Protein AF-A0A833TL01-F1 (afdb_monomer_lite)

Foldseek 3Di:
DKWKWKDLFLPDPDTHTQDDVVVPRHFPFWKWWDFQPDWTKIKTKHFPVGPCVPSADAQGMWMWMADPVNPDTPFIWHWHDKDWDQDPVRTTIIMIMTTGLLCLQQVFWDAWDKDAPDWLLRVLVVLLVRSQVRDDQLSHEDEDEEDQTDPDHRGIDTGHGHGSSVCCVPVPCVPRNFGWDWDDDPSHIYIYGGNFDAAAAAPPPFAAPPPWFPDKFWDFDLVPPAQWEQQFEAFDFPDDPPDDPDPDDDPLQEDEFDCAAAVLQCLRLLCRLCVLLVHHDDPVNSVLLQLLLCQQPNSFLADWDCPDPCNVVVFTQGGRQRDTQVLLVQQFAVVLNDSSRVSRVSNSLSQQPCSSVQGGRNHGDGDGHGNDRHRSHHYDYAQAARAFADQQNVLALFDDDQCQFAQAGPPQVVAQLNGAQWGKAFCVRRPDFFGFDRGKFAWADWDADVPFGTKTWGAHPVQKIKIKGPQDNDSQQQPDDHGDIHHGGHGGGTGPGGIITMWMASDDPVVLVVCRNPPPRRTDGVSCRNHVPDPVVVVVVVVVVPPPDDDDDDDDDDDDDDDPQQAFEFQLVQLVVVLVLLLVLQADEDPVAQAPCSVPSDRYYHFLNSLLVSRCRRRVHCPVDGDFLVCVVVVLVNNQWDFPDKDFPPDDDQDAAFKKKKKFAVVPQGDPGIHIWTANGRFKIKTFDDDDDDDPVVRHRIDIAGCPDVVHPVVVSVVVVPVHPDTMMMTIIDGSYHYDDDDDPDDDDDRDRDPHGAALCVPPVNDSMDGNVLLCVPPNRDYDYDYHNNDNDSVVSVVVRVVCSVVDFSTKTKMKTQTQDDPPPVVQDASYWHWHYDVVNHPTDTWGFRMKMATSVCRSRIITMTTDDRHDSVNVVVVVVVVVVVVVVVVVVVVVVVVVVVVVVVDDDDDCPVVVVVVPPPDPPVVVVVVVVVVVVVVVVVVVVVVVVVVVVVVVVVVVVVVVVVVVVVVVVVVVVVVVVVVVVVVVVVVVPPPPPDPDD

Secondary structure (DSSP, 8-state):
--EEEEESSTT-S--EEEEBGGGTB--SEEEEEEESSS--EEEEEEETTSTTTTT--TTT-EEEEE-TTS-SEEEEEEEEEEEEEE-TTS-EEEEEEEEEGGGGGGSSBPPPEEE-S--HHHHHHHHHHHHHHHS-GGG-EEEEEE----SS----EEE-S-BHHHHHIIIIIHHH--EEEEEEETTEEEEEEES--S-EESSSS-EETTTS-SEEEEEEE-TT--SEEEEEEEE-----TTS----S---S-EE----S-BTTB-HHHHHHHHHHTT----HHHHHHHHHHHHHHHTT-TT-B--SSHHHHTT--EETTTTEEHHHHHHHPBTTB--TT-HHHHHHHHHTBTTHHHHEETTEE---S-B--SS-SSEEPPP---S----SSTTTTT----GGGSSEE-TT-TTSGGGEESEEEEETTTS--SEEEPSS-EEEEEEEEETTTEEEEEEE-TTS-EEEEEEEESSGGGB---TT-EE-TT-EEEE--SSEEEEEEESS-HHHHHTTTT--SSSS--HHHHHHTT-TTHHHHHHHHTTS----------------TTTT-B--HHHHHHHHHHHHHTTPEE-TT-----GGGT--EE-HHHHHHHHHHHHHT--------HHHHHHHHHHTTEEEEEEE-TT--PPP-TT-EEEEEBTTB-SGGGEEEEEEEETTEEEEE-S--S--STTT-SEEEE-TTSSS-HHHHHHHHHHSS-S--EEEEEEESSB------S-----------EEESGGGTTT-SSEE-HHHHHHH---EEEEE-TT---HHHHHHHHHHHHHH--SEEEEEEEE-S--TTGGG--TT-EEEEEETTTEEEEEEEEEEEEEESS-GGG-EEEEEEEEE-HHHHHHHHHHHHHHHHHHHHHHHHHHHHHHHHHT---SSSHHHHHHHGGG--HHHHHHHHHHHHHHHHHHHHHHHHHHHHHHHHHHHHHHHHHHHHHHHHHHHHHHHHHHHHHHHHHHHHT-----S--

pLDDT: mean 70.47, std 18.92, range [23.69, 98.5]

Sequence (1001 aa):
MYRVIAYDEPTDKAGYVIHDPVVGLAASEGKLTISSSQTNTLSLTLNQANKLFGKVRPMHTHVEVYDSDNSELLFRGRALKPEREMKSNGQFIQTYDFEDIDSYLIDSVQRYIEIANATPEEFLKKLIEEHNSQVPEYKQFTVRKVTVTNKKDNTLRKVDYQTTKDAIKKLLTDSIGGSIICEYKDGKNYIDYLKSAGQDHSMEAPLKIAENMQSAKVAIDPSKVITRLIPLGAQIETQKPDEKHDDSSDDGSKLSGQMHAVNGDWGPAIKFAAKCMKTSVSDAEVSIIKDVIKHESNGSETIVNNWDSNAAAGTPSMGLLQFIEPTFEKYCLEGYSNIKVGFHQLLAMFNDSNWASDVHIGGWGPTGSKRYDKLPVDIVPSGTGGGWGSPFPSAGHGSFSGGQLFGVHAGGEFRQNGFHDGLDFGSVDHPGSDVHAIHGGKVTRIGYMGGLGNYFVTHSDDGYNIDYQEAFGSRSDIHVKVGQYVKTGQVVGTRTTDHLHIGITKKDFDYALRYAFTNNGTWIDPEPLIFGGSKQARSLIKRNFLLTKMDDSNSPSADNSSSPLEKQELDIQAGIDLFNKAKAAHLEYAMDYRRADILTDQKHADCSSFVSYFIELAIHEADRTLYNTETLHGFLKKHGYLLHYEGTNKTLPAMQTGDVIIMGKKGQSAGAAGHTAVMKDAETVLECSTGWSGGYPDGADVFEHGKSSNPTLADWFSYDANNWSGEWYWYLYRFSGNIPEQDSGDQKGGTIKSGVRYTIAPVNDGKDYLDIPEFQKEFGIINGAVTWDSIKDPAKLLAKGKAWIKAQKASTNTFTVSAIELNEYERFKVYDRYLFINPYVAEQQLLTVIGKEIDLNKPHKSTMTFGDKTAKLTDYQNDFKKVSKDVESLKSTVSTIDGDISSMRAGTSSTKLAMISEQLGMVDVPQLKKDYEGTQKDIEDSKTRLDTAEKGLKIVKEDDETTKQTLAEYQQTLAKYQQTIADLDERLKKIEGDDSVDPSV

Radius of gyration: 41.29 Å; chains: 1; bounding box: 128×92×103 Å

Structure (mmCIF, N/CA/C/O backbone):
data_AF-A0A833TL01-F1
#
_entry.id   AF-A0A833TL01-F1
#
loop_
_atom_site.group_PDB
_atom_site.id
_atom_site.type_symbol
_atom_site.label_atom_id
_atom_site.label_alt_id
_atom_site.label_comp_id
_atom_site.label_asym_id
_atom_site.label_entity_id
_atom_site.label_seq_id
_atom_site.pdbx_PDB_ins_code
_atom_site.Cartn_x
_atom_site.Cartn_y
_atom_site.Cartn_z
_atom_site.occupancy
_atom_site.B_iso_or_equiv
_atom_site.auth_seq_id
_atom_site.auth_comp_id
_atom_site.auth_asym_id
_atom_site.auth_atom_id
_atom_site.pdbx_PDB_model_num
ATOM 1 N N . MET A 1 1 ? -36.700 -6.315 29.710 1.00 76.69 1 MET A N 1
ATOM 2 C CA . MET A 1 1 ? -35.252 -6.541 29.939 1.00 76.69 1 MET A CA 1
ATOM 3 C C . MET A 1 1 ? -34.790 -7.520 28.880 1.00 76.69 1 MET A C 1
ATOM 5 O O . MET A 1 1 ? -35.567 -8.411 28.574 1.00 76.69 1 MET A O 1
ATOM 9 N N . TYR A 1 2 ? -33.592 -7.359 28.321 1.00 89.25 2 TYR A N 1
ATOM 10 C CA . TYR A 1 2 ? -33.108 -8.241 27.254 1.00 89.25 2 TYR A CA 1
ATOM 11 C C . TYR A 1 2 ? -32.947 -9.683 27.737 1.00 89.25 2 TYR A C 1
ATOM 13 O O . TYR A 1 2 ? -32.665 -9.931 28.914 1.00 89.25 2 TYR A O 1
ATOM 21 N N . ARG A 1 3 ? -33.087 -10.631 26.812 1.00 92.81 3 ARG A N 1
ATOM 22 C CA . ARG A 1 3 ? -32.903 -12.059 27.078 1.00 92.81 3 ARG A CA 1
ATOM 23 C C . ARG A 1 3 ? -31.784 -12.614 26.215 1.00 92.81 3 ARG A C 1
ATOM 25 O O . ARG A 1 3 ? -31.744 -12.359 25.017 1.00 92.81 3 ARG A O 1
ATOM 32 N N . VAL A 1 4 ? -30.911 -13.421 26.815 1.00 95.75 4 VAL A N 1
ATOM 33 C CA . VAL A 1 4 ? -29.849 -14.140 26.105 1.00 95.75 4 VAL A CA 1
ATOM 34 C C . VAL A 1 4 ? -30.040 -15.643 26.245 1.00 95.75 4 VAL A C 1
ATOM 36 O O . VAL A 1 4 ? -30.101 -16.184 27.358 1.00 95.75 4 VAL A O 1
ATOM 39 N N . ILE A 1 5 ? -30.110 -16.315 25.101 1.00 95.31 5 ILE A N 1
ATOM 40 C CA . ILE A 1 5 ? -30.204 -17.769 24.982 1.00 95.31 5 ILE A CA 1
ATOM 41 C C . ILE A 1 5 ? -28.873 -18.282 24.440 1.00 95.31 5 ILE A C 1
ATOM 43 O O . ILE A 1 5 ? -28.418 -17.816 23.402 1.00 95.31 5 ILE A O 1
ATOM 47 N N . ALA A 1 6 ? -28.253 -19.230 25.139 1.00 96.00 6 ALA A N 1
ATOM 48 C CA . ALA A 1 6 ? -27.036 -19.895 24.694 1.00 96.00 6 ALA A CA 1
ATOM 49 C C . ALA A 1 6 ? -27.330 -21.273 24.101 1.00 96.00 6 ALA A C 1
ATOM 51 O O . ALA A 1 6 ? -28.259 -21.965 24.525 1.00 96.00 6 ALA A O 1
ATOM 52 N N . TYR A 1 7 ? -26.485 -21.662 23.159 1.00 96.12 7 TYR A N 1
ATOM 53 C CA . TYR A 1 7 ? -26.485 -22.938 22.463 1.00 96.12 7 TYR A CA 1
ATOM 54 C C . TYR A 1 7 ? -25.067 -23.502 22.529 1.00 96.12 7 TYR A C 1
ATOM 56 O O . TYR A 1 7 ? -24.099 -22.769 22.289 1.00 96.12 7 TYR A O 1
ATOM 64 N N . ASP A 1 8 ? -24.927 -24.781 22.873 1.00 93.62 8 ASP A N 1
ATOM 65 C CA . ASP A 1 8 ? -23.605 -25.398 22.990 1.00 93.62 8 ASP A CA 1
ATOM 66 C C . ASP A 1 8 ? -22.983 -25.599 21.594 1.00 93.62 8 ASP A C 1
ATOM 68 O O . ASP A 1 8 ? -21.772 -25.423 21.432 1.00 93.62 8 ASP A O 1
ATOM 72 N N . GLU A 1 9 ? -23.822 -25.870 20.587 1.00 93.12 9 GLU A N 1
ATOM 73 C CA . GLU A 1 9 ? -23.493 -25.930 19.159 1.00 93.12 9 GLU A CA 1
ATOM 74 C C . GLU A 1 9 ? -24.451 -25.052 18.319 1.00 93.12 9 GLU A C 1
ATOM 76 O O . GLU A 1 9 ? -25.618 -24.872 18.671 1.00 93.12 9 GLU A O 1
ATOM 81 N N . PRO A 1 10 ? -24.030 -24.542 17.143 1.00 90.12 10 PRO A N 1
ATOM 82 C CA . PRO A 1 10 ? -24.869 -23.665 16.314 1.00 90.12 10 PRO A CA 1
ATOM 83 C C . PRO A 1 10 ? -26.119 -24.343 15.749 1.00 90.12 10 PRO A C 1
ATOM 85 O O . PRO A 1 10 ? -27.048 -23.662 15.320 1.00 90.12 10 PRO A O 1
ATOM 88 N N . THR A 1 11 ? -26.112 -25.674 15.687 1.00 91.00 11 THR A N 1
ATOM 89 C CA . THR A 1 11 ? -27.186 -26.488 15.100 1.00 91.00 11 THR A CA 1
ATOM 90 C C . THR A 1 11 ? -28.197 -26.976 16.138 1.00 91.00 11 THR A C 1
ATOM 92 O O . THR A 1 11 ? -29.192 -27.611 15.774 1.00 91.00 11 THR A O 1
ATOM 95 N N . ASP A 1 12 ? -27.978 -26.663 17.418 1.00 93.56 12 ASP A N 1
ATOM 96 C CA . ASP A 1 12 ? -28.887 -27.034 18.494 1.00 93.56 12 ASP A CA 1
ATOM 97 C C . ASP A 1 12 ? -30.247 -26.355 18.310 1.00 93.56 12 ASP A C 1
ATOM 99 O O . ASP A 1 12 ? -30.356 -25.141 18.149 1.00 93.56 12 ASP A O 1
ATOM 103 N N . LYS A 1 13 ? -31.319 -27.152 18.378 1.00 87.81 13 LYS A N 1
ATOM 104 C CA . LYS A 1 13 ? -32.702 -26.653 18.267 1.00 87.81 13 LYS A CA 1
ATOM 105 C C . LYS A 1 13 ? -33.251 -26.091 19.577 1.00 87.81 13 LYS A C 1
ATOM 107 O O . LYS A 1 13 ? -34.284 -25.432 19.571 1.00 87.81 13 LYS A O 1
ATOM 112 N N . ALA A 1 14 ? -32.607 -26.409 20.697 1.00 90.75 14 ALA A N 1
ATOM 113 C CA . ALA A 1 14 ? -33.037 -26.018 22.030 1.00 90.75 14 ALA A CA 1
ATOM 114 C C . ALA A 1 14 ? -31.863 -25.384 22.775 1.00 90.75 14 ALA A C 1
ATOM 116 O O . ALA A 1 14 ? -30.941 -26.080 23.191 1.00 90.75 14 ALA A O 1
ATOM 117 N N . GLY A 1 15 ? -31.915 -24.065 22.939 1.00 92.69 15 GLY A N 1
ATOM 118 C CA . GLY A 1 15 ? -30.970 -23.329 23.769 1.00 92.69 15 GLY A CA 1
ATOM 119 C C . GLY A 1 15 ? -31.432 -23.231 25.222 1.00 92.69 15 GLY A C 1
ATOM 120 O O . GLY A 1 15 ? -32.546 -23.621 25.585 1.00 92.69 15 GLY A O 1
ATOM 121 N N . TYR A 1 16 ? -30.582 -22.668 26.073 1.00 93.56 16 TYR A N 1
ATOM 122 C CA . TYR A 1 16 ? -30.893 -22.392 27.473 1.00 93.56 16 TYR A CA 1
ATOM 123 C C . TYR A 1 16 ? -30.648 -20.926 27.819 1.00 93.56 16 TYR A C 1
ATOM 125 O O . TYR A 1 16 ? -29.701 -20.298 27.358 1.00 93.56 16 TYR A O 1
ATOM 133 N N . VAL A 1 17 ? -31.516 -20.369 28.664 1.00 93.56 17 VAL A N 1
ATOM 134 C CA . VAL A 1 17 ? -31.412 -18.971 29.097 1.00 93.56 17 VAL A CA 1
ATOM 135 C C . VAL A 1 17 ? -30.203 -18.802 30.011 1.00 93.56 17 VAL A C 1
ATOM 137 O O . VAL A 1 17 ? -30.083 -19.506 31.019 1.00 93.56 17 VAL A O 1
ATOM 140 N N . ILE A 1 18 ? -29.329 -17.861 29.657 1.00 93.25 18 ILE A N 1
ATOM 141 C CA . ILE A 1 18 ? -28.135 -17.498 30.435 1.00 93.25 18 ILE A CA 1
ATOM 142 C C . ILE A 1 18 ? -28.213 -16.079 31.001 1.00 93.25 18 ILE A C 1
ATOM 144 O O . ILE A 1 18 ? -27.467 -15.748 31.918 1.00 93.25 18 ILE A O 1
ATOM 148 N N . HIS A 1 19 ? -29.121 -15.256 30.484 1.00 93.25 19 HIS A N 1
ATOM 149 C CA . HIS A 1 19 ? -29.421 -13.927 30.995 1.00 93.25 19 HIS A CA 1
ATOM 150 C C . HIS A 1 19 ? -30.894 -13.626 30.705 1.00 93.25 19 HIS A C 1
ATOM 152 O O . HIS A 1 19 ? -31.333 -13.695 29.563 1.00 93.25 19 HIS A O 1
ATOM 158 N N . ASP A 1 20 ? -31.644 -13.347 31.757 1.00 90.50 20 ASP A N 1
ATOM 159 C CA . ASP A 1 20 ? -33.008 -12.836 31.782 1.00 90.50 20 ASP A CA 1
ATOM 160 C C . ASP A 1 20 ? -33.265 -12.268 33.198 1.00 90.50 20 ASP A C 1
ATOM 162 O O . ASP A 1 20 ? -33.612 -13.007 34.134 1.00 90.50 20 ASP A O 1
ATOM 166 N N . PRO A 1 21 ? -33.046 -10.956 33.391 1.00 84.25 21 PRO A N 1
ATOM 167 C CA . PRO A 1 21 ? -33.185 -10.318 34.692 1.00 84.25 21 PRO A CA 1
ATOM 168 C C . PRO A 1 21 ? -34.604 -10.392 35.267 1.00 84.25 21 PRO A C 1
ATOM 170 O O . PRO A 1 21 ? -34.758 -10.293 36.483 1.00 84.25 21 PRO A O 1
ATOM 173 N N . VAL A 1 22 ? -35.636 -10.594 34.433 1.00 81.81 22 VAL A N 1
ATOM 174 C CA . VAL A 1 22 ? -37.036 -10.706 34.887 1.00 81.81 22 VAL A CA 1
ATOM 175 C C . VAL A 1 22 ? -37.233 -11.966 35.728 1.00 81.81 22 VAL A C 1
ATOM 177 O O . VAL A 1 22 ? -37.966 -11.946 36.714 1.00 81.81 22 VAL A O 1
ATOM 180 N N . VAL A 1 23 ? -36.535 -13.050 35.382 1.00 81.62 23 VAL A N 1
ATOM 181 C CA . VAL A 1 23 ? -36.587 -14.332 36.107 1.00 81.62 23 VAL A CA 1
ATOM 182 C C . VAL A 1 23 ? -35.393 -14.537 37.048 1.00 81.62 23 VAL A C 1
ATOM 184 O O . VAL A 1 23 ? -35.152 -15.650 37.515 1.00 81.62 23 VAL A O 1
ATOM 187 N N . GLY A 1 24 ? -34.633 -13.475 37.339 1.00 79.50 24 GLY A N 1
ATOM 188 C CA . GLY A 1 24 ? -33.507 -13.503 38.278 1.00 79.50 24 GLY A CA 1
ATOM 189 C C . GLY A 1 24 ? -32.240 -14.186 37.752 1.00 79.50 24 GLY A C 1
ATOM 190 O O . GLY A 1 24 ? -31.339 -14.484 38.536 1.00 79.50 24 GLY A O 1
ATOM 191 N N . LEU A 1 25 ? -32.141 -14.434 36.442 1.00 81.81 25 LEU A N 1
ATOM 192 C CA . LEU A 1 25 ? -30.924 -14.929 35.800 1.00 81.81 25 LEU A CA 1
ATOM 193 C C . LEU A 1 25 ? -30.175 -13.740 35.206 1.00 81.81 25 LEU A C 1
ATOM 195 O O . LEU A 1 25 ? -30.655 -13.120 34.272 1.00 81.81 25 LEU A O 1
ATOM 199 N N . ALA A 1 26 ? -28.989 -13.403 35.699 1.00 84.00 26 ALA A N 1
ATOM 200 C CA . ALA A 1 26 ? -28.239 -12.275 35.151 1.00 84.00 26 ALA A CA 1
ATOM 201 C C . ALA A 1 26 ? -26.777 -12.639 34.906 1.00 84.00 26 ALA A C 1
ATOM 203 O O . ALA A 1 26 ? -26.118 -13.273 35.733 1.00 84.00 26 ALA A O 1
ATOM 204 N N . ALA A 1 27 ? -26.270 -12.197 33.758 1.00 88.38 27 ALA A N 1
ATOM 205 C CA . ALA A 1 27 ? -24.838 -12.019 33.565 1.00 88.38 27 ALA A CA 1
ATOM 206 C C . ALA A 1 27 ? -24.344 -10.936 34.536 1.00 88.38 27 ALA A C 1
ATOM 208 O O . ALA A 1 27 ? -25.058 -9.966 34.798 1.00 88.38 27 ALA A O 1
ATOM 209 N N . SER A 1 28 ? -23.128 -11.080 35.060 1.00 88.25 28 SER A N 1
ATOM 210 C CA . SER A 1 28 ? -22.530 -10.056 35.924 1.00 88.25 28 SER A CA 1
ATOM 211 C C . SER A 1 28 ? -22.422 -8.726 35.171 1.00 88.25 28 SER A C 1
ATOM 213 O O . SER A 1 28 ? -22.754 -7.678 35.720 1.00 88.25 28 SER A O 1
ATOM 215 N N . GLU A 1 29 ? -22.022 -8.782 33.899 1.00 90.81 29 GLU A N 1
ATOM 216 C CA . GLU A 1 29 ? -21.977 -7.652 32.964 1.00 90.81 29 GLU A CA 1
ATOM 217 C C . GLU A 1 29 ? -22.361 -8.162 31.566 1.00 90.81 29 GLU A C 1
ATOM 219 O O . GLU A 1 29 ? -22.097 -9.321 31.236 1.00 90.81 29 GLU A O 1
ATOM 224 N N . GLY A 1 30 ? -23.021 -7.329 30.761 1.00 92.06 30 GLY A N 1
ATOM 225 C CA . GLY A 1 30 ? -23.438 -7.693 29.409 1.00 92.06 30 GLY A CA 1
ATOM 226 C C . GLY A 1 30 ? -23.542 -6.464 28.520 1.00 92.06 30 GLY A C 1
ATOM 227 O O . GLY A 1 30 ? -24.278 -5.535 28.852 1.00 92.06 30 GLY A O 1
ATOM 228 N N . LYS A 1 31 ? -22.808 -6.464 27.408 1.00 94.69 31 LYS A N 1
ATOM 229 C CA . LYS A 1 31 ? -22.696 -5.325 26.495 1.00 94.69 31 LYS A CA 1
ATOM 230 C C . LYS A 1 31 ? -22.844 -5.784 25.049 1.00 94.69 31 LYS A C 1
ATOM 232 O O . LYS A 1 31 ? -21.984 -6.505 24.549 1.00 94.69 31 LYS A O 1
ATOM 237 N N . LEU A 1 32 ? -23.921 -5.362 24.391 1.00 94.38 32 LEU A N 1
ATOM 238 C CA . LEU A 1 32 ? -24.187 -5.614 22.973 1.00 94.38 32 LEU A CA 1
ATOM 239 C C . LEU A 1 32 ? -23.866 -4.355 22.158 1.00 94.38 32 LEU A C 1
ATOM 241 O O . LEU A 1 32 ? -24.472 -3.307 22.363 1.00 94.38 32 LEU A O 1
ATOM 245 N N . THR A 1 33 ? -22.935 -4.464 21.219 1.00 93.44 33 THR A N 1
ATOM 246 C CA . THR A 1 33 ? -22.543 -3.396 20.297 1.00 93.44 33 THR A CA 1
ATOM 247 C C . THR A 1 33 ? -23.091 -3.704 18.910 1.00 93.44 33 THR A C 1
ATOM 249 O O . THR A 1 33 ? -22.715 -4.707 18.309 1.00 93.44 33 THR A O 1
ATOM 252 N N . ILE A 1 34 ? -23.954 -2.835 18.388 1.00 90.44 34 ILE A N 1
ATOM 253 C CA . ILE A 1 34 ? -24.498 -2.923 17.028 1.00 90.44 34 ILE A CA 1
ATOM 254 C C . ILE A 1 34 ? -23.910 -1.774 16.213 1.00 90.44 34 ILE A C 1
ATOM 256 O O . ILE A 1 34 ? -23.946 -0.627 16.657 1.00 90.44 34 ILE A O 1
ATOM 260 N N . SER A 1 35 ? -23.371 -2.054 15.031 1.00 87.38 35 SER A N 1
ATOM 261 C CA . SER A 1 35 ? -22.653 -1.088 14.202 1.00 87.38 35 SER A CA 1
ATOM 262 C C . SER A 1 35 ? -23.070 -1.176 12.739 1.00 87.38 35 SER A C 1
ATOM 264 O O . SER A 1 35 ? -23.340 -2.242 12.204 1.00 87.38 35 SER A O 1
ATOM 266 N N . SER A 1 36 ? -23.098 -0.025 12.068 1.00 81.25 36 SER A N 1
ATOM 267 C CA . SER A 1 36 ? -23.374 0.057 10.629 1.00 81.25 36 SER A CA 1
ATOM 268 C C . SER A 1 36 ? -22.166 -0.286 9.749 1.00 81.25 36 SER A C 1
ATOM 270 O O . SER A 1 36 ? -22.336 -0.530 8.551 1.00 81.25 36 SER A O 1
ATOM 272 N N . SER A 1 37 ? -20.954 -0.271 10.320 1.00 71.94 37 SER A N 1
ATOM 273 C CA . SER A 1 37 ? -19.681 -0.387 9.591 1.00 71.94 37 SER A CA 1
ATOM 274 C C . SER A 1 37 ? -18.720 -1.441 10.143 1.00 71.94 37 SER A C 1
ATOM 276 O O . SER A 1 37 ? -17.679 -1.689 9.539 1.00 71.94 37 SER A O 1
ATOM 278 N N . GLN A 1 38 ? -19.015 -2.006 11.310 1.00 81.56 38 GLN A N 1
ATOM 279 C CA . GLN A 1 38 ? -18.225 -3.051 11.959 1.00 81.56 38 GLN A CA 1
ATOM 280 C C . GLN A 1 38 ? -19.130 -4.241 12.269 1.00 81.56 38 GLN A C 1
ATOM 282 O O . GLN A 1 38 ? -20.345 -4.084 12.341 1.00 81.56 38 GLN A O 1
ATOM 287 N N . THR A 1 39 ? -18.533 -5.411 12.474 1.00 86.69 39 THR A N 1
ATOM 288 C CA . THR A 1 39 ? -19.256 -6.579 12.985 1.00 86.69 39 THR A CA 1
ATOM 289 C C . THR A 1 39 ? -19.867 -6.263 14.340 1.00 86.69 39 THR A C 1
ATOM 291 O O . THR A 1 39 ? -19.197 -5.692 15.205 1.00 86.69 39 THR A O 1
ATOM 294 N N . ASN A 1 40 ? -21.134 -6.632 14.517 1.00 93.56 40 ASN A N 1
ATOM 295 C CA . ASN A 1 40 ? -21.788 -6.517 15.811 1.00 93.56 40 ASN A CA 1
ATOM 296 C C . ASN A 1 40 ? -21.114 -7.479 16.794 1.00 93.56 40 ASN A C 1
ATOM 298 O O . ASN A 1 40 ? -20.699 -8.581 16.425 1.00 93.56 40 ASN A O 1
ATOM 302 N N . THR A 1 41 ? -21.007 -7.075 18.054 1.00 96.19 41 THR A N 1
ATOM 303 C CA . THR A 1 41 ? -20.355 -7.883 19.086 1.00 96.19 41 THR A CA 1
ATOM 304 C C . THR A 1 41 ? -21.173 -7.920 20.357 1.00 96.19 41 THR A C 1
ATOM 306 O O . THR A 1 41 ? -21.846 -6.955 20.714 1.00 96.19 41 THR A O 1
ATOM 309 N N . LEU A 1 42 ? -21.084 -9.030 21.078 1.00 96.94 42 LEU A N 1
ATOM 310 C CA . LEU A 1 42 ? -21.625 -9.158 2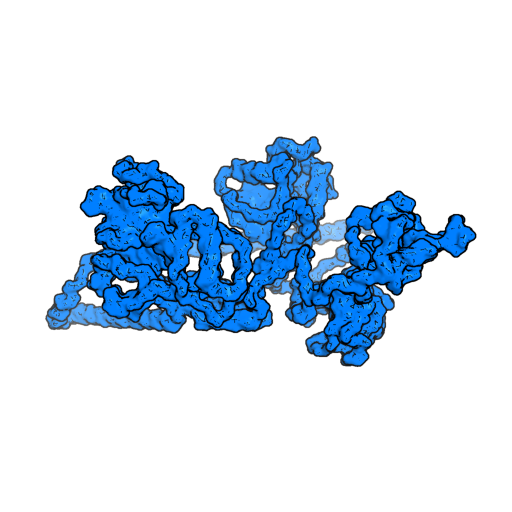2.422 1.00 96.94 42 LEU A CA 1
ATOM 311 C C . LEU A 1 42 ? -20.495 -9.562 23.364 1.00 96.94 42 LEU A C 1
ATOM 313 O O . LEU A 1 42 ? -19.816 -10.547 23.106 1.00 96.94 42 LEU A O 1
ATOM 317 N N . SER A 1 43 ? -20.337 -8.848 24.474 1.00 95.88 43 SER A N 1
ATOM 318 C CA . SER A 1 43 ? -19.445 -9.241 25.565 1.00 95.88 43 SER A CA 1
ATOM 319 C C . SER A 1 43 ? -20.267 -9.597 26.801 1.00 95.88 43 SER A C 1
ATOM 321 O O . SER A 1 43 ? -21.142 -8.825 27.211 1.00 95.88 43 SER A O 1
ATOM 323 N N . LEU A 1 44 ? -20.027 -10.778 27.375 1.00 94.50 44 LEU A N 1
ATOM 324 C CA . LEU A 1 44 ? -20.722 -11.284 28.562 1.00 94.50 44 LEU A CA 1
ATOM 325 C C . LEU A 1 44 ? -19.731 -11.684 29.650 1.00 94.50 44 LEU A C 1
ATOM 327 O O . LEU A 1 44 ? -18.944 -12.609 29.461 1.00 94.50 44 LEU A O 1
ATOM 331 N N . THR A 1 45 ? -19.864 -11.081 30.828 1.00 92.75 45 THR A N 1
ATOM 332 C CA . THR A 1 45 ? -19.119 -11.465 32.030 1.00 92.75 45 THR A CA 1
ATOM 333 C C . THR A 1 45 ? -19.997 -12.342 32.908 1.00 92.75 45 THR A C 1
ATOM 335 O O . THR A 1 45 ? -21.010 -11.897 33.451 1.00 92.75 45 THR A O 1
ATOM 338 N N . LEU A 1 46 ? -19.613 -13.602 33.079 1.00 90.88 46 LEU A N 1
ATOM 339 C CA . LEU A 1 46 ? -20.380 -14.616 33.796 1.00 90.88 46 LEU A CA 1
ATOM 340 C C . LEU A 1 46 ? -19.657 -15.039 35.075 1.00 90.88 46 LEU A C 1
ATOM 342 O O . LEU A 1 46 ? -18.435 -15.140 35.116 1.00 90.88 46 LEU A O 1
ATOM 346 N N . ASN A 1 47 ? -20.420 -15.321 36.127 1.00 87.56 47 ASN A N 1
ATOM 347 C CA . ASN A 1 47 ? -19.910 -15.948 37.346 1.00 87.56 47 ASN A CA 1
ATOM 348 C C . ASN A 1 47 ? -20.227 -17.454 37.358 1.00 87.56 47 ASN A C 1
ATOM 350 O O . ASN A 1 47 ? -20.972 -17.948 36.512 1.00 87.56 47 ASN A O 1
ATOM 354 N N . GLN A 1 48 ? -19.697 -18.170 38.350 1.00 88.25 48 GLN A N 1
ATOM 355 C CA . GLN A 1 48 ? -19.843 -19.625 38.495 1.00 88.25 48 GLN A CA 1
ATOM 356 C C . GLN A 1 48 ? -21.292 -20.135 38.589 1.00 88.25 48 GLN A C 1
ATOM 358 O O . GLN A 1 48 ? -21.533 -21.304 38.301 1.00 88.25 48 GLN A O 1
ATOM 363 N N . ALA A 1 49 ? -22.257 -19.298 38.983 1.00 85.88 49 ALA A N 1
ATOM 364 C CA . ALA A 1 49 ? -23.666 -19.691 39.039 1.00 85.88 49 ALA A CA 1
ATOM 365 C C . ALA A 1 49 ? -24.329 -19.710 37.649 1.00 85.88 49 ALA A C 1
ATOM 367 O O . ALA A 1 49 ? -25.408 -20.282 37.483 1.00 85.88 49 ALA A O 1
ATOM 368 N N . ASN A 1 50 ? -23.704 -19.095 36.641 1.00 90.56 50 ASN A N 1
ATOM 369 C CA . ASN A 1 50 ? -24.229 -19.083 35.286 1.00 90.56 50 ASN A CA 1
ATOM 370 C C . ASN A 1 50 ? -24.009 -20.435 34.590 1.00 90.56 50 ASN A C 1
ATOM 372 O O . ASN A 1 50 ? -22.916 -20.996 34.621 1.00 90.56 50 ASN A O 1
ATOM 376 N N . LYS A 1 51 ? -25.035 -20.936 33.892 1.00 89.50 51 LYS A N 1
ATOM 377 C CA . LYS A 1 51 ? -25.007 -22.250 33.226 1.00 89.50 51 LYS A CA 1
ATOM 378 C C . LYS A 1 51 ? -23.915 -22.392 32.167 1.00 89.50 51 LYS A C 1
ATOM 380 O O . LYS A 1 51 ? -23.482 -23.524 31.938 1.00 89.50 51 LYS A O 1
ATOM 385 N N . LEU A 1 52 ? -23.507 -21.281 31.551 1.00 89.75 52 LEU A N 1
ATOM 386 C CA . LEU A 1 52 ? -22.497 -21.240 30.495 1.00 89.75 52 LEU A CA 1
ATOM 387 C C . LEU A 1 52 ? -21.059 -21.124 31.039 1.00 89.75 52 LEU A C 1
ATOM 389 O O . LEU A 1 52 ? -20.097 -21.347 30.303 1.00 89.75 52 LEU A O 1
ATOM 393 N N . PHE A 1 53 ? -20.890 -20.830 32.335 1.00 89.44 53 PHE A N 1
ATOM 394 C CA . PHE A 1 53 ? -19.573 -20.669 32.949 1.00 89.44 53 PHE A CA 1
ATOM 395 C C . PHE A 1 53 ? -18.714 -21.929 32.770 1.00 89.44 53 PHE A C 1
ATOM 397 O O . PHE A 1 53 ? -19.079 -23.023 33.200 1.00 89.44 53 PHE A O 1
ATOM 404 N N . GLY A 1 54 ? -17.556 -21.765 32.129 1.00 85.44 54 GLY A N 1
ATOM 405 C CA . GLY A 1 54 ? -16.601 -22.841 31.863 1.00 85.44 54 GLY A CA 1
ATOM 406 C C . GLY A 1 54 ? -17.023 -23.844 30.783 1.00 85.44 54 GLY A C 1
ATOM 407 O O . GLY A 1 54 ? -16.299 -24.814 30.576 1.00 85.44 54 GLY A O 1
ATOM 408 N N . LYS A 1 55 ? -18.152 -23.628 30.094 1.00 88.00 55 LYS A N 1
ATOM 409 C CA . LYS A 1 55 ? -18.668 -24.529 29.044 1.00 88.00 55 LYS A CA 1
ATOM 410 C C . LYS A 1 55 ? -18.564 -23.970 27.629 1.00 88.00 55 LYS A C 1
ATOM 412 O O . LYS A 1 55 ? -18.840 -24.690 26.675 1.00 88.00 55 LYS A O 1
ATOM 417 N N . VAL A 1 56 ? -18.147 -22.713 27.486 1.00 89.88 56 VAL A N 1
ATOM 418 C CA . VAL A 1 56 ? -17.974 -22.083 26.174 1.00 89.88 56 VAL A CA 1
ATOM 419 C C . VAL A 1 56 ? -16.904 -22.806 25.369 1.00 89.88 56 VAL A C 1
ATOM 421 O O . VAL A 1 56 ? -15.758 -22.947 25.802 1.00 89.88 56 VAL A O 1
ATOM 424 N N . ARG A 1 57 ? -17.285 -23.206 24.161 1.00 89.75 57 ARG A N 1
ATOM 425 C CA . ARG A 1 57 ? -16.403 -23.747 23.137 1.00 89.75 57 ARG A CA 1
ATOM 426 C C . ARG A 1 57 ? -16.187 -22.675 22.066 1.00 89.75 57 ARG A C 1
ATOM 428 O O . ARG A 1 57 ? -17.147 -22.332 21.372 1.00 89.75 57 ARG A O 1
ATOM 435 N N . PRO A 1 58 ? -14.956 -22.150 21.921 1.00 89.00 58 PRO A N 1
ATOM 436 C CA . PRO A 1 58 ? -14.597 -21.216 20.857 1.00 89.00 58 PRO A CA 1
ATOM 437 C C . PRO A 1 58 ? -15.131 -21.649 19.493 1.00 89.00 58 PRO A C 1
ATOM 439 O O . PRO A 1 58 ? -15.010 -22.816 19.133 1.00 89.00 58 PRO A O 1
ATOM 442 N N . MET A 1 59 ? -15.725 -20.720 18.750 1.00 87.31 59 MET A N 1
ATOM 443 C CA . MET A 1 59 ? -16.333 -20.883 17.421 1.00 87.31 59 MET A CA 1
ATOM 444 C C . MET A 1 59 ? -17.549 -21.827 17.327 1.00 87.31 59 MET A C 1
ATOM 446 O O . MET A 1 59 ? -18.201 -21.868 16.280 1.00 87.31 59 MET A O 1
ATOM 450 N N . HIS A 1 60 ? -17.877 -22.551 18.400 1.00 91.75 60 HIS A N 1
ATOM 451 C CA . HIS A 1 60 ? -18.972 -23.525 18.467 1.00 91.75 60 HIS A CA 1
ATOM 452 C C . HIS A 1 60 ? -20.156 -23.011 19.282 1.00 91.75 60 HIS A C 1
ATOM 454 O O . HIS A 1 60 ? -21.289 -23.038 18.814 1.00 91.75 60 HIS A O 1
ATOM 460 N N . THR A 1 61 ? -19.911 -22.491 20.481 1.00 94.69 61 THR A N 1
ATOM 461 C CA . THR A 1 61 ? -20.981 -21.946 21.318 1.00 94.69 61 THR A CA 1
ATOM 462 C C . THR A 1 61 ? -21.583 -20.716 20.654 1.00 94.69 61 THR A C 1
ATOM 464 O O . THR A 1 61 ? -20.849 -19.811 20.255 1.00 94.69 61 THR A O 1
ATOM 467 N N . HIS A 1 62 ? -22.911 -20.677 20.561 1.00 96.19 62 HIS A N 1
ATOM 468 C CA . HIS A 1 62 ? -23.651 -19.545 20.012 1.00 96.19 62 HIS A CA 1
ATOM 469 C C . HIS A 1 62 ? -24.554 -18.917 21.057 1.00 96.19 62 HIS A C 1
ATOM 471 O O . HIS A 1 62 ? -25.004 -19.576 21.994 1.00 96.19 62 HIS A O 1
ATOM 477 N N . VAL A 1 63 ? -24.843 -17.638 20.872 1.00 97.00 63 VAL A N 1
ATOM 478 C CA . VAL A 1 63 ? -25.821 -16.914 21.678 1.00 97.00 63 VAL A CA 1
ATOM 479 C C . VAL A 1 63 ? -26.758 -16.127 20.790 1.00 97.00 63 VAL A C 1
ATOM 481 O O . VAL A 1 63 ? -26.356 -15.616 19.748 1.00 97.00 63 VAL A O 1
ATOM 484 N N . GLU A 1 64 ? -27.999 -16.023 21.237 1.00 96.62 64 GLU A N 1
ATOM 485 C CA . GLU A 1 64 ? -29.025 -15.162 20.671 1.00 96.62 64 GLU A CA 1
ATOM 486 C C . GLU A 1 64 ? -29.440 -14.129 21.708 1.00 96.62 64 GLU A C 1
ATOM 488 O O . GLU A 1 64 ? -29.718 -14.494 22.854 1.00 96.62 64 GLU A O 1
ATOM 493 N N . VAL A 1 65 ? -29.498 -12.861 21.307 1.00 95.50 65 VAL A N 1
ATOM 494 C CA . VAL A 1 65 ? -30.011 -11.767 22.138 1.00 95.50 65 VAL A CA 1
ATOM 495 C C . VAL A 1 65 ? -31.344 -11.311 21.573 1.00 95.50 65 VAL A C 1
ATOM 497 O O . VAL A 1 65 ? -31.416 -10.898 20.417 1.00 95.50 65 VAL A O 1
ATOM 500 N N . TYR A 1 66 ? -32.376 -11.358 22.403 1.00 92.38 66 TYR A N 1
ATOM 501 C CA . TYR A 1 66 ? -33.707 -10.861 22.088 1.00 92.38 66 TYR A CA 1
ATOM 502 C C . TYR A 1 66 ? -33.969 -9.544 22.819 1.00 92.38 66 TYR A C 1
ATOM 504 O O . TYR A 1 66 ? -33.431 -9.315 23.912 1.00 92.38 66 TYR A O 1
ATOM 512 N N . ASP A 1 67 ? -34.783 -8.695 22.196 1.00 86.38 67 ASP A N 1
ATOM 513 C CA . ASP A 1 67 ? -35.327 -7.462 22.772 1.00 86.38 67 ASP A CA 1
ATOM 514 C C . ASP A 1 67 ? -36.106 -7.699 24.081 1.00 86.38 67 ASP A C 1
ATOM 516 O O . ASP A 1 67 ? -36.300 -8.827 24.547 1.00 86.38 67 ASP A O 1
ATOM 520 N N . SER A 1 68 ? -36.531 -6.608 24.720 1.00 73.62 68 SER A N 1
ATOM 521 C CA . SER A 1 68 ? -37.146 -6.658 26.043 1.00 73.62 68 SER A CA 1
ATOM 522 C C . SER A 1 68 ? -38.481 -7.404 26.109 1.00 73.62 68 SER A C 1
ATOM 524 O O . SER A 1 68 ? -38.795 -7.947 27.175 1.00 73.62 68 SER A O 1
ATOM 526 N N . ASP A 1 69 ? -39.198 -7.476 24.986 1.00 76.81 69 ASP A N 1
ATOM 527 C CA . ASP A 1 69 ? -40.479 -8.168 24.828 1.00 76.81 69 ASP A CA 1
ATOM 528 C C . ASP A 1 69 ? -40.332 -9.580 24.221 1.00 76.81 69 ASP A C 1
ATOM 530 O O . ASP A 1 69 ? -41.321 -10.299 24.061 1.00 76.81 69 ASP A O 1
ATOM 534 N N . ASN A 1 70 ? -39.098 -10.022 23.940 1.00 78.81 70 ASN A N 1
ATOM 535 C CA . ASN A 1 70 ? -38.769 -11.273 23.243 1.00 78.81 70 ASN A CA 1
ATOM 536 C C . ASN A 1 70 ? -39.432 -11.418 21.858 1.00 78.81 70 ASN A C 1
ATOM 538 O O . ASN A 1 70 ? -39.746 -12.531 21.425 1.00 78.81 70 ASN A O 1
ATOM 542 N N . SER A 1 71 ? -39.675 -10.299 21.184 1.00 80.62 71 SER A N 1
ATOM 543 C CA . SER A 1 71 ? -40.349 -10.201 19.894 1.00 80.62 71 SER A CA 1
ATOM 544 C C . SER A 1 71 ? -39.379 -10.130 18.707 1.00 80.62 71 SER A C 1
ATOM 546 O O . SER A 1 71 ? -39.694 -10.643 17.631 1.00 80.62 71 SER A O 1
ATOM 548 N N . GLU A 1 72 ? -38.187 -9.555 18.902 1.00 87.19 72 GLU A N 1
ATOM 549 C CA . GLU A 1 72 ? -37.191 -9.304 17.853 1.00 87.19 72 GLU A CA 1
ATOM 550 C C . GLU A 1 72 ? -35.828 -9.896 18.253 1.00 87.19 72 GLU A C 1
ATOM 552 O O . GLU A 1 72 ? -35.321 -9.671 19.355 1.00 87.19 72 GLU A O 1
ATOM 557 N N . LEU A 1 73 ? -35.223 -10.671 17.346 1.00 92.44 73 LEU A N 1
ATOM 558 C CA . LEU A 1 73 ? -33.850 -11.156 17.487 1.00 92.44 73 LEU A CA 1
ATOM 559 C C . LEU A 1 73 ? -32.890 -10.031 17.090 1.00 92.44 73 LEU A C 1
ATOM 561 O O . LEU A 1 73 ? -32.859 -9.619 15.933 1.00 92.44 73 LEU A O 1
ATOM 565 N N . LEU A 1 74 ? -32.092 -9.557 18.043 1.00 91.56 74 LEU A N 1
ATOM 566 C CA . LEU A 1 74 ? -31.180 -8.427 17.853 1.00 91.56 74 LEU A CA 1
ATOM 567 C C . LEU A 1 74 ? -29.765 -8.857 17.459 1.00 91.56 74 LEU A C 1
ATOM 569 O O . LEU A 1 74 ? -29.040 -8.085 16.838 1.00 91.56 74 LEU A O 1
ATOM 573 N N . PHE A 1 75 ? -29.352 -10.056 17.868 1.00 95.25 75 PHE A N 1
ATOM 574 C CA . PHE A 1 75 ? -27.999 -10.564 17.653 1.00 95.25 75 PHE A CA 1
ATOM 575 C C . PHE A 1 75 ? -27.999 -12.085 17.680 1.00 95.25 75 PHE A C 1
ATOM 577 O O . PHE A 1 75 ? -28.597 -12.675 18.583 1.00 95.25 75 PHE A O 1
ATOM 584 N N . ARG A 1 76 ? -27.266 -12.715 16.760 1.00 96.38 76 ARG A N 1
ATOM 585 C CA . ARG A 1 76 ? -26.904 -14.129 16.861 1.00 96.38 76 ARG A CA 1
ATOM 586 C C . ARG A 1 76 ? -25.430 -14.285 16.525 1.00 96.38 76 ARG A C 1
ATOM 588 O O . ARG A 1 76 ? -25.028 -14.017 15.407 1.00 96.38 76 ARG A O 1
ATOM 595 N N . GLY A 1 77 ? -24.627 -14.771 17.462 1.00 95.25 77 GLY A N 1
ATOM 596 C CA . GLY A 1 77 ? -23.179 -14.801 17.264 1.00 95.25 77 GLY A CA 1
ATOM 597 C C . GLY A 1 77 ? -22.486 -16.003 17.871 1.00 95.25 77 GLY A C 1
ATOM 598 O O . GLY A 1 77 ? -23.044 -16.683 18.734 1.00 95.25 77 GLY A O 1
ATOM 599 N N . ARG A 1 78 ? -21.258 -16.255 17.413 1.00 95.00 78 ARG A N 1
ATOM 600 C CA . ARG A 1 78 ? -20.384 -17.328 17.906 1.00 95.00 78 ARG A CA 1
ATOM 601 C C . ARG A 1 78 ? -19.391 -16.803 18.929 1.00 95.00 78 ARG A C 1
ATOM 603 O O . ARG A 1 78 ? -18.894 -15.691 18.788 1.00 95.00 78 ARG A O 1
ATOM 610 N N . ALA A 1 79 ? -19.064 -17.619 19.924 1.00 93.38 79 ALA A N 1
ATOM 611 C CA . ALA A 1 79 ? -18.050 -17.290 20.917 1.00 93.38 79 ALA A CA 1
ATOM 612 C C . ALA A 1 79 ? -16.646 -17.271 20.300 1.00 93.38 79 ALA A C 1
ATOM 614 O O . ALA A 1 79 ? -16.311 -18.140 19.499 1.00 93.38 79 ALA A O 1
ATOM 615 N N . LEU A 1 80 ? -15.800 -16.344 20.737 1.00 88.38 80 LEU A N 1
ATOM 616 C CA . LEU A 1 80 ? -14.381 -16.301 20.395 1.00 88.38 80 LEU A CA 1
ATOM 617 C C . LEU A 1 80 ? -13.556 -17.029 21.459 1.00 88.38 80 LEU A C 1
ATOM 619 O O . LEU A 1 80 ? -13.494 -18.254 21.461 1.00 88.38 80 LEU A O 1
ATOM 623 N N . LYS A 1 81 ? -12.927 -16.305 22.385 1.00 77.25 81 LYS A N 1
ATOM 624 C CA . LYS A 1 81 ? -12.100 -16.874 23.458 1.00 77.25 81 LYS A CA 1
ATOM 625 C C . LYS A 1 81 ? -12.527 -16.321 24.822 1.00 77.25 81 LYS A C 1
ATOM 627 O O . LYS A 1 81 ? -12.941 -15.167 24.886 1.00 77.25 81 LYS A O 1
ATOM 632 N N . PRO A 1 82 ? -12.423 -17.114 25.903 1.00 82.25 82 PRO A N 1
ATOM 633 C CA . PRO A 1 82 ? -12.699 -16.629 27.245 1.00 82.25 82 PRO A CA 1
ATOM 634 C C . PRO A 1 82 ? -11.513 -15.885 27.859 1.00 82.25 82 PRO A C 1
ATOM 636 O O . PRO A 1 82 ? -10.376 -16.355 27.787 1.00 82.25 82 PRO A O 1
ATOM 639 N N . GLU A 1 83 ? -11.804 -14.819 28.589 1.00 85.56 83 GLU A N 1
ATOM 640 C CA . GLU A 1 83 ? -10.919 -14.250 29.604 1.00 85.56 83 GLU A CA 1
ATOM 641 C C . GLU A 1 83 ? -11.347 -14.760 30.982 1.00 85.56 83 GLU A C 1
ATOM 643 O O . GLU A 1 83 ? -12.536 -14.926 31.252 1.00 85.56 83 GLU A O 1
ATOM 648 N N . ARG A 1 84 ? -10.386 -15.076 31.857 1.00 86.75 84 ARG A N 1
ATOM 649 C CA . ARG A 1 84 ? -10.655 -15.635 33.190 1.00 86.75 84 ARG A CA 1
ATOM 650 C C . ARG A 1 84 ? -10.022 -14.747 34.245 1.00 86.75 84 ARG A C 1
ATOM 652 O O . ARG A 1 84 ? -8.825 -14.489 34.178 1.00 86.75 84 ARG A O 1
ATOM 659 N N . GLU A 1 85 ? -10.803 -14.353 35.241 1.00 87.75 85 GLU A N 1
ATOM 660 C CA . GLU A 1 85 ? -10.348 -13.453 36.298 1.00 87.75 85 GLU A CA 1
ATOM 661 C C . GLU A 1 85 ? -10.875 -13.914 37.666 1.00 87.75 85 GLU A C 1
ATOM 663 O O . GLU A 1 85 ? -11.996 -14.412 37.794 1.00 87.75 85 GLU A O 1
ATOM 668 N N . MET A 1 86 ? -10.056 -13.735 38.704 1.00 84.00 86 MET A N 1
ATOM 669 C CA . MET A 1 86 ? -10.488 -13.760 40.100 1.00 84.00 86 MET A CA 1
ATOM 670 C C . MET A 1 86 ? -10.449 -12.324 40.628 1.00 84.00 86 MET A C 1
ATOM 672 O O . MET A 1 86 ? -9.373 -11.746 40.767 1.00 84.00 86 MET A O 1
ATOM 676 N N . LYS A 1 87 ? -11.617 -11.751 40.929 1.00 77.12 87 LYS A N 1
ATOM 677 C CA . LYS A 1 87 ? -11.723 -10.409 41.510 1.00 77.12 87 LYS A CA 1
ATOM 678 C C . LYS A 1 87 ? -11.151 -10.393 42.934 1.00 77.12 87 LYS A C 1
ATOM 680 O O . LYS A 1 87 ? -11.122 -11.412 43.626 1.00 77.12 87 LYS A O 1
ATOM 685 N N . SER A 1 88 ? -10.764 -9.210 43.414 1.00 78.25 88 SER A N 1
ATOM 686 C CA . SER A 1 88 ? -10.203 -8.999 44.764 1.00 78.25 88 SER A CA 1
ATOM 687 C C . SER A 1 88 ? -11.132 -9.420 45.913 1.00 78.25 88 SER A C 1
ATOM 689 O O . SER A 1 88 ? -10.667 -9.703 47.012 1.00 78.25 88 SER A O 1
ATOM 691 N N . ASN A 1 89 ? -12.440 -9.512 45.658 1.00 78.31 89 ASN A N 1
ATOM 692 C CA . ASN A 1 89 ? -13.445 -10.035 46.586 1.00 78.31 89 ASN A CA 1
ATOM 693 C C . ASN A 1 89 ? -13.554 -11.578 46.578 1.00 78.31 89 ASN A C 1
ATOM 695 O O . ASN A 1 89 ? -14.466 -12.129 47.191 1.00 78.31 89 ASN A O 1
ATOM 699 N N . GLY A 1 90 ? -12.666 -12.273 45.861 1.00 76.44 90 GLY A N 1
ATOM 700 C CA . GLY A 1 90 ? -12.645 -13.729 45.729 1.00 76.44 90 GLY A CA 1
ATOM 701 C C . GLY A 1 90 ? -13.585 -14.296 44.662 1.00 76.44 90 GLY A C 1
ATOM 702 O O . GLY A 1 90 ? -13.650 -15.513 44.497 1.00 76.44 90 GLY A O 1
ATOM 703 N N . GLN A 1 91 ? -14.316 -13.451 43.930 1.00 77.38 91 GLN A N 1
ATOM 704 C CA . GLN A 1 91 ? -15.254 -13.899 42.906 1.00 77.38 91 GLN A CA 1
ATOM 705 C C . GLN A 1 91 ? -14.521 -14.299 41.622 1.00 77.38 91 GLN A C 1
ATOM 707 O O . GLN A 1 91 ? -13.844 -13.481 41.005 1.00 77.38 91 GLN A O 1
ATOM 712 N N . PHE A 1 92 ? -14.724 -15.537 41.172 1.00 82.44 92 PHE A N 1
ATOM 713 C CA . PHE A 1 92 ? -14.268 -15.987 39.858 1.00 82.44 92 PHE A CA 1
ATOM 714 C C . PHE A 1 92 ? -15.281 -15.605 38.780 1.00 82.44 92 PHE A C 1
ATOM 716 O O . PHE A 1 92 ? -16.462 -15.963 38.869 1.00 82.44 92 PHE A O 1
ATOM 723 N N . ILE A 1 93 ? -14.810 -14.909 37.751 1.00 88.19 93 ILE A N 1
ATOM 724 C CA . ILE A 1 93 ? -15.595 -14.515 36.584 1.00 88.19 93 ILE A CA 1
ATOM 725 C C . ILE A 1 93 ? -14.910 -14.961 35.289 1.00 88.19 93 ILE A C 1
ATOM 727 O O . ILE A 1 93 ? -13.696 -15.173 35.242 1.00 88.19 93 ILE A O 1
ATOM 731 N N . GLN A 1 94 ? -15.710 -15.140 34.241 1.00 89.69 94 GLN A N 1
ATOM 732 C CA . GLN A 1 94 ? -15.229 -15.357 32.882 1.00 89.69 94 GLN A CA 1
ATOM 733 C C . GLN A 1 94 ? -15.935 -14.399 31.933 1.00 89.69 94 GLN A C 1
ATOM 735 O O . GLN A 1 94 ? -17.163 -14.322 31.959 1.00 89.69 94 GLN A O 1
ATOM 740 N N . THR A 1 95 ? -15.161 -13.699 31.113 1.00 92.06 95 THR A N 1
ATOM 741 C CA . THR A 1 95 ? -15.673 -12.804 30.073 1.00 92.06 95 THR A CA 1
ATOM 742 C C . THR A 1 95 ? -15.574 -13.507 28.732 1.00 92.06 95 THR A C 1
ATOM 744 O O . THR A 1 95 ? -14.540 -14.092 28.411 1.00 92.06 95 THR A O 1
ATOM 747 N N . TYR A 1 96 ? -16.657 -13.489 27.965 1.00 91.00 96 TYR A N 1
ATOM 748 C CA . TYR A 1 96 ? -16.728 -14.101 26.646 1.00 91.00 96 TYR A CA 1
ATOM 749 C C . TYR A 1 96 ? -17.181 -13.068 25.629 1.00 91.00 96 TYR A C 1
ATOM 751 O O . TYR A 1 96 ? -18.247 -12.470 25.796 1.00 91.00 96 TYR A O 1
ATOM 759 N N . ASP A 1 97 ? -16.405 -12.929 24.561 1.00 93.94 97 ASP A N 1
ATOM 760 C CA . ASP A 1 97 ? -16.785 -12.131 23.405 1.00 93.94 97 ASP A CA 1
ATOM 761 C C . ASP A 1 97 ? -17.397 -13.015 22.324 1.00 93.94 97 ASP A C 1
ATOM 763 O O . ASP A 1 97 ? -16.920 -14.121 22.049 1.00 93.94 97 ASP A O 1
ATOM 767 N N . PHE A 1 98 ? -18.450 -12.501 21.703 1.00 95.88 98 PHE A N 1
ATOM 768 C CA . PHE A 1 98 ? -19.160 -13.122 20.603 1.00 95.88 98 PHE A CA 1
ATOM 769 C C . PHE A 1 98 ? -19.174 -12.180 19.407 1.00 95.88 98 PHE A C 1
ATOM 771 O O . PHE A 1 98 ? -19.405 -10.979 19.560 1.00 95.88 98 PHE A O 1
ATOM 778 N N . GLU A 1 99 ? -18.979 -12.741 18.219 1.00 94.81 99 GLU A N 1
ATOM 779 C CA . GLU A 1 99 ? -19.098 -12.031 16.946 1.00 94.81 99 GLU A CA 1
ATOM 780 C C . GLU A 1 99 ? -20.329 -12.508 16.174 1.00 94.81 99 GLU A C 1
ATOM 782 O O . GLU A 1 99 ? -20.663 -13.696 16.204 1.00 94.81 99 GLU A O 1
ATOM 787 N N . ASP A 1 100 ? -21.014 -11.569 15.527 1.00 96.12 100 ASP A N 1
ATOM 788 C CA . ASP A 1 100 ? -22.255 -11.804 14.783 1.00 96.12 100 ASP A CA 1
ATOM 789 C C . ASP A 1 100 ? -22.048 -12.703 13.549 1.00 96.12 100 ASP A C 1
ATOM 791 O O . ASP A 1 100 ? -20.924 -12.972 13.112 1.00 96.12 100 ASP A O 1
ATOM 795 N N . ILE A 1 101 ? -23.149 -13.180 12.964 1.00 96.19 101 ILE A N 1
ATOM 796 C CA . ILE A 1 101 ? -23.121 -14.113 11.828 1.00 96.19 101 ILE A CA 1
ATOM 797 C C . ILE A 1 101 ? -22.384 -13.566 10.599 1.00 96.19 101 ILE A C 1
ATOM 799 O O . ILE A 1 101 ? -21.865 -14.352 9.809 1.00 96.19 101 ILE A O 1
ATOM 803 N N . ASP A 1 102 ? -22.277 -12.245 10.419 1.00 94.06 102 ASP A N 1
ATOM 804 C CA . ASP A 1 102 ? -21.544 -11.648 9.295 1.00 94.06 102 ASP A CA 1
ATOM 805 C C . ASP A 1 102 ? -20.049 -12.022 9.298 1.00 94.06 102 ASP A C 1
ATOM 807 O O . ASP A 1 102 ? -19.405 -12.025 8.244 1.00 94.06 102 ASP A O 1
ATOM 811 N N . SER A 1 103 ? -19.489 -12.391 10.454 1.00 94.69 103 SER A N 1
ATOM 812 C CA . SER A 1 103 ? -18.132 -12.928 10.552 1.00 94.69 103 SER A CA 1
ATOM 813 C C . SER A 1 103 ? -17.960 -14.284 9.874 1.00 94.69 103 SER A C 1
ATOM 815 O O . SER A 1 103 ? -16.841 -14.596 9.487 1.00 94.69 103 SER A O 1
ATOM 817 N N . TYR A 1 104 ? -19.011 -15.070 9.614 1.00 97.00 104 TYR A N 1
ATOM 818 C CA . TYR A 1 104 ? -18.862 -16.340 8.886 1.00 97.00 104 TYR A CA 1
ATOM 819 C C . TYR A 1 104 ? -18.234 -16.156 7.499 1.00 97.00 104 TYR A C 1
ATOM 821 O O . TYR A 1 104 ? -17.528 -17.040 7.022 1.00 97.00 104 TYR A O 1
ATOM 829 N N . LEU A 1 105 ? -18.400 -14.984 6.876 1.00 96.31 105 LEU A N 1
ATOM 830 C CA . LEU A 1 105 ? -17.806 -14.656 5.578 1.00 96.31 105 LEU A CA 1
ATOM 831 C C . LEU A 1 105 ? -16.261 -14.654 5.586 1.00 96.31 105 LEU A C 1
ATOM 833 O O . LEU A 1 105 ? -15.656 -14.690 4.513 1.00 96.31 105 LEU A O 1
ATOM 837 N N . ILE A 1 106 ? -15.603 -14.623 6.753 1.00 93.44 106 ILE A N 1
ATOM 838 C CA . ILE A 1 106 ? -14.135 -14.756 6.849 1.00 93.44 106 ILE A CA 1
ATOM 839 C C . ILE A 1 106 ? -13.669 -16.217 6.827 1.00 93.44 106 ILE A C 1
ATOM 841 O O . ILE A 1 106 ? -12.501 -16.478 6.564 1.00 93.44 106 ILE A O 1
ATOM 845 N N . ASP A 1 107 ? -14.570 -17.175 7.060 1.00 93.19 107 ASP A N 1
ATOM 846 C CA . ASP A 1 107 ? -14.238 -18.601 7.186 1.00 93.19 107 ASP A CA 1
ATOM 847 C C . ASP A 1 107 ? -14.068 -19.311 5.830 1.00 93.19 107 ASP A C 1
ATOM 849 O O . ASP A 1 107 ? -13.931 -20.531 5.768 1.00 93.19 107 ASP A O 1
ATOM 853 N N . SER A 1 108 ? -14.114 -18.557 4.735 1.00 94.06 108 SER A N 1
ATOM 854 C CA . SER A 1 108 ? -13.957 -19.053 3.369 1.00 94.06 108 SER A CA 1
ATOM 855 C C . SER A 1 108 ? -13.074 -18.103 2.576 1.00 94.06 108 SER A C 1
ATOM 857 O O . SER A 1 108 ? -13.141 -16.882 2.771 1.00 94.06 108 SER A O 1
ATOM 859 N N . VAL A 1 109 ? -12.325 -18.654 1.630 1.00 88.25 109 VAL A N 1
ATOM 860 C CA . VAL A 1 109 ? -11.465 -17.892 0.722 1.00 88.25 109 VAL A CA 1
ATOM 861 C C . VAL A 1 109 ? -12.019 -17.960 -0.690 1.00 88.25 109 VAL A C 1
ATOM 863 O O . VAL A 1 109 ? -12.457 -19.012 -1.142 1.00 88.25 109 VAL A O 1
ATOM 866 N N . GLN A 1 110 ? -12.004 -16.850 -1.413 1.00 91.00 110 GLN A N 1
ATOM 867 C CA . GLN A 1 110 ? -12.423 -16.854 -2.809 1.00 91.00 110 GLN A CA 1
ATOM 868 C C . GLN A 1 110 ? -11.358 -17.517 -3.687 1.00 91.00 110 GLN A C 1
ATOM 870 O O . GLN A 1 110 ? -10.168 -17.466 -3.385 1.00 91.00 110 GLN A O 1
ATOM 875 N N . ARG A 1 111 ? -11.765 -18.139 -4.795 1.00 82.50 111 ARG A N 1
ATOM 876 C CA . ARG A 1 111 ? -10.822 -18.640 -5.806 1.00 82.50 111 ARG A CA 1
ATOM 877 C C . ARG A 1 111 ? -10.498 -17.553 -6.814 1.00 82.50 111 ARG A C 1
ATOM 879 O O . ARG A 1 111 ? -11.240 -16.579 -6.947 1.00 82.50 111 ARG A O 1
ATOM 886 N N . TYR A 1 112 ? -9.385 -17.729 -7.523 1.00 81.69 112 TYR A N 1
ATOM 887 C CA . TYR A 1 112 ? -9.085 -16.856 -8.645 1.00 81.69 112 TYR A CA 1
ATOM 888 C C . TYR A 1 112 ? -10.211 -16.951 -9.675 1.00 81.69 112 TYR A C 1
ATOM 890 O O . TYR A 1 112 ? -10.470 -18.015 -10.239 1.00 81.69 112 TYR A O 1
ATOM 898 N N . ILE A 1 113 ? -10.900 -15.834 -9.887 1.00 78.06 113 ILE A N 1
ATOM 899 C CA . ILE A 1 113 ? -11.959 -15.725 -10.879 1.00 78.06 113 ILE A CA 1
ATOM 900 C C . ILE A 1 113 ? -11.959 -14.322 -11.464 1.00 78.06 113 ILE A C 1
ATOM 902 O O . ILE A 1 113 ? -11.819 -13.319 -10.756 1.00 78.06 113 ILE A O 1
ATOM 906 N N . GLU A 1 114 ? -12.147 -14.262 -12.776 1.00 82.75 114 GLU A N 1
ATOM 907 C CA . GLU A 1 114 ? -12.393 -13.021 -13.486 1.00 82.75 114 GLU A CA 1
ATOM 908 C C . GLU A 1 114 ? -13.834 -13.014 -13.988 1.00 82.75 114 GLU A C 1
ATOM 910 O O . GLU A 1 114 ? -14.263 -13.893 -14.736 1.00 82.75 114 GLU A O 1
ATOM 915 N N . ILE A 1 115 ? -14.609 -12.030 -13.540 1.00 78.75 115 ILE A N 1
ATOM 916 C CA . ILE A 1 115 ? -16.019 -11.905 -13.894 1.00 78.75 115 ILE A CA 1
ATOM 917 C C . ILE A 1 115 ? -16.202 -10.580 -14.624 1.00 78.75 115 ILE A C 1
ATOM 919 O O . ILE A 1 115 ? -16.190 -9.510 -14.016 1.00 78.75 115 ILE A O 1
ATOM 923 N N . ALA A 1 116 ? -16.372 -10.659 -15.940 1.00 80.19 116 ALA A N 1
ATOM 924 C CA . ALA A 1 116 ? -16.738 -9.519 -16.768 1.00 80.19 116 ALA A CA 1
ATOM 925 C C . ALA A 1 116 ? -18.253 -9.289 -16.736 1.00 80.19 116 ALA A C 1
ATOM 927 O O . ALA A 1 116 ? -19.031 -10.243 -16.715 1.00 80.19 116 ALA A O 1
ATOM 928 N N . ASN A 1 117 ? -18.670 -8.026 -16.788 1.00 81.75 117 ASN A N 1
ATOM 929 C CA . ASN A 1 117 ? -20.044 -7.584 -17.038 1.00 81.75 117 ASN A CA 1
ATOM 930 C C . ASN A 1 117 ? -21.109 -7.984 -16.002 1.00 81.75 117 ASN A C 1
ATOM 932 O O . ASN A 1 117 ? -22.277 -7.644 -16.191 1.00 81.75 117 ASN A O 1
ATOM 936 N N . ALA A 1 118 ? -20.731 -8.609 -14.883 1.00 83.81 118 ALA A N 1
ATOM 937 C CA . ALA A 1 118 ? -21.678 -8.980 -13.835 1.00 83.81 118 ALA A CA 1
ATOM 938 C C . ALA A 1 118 ? -22.241 -7.757 -13.102 1.00 83.81 118 ALA A C 1
ATOM 940 O O . ALA A 1 118 ? -21.509 -6.875 -12.636 1.00 83.81 118 ALA A O 1
ATOM 941 N N . THR A 1 119 ? -23.561 -7.745 -12.947 1.00 90.12 119 THR A N 1
ATOM 942 C CA . THR A 1 119 ? -24.257 -6.819 -12.055 1.00 90.12 119 THR A CA 1
ATOM 943 C C . THR A 1 119 ? -23.801 -7.023 -10.603 1.00 90.12 119 THR A C 1
ATOM 945 O O . THR A 1 119 ? -23.295 -8.092 -10.247 1.00 90.12 119 THR A O 1
ATOM 948 N N . PRO A 1 120 ? -23.981 -6.024 -9.716 1.00 91.69 120 PRO A N 1
ATOM 949 C CA . PRO A 1 120 ? -23.666 -6.193 -8.298 1.00 91.69 120 PRO A CA 1
ATOM 950 C C . PRO A 1 120 ? -24.358 -7.407 -7.658 1.00 91.69 120 PRO A C 1
ATOM 952 O O . PRO A 1 120 ? -23.753 -8.070 -6.821 1.00 91.69 120 PRO A O 1
ATOM 955 N N . GLU A 1 121 ? -25.583 -7.725 -8.086 1.00 93.88 121 GLU A N 1
ATOM 956 C CA . GLU A 1 121 ? -26.326 -8.900 -7.627 1.00 93.88 121 GLU A CA 1
ATOM 957 C C . GLU A 1 121 ? -25.701 -10.214 -8.107 1.00 93.88 121 GLU A C 1
ATOM 959 O O . GLU A 1 121 ? -25.441 -11.095 -7.291 1.00 93.88 121 GLU A O 1
ATOM 964 N N . GLU A 1 122 ? -25.428 -10.350 -9.408 1.00 93.06 122 GLU A N 1
ATOM 965 C CA . GLU A 1 122 ? -24.805 -11.558 -9.971 1.00 93.06 122 GLU A CA 1
ATOM 966 C C . GLU A 1 122 ? -23.422 -11.809 -9.372 1.00 93.06 122 GLU A C 1
ATOM 968 O O . GLU A 1 122 ? -23.068 -12.947 -9.067 1.00 93.06 122 GLU A O 1
ATOM 973 N N . PHE A 1 123 ? -22.642 -10.746 -9.172 1.00 93.19 123 PHE A N 1
ATOM 974 C CA . PHE A 1 123 ? -21.327 -10.860 -8.562 1.00 93.19 123 PHE A CA 1
ATOM 975 C C . PHE A 1 123 ? -21.422 -11.297 -7.098 1.00 93.19 123 PHE A C 1
ATOM 977 O O . PHE A 1 123 ? -20.722 -12.225 -6.706 1.00 93.19 123 PHE A O 1
ATOM 984 N N . LEU A 1 124 ? -22.311 -10.685 -6.303 1.00 95.81 124 LEU A N 1
ATOM 985 C CA . LEU A 1 124 ? -22.523 -11.093 -4.913 1.00 95.81 124 LEU A CA 1
ATOM 986 C C . LEU A 1 124 ? -22.966 -12.557 -4.823 1.00 95.81 124 LEU A C 1
ATOM 988 O O . LEU A 1 124 ? -22.423 -13.294 -4.007 1.00 95.81 124 LEU A O 1
ATOM 992 N N . LYS A 1 125 ? -23.893 -13.000 -5.683 1.00 96.94 125 LYS A N 1
ATOM 993 C CA . LYS A 1 125 ? -24.329 -14.406 -5.726 1.00 96.94 125 LYS A CA 1
ATOM 994 C C . LYS A 1 125 ? -23.159 -15.355 -5.954 1.00 96.94 125 LYS A C 1
ATOM 996 O O . LYS A 1 125 ? -23.019 -16.296 -5.187 1.00 96.94 125 LYS A O 1
ATOM 1001 N N . LYS A 1 126 ? -22.266 -15.057 -6.903 1.00 94.44 126 LYS A N 1
ATOM 1002 C CA . LYS A 1 126 ? -21.067 -15.877 -7.145 1.00 94.44 126 LYS A CA 1
ATOM 1003 C C . LYS A 1 126 ? -20.131 -15.948 -5.937 1.00 94.44 126 LYS A C 1
ATOM 1005 O O . LYS A 1 126 ? -19.647 -17.026 -5.610 1.00 94.44 126 LYS A O 1
ATOM 1010 N N . LEU A 1 127 ? -19.896 -14.826 -5.250 1.00 96.00 127 LEU A N 1
ATOM 1011 C CA . LEU A 1 127 ? -19.067 -14.829 -4.037 1.00 96.00 127 LEU A CA 1
ATOM 1012 C C . LEU A 1 127 ? -19.691 -15.696 -2.932 1.00 96.00 127 LEU A C 1
ATOM 1014 O O . LEU A 1 127 ? -18.980 -16.424 -2.238 1.00 96.00 127 LEU A O 1
ATOM 1018 N N . ILE A 1 128 ? -21.016 -15.622 -2.781 1.00 98.12 128 ILE A N 1
ATOM 1019 C CA . ILE A 1 128 ? -21.762 -16.388 -1.779 1.00 98.12 128 ILE A CA 1
ATOM 1020 C C . ILE A 1 128 ? -21.869 -17.871 -2.150 1.00 98.12 128 ILE A C 1
ATOM 1022 O O . ILE A 1 128 ? -21.799 -18.711 -1.262 1.00 98.12 128 ILE A O 1
ATOM 1026 N N . GLU A 1 129 ? -21.970 -18.218 -3.432 1.00 96.69 129 GLU A N 1
ATOM 1027 C CA . GLU A 1 129 ? -21.893 -19.606 -3.906 1.00 96.69 129 GLU A CA 1
ATOM 1028 C C . GLU A 1 129 ? -20.550 -20.245 -3.533 1.00 96.69 129 GLU A C 1
ATOM 1030 O O . GLU A 1 129 ? -20.527 -21.328 -2.945 1.00 96.69 129 GLU A O 1
ATOM 1035 N N . GLU A 1 130 ? -19.440 -19.545 -3.789 1.00 95.25 130 GLU A N 1
ATOM 1036 C CA . GLU A 1 130 ? -18.104 -20.018 -3.418 1.00 95.25 130 GLU A CA 1
ATOM 1037 C C . GLU A 1 130 ? -17.967 -20.159 -1.895 1.00 95.25 130 GLU A C 1
ATOM 1039 O O . GLU A 1 130 ? -17.511 -21.196 -1.412 1.00 95.25 130 GLU A O 1
ATOM 1044 N N . HIS A 1 131 ? -18.438 -19.170 -1.126 1.00 97.88 131 HIS A N 1
ATOM 1045 C CA . HIS A 1 131 ? -18.472 -19.242 0.337 1.00 97.88 131 HIS A CA 1
ATOM 1046 C C . HIS A 1 131 ? -19.255 -20.463 0.827 1.00 97.88 131 HIS A C 1
ATOM 1048 O O . HIS A 1 131 ? -18.723 -21.274 1.585 1.00 97.88 131 HIS A O 1
ATOM 1054 N N . ASN A 1 132 ? -20.490 -20.628 0.349 1.00 98.38 132 ASN A N 1
ATOM 1055 C CA . ASN A 1 132 ? -21.377 -21.705 0.769 1.00 98.38 132 ASN A CA 1
ATOM 1056 C C . ASN A 1 132 ? -20.799 -23.089 0.449 1.00 98.38 132 ASN A C 1
ATOM 1058 O O . ASN A 1 132 ? -21.030 -24.028 1.208 1.00 98.38 132 ASN A O 1
ATOM 1062 N N . SER A 1 133 ? -20.024 -23.218 -0.633 1.00 97.19 133 SER A N 1
ATOM 1063 C CA . SER A 1 133 ? -19.372 -24.479 -1.008 1.00 97.19 133 SER A CA 1
ATOM 1064 C C . SER A 1 133 ? -18.287 -24.936 -0.020 1.00 97.19 133 SER A C 1
ATOM 1066 O O . SER A 1 133 ? -17.974 -26.124 0.038 1.00 97.19 133 SER A O 1
ATOM 1068 N N . GLN A 1 134 ? -17.729 -24.010 0.770 1.00 96.81 134 GLN A N 1
ATOM 1069 C CA . GLN A 1 134 ? -16.610 -24.266 1.685 1.00 96.81 134 GLN A CA 1
ATOM 1070 C C . GLN A 1 134 ? -17.035 -24.386 3.150 1.00 96.81 134 GLN A C 1
ATOM 1072 O O . GLN A 1 134 ? -16.246 -24.844 3.978 1.00 96.81 134 GLN A O 1
ATOM 1077 N N . VAL A 1 135 ? -18.258 -23.968 3.491 1.00 96.56 135 VAL A N 1
ATOM 1078 C CA . VAL A 1 135 ? -18.717 -23.874 4.881 1.00 96.56 135 VAL A CA 1
ATOM 1079 C C . VAL A 1 135 ? -19.916 -24.787 5.164 1.00 96.56 135 VAL A C 1
ATOM 1081 O O . VAL A 1 135 ? -20.720 -25.062 4.270 1.00 96.56 135 VAL A O 1
ATOM 1084 N N . PRO A 1 136 ? -20.073 -25.264 6.414 1.00 94.88 136 PRO A N 1
ATOM 1085 C CA . PRO A 1 136 ? -21.244 -26.042 6.816 1.00 94.88 136 PRO A CA 1
ATOM 1086 C C . PRO A 1 136 ? -22.545 -25.235 6.693 1.00 94.88 136 PRO A C 1
ATOM 1088 O O . PRO A 1 136 ? -22.533 -24.011 6.794 1.00 94.88 136 PRO A O 1
ATOM 1091 N N . GLU A 1 137 ? -23.679 -25.932 6.558 1.00 95.56 137 GLU A N 1
ATOM 1092 C CA . GLU A 1 137 ? -25.010 -25.354 6.288 1.00 95.56 137 GLU A CA 1
ATOM 1093 C C . GLU A 1 137 ? -25.380 -24.173 7.201 1.00 95.56 137 GLU A C 1
ATOM 1095 O O . GLU A 1 137 ? -25.860 -23.149 6.725 1.00 95.56 137 GLU A O 1
ATOM 1100 N N . TYR A 1 138 ? -25.082 -24.256 8.501 1.00 94.12 138 TYR A N 1
ATOM 1101 C CA . TYR A 1 138 ? -25.412 -23.195 9.461 1.00 94.12 138 TYR A CA 1
ATOM 1102 C C . TYR A 1 138 ? -24.648 -21.879 9.242 1.00 94.12 138 TYR A C 1
ATOM 1104 O O . TYR A 1 138 ? -25.040 -20.858 9.803 1.00 94.12 138 TYR A O 1
ATOM 1112 N N . LYS A 1 139 ? -23.561 -21.897 8.459 1.00 97.00 139 LYS A N 1
ATOM 1113 C CA . LYS A 1 139 ? -22.795 -20.705 8.067 1.00 97.00 139 LYS A CA 1
ATOM 1114 C C . LYS A 1 139 ? -23.182 -20.173 6.693 1.00 97.00 139 LYS A C 1
ATOM 1116 O O . LYS A 1 139 ? -22.790 -19.065 6.353 1.00 97.00 139 LYS A O 1
ATOM 1121 N N . GLN A 1 140 ? -23.929 -20.946 5.908 1.00 98.19 140 GLN A N 1
ATOM 1122 C CA . GLN A 1 140 ? -24.272 -20.565 4.546 1.00 98.19 140 GLN A CA 1
ATOM 1123 C C . GLN A 1 140 ? -25.234 -19.378 4.535 1.00 98.19 140 GLN A C 1
ATOM 1125 O O . GLN A 1 140 ? -26.109 -19.257 5.398 1.00 98.19 140 GLN A O 1
ATOM 1130 N N . PHE A 1 141 ? -25.093 -18.530 3.518 1.00 98.50 141 PHE A N 1
ATOM 1131 C CA . PHE A 1 141 ? -25.953 -17.374 3.292 1.00 98.50 141 PHE A CA 1
ATOM 1132 C C . PHE A 1 141 ? -26.844 -17.556 2.070 1.00 98.50 141 PHE A C 1
ATOM 1134 O O . PHE A 1 141 ? -26.424 -18.058 1.028 1.00 98.50 141 PHE A O 1
ATOM 1141 N N . THR A 1 142 ? -28.072 -17.057 2.169 1.00 98.06 142 THR A N 1
ATOM 1142 C CA . THR A 1 142 ? -28.973 -16.873 1.030 1.00 98.06 142 THR A CA 1
ATOM 1143 C C . THR A 1 142 ? -29.028 -15.394 0.661 1.00 98.06 142 THR A C 1
ATOM 1145 O O . THR A 1 142 ? -29.452 -14.568 1.469 1.00 98.06 142 THR A O 1
ATOM 1148 N N . VAL A 1 143 ? -28.632 -15.046 -0.569 1.00 97.94 143 VAL A N 1
ATOM 1149 C CA . VAL A 1 143 ? -28.805 -13.679 -1.087 1.00 97.94 143 VAL A CA 1
ATOM 1150 C C . VAL A 1 143 ? -30.298 -13.403 -1.250 1.00 97.94 143 VAL A C 1
ATOM 1152 O O . VAL A 1 143 ? -30.957 -14.064 -2.054 1.00 97.94 143 VAL A O 1
ATOM 1155 N N . ARG A 1 144 ? -30.838 -12.445 -0.490 1.00 95.94 144 ARG A N 1
ATOM 1156 C CA . ARG A 1 144 ? -32.282 -12.162 -0.457 1.00 95.94 144 ARG A CA 1
ATOM 1157 C C . ARG A 1 144 ? -32.651 -10.908 -1.239 1.00 95.94 144 ARG A C 1
ATOM 1159 O O . ARG A 1 144 ? -33.518 -10.979 -2.108 1.00 95.94 144 ARG A O 1
ATOM 1166 N N . LYS A 1 145 ? -32.021 -9.766 -0.960 1.00 95.12 145 LYS A N 1
ATOM 1167 C CA . LYS A 1 145 ? -32.357 -8.488 -1.603 1.00 95.12 145 LYS A CA 1
ATOM 1168 C C . LYS A 1 145 ? -31.112 -7.716 -2.021 1.00 95.12 145 LYS A C 1
ATOM 1170 O O . LYS A 1 145 ? -30.282 -7.369 -1.189 1.00 95.12 145 LYS A O 1
ATOM 1175 N N . VAL A 1 146 ? -31.031 -7.345 -3.300 1.00 95.81 146 VAL A N 1
ATOM 1176 C CA . VAL A 1 146 ? -29.984 -6.455 -3.825 1.00 95.81 146 VAL A CA 1
ATOM 1177 C C . VAL A 1 146 ? -30.630 -5.241 -4.488 1.00 95.81 146 VAL A C 1
ATOM 1179 O O . VAL A 1 146 ? -31.377 -5.374 -5.450 1.00 95.81 146 VAL A O 1
ATOM 1182 N N . THR A 1 147 ? -30.377 -4.041 -3.958 1.00 92.50 147 THR A N 1
ATOM 1183 C CA . THR A 1 147 ? -30.904 -2.773 -4.516 1.00 92.50 147 THR A CA 1
ATOM 1184 C C . THR A 1 147 ? -29.814 -1.846 -5.042 1.00 92.50 147 THR A C 1
ATOM 1186 O O . THR A 1 147 ? -30.109 -0.808 -5.641 1.00 92.50 147 THR A O 1
ATOM 1189 N N . VAL A 1 148 ? -28.545 -2.200 -4.832 1.00 84.94 148 VAL A N 1
ATOM 1190 C CA . VAL A 1 148 ? -27.410 -1.464 -5.388 1.00 84.94 148 VAL A CA 1
ATOM 1191 C C . VAL A 1 148 ? -27.286 -1.743 -6.883 1.00 84.94 148 VAL A C 1
ATOM 1193 O O . VAL A 1 148 ? -27.215 -2.886 -7.323 1.00 84.94 148 VAL A O 1
ATOM 1196 N N . THR A 1 149 ? -27.210 -0.671 -7.669 1.00 83.75 149 THR A N 1
ATOM 1197 C CA . THR A 1 149 ? -27.024 -0.712 -9.127 1.00 83.75 149 THR A CA 1
ATOM 1198 C C . THR A 1 149 ? -25.776 0.070 -9.516 1.00 83.75 149 THR A C 1
ATOM 1200 O O . THR A 1 149 ? -25.533 1.133 -8.942 1.00 83.75 149 THR A O 1
ATOM 1203 N N . ASN A 1 150 ? -25.061 -0.363 -10.554 1.00 74.69 150 ASN A N 1
ATOM 1204 C CA . ASN A 1 150 ? -23.950 0.391 -11.136 1.00 74.69 150 ASN A CA 1
ATOM 1205 C C . ASN A 1 150 ? -24.340 0.945 -12.523 1.00 74.69 150 ASN A C 1
ATOM 1207 O O . ASN A 1 150 ? -24.819 0.201 -13.371 1.00 74.69 150 ASN A O 1
ATOM 1211 N N . LYS A 1 151 ? -24.155 2.257 -12.749 1.00 56.69 151 LYS A N 1
ATOM 1212 C CA . LYS A 1 151 ? -24.457 2.947 -14.026 1.00 56.69 151 LYS A CA 1
ATOM 1213 C C . LYS A 1 151 ? -23.213 3.257 -14.877 1.00 56.69 151 LYS A C 1
ATOM 1215 O O . LYS A 1 151 ? -23.354 3.878 -15.924 1.00 56.69 151 LYS A O 1
ATOM 1220 N N . LYS A 1 152 ? -22.006 2.920 -14.407 1.00 53.19 152 LYS A N 1
ATOM 1221 C CA . LYS A 1 152 ? -20.727 3.420 -14.952 1.00 53.19 152 LYS A CA 1
ATOM 1222 C C . LYS A 1 152 ? -19.796 2.340 -15.517 1.00 53.19 152 LYS A C 1
ATOM 1224 O O . LYS A 1 152 ? -18.612 2.620 -15.627 1.00 53.19 152 LYS A O 1
ATOM 1229 N N . ASP A 1 153 ? -20.356 1.204 -15.939 1.00 51.44 153 ASP A N 1
ATOM 1230 C CA . ASP A 1 153 ? -19.690 0.016 -16.514 1.00 51.44 153 ASP A CA 1
ATOM 1231 C C . ASP A 1 153 ? -19.473 -1.124 -15.495 1.00 51.44 153 ASP A C 1
ATOM 1233 O O . ASP A 1 153 ? -18.981 -0.910 -14.384 1.00 51.44 153 ASP A O 1
ATOM 1237 N N . ASN A 1 154 ? -19.890 -2.338 -15.873 1.00 61.53 154 ASN A N 1
ATOM 1238 C CA . ASN A 1 154 ? -19.685 -3.580 -15.122 1.00 61.53 154 ASN A CA 1
ATOM 1239 C C . ASN A 1 154 ? -18.339 -4.188 -15.550 1.00 61.53 154 ASN A C 1
ATOM 1241 O O . ASN A 1 154 ? -18.268 -5.320 -16.024 1.00 61.53 154 ASN A O 1
ATOM 1245 N N . THR A 1 155 ? -17.264 -3.415 -15.421 1.00 61.69 155 THR A N 1
ATOM 1246 C CA . THR A 1 155 ? -15.926 -3.847 -15.833 1.00 61.69 155 THR A CA 1
ATOM 1247 C C . THR A 1 155 ? -15.494 -5.147 -15.144 1.00 61.69 155 THR A C 1
ATOM 1249 O O . THR A 1 155 ? -16.050 -5.565 -14.125 1.00 61.69 155 THR A O 1
ATOM 1252 N N . LEU A 1 156 ? -14.482 -5.794 -15.725 1.00 72.50 156 LEU A N 1
ATOM 1253 C CA . LEU A 1 156 ? -13.860 -7.019 -15.226 1.00 72.50 156 LEU A CA 1
ATOM 1254 C C . LEU A 1 156 ? -13.515 -6.919 -13.732 1.00 72.50 156 LEU A C 1
ATOM 1256 O O . LEU A 1 156 ? -12.652 -6.134 -13.338 1.00 72.50 156 LEU A O 1
ATOM 1260 N N . ARG A 1 157 ? -14.156 -7.748 -12.903 1.00 80.56 157 ARG A N 1
ATOM 1261 C CA . ARG A 1 157 ? -13.786 -7.918 -11.494 1.00 80.56 157 ARG A CA 1
ATOM 1262 C C . ARG A 1 157 ? -12.903 -9.139 -11.351 1.00 80.56 157 ARG A C 1
ATOM 1264 O O . ARG A 1 157 ? -13.319 -10.239 -11.706 1.00 80.56 157 ARG A O 1
ATOM 1271 N N . LYS A 1 158 ? -11.705 -8.927 -10.814 1.00 79.81 158 LYS A N 1
ATOM 1272 C CA . LYS A 1 158 ? -10.751 -9.986 -10.492 1.00 79.81 158 LYS A CA 1
ATOM 1273 C C . LYS A 1 158 ? -10.771 -10.233 -8.991 1.00 79.81 158 LYS A C 1
ATOM 1275 O O . LYS A 1 158 ? -10.651 -9.285 -8.212 1.00 79.81 158 LYS A O 1
ATOM 1280 N N . VAL A 1 159 ? -10.928 -11.489 -8.601 1.00 81.06 159 VAL A N 1
ATOM 1281 C CA . VAL A 1 159 ? -10.771 -11.934 -7.215 1.00 81.06 159 VAL A CA 1
ATOM 1282 C C . VAL A 1 159 ? -9.498 -12.767 -7.127 1.00 81.06 159 VAL A C 1
ATOM 1284 O O . VAL A 1 159 ? -9.236 -13.562 -8.023 1.00 81.06 159 VAL A O 1
ATOM 1287 N N . ASP A 1 160 ? -8.699 -12.556 -6.083 1.00 76.81 160 ASP A N 1
ATOM 1288 C CA . ASP A 1 160 ? -7.367 -13.155 -5.926 1.00 76.81 160 ASP A CA 1
ATOM 1289 C C . ASP A 1 160 ? -7.179 -13.629 -4.475 1.00 76.81 160 ASP A C 1
ATOM 1291 O O . ASP A 1 160 ? -6.740 -12.866 -3.619 1.00 76.81 160 ASP A O 1
ATOM 1295 N N . TYR A 1 161 ? -7.648 -14.848 -4.182 1.00 81.94 161 TYR A N 1
ATOM 1296 C CA . TYR A 1 161 ? -7.474 -15.612 -2.928 1.00 81.94 161 TYR A CA 1
ATOM 1297 C C . TYR A 1 161 ? -7.786 -14.929 -1.575 1.00 81.94 161 TYR A C 1
ATOM 1299 O O . TYR A 1 161 ? -7.500 -15.489 -0.519 1.00 81.94 161 TYR A O 1
ATOM 1307 N N . GLN A 1 162 ? -8.423 -13.757 -1.571 1.00 82.56 162 GLN A N 1
ATOM 1308 C CA . GLN A 1 162 ? -8.863 -13.052 -0.359 1.00 82.56 162 GLN A CA 1
ATOM 1309 C C . GLN A 1 162 ? -10.106 -13.701 0.285 1.00 82.56 162 GLN A C 1
ATOM 1311 O O . GLN A 1 162 ? -10.839 -14.447 -0.374 1.00 82.56 162 GLN A O 1
ATOM 1316 N N . THR A 1 163 ? -10.381 -13.400 1.562 1.00 92.75 163 THR A N 1
ATOM 1317 C CA . THR A 1 163 ? -11.596 -13.893 2.239 1.00 92.75 163 THR A CA 1
ATOM 1318 C C . THR A 1 163 ? -12.863 -13.399 1.532 1.00 92.75 163 THR A C 1
ATOM 1320 O O . THR A 1 163 ? -12.858 -12.353 0.873 1.00 92.75 163 THR A O 1
ATOM 1323 N N . THR A 1 164 ? -13.982 -14.117 1.672 1.00 95.44 164 THR A N 1
ATOM 1324 C CA . THR A 1 164 ? -15.261 -13.670 1.082 1.00 95.44 164 THR A CA 1
ATOM 1325 C C . THR A 1 164 ? -15.670 -12.299 1.615 1.00 95.44 164 THR A C 1
ATOM 1327 O O . THR A 1 164 ? -16.112 -11.449 0.839 1.00 95.44 164 THR A O 1
ATOM 1330 N N . LYS A 1 165 ? -15.459 -12.046 2.913 1.00 93.88 165 LYS A N 1
ATOM 1331 C CA . LYS A 1 165 ? -15.727 -10.742 3.534 1.00 93.88 165 LYS A CA 1
ATOM 1332 C C . LYS A 1 165 ? -14.914 -9.622 2.882 1.00 93.88 165 LYS A C 1
ATOM 1334 O O . LYS A 1 165 ? -15.490 -8.604 2.503 1.00 93.88 165 LYS A O 1
ATOM 1339 N N . ASP A 1 166 ? -13.614 -9.829 2.672 1.00 90.44 166 ASP A N 1
ATOM 1340 C CA . ASP A 1 166 ? -12.745 -8.832 2.033 1.00 90.44 166 ASP A CA 1
ATOM 1341 C C . ASP A 1 166 ? -13.104 -8.612 0.563 1.00 90.44 166 ASP A C 1
ATOM 1343 O O . ASP A 1 166 ? -13.091 -7.477 0.081 1.00 90.44 166 ASP A O 1
ATOM 1347 N N . ALA A 1 167 ? -13.486 -9.677 -0.150 1.00 91.19 167 ALA A N 1
ATOM 1348 C CA . ALA A 1 167 ? -13.945 -9.574 -1.529 1.00 91.19 167 ALA A CA 1
ATOM 1349 C C . ALA A 1 167 ? -15.223 -8.750 -1.654 1.00 91.19 167 ALA A C 1
ATOM 1351 O O . ALA A 1 167 ? -15.277 -7.839 -2.484 1.00 91.19 167 ALA A O 1
ATOM 1352 N N . ILE A 1 168 ? -16.217 -9.019 -0.806 1.00 93.62 168 ILE A N 1
ATOM 1353 C CA . ILE A 1 168 ? -17.443 -8.220 -0.734 1.00 93.62 168 ILE A CA 1
ATOM 1354 C C . ILE A 1 168 ? -17.091 -6.774 -0.380 1.00 93.62 168 ILE A C 1
ATOM 1356 O O . ILE A 1 168 ? -17.523 -5.849 -1.068 1.00 93.62 168 ILE A O 1
ATOM 1360 N N . LYS A 1 169 ? -16.254 -6.558 0.637 1.00 87.25 169 LYS A N 1
ATOM 1361 C CA . LYS A 1 169 ? -15.898 -5.212 1.080 1.00 87.25 169 LYS A CA 1
ATOM 1362 C C . LYS A 1 169 ? -15.236 -4.400 -0.038 1.00 87.25 169 LYS A C 1
ATOM 1364 O O . LYS A 1 169 ? -15.727 -3.344 -0.426 1.00 87.25 169 LYS A O 1
ATOM 1369 N N . LYS A 1 170 ? -14.145 -4.913 -0.606 1.00 83.31 170 LYS A N 1
ATOM 1370 C CA . LYS A 1 170 ? -13.323 -4.206 -1.598 1.00 83.31 170 LYS A CA 1
ATOM 1371 C C . LYS A 1 170 ? -14.046 -4.031 -2.936 1.00 83.31 170 LYS A C 1
ATOM 1373 O O . LYS A 1 170 ? -14.028 -2.954 -3.533 1.00 83.31 170 LYS A O 1
ATOM 1378 N N . LEU A 1 171 ? -14.688 -5.091 -3.427 1.00 87.56 171 LEU A N 1
ATOM 1379 C CA . LEU A 1 171 ? -15.231 -5.148 -4.791 1.00 87.56 171 LEU A CA 1
ATOM 1380 C C . LEU A 1 171 ? -16.731 -4.823 -4.876 1.00 87.56 171 LEU A C 1
ATOM 1382 O O . LEU A 1 171 ? -17.260 -4.747 -5.986 1.00 87.56 171 LEU A O 1
ATOM 1386 N N . LEU A 1 172 ? -17.408 -4.617 -3.739 1.00 87.81 172 LEU A N 1
ATOM 1387 C CA . LEU A 1 172 ? -18.788 -4.126 -3.683 1.00 87.81 172 LEU A CA 1
ATOM 1388 C C . LEU A 1 172 ? -18.908 -2.859 -2.831 1.00 87.81 172 LEU A C 1
ATOM 1390 O O . LEU A 1 172 ? -19.091 -1.778 -3.388 1.00 87.81 172 LEU A O 1
ATOM 1394 N N . THR A 1 173 ? -18.804 -2.942 -1.503 1.00 83.31 173 THR A N 1
ATOM 1395 C CA . THR A 1 173 ? -19.170 -1.800 -0.642 1.00 83.31 173 THR A CA 1
ATOM 1396 C C . THR A 1 173 ? -18.226 -0.607 -0.793 1.00 83.31 173 THR A C 1
ATOM 1398 O O . THR A 1 173 ? -18.702 0.519 -0.898 1.00 83.31 173 THR A O 1
ATOM 1401 N N . ASP A 1 174 ? -16.912 -0.828 -0.876 1.00 79.94 174 ASP A N 1
ATOM 1402 C CA . ASP A 1 174 ? -15.920 0.249 -1.009 1.00 79.94 174 ASP A CA 1
ATOM 1403 C C . ASP A 1 174 ? -15.909 0.851 -2.425 1.00 79.94 174 ASP A C 1
ATOM 1405 O O . ASP A 1 174 ? -15.699 2.051 -2.597 1.00 79.94 174 ASP A O 1
ATOM 1409 N N . SER A 1 175 ? -16.139 0.025 -3.451 1.00 76.62 175 SER A N 1
ATOM 1410 C CA . SER A 1 175 ? -16.036 0.441 -4.858 1.00 76.62 175 SER A CA 1
ATOM 1411 C C . SER A 1 175 ? -17.345 0.973 -5.448 1.00 76.62 175 SER A C 1
ATOM 1413 O O . SER A 1 175 ? -17.313 1.865 -6.296 1.00 76.62 175 SER A O 1
ATOM 1415 N N . ILE A 1 176 ? -18.496 0.454 -5.014 1.00 80.94 176 ILE A N 1
ATOM 1416 C CA . ILE A 1 176 ? -19.825 0.795 -5.552 1.00 80.94 176 ILE A CA 1
ATOM 1417 C C . ILE A 1 176 ? -20.662 1.571 -4.522 1.00 80.94 176 ILE A C 1
ATOM 1419 O O . ILE A 1 176 ? -21.545 2.344 -4.903 1.00 80.94 176 ILE A O 1
ATOM 1423 N N . GLY A 1 177 ? -20.375 1.414 -3.228 1.00 78.56 177 GLY A N 1
ATOM 1424 C CA . GLY A 1 177 ? -21.185 1.950 -2.132 1.00 78.56 177 GLY A CA 1
ATOM 1425 C C . GLY A 1 177 ? -22.320 1.009 -1.718 1.00 78.56 177 GLY A C 1
ATOM 1426 O O . GLY A 1 177 ? -22.433 -0.111 -2.210 1.00 78.56 177 GLY A O 1
ATOM 1427 N N . GLY A 1 178 ? -23.189 1.468 -0.817 1.00 82.31 178 GLY A N 1
ATOM 1428 C CA . GLY A 1 178 ? -24.257 0.654 -0.225 1.00 82.31 178 GLY A CA 1
ATOM 1429 C C . GLY A 1 178 ? -23.803 -0.131 1.008 1.00 82.31 178 GLY A C 1
ATOM 1430 O O . GLY A 1 178 ? -22.659 -0.019 1.444 1.00 82.31 178 GLY A O 1
ATOM 1431 N N . SER A 1 179 ? -24.719 -0.912 1.576 1.00 85.56 179 SER A N 1
ATOM 1432 C CA . SER A 1 179 ? -24.541 -1.599 2.858 1.00 85.56 179 SER A CA 1
ATOM 1433 C C . SER A 1 179 ? -24.883 -3.077 2.735 1.00 85.56 179 SER A C 1
ATOM 1435 O O . SER A 1 179 ? -25.892 -3.430 2.120 1.00 85.56 179 SER A O 1
ATOM 1437 N N . ILE A 1 180 ? -24.041 -3.921 3.327 1.00 91.12 180 ILE A N 1
ATOM 1438 C CA . ILE A 1 180 ? -24.306 -5.349 3.496 1.00 91.12 180 ILE A CA 1
ATOM 1439 C C . ILE A 1 180 ? -24.996 -5.541 4.840 1.00 91.12 180 ILE A C 1
ATOM 1441 O O . ILE A 1 180 ? -24.502 -5.048 5.850 1.00 91.12 180 ILE A O 1
ATOM 1445 N N . ILE A 1 181 ? -26.131 -6.236 4.832 1.00 91.38 181 ILE A N 1
ATOM 1446 C CA . ILE A 1 181 ? -26.877 -6.586 6.041 1.00 91.38 181 ILE A CA 1
ATOM 1447 C C . ILE A 1 181 ? -27.020 -8.100 6.080 1.00 91.38 181 ILE A C 1
ATOM 1449 O O . ILE A 1 181 ? -27.547 -8.694 5.137 1.00 91.38 181 ILE A O 1
ATOM 1453 N N . CYS A 1 182 ? -26.563 -8.700 7.173 1.00 93.88 182 CYS A N 1
ATOM 1454 C CA . CYS A 1 182 ? -26.753 -10.112 7.461 1.00 93.88 182 CYS A CA 1
ATOM 1455 C C . CYS A 1 182 ? -27.860 -10.265 8.507 1.00 93.88 182 CYS A C 1
ATOM 1457 O O . CYS A 1 182 ? -27.866 -9.551 9.504 1.00 93.88 182 CYS A O 1
ATOM 1459 N N . GLU A 1 183 ? -28.795 -11.184 8.282 1.00 93.62 183 GLU A N 1
ATOM 1460 C CA . GLU A 1 183 ? -29.915 -11.429 9.197 1.00 93.62 183 GLU A CA 1
ATOM 1461 C C . GLU A 1 183 ? -30.137 -12.932 9.359 1.00 93.62 183 GLU A C 1
ATOM 1463 O O . GLU A 1 183 ? -30.279 -13.651 8.368 1.00 93.62 183 GLU A O 1
ATOM 1468 N N . TYR A 1 184 ? -30.209 -13.409 10.603 1.00 94.25 184 TYR A N 1
ATOM 1469 C CA . TYR A 1 184 ? -30.664 -14.765 10.893 1.00 94.25 184 TYR A CA 1
ATOM 1470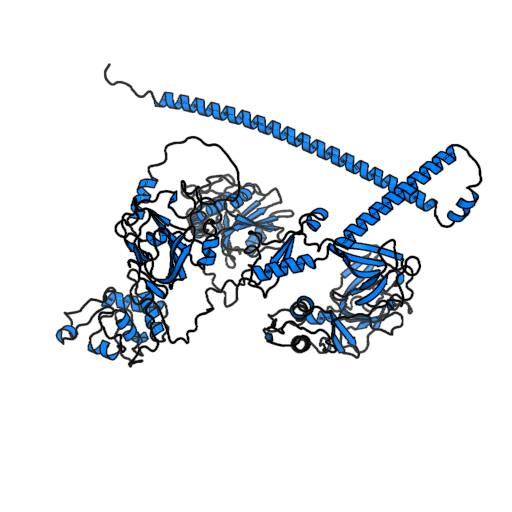 C C . TYR A 1 184 ? -32.181 -14.779 11.050 1.00 94.25 184 TYR A C 1
ATOM 1472 O O . TYR A 1 184 ? -32.723 -14.114 11.932 1.00 94.25 184 TYR A O 1
ATOM 1480 N N . LYS A 1 185 ? -32.873 -15.550 10.212 1.00 90.81 185 LYS A N 1
ATOM 1481 C CA . LYS A 1 185 ? -34.330 -15.660 10.261 1.00 90.81 185 LYS A CA 1
ATOM 1482 C C . LYS A 1 185 ? -34.799 -17.021 9.768 1.00 90.81 185 LYS A C 1
ATOM 1484 O O . LYS A 1 185 ? -34.279 -17.547 8.787 1.00 90.81 185 LYS A O 1
ATOM 1489 N N . ASP A 1 186 ? -35.793 -17.591 10.445 1.00 88.06 186 ASP A N 1
ATOM 1490 C CA . ASP A 1 186 ? -36.416 -18.873 10.084 1.00 88.06 186 ASP A CA 1
ATOM 1491 C C . ASP A 1 186 ? -35.397 -20.016 9.889 1.00 88.06 186 ASP A C 1
ATOM 1493 O O . ASP A 1 186 ? -35.518 -20.846 8.986 1.00 88.06 186 ASP A O 1
ATOM 1497 N N . GLY A 1 187 ? -34.350 -20.041 10.723 1.00 87.62 187 GLY A N 1
ATOM 1498 C CA . GLY A 1 187 ? -33.305 -21.063 10.673 1.00 87.62 187 GLY A CA 1
ATOM 1499 C C . GLY A 1 187 ? -32.213 -20.840 9.621 1.00 87.62 187 GLY A C 1
ATOM 1500 O O . GLY A 1 187 ? -31.359 -21.709 9.466 1.00 87.62 187 GLY A O 1
ATOM 1501 N N . LYS A 1 188 ? -32.225 -19.715 8.892 1.00 92.56 188 LYS A N 1
ATOM 1502 C CA . LYS A 1 188 ? -31.304 -19.429 7.780 1.00 92.56 188 LYS A CA 1
ATOM 1503 C C . LYS A 1 188 ? -30.623 -18.075 7.936 1.00 92.56 188 LYS A C 1
ATOM 1505 O O . LYS A 1 188 ? -31.224 -17.137 8.455 1.00 92.56 188 LYS A O 1
ATOM 1510 N N . ASN A 1 189 ? -29.403 -17.955 7.413 1.00 97.38 189 ASN A N 1
ATOM 1511 C CA . ASN A 1 189 ? -28.739 -16.662 7.277 1.00 97.38 189 ASN A CA 1
ATOM 1512 C C . ASN A 1 189 ? -29.088 -16.045 5.920 1.00 97.38 189 ASN A C 1
ATOM 1514 O O . ASN A 1 189 ? -28.907 -16.664 4.867 1.00 97.38 189 ASN A O 1
ATOM 1518 N N . TYR A 1 190 ? -29.558 -14.807 5.939 1.00 97.69 190 TYR A N 1
ATOM 1519 C CA . TYR A 1 190 ? -29.787 -13.998 4.753 1.00 97.69 190 TYR A CA 1
ATOM 1520 C C . TYR A 1 190 ? -28.722 -12.924 4.639 1.00 97.69 190 TYR A C 1
ATOM 1522 O O . TYR A 1 190 ? -28.251 -12.402 5.647 1.00 97.69 190 TYR A O 1
ATOM 1530 N N . ILE A 1 191 ? -28.375 -12.586 3.401 1.00 97.75 191 ILE A N 1
ATOM 1531 C CA . ILE A 1 191 ? -27.523 -11.446 3.085 1.00 97.75 191 ILE A CA 1
ATOM 1532 C C . ILE A 1 191 ? -28.233 -10.536 2.083 1.00 97.75 191 ILE A C 1
ATOM 1534 O O .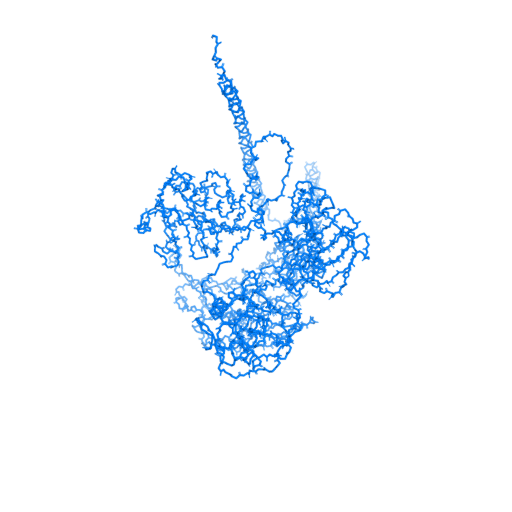 ILE A 1 191 ? -28.682 -10.972 1.017 1.00 97.75 191 ILE A O 1
ATOM 1538 N N . ASP A 1 192 ? -28.327 -9.261 2.441 1.00 96.19 192 ASP A N 1
ATOM 1539 C CA . ASP A 1 192 ? -28.876 -8.197 1.612 1.00 96.19 192 ASP A CA 1
ATOM 1540 C C . ASP A 1 192 ? -27.779 -7.195 1.248 1.00 96.19 192 ASP A C 1
ATOM 1542 O O . ASP A 1 192 ? -26.903 -6.893 2.056 1.00 96.19 192 ASP A O 1
ATOM 1546 N N . TYR A 1 193 ? -27.858 -6.629 0.043 1.00 94.44 193 TYR A N 1
ATOM 1547 C CA . TYR A 1 193 ? -26.981 -5.553 -0.407 1.00 94.44 193 TYR A CA 1
ATOM 1548 C C . TYR A 1 193 ? -27.795 -4.332 -0.832 1.00 94.44 193 TYR A C 1
ATOM 1550 O O . TYR A 1 193 ? -28.353 -4.257 -1.934 1.00 94.44 193 TYR A O 1
ATOM 1558 N N . LEU A 1 194 ? -27.899 -3.367 0.079 1.00 87.56 194 LEU A N 1
ATOM 1559 C CA . LEU A 1 194 ? -28.858 -2.274 -0.011 1.00 87.56 194 LEU A CA 1
ATOM 1560 C C . LEU A 1 194 ? -28.188 -0.945 -0.352 1.00 87.56 194 LEU A C 1
ATOM 1562 O O . LEU A 1 194 ? -27.194 -0.553 0.249 1.00 87.56 194 LEU A O 1
ATOM 1566 N N . LYS A 1 195 ? -28.775 -0.198 -1.290 1.00 83.62 195 LYS A N 1
ATOM 1567 C CA . LYS A 1 195 ? -28.345 1.168 -1.626 1.00 83.62 195 LYS A CA 1
ATOM 1568 C C . LYS A 1 195 ? -28.584 2.154 -0.481 1.00 83.62 195 LYS A C 1
ATOM 1570 O O . LYS A 1 195 ? -27.809 3.089 -0.298 1.00 83.62 195 LYS A O 1
ATOM 1575 N N . SER A 1 196 ? -29.669 1.956 0.257 1.00 80.12 196 SER A N 1
ATOM 1576 C CA . SER A 1 196 ? -30.031 2.727 1.445 1.00 80.12 196 SER A CA 1
ATOM 1577 C C . SER A 1 196 ? -30.696 1.761 2.416 1.00 80.12 196 SER A C 1
ATOM 1579 O O . SER A 1 196 ? -31.718 1.167 2.076 1.00 80.12 196 SER A O 1
ATOM 1581 N N . ALA A 1 197 ? -30.046 1.533 3.556 1.00 75.94 197 ALA A N 1
ATOM 1582 C CA . ALA A 1 197 ? -30.426 0.507 4.522 1.00 75.94 197 ALA A CA 1
ATOM 1583 C C . ALA A 1 197 ? -31.522 0.955 5.501 1.00 75.94 197 ALA A C 1
ATOM 1585 O O . ALA A 1 197 ? -32.304 0.113 5.928 1.00 75.94 197 ALA A O 1
ATOM 1586 N N . GLY A 1 198 ? -31.608 2.253 5.813 1.00 77.88 198 GLY A N 1
ATOM 1587 C CA . GLY A 1 198 ? -32.592 2.785 6.759 1.00 77.88 198 GLY A CA 1
ATOM 1588 C C . GLY A 1 198 ? -33.566 3.802 6.174 1.00 77.88 198 GLY A C 1
ATOM 1589 O O . GLY A 1 198 ? -33.530 4.126 4.982 1.00 77.88 198 GLY A O 1
ATOM 1590 N N . GLN A 1 199 ? -34.460 4.271 7.039 1.00 81.56 199 GLN A N 1
ATOM 1591 C CA . GLN A 1 199 ? -35.604 5.132 6.737 1.00 81.56 199 GLN A CA 1
ATOM 1592 C C . GLN A 1 199 ? -35.515 6.486 7.456 1.00 81.56 199 GLN A C 1
ATOM 1594 O O . GLN A 1 199 ? -34.767 6.645 8.419 1.00 81.56 199 GLN A O 1
ATOM 1599 N N . ASP A 1 200 ? -36.286 7.470 6.981 1.00 82.06 200 ASP A N 1
ATOM 1600 C CA . ASP A 1 200 ? -36.332 8.816 7.559 1.00 82.06 200 ASP A CA 1
ATOM 1601 C C . ASP A 1 200 ? -37.503 8.970 8.524 1.00 82.06 200 ASP A C 1
ATOM 1603 O O . ASP A 1 200 ? -38.663 8.903 8.123 1.00 82.06 200 ASP A O 1
ATOM 1607 N N . HIS A 1 201 ? -37.186 9.316 9.765 1.00 80.62 201 HIS A N 1
ATOM 1608 C CA . HIS A 1 201 ? -38.129 9.628 10.832 1.00 80.62 201 HIS A CA 1
ATOM 1609 C C . HIS A 1 201 ? -38.085 11.132 11.112 1.00 80.62 201 HIS A C 1
ATOM 1611 O O . HIS A 1 201 ? -37.431 11.621 12.036 1.00 80.62 201 HIS A O 1
ATOM 1617 N N . SER A 1 202 ? -38.735 11.903 10.236 1.00 66.62 202 SER A N 1
ATOM 1618 C CA . SER A 1 202 ? -38.721 13.375 10.270 1.00 66.62 202 SER A CA 1
ATOM 1619 C C . SER A 1 202 ? -39.650 13.985 11.321 1.00 66.62 202 SER A C 1
ATOM 1621 O O . SER A 1 202 ? -39.459 15.139 11.699 1.00 66.62 202 SER A O 1
ATOM 1623 N N . MET A 1 203 ? -40.639 13.229 11.800 1.00 63.06 203 MET A N 1
ATOM 1624 C CA . MET A 1 203 ? -41.606 13.667 12.816 1.00 63.06 203 MET A CA 1
ATOM 1625 C C . MET A 1 203 ? -41.927 12.604 13.869 1.00 63.06 203 MET A C 1
ATOM 1627 O O . MET A 1 203 ? -42.469 12.933 14.923 1.00 63.06 203 MET A O 1
ATOM 1631 N N . GLU A 1 204 ? -41.580 11.347 13.607 1.00 63.56 204 GLU A N 1
ATOM 1632 C CA . GLU A 1 204 ? -41.710 10.261 14.569 1.00 63.56 204 GLU A CA 1
ATOM 1633 C C . GLU A 1 204 ? -40.505 10.302 15.515 1.00 63.56 204 GLU A C 1
ATOM 1635 O O . GLU A 1 204 ? -39.357 10.258 15.076 1.00 63.56 204 GLU A O 1
ATOM 1640 N N . ALA A 1 205 ? -40.765 10.420 16.822 1.00 65.25 205 ALA A N 1
ATOM 1641 C CA . ALA A 1 205 ? -39.748 10.275 17.865 1.00 65.25 205 ALA A CA 1
ATOM 1642 C C . ALA A 1 205 ? -38.500 11.199 17.754 1.00 65.25 205 ALA A C 1
ATOM 1644 O O . ALA A 1 205 ? -37.369 10.707 17.841 1.00 65.25 205 ALA A O 1
ATOM 1645 N N . PRO A 1 206 ? -38.650 12.536 17.621 1.00 73.44 206 PRO A N 1
ATOM 1646 C CA . PRO A 1 206 ? -37.501 13.440 17.543 1.00 73.44 206 PRO A CA 1
ATOM 1647 C C . PRO A 1 206 ? -36.636 13.378 18.812 1.00 73.44 206 PRO A C 1
ATOM 1649 O O . PRO A 1 206 ? -37.149 13.284 19.929 1.00 73.44 206 PRO A O 1
ATOM 1652 N N . LEU A 1 207 ? -35.319 13.472 18.639 1.00 71.12 207 LEU A N 1
ATOM 1653 C CA . LEU A 1 207 ? -34.331 13.533 19.716 1.00 71.12 207 LEU A CA 1
ATOM 1654 C C . LEU A 1 207 ? -34.205 14.979 20.189 1.00 71.12 207 LEU A C 1
ATOM 1656 O O . LEU A 1 207 ? -33.607 15.808 19.502 1.00 71.12 207 LEU A O 1
ATOM 1660 N N . LYS A 1 208 ? -34.770 15.290 21.351 1.00 67.62 208 LYS A N 1
ATOM 1661 C CA . LYS A 1 208 ? -34.910 16.654 21.862 1.00 67.62 208 LYS A CA 1
ATOM 1662 C C . LYS A 1 208 ? -34.220 16.837 23.205 1.00 67.62 208 LYS A C 1
ATOM 1664 O O . LYS A 1 208 ? -34.319 15.990 24.096 1.00 67.62 208 LYS A O 1
ATOM 1669 N N . ILE A 1 209 ? -33.580 17.994 23.368 1.00 59.91 209 ILE A N 1
ATOM 1670 C CA . ILE A 1 209 ? -33.112 18.462 24.677 1.00 59.91 209 ILE A CA 1
ATOM 1671 C C . ILE A 1 209 ? -34.283 18.525 25.675 1.00 59.91 209 ILE A C 1
ATOM 1673 O O . ILE A 1 209 ? -35.383 18.926 25.305 1.00 59.91 209 ILE A O 1
ATOM 1677 N N . ALA A 1 210 ? -34.041 18.115 26.925 1.00 55.44 210 ALA A N 1
ATOM 1678 C CA . ALA A 1 210 ? -35.006 18.108 28.035 1.00 55.44 210 ALA A CA 1
ATOM 1679 C C . ALA A 1 210 ? -36.244 17.190 27.889 1.00 55.44 210 ALA A C 1
ATOM 1681 O O . ALA A 1 210 ? -37.069 17.168 28.797 1.00 55.44 210 ALA A O 1
ATOM 1682 N N . GLU A 1 211 ? -36.364 16.408 26.808 1.00 66.88 211 GLU A N 1
ATOM 1683 C CA . GLU A 1 211 ? -37.380 15.348 26.691 1.00 66.88 211 GLU A CA 1
ATOM 1684 C C . GLU A 1 211 ? -36.734 13.957 26.787 1.00 66.88 211 GLU A C 1
ATOM 1686 O O . GLU A 1 211 ? -36.968 13.229 27.742 1.00 66.88 211 GLU A O 1
ATOM 1691 N N . ASN A 1 212 ? -35.897 13.580 25.816 1.00 60.34 212 ASN A N 1
ATOM 1692 C CA . ASN A 1 212 ? -35.410 12.203 25.663 1.00 60.34 212 ASN A CA 1
ATOM 1693 C C . ASN A 1 212 ? -33.887 12.101 25.448 1.00 60.34 212 ASN A C 1
ATOM 1695 O O . ASN A 1 212 ? -33.384 11.139 24.868 1.00 60.34 212 ASN A O 1
ATOM 1699 N N . MET A 1 213 ? -33.144 13.098 25.938 1.00 65.75 213 MET A N 1
ATOM 1700 C CA . MET A 1 213 ? -31.696 13.255 25.770 1.00 65.75 213 MET A CA 1
ATOM 1701 C C . MET A 1 213 ? -31.026 13.557 27.124 1.00 65.75 213 MET A C 1
ATOM 1703 O O . MET A 1 213 ? -31.386 14.536 27.769 1.00 65.75 213 MET A O 1
ATOM 1707 N N . GLN A 1 214 ? -30.057 12.732 27.553 1.00 64.50 214 GLN A N 1
ATOM 1708 C CA . GLN A 1 214 ? -29.238 12.936 28.771 1.00 64.50 214 GLN A CA 1
ATOM 1709 C C . GLN A 1 214 ? -28.080 13.866 28.500 1.00 64.50 214 GLN A C 1
ATOM 1711 O O . GLN A 1 214 ? -27.814 14.802 29.246 1.00 64.50 214 GLN A O 1
ATOM 1716 N N . SER A 1 215 ? -27.353 13.552 27.442 1.00 64.81 215 SER A N 1
ATOM 1717 C CA . SER A 1 215 ? -26.205 14.301 26.995 1.00 64.81 215 SER A CA 1
ATOM 1718 C C . SER A 1 215 ? -26.099 14.128 25.492 1.00 64.81 215 SER A C 1
ATOM 1720 O O . SER A 1 215 ? -26.372 13.067 24.936 1.00 64.81 215 SER A O 1
ATOM 1722 N N . ALA A 1 216 ? -25.708 15.192 24.813 1.00 64.25 216 ALA A N 1
ATOM 1723 C CA . ALA A 1 216 ? -25.305 15.116 23.426 1.00 64.25 216 ALA A CA 1
ATOM 1724 C C . ALA A 1 216 ? -23.944 15.777 23.312 1.00 64.25 216 ALA A C 1
ATOM 1726 O O . ALA A 1 216 ? -23.724 16.881 23.807 1.00 64.25 216 ALA A O 1
ATOM 1727 N N . LYS A 1 217 ? -23.028 15.066 22.673 1.00 64.81 217 LYS A N 1
ATOM 1728 C CA . LYS A 1 217 ? -21.690 15.522 22.353 1.00 64.81 217 LYS A CA 1
ATOM 1729 C C . LYS A 1 217 ? -21.541 15.470 20.845 1.00 64.81 217 LYS A C 1
ATOM 1731 O O . LYS A 1 217 ? -21.739 14.424 20.234 1.00 64.81 217 LYS A O 1
ATOM 1736 N N . VAL A 1 218 ? -21.140 16.586 20.254 1.00 63.03 218 VAL A N 1
ATOM 1737 C CA . VAL A 1 218 ? -20.619 16.597 18.887 1.00 63.03 218 VAL A CA 1
ATOM 1738 C C . VAL A 1 218 ? -19.113 16.502 18.989 1.00 63.03 218 VAL A C 1
ATOM 1740 O O . VAL A 1 218 ? -18.463 17.377 19.556 1.00 63.03 218 VAL A O 1
ATOM 1743 N N . ALA A 1 219 ? -18.562 15.415 18.470 1.00 56.38 219 ALA A N 1
ATOM 1744 C CA . ALA A 1 219 ? -17.152 15.314 18.170 1.00 56.38 219 ALA A CA 1
ATOM 1745 C C . ALA A 1 219 ? -16.980 15.650 16.689 1.00 56.38 219 ALA A C 1
ATOM 1747 O O . ALA A 1 219 ? -17.430 14.919 15.804 1.00 56.38 219 ALA A O 1
ATOM 1748 N N . ILE A 1 220 ? -16.344 16.785 16.425 1.00 54.22 220 ILE A N 1
ATOM 1749 C CA . ILE A 1 220 ? -15.823 17.070 15.097 1.00 54.22 220 ILE A CA 1
ATOM 1750 C C . ILE A 1 220 ? -14.520 16.292 15.008 1.00 54.22 220 ILE A C 1
ATOM 1752 O O . ILE A 1 220 ? -13.593 16.572 15.764 1.00 54.22 220 ILE A O 1
ATOM 1756 N N . ASP A 1 221 ? -14.480 15.285 14.141 1.00 51.44 221 ASP A N 1
ATOM 1757 C CA . ASP A 1 221 ? -13.260 14.532 13.885 1.00 51.44 221 ASP A CA 1
ATOM 1758 C C . ASP A 1 221 ? -12.586 15.081 12.617 1.00 51.44 221 ASP A C 1
ATOM 1760 O O . ASP A 1 221 ? -13.043 14.788 11.502 1.00 51.44 221 ASP A O 1
ATOM 1764 N N . PRO A 1 222 ? -11.529 15.906 12.755 1.00 50.81 222 PRO A N 1
ATOM 1765 C CA . PRO A 1 222 ? -10.754 16.374 11.621 1.00 50.81 222 PRO A CA 1
ATOM 1766 C C . PRO A 1 222 ? -9.694 15.353 11.179 1.00 50.81 222 PRO A C 1
ATOM 1768 O O . PRO A 1 222 ? -8.966 15.630 10.234 1.00 50.81 222 PRO A O 1
ATOM 1771 N N . SER A 1 223 ? -9.572 14.174 11.810 1.00 50.53 223 SER A N 1
ATOM 1772 C CA . SER A 1 223 ? -8.504 13.204 11.497 1.00 50.53 223 SER A CA 1
ATOM 1773 C C . SER A 1 223 ? -8.537 12.704 10.050 1.00 50.53 223 SER A C 1
ATOM 1775 O O . SER A 1 223 ? -7.512 12.301 9.505 1.00 50.53 223 SER A O 1
ATOM 1777 N N . LYS A 1 224 ? -9.707 12.767 9.401 1.00 53.81 224 LYS A N 1
ATOM 1778 C CA . LYS A 1 224 ? -9.896 12.421 7.982 1.00 53.81 224 LYS A CA 1
ATOM 1779 C C . LYS A 1 224 ? -9.765 13.616 7.034 1.00 53.81 224 LYS A C 1
ATOM 1781 O O . LYS A 1 224 ? -10.011 13.479 5.834 1.00 53.81 224 LYS A O 1
ATOM 1786 N N . VAL A 1 225 ? -9.424 14.796 7.547 1.00 62.59 225 VAL A N 1
ATOM 1787 C CA . VAL A 1 225 ? -9.269 16.011 6.749 1.00 62.59 225 VAL A CA 1
ATOM 1788 C C . VAL A 1 225 ? -7.918 15.972 6.061 1.00 62.59 225 VAL A C 1
ATOM 1790 O O . VAL A 1 225 ? -6.872 16.155 6.669 1.00 62.59 225 VAL A O 1
ATOM 1793 N N . ILE A 1 226 ? -7.953 15.752 4.755 1.00 67.75 226 ILE A N 1
ATOM 1794 C CA . ILE A 1 226 ? -6.780 15.830 3.891 1.00 67.75 226 ILE A CA 1
ATOM 1795 C C . ILE A 1 226 ? -6.591 17.296 3.500 1.00 67.75 226 ILE A C 1
ATOM 1797 O O . ILE A 1 226 ? -7.400 17.836 2.760 1.00 67.75 226 ILE A O 1
ATOM 1801 N N . THR A 1 227 ? -5.559 17.981 3.978 1.00 70.44 227 THR A N 1
ATOM 1802 C CA . THR A 1 227 ? -5.294 19.371 3.547 1.00 70.44 227 THR A CA 1
ATOM 1803 C C . THR A 1 227 ? -4.305 19.439 2.381 1.00 70.44 227 THR A C 1
ATOM 1805 O O . THR A 1 227 ? -4.114 20.497 1.774 1.00 70.44 227 THR A O 1
ATOM 1808 N N . ARG A 1 228 ? -3.714 18.289 2.035 1.00 77.06 228 ARG A N 1
ATOM 1809 C CA . ARG A 1 228 ? -2.881 18.053 0.857 1.00 77.06 228 ARG A CA 1
ATOM 1810 C C . ARG A 1 228 ? -3.200 16.675 0.274 1.00 77.06 228 ARG A C 1
ATOM 1812 O O . ARG A 1 228 ? -2.851 15.648 0.853 1.00 77.06 228 ARG A O 1
ATOM 1819 N N . LEU A 1 229 ? -3.903 16.663 -0.856 1.00 80.44 229 LEU A N 1
ATOM 1820 C CA . LEU A 1 229 ? -4.312 15.435 -1.537 1.00 80.44 229 LEU A CA 1
ATOM 1821 C C . LEU A 1 229 ? -3.180 14.923 -2.423 1.00 80.44 229 LEU A C 1
ATOM 1823 O O . LEU A 1 229 ? -2.685 15.689 -3.236 1.00 80.44 229 LEU A O 1
ATOM 1827 N N . ILE A 1 230 ? -2.874 13.630 -2.362 1.00 75.06 230 ILE A N 1
ATOM 1828 C CA . ILE A 1 230 ? -1.999 12.924 -3.306 1.00 75.06 230 ILE A CA 1
ATOM 1829 C C . ILE A 1 230 ? -2.870 12.018 -4.198 1.00 75.06 230 ILE A C 1
ATOM 1831 O O . ILE A 1 230 ? -3.289 10.940 -3.762 1.00 75.06 230 ILE A O 1
ATOM 1835 N N . PRO A 1 231 ? -3.222 12.433 -5.430 1.00 64.88 231 PRO A N 1
ATOM 1836 C CA . PRO A 1 231 ? -3.956 11.584 -6.357 1.00 64.88 231 PRO A CA 1
ATOM 1837 C C . PRO A 1 231 ? -3.052 10.502 -6.946 1.00 64.88 231 PRO A C 1
ATOM 1839 O O . PRO A 1 231 ? -2.094 10.800 -7.659 1.00 64.88 231 PRO A O 1
ATOM 1842 N N . LEU A 1 232 ? -3.403 9.245 -6.696 1.00 63.47 232 LEU A N 1
ATOM 1843 C CA . LEU A 1 232 ? -2.703 8.080 -7.223 1.00 63.47 232 LEU A CA 1
ATOM 1844 C C . LEU A 1 232 ? -3.564 7.403 -8.291 1.00 63.47 232 LEU A C 1
ATOM 1846 O O . LEU A 1 232 ? -4.747 7.156 -8.087 1.00 63.47 232 LEU A O 1
ATOM 1850 N N . GLY A 1 233 ? -2.987 7.110 -9.442 1.00 50.34 233 GLY A N 1
ATOM 1851 C CA . GLY A 1 233 ? -3.608 6.385 -10.540 1.00 50.34 233 GLY A CA 1
ATOM 1852 C C . GLY A 1 233 ? -3.386 4.879 -10.427 1.00 50.34 233 GLY A C 1
ATOM 1853 O O . GLY A 1 233 ? -3.133 4.340 -9.343 1.00 50.34 233 GLY A O 1
ATOM 1854 N N . ALA A 1 234 ? -3.467 4.197 -11.568 1.00 52.12 234 ALA A N 1
ATOM 1855 C CA . ALA A 1 234 ? -3.178 2.772 -11.673 1.00 52.12 234 ALA A CA 1
ATOM 1856 C C . ALA A 1 234 ? -1.789 2.436 -11.114 1.00 52.12 234 ALA A C 1
ATOM 1858 O O . ALA A 1 234 ? -0.858 3.242 -11.200 1.00 52.12 234 ALA A O 1
ATOM 1859 N N . GLN A 1 235 ? -1.657 1.237 -10.552 1.00 47.47 235 GLN A N 1
ATOM 1860 C CA . GLN A 1 235 ? -0.354 0.683 -10.211 1.00 47.47 235 GLN A CA 1
ATOM 1861 C C . GLN A 1 235 ? 0.448 0.491 -11.497 1.00 47.47 235 GLN A C 1
ATOM 1863 O O . GLN A 1 235 ? -0.058 -0.027 -12.495 1.00 47.47 235 GLN A O 1
ATOM 1868 N N . ILE A 1 236 ? 1.670 1.004 -11.486 1.00 42.06 236 ILE A N 1
ATOM 1869 C CA . ILE A 1 236 ? 2.642 0.807 -12.542 1.00 42.06 236 ILE A CA 1
ATOM 1870 C C . ILE A 1 236 ? 3.173 -0.601 -12.324 1.00 42.06 236 ILE A C 1
ATOM 1872 O O . ILE A 1 236 ? 3.934 -0.865 -11.397 1.00 42.06 236 ILE A O 1
ATOM 1876 N N . GLU A 1 237 ? 2.695 -1.527 -13.144 1.00 36.28 237 GLU A N 1
ATOM 1877 C CA . GLU A 1 237 ? 3.224 -2.880 -13.165 1.00 36.28 237 GLU A CA 1
ATOM 1878 C C . GLU A 1 237 ? 4.689 -2.806 -13.604 1.00 36.28 237 GLU A C 1
ATOM 1880 O O . GLU A 1 237 ? 4.999 -2.405 -14.725 1.00 36.28 237 GLU A O 1
ATOM 1885 N N . THR A 1 238 ? 5.602 -3.180 -12.709 1.00 33.09 238 THR A N 1
ATOM 1886 C CA . THR A 1 238 ? 6.909 -3.669 -13.136 1.00 33.09 238 THR A CA 1
ATOM 1887 C C . THR A 1 238 ? 6.664 -5.009 -13.795 1.00 33.09 238 THR A C 1
ATOM 1889 O O . THR A 1 238 ? 6.183 -5.945 -13.154 1.00 33.09 238 THR A O 1
ATOM 1892 N N . GLN A 1 239 ? 6.932 -5.076 -15.092 1.00 25.34 239 GLN A N 1
ATOM 1893 C CA . GLN A 1 239 ? 6.933 -6.335 -15.812 1.00 25.34 239 GLN A CA 1
ATOM 1894 C C . GLN A 1 239 ? 7.870 -7.322 -15.101 1.00 25.34 239 GLN A C 1
ATOM 1896 O O . GLN A 1 239 ? 8.960 -6.950 -14.664 1.00 25.34 239 GLN A O 1
ATOM 1901 N N . LYS A 1 240 ? 7.430 -8.580 -14.992 1.00 25.69 240 LYS A N 1
ATOM 1902 C CA . LYS A 1 240 ? 8.339 -9.713 -14.808 1.00 25.69 240 LYS A CA 1
ATOM 1903 C C . LYS A 1 240 ? 9.407 -9.639 -15.912 1.00 25.69 240 LYS A C 1
ATOM 1905 O O . LYS A 1 240 ? 9.014 -9.436 -17.061 1.00 25.69 240 LYS A O 1
ATOM 1910 N N . PRO A 1 241 ? 10.689 -9.908 -15.630 1.00 30.44 241 PRO A N 1
ATOM 1911 C CA . PRO A 1 241 ? 11.662 -10.179 -16.685 1.00 30.44 241 PRO A CA 1
ATOM 1912 C C . PRO A 1 241 ? 11.301 -11.411 -17.544 1.00 30.44 241 PRO A C 1
ATOM 1914 O O . PRO A 1 241 ? 11.821 -11.539 -18.645 1.00 30.44 241 PRO A O 1
ATOM 1917 N N . ASP A 1 242 ? 10.351 -12.259 -17.108 1.00 33.78 242 ASP A N 1
ATOM 1918 C CA . ASP A 1 242 ? 10.075 -13.561 -17.742 1.00 33.78 242 ASP A CA 1
ATOM 1919 C C . ASP A 1 242 ? 8.651 -13.815 -18.278 1.00 33.78 242 ASP A C 1
ATOM 1921 O O . ASP A 1 242 ? 8.348 -14.933 -18.689 1.00 33.78 242 ASP A O 1
ATOM 1925 N N . GLU A 1 243 ? 7.758 -12.824 -18.377 1.00 28.55 243 GLU A N 1
ATOM 1926 C CA . GLU A 1 243 ? 6.534 -13.002 -19.183 1.00 28.55 243 GLU A CA 1
ATOM 1927 C C . GLU A 1 243 ? 6.322 -11.840 -20.148 1.00 28.55 243 GLU A C 1
ATOM 1929 O O . GLU A 1 243 ? 6.039 -10.709 -19.756 1.00 28.55 243 GLU A O 1
ATOM 1934 N N . LYS A 1 244 ? 6.440 -12.177 -21.437 1.00 40.91 244 LYS A N 1
ATOM 1935 C CA . LYS A 1 244 ? 6.109 -11.351 -22.597 1.00 40.91 244 LYS A CA 1
ATOM 1936 C C . LYS A 1 244 ? 4.791 -10.601 -22.386 1.00 40.91 244 LYS A C 1
ATOM 1938 O O . LYS A 1 244 ? 3.724 -11.209 -22.444 1.00 40.91 244 LYS A O 1
ATOM 1943 N N . HIS A 1 245 ? 4.862 -9.278 -22.276 1.00 26.16 245 HIS A N 1
ATOM 1944 C CA . HIS A 1 245 ? 3.811 -8.423 -22.811 1.00 26.16 245 HIS A CA 1
ATOM 1945 C C . HIS A 1 245 ? 4.300 -7.880 -24.148 1.00 26.16 245 HIS A C 1
ATOM 1947 O O . HIS A 1 245 ? 4.961 -6.854 -24.244 1.00 26.16 245 HIS A O 1
ATOM 1953 N N . ASP A 1 246 ? 4.010 -8.695 -25.151 1.00 32.38 246 ASP A N 1
ATOM 1954 C CA . ASP A 1 246 ? 4.046 -8.387 -26.565 1.00 32.38 246 ASP A CA 1
ATOM 1955 C C . ASP A 1 246 ? 2.942 -7.366 -26.877 1.00 32.38 246 ASP A C 1
ATOM 1957 O O . ASP A 1 246 ? 1.754 -7.641 -26.682 1.00 32.38 246 ASP A O 1
ATOM 1961 N N . ASP A 1 247 ? 3.328 -6.169 -27.305 1.00 28.81 247 ASP A N 1
ATOM 1962 C CA . ASP A 1 247 ? 2.450 -5.189 -27.941 1.00 28.81 247 ASP A CA 1
ATOM 1963 C C . ASP A 1 247 ? 2.756 -5.017 -29.438 1.00 28.81 247 ASP A C 1
ATOM 1965 O O . ASP A 1 247 ? 2.379 -4.015 -30.050 1.00 28.81 247 ASP A O 1
ATOM 1969 N N . SER A 1 248 ? 3.330 -6.040 -30.078 1.00 32.25 248 SER A N 1
ATOM 1970 C CA . SER A 1 248 ? 3.397 -6.124 -31.531 1.00 32.25 248 SER A CA 1
ATOM 1971 C C . SER A 1 248 ? 2.672 -7.371 -32.022 1.00 32.25 248 SER A C 1
ATOM 1973 O O . SER A 1 248 ? 2.972 -8.495 -31.665 1.00 32.25 248 SER A O 1
ATOM 1975 N N . SER A 1 249 ? 1.680 -7.193 -32.878 1.00 36.75 249 SER A N 1
ATOM 1976 C CA . SER A 1 249 ? 1.102 -8.299 -33.634 1.00 36.75 249 SER A CA 1
ATOM 1977 C C . SER A 1 249 ? 2.195 -9.164 -34.294 1.00 36.75 249 SER A C 1
ATOM 1979 O O . SER A 1 249 ? 2.758 -8.726 -35.299 1.00 36.75 249 SER A O 1
ATOM 1981 N N . ASP A 1 250 ? 2.473 -10.371 -33.795 1.00 36.97 250 ASP A N 1
ATOM 1982 C CA . ASP A 1 250 ? 3.276 -11.339 -34.547 1.00 36.97 250 ASP A CA 1
ATOM 1983 C C . ASP A 1 250 ? 2.905 -12.791 -34.207 1.00 36.97 250 ASP A C 1
ATOM 1985 O O . ASP A 1 250 ? 3.103 -13.301 -33.107 1.00 36.97 250 ASP A O 1
ATOM 1989 N N . ASP A 1 251 ? 2.339 -13.485 -35.186 1.00 37.84 251 ASP A N 1
ATOM 1990 C CA . ASP A 1 251 ? 1.798 -14.850 -35.127 1.00 37.84 251 ASP A CA 1
ATOM 1991 C C . ASP A 1 251 ? 2.886 -15.951 -35.092 1.00 37.84 251 ASP A C 1
ATOM 1993 O O . ASP A 1 251 ? 2.642 -17.106 -35.454 1.00 37.84 251 ASP A O 1
ATOM 1997 N N . GLY A 1 252 ? 4.109 -15.604 -34.677 1.00 44.06 252 GLY A N 1
ATOM 1998 C CA . GLY A 1 252 ? 5.274 -16.486 -34.723 1.00 44.06 252 GLY A CA 1
ATOM 1999 C C . GLY A 1 252 ? 5.789 -16.778 -36.138 1.00 44.06 252 GLY A C 1
ATOM 2000 O O . GLY A 1 252 ? 6.637 -17.663 -36.289 1.00 44.06 252 GLY A O 1
ATOM 2001 N N . SER A 1 253 ? 5.303 -16.071 -37.168 1.00 42.09 253 SER A N 1
ATOM 2002 C CA . SER A 1 253 ? 5.810 -16.194 -38.536 1.00 42.09 253 SER A CA 1
ATOM 2003 C C . SER A 1 253 ? 7.054 -15.359 -38.802 1.00 42.09 253 SER A C 1
ATOM 2005 O O . SER A 1 253 ? 7.767 -15.728 -39.723 1.00 42.09 253 SER A O 1
ATOM 2007 N N . LYS A 1 254 ? 7.381 -14.318 -38.020 1.00 47.41 254 LYS A N 1
ATOM 2008 C CA . LYS A 1 254 ? 8.564 -13.469 -38.251 1.00 47.41 254 LYS A CA 1
ATOM 2009 C C . LYS A 1 254 ? 9.543 -13.491 -37.080 1.00 47.41 254 LYS A C 1
ATOM 2011 O O . LYS A 1 254 ? 9.157 -13.373 -35.924 1.00 47.41 254 LYS A O 1
ATOM 2016 N N . LEU A 1 255 ? 10.832 -13.672 -37.369 1.00 49.16 255 LEU A N 1
ATOM 2017 C CA . LEU A 1 255 ? 11.901 -13.721 -36.364 1.00 49.16 255 LEU A CA 1
ATOM 2018 C C . LEU A 1 255 ? 13.072 -12.801 -36.738 1.00 49.16 255 LEU A C 1
ATOM 2020 O O . LEU A 1 255 ? 13.457 -12.713 -37.901 1.00 49.16 255 LEU A O 1
ATOM 2024 N N . SER A 1 256 ? 13.686 -12.167 -35.737 1.00 47.41 256 SER A N 1
ATOM 2025 C CA . SER A 1 256 ? 14.948 -11.422 -35.844 1.00 47.41 256 SER A CA 1
ATOM 2026 C C . SER A 1 256 ? 15.953 -11.909 -34.793 1.00 47.41 256 SER A C 1
ATOM 2028 O O . SER A 1 256 ? 15.571 -12.420 -33.734 1.00 47.41 256 SER A O 1
ATOM 2030 N N . GLY A 1 257 ? 17.248 -11.809 -35.100 1.00 50.28 257 GLY A N 1
ATOM 2031 C CA . GLY A 1 257 ? 18.322 -12.253 -34.214 1.00 50.28 257 GLY A CA 1
ATOM 2032 C C . GLY A 1 257 ? 19.693 -12.274 -34.887 1.00 50.28 257 GLY A C 1
ATOM 2033 O O . GLY A 1 257 ? 19.836 -11.941 -36.065 1.00 50.28 257 GLY A O 1
ATOM 2034 N N . GLN A 1 258 ? 20.715 -12.623 -34.109 1.00 61.06 258 GLN A N 1
ATOM 2035 C CA . GLN A 1 258 ? 22.113 -12.544 -34.519 1.00 61.06 258 GLN A CA 1
ATOM 2036 C C . GLN A 1 258 ? 22.469 -13.649 -35.526 1.00 61.06 258 GLN A C 1
ATOM 2038 O O . GLN A 1 258 ? 22.258 -14.823 -35.247 1.00 61.06 258 GLN A O 1
ATOM 2043 N N . MET A 1 259 ? 23.044 -13.291 -36.678 1.00 67.50 259 MET A N 1
ATOM 2044 C CA . MET A 1 259 ? 23.457 -14.256 -37.718 1.00 67.50 259 MET A CA 1
ATOM 2045 C C . MET A 1 259 ? 24.971 -14.503 -37.770 1.00 67.50 259 MET A C 1
ATOM 2047 O O . MET A 1 259 ? 25.422 -15.444 -38.412 1.00 67.50 259 MET A O 1
ATOM 2051 N N . HIS A 1 260 ? 25.767 -13.678 -37.092 1.00 67.00 260 HIS A N 1
ATOM 2052 C CA . HIS A 1 260 ? 27.230 -13.751 -37.112 1.00 67.00 260 HIS A CA 1
ATOM 2053 C C . HIS A 1 260 ? 27.788 -13.885 -35.698 1.00 67.00 260 HIS A C 1
ATOM 2055 O O . HIS A 1 260 ? 27.123 -13.511 -34.730 1.00 67.00 260 HIS A O 1
ATOM 2061 N N . ALA A 1 261 ? 29.029 -14.353 -35.570 1.00 54.56 261 ALA A N 1
ATOM 2062 C CA . ALA A 1 261 ? 29.709 -14.350 -34.281 1.00 54.56 261 ALA A CA 1
ATOM 2063 C C . ALA A 1 261 ? 29.754 -12.945 -33.657 1.00 54.56 261 ALA A C 1
ATOM 2065 O O . ALA A 1 261 ? 30.031 -11.956 -34.337 1.00 54.56 261 ALA A O 1
ATOM 2066 N N . VAL A 1 262 ? 29.528 -12.866 -32.348 1.00 46.84 262 VAL A N 1
ATOM 2067 C CA . VAL A 1 262 ? 29.674 -11.637 -31.558 1.00 46.84 262 VAL A CA 1
ATOM 2068 C C . VAL A 1 262 ? 30.994 -11.735 -30.815 1.00 46.84 262 VAL A C 1
ATOM 2070 O O . VAL A 1 262 ? 31.160 -12.609 -29.971 1.00 46.84 262 VAL A O 1
ATOM 2073 N N . ASN A 1 263 ? 31.966 -10.883 -31.150 1.00 45.84 263 ASN A N 1
ATOM 2074 C CA . ASN A 1 263 ? 33.316 -10.926 -30.566 1.00 45.84 263 ASN A CA 1
ATOM 2075 C C . ASN A 1 263 ? 33.997 -12.310 -30.670 1.00 45.84 263 ASN A C 1
ATOM 2077 O O . ASN A 1 263 ? 34.748 -12.711 -29.783 1.00 45.84 263 ASN A O 1
ATOM 2081 N N . GLY A 1 264 ? 33.726 -13.049 -31.751 1.00 51.53 264 GLY A N 1
ATOM 2082 C CA . GLY A 1 264 ? 34.231 -14.412 -31.958 1.00 51.53 264 GLY A CA 1
ATOM 2083 C C . GLY A 1 264 ? 33.388 -15.517 -31.309 1.00 51.53 264 GLY A C 1
ATOM 2084 O O . GLY A 1 264 ? 33.690 -16.691 -31.509 1.00 51.53 264 GLY A O 1
ATOM 2085 N N . ASP A 1 265 ? 32.315 -15.175 -30.586 1.00 67.31 265 ASP A N 1
ATOM 2086 C CA . ASP A 1 265 ? 31.372 -16.146 -30.032 1.00 67.31 265 ASP A CA 1
ATOM 2087 C C . ASP A 1 265 ? 30.201 -16.422 -30.988 1.00 67.31 265 ASP A C 1
ATOM 2089 O O . ASP A 1 265 ? 29.391 -15.543 -31.284 1.00 67.31 265 ASP A O 1
ATOM 2093 N N . TRP A 1 266 ? 30.088 -17.673 -31.434 1.00 79.94 266 TRP A N 1
ATOM 2094 C CA . TRP A 1 266 ? 29.000 -18.165 -32.282 1.00 79.94 266 TRP A CA 1
ATOM 2095 C C . TRP A 1 266 ? 27.715 -18.528 -31.516 1.00 79.94 266 TRP A C 1
ATOM 2097 O O . TRP A 1 266 ? 26.680 -18.752 -32.143 1.00 79.94 266 TRP A O 1
ATOM 2107 N N . GLY A 1 267 ? 27.737 -18.543 -30.179 1.00 70.56 267 GLY A N 1
ATOM 2108 C CA . GLY A 1 267 ? 26.603 -18.902 -29.317 1.00 70.56 267 GLY A CA 1
ATOM 2109 C C . GLY A 1 267 ? 25.279 -18.199 -29.659 1.00 70.56 267 GLY A C 1
ATOM 2110 O O . GLY A 1 267 ? 24.267 -18.883 -29.837 1.00 70.56 267 GLY A O 1
ATOM 2111 N N . PRO A 1 268 ? 25.257 -16.863 -29.817 1.00 65.44 268 PRO A N 1
ATOM 2112 C CA . PRO A 1 268 ? 24.042 -16.138 -30.193 1.00 65.44 268 PRO A CA 1
ATOM 2113 C C . PRO A 1 268 ? 23.466 -16.568 -31.551 1.00 65.44 268 PRO A C 1
ATOM 2115 O O . PRO A 1 268 ? 22.253 -16.734 -31.683 1.00 65.44 268 PRO A O 1
ATOM 2118 N N . ALA A 1 269 ? 24.330 -16.816 -32.541 1.00 68.94 269 ALA A N 1
ATOM 2119 C CA . ALA A 1 269 ? 23.916 -17.254 -33.872 1.00 68.94 269 ALA A CA 1
ATOM 2120 C C . ALA A 1 269 ? 23.411 -18.704 -33.891 1.00 68.94 269 ALA A C 1
ATOM 2122 O O . ALA A 1 269 ? 22.444 -19.004 -34.590 1.00 68.94 269 ALA A O 1
ATOM 2123 N N . ILE A 1 270 ? 23.995 -19.585 -33.070 1.00 85.00 270 ILE A N 1
ATOM 2124 C CA . ILE A 1 270 ? 23.527 -20.967 -32.875 1.00 85.00 270 ILE A CA 1
ATOM 2125 C C . ILE A 1 270 ? 22.101 -20.972 -32.311 1.00 85.00 270 ILE A C 1
ATOM 2127 O O . ILE A 1 270 ? 21.211 -21.609 -32.875 1.00 85.00 270 ILE A O 1
ATOM 2131 N N . LYS A 1 271 ? 21.861 -20.216 -31.231 1.00 81.50 271 LYS A N 1
ATOM 2132 C CA . LYS A 1 271 ? 20.535 -20.107 -30.601 1.00 81.50 271 LYS A CA 1
ATOM 2133 C C . LYS A 1 271 ? 19.498 -19.533 -31.568 1.00 81.50 271 LYS A C 1
ATOM 2135 O O . LYS A 1 271 ? 18.362 -20.008 -31.618 1.00 81.50 271 LYS A O 1
ATOM 2140 N N . PHE A 1 272 ? 19.886 -18.540 -32.369 1.00 78.44 272 PHE A N 1
ATOM 2141 C CA . PHE A 1 272 ? 18.990 -17.945 -33.354 1.00 78.44 272 PHE A CA 1
ATOM 2142 C C . PHE A 1 272 ? 18.665 -18.898 -34.513 1.00 78.44 272 PHE A C 1
ATOM 2144 O O . PHE A 1 272 ? 17.493 -19.032 -34.871 1.00 78.44 272 PHE A O 1
ATOM 2151 N N . ALA A 1 273 ? 19.654 -19.617 -35.050 1.00 81.44 273 ALA A N 1
ATOM 2152 C CA . ALA A 1 273 ? 19.436 -20.630 -36.081 1.00 81.44 273 ALA A CA 1
ATOM 2153 C C . ALA A 1 273 ? 18.504 -21.752 -35.586 1.00 81.44 273 ALA A C 1
ATOM 2155 O O . ALA A 1 273 ? 17.554 -22.103 -36.285 1.00 81.44 273 ALA A O 1
ATOM 2156 N N . ALA A 1 274 ? 18.690 -22.245 -34.353 1.00 87.75 274 ALA A N 1
ATOM 2157 C CA . ALA A 1 274 ? 17.804 -23.242 -33.743 1.00 87.75 274 ALA A CA 1
ATOM 2158 C C . ALA A 1 274 ? 16.347 -22.749 -33.684 1.00 87.75 274 ALA A C 1
ATOM 2160 O O . ALA A 1 274 ? 15.423 -23.444 -34.119 1.00 87.75 274 ALA A O 1
ATOM 2161 N N . LYS A 1 275 ? 16.149 -21.501 -33.236 1.00 81.19 275 LYS A N 1
ATOM 2162 C CA . LYS A 1 275 ? 14.834 -20.851 -33.163 1.00 81.19 275 LYS A CA 1
ATOM 2163 C C . LYS A 1 275 ? 14.185 -20.708 -34.543 1.00 81.19 275 LYS A C 1
ATOM 2165 O O . LYS A 1 275 ? 13.005 -21.025 -34.691 1.00 81.19 275 LYS A O 1
ATOM 2170 N N . CYS A 1 276 ? 14.953 -20.302 -35.559 1.00 78.75 276 CYS A N 1
ATOM 2171 C CA . CYS A 1 276 ? 14.477 -20.219 -36.943 1.00 78.75 276 CYS A CA 1
ATOM 2172 C C . CYS A 1 276 ? 14.036 -21.582 -37.488 1.00 78.75 276 CYS A C 1
ATOM 2174 O O . CYS A 1 276 ? 13.078 -21.669 -38.248 1.00 78.75 276 CYS A O 1
ATOM 2176 N N . MET A 1 277 ? 14.676 -22.657 -37.028 1.00 86.19 277 MET A N 1
ATOM 2177 C CA . MET A 1 277 ? 14.354 -24.042 -37.377 1.00 86.19 277 MET A CA 1
ATOM 2178 C C . MET A 1 277 ? 13.328 -24.688 -36.434 1.00 86.19 277 MET A C 1
ATOM 2180 O O . MET A 1 277 ? 13.185 -25.916 -36.417 1.00 86.19 277 MET A O 1
ATOM 2184 N N . LYS A 1 278 ? 12.615 -23.878 -35.634 1.00 87.19 278 LYS A N 1
ATOM 2185 C CA . LYS A 1 278 ? 11.605 -24.312 -34.650 1.00 87.19 278 LYS A CA 1
ATOM 2186 C C . LYS A 1 278 ? 12.128 -25.427 -33.734 1.00 87.19 278 LYS A C 1
ATOM 2188 O O . LYS A 1 278 ? 11.462 -26.434 -33.515 1.00 87.19 278 LYS A O 1
ATOM 2193 N N . THR A 1 279 ? 13.360 -25.261 -33.258 1.00 84.06 279 THR A N 1
ATOM 2194 C CA . THR A 1 279 ? 14.095 -26.218 -32.420 1.00 84.06 279 THR A CA 1
ATOM 2195 C C . THR A 1 279 ? 14.647 -25.508 -31.188 1.00 84.06 279 THR A C 1
ATOM 2197 O O . THR A 1 279 ? 15.112 -24.374 -31.275 1.00 84.06 279 THR A O 1
ATOM 2200 N N . SER A 1 280 ? 14.589 -26.165 -30.032 1.00 82.81 280 SER A N 1
ATOM 2201 C CA . SER A 1 280 ? 15.230 -25.701 -28.799 1.00 82.81 280 SER A CA 1
ATOM 2202 C C . SER A 1 280 ? 16.637 -26.281 -28.680 1.00 82.81 280 SER A C 1
ATOM 2204 O O . SER A 1 280 ? 16.826 -27.460 -28.962 1.00 82.81 280 SER A O 1
ATOM 2206 N N . VAL A 1 281 ? 17.591 -25.469 -28.227 1.00 82.50 281 VAL A N 1
ATOM 2207 C CA . VAL A 1 281 ? 18.972 -25.877 -27.937 1.00 82.50 281 VAL A CA 1
ATOM 2208 C C . VAL A 1 281 ? 19.334 -25.411 -26.525 1.00 82.50 281 VAL A C 1
ATOM 2210 O O . VAL A 1 281 ? 19.087 -24.256 -26.172 1.00 82.50 281 VAL A O 1
ATOM 2213 N N . SER A 1 282 ? 19.859 -26.310 -25.701 1.00 88.56 282 SER A N 1
ATOM 2214 C CA . SER A 1 282 ? 20.336 -26.028 -24.343 1.00 88.56 282 SER A CA 1
ATOM 2215 C C . SER A 1 282 ? 21.726 -25.386 -24.358 1.00 88.56 282 SER A C 1
ATOM 2217 O O . SER A 1 282 ? 22.468 -25.510 -25.331 1.00 88.56 282 SER A O 1
ATOM 2219 N N . ASP A 1 283 ? 22.129 -24.730 -23.267 1.00 78.12 283 ASP A N 1
ATOM 2220 C CA . ASP A 1 283 ? 23.469 -24.126 -23.177 1.00 78.12 283 ASP A CA 1
ATOM 2221 C C . ASP A 1 283 ? 24.600 -25.161 -23.279 1.00 78.12 283 ASP A C 1
ATOM 2223 O O . ASP A 1 283 ? 25.656 -24.871 -23.845 1.00 78.12 283 ASP A O 1
ATOM 2227 N N . ALA A 1 284 ? 24.358 -26.389 -22.811 1.00 83.12 284 ALA A N 1
ATOM 2228 C CA . ALA A 1 284 ? 25.286 -27.503 -22.973 1.00 83.12 284 ALA A CA 1
ATOM 2229 C C . ALA A 1 284 ? 25.471 -27.872 -24.455 1.00 83.12 284 ALA A C 1
ATOM 2231 O O . ALA A 1 284 ? 26.600 -27.980 -24.927 1.00 83.12 284 ALA A O 1
ATOM 2232 N N . GLU A 1 285 ? 24.379 -27.994 -25.215 1.00 87.94 285 GLU A N 1
ATOM 2233 C CA . GLU A 1 285 ? 24.429 -28.264 -26.659 1.00 87.94 285 GLU A CA 1
ATOM 2234 C C . GLU A 1 285 ? 25.063 -27.099 -27.434 1.00 87.94 285 GLU A C 1
ATOM 2236 O O . GLU A 1 285 ? 25.849 -27.328 -28.352 1.00 87.94 285 GLU A O 1
ATOM 2241 N N . VAL A 1 286 ? 24.810 -25.846 -27.033 1.00 90.50 286 VAL A N 1
ATOM 2242 C CA . VAL A 1 286 ? 25.496 -24.672 -27.605 1.00 90.50 286 VAL A CA 1
ATOM 2243 C C . VAL A 1 286 ? 27.004 -24.753 -27.372 1.00 90.50 286 VAL A C 1
ATOM 2245 O O . VAL A 1 286 ? 27.774 -24.450 -28.284 1.00 90.50 286 VAL A O 1
ATOM 2248 N N . SER A 1 287 ? 27.442 -25.180 -26.185 1.00 87.69 287 SER A N 1
ATOM 2249 C CA . SER A 1 287 ? 28.864 -25.378 -25.895 1.00 87.69 287 SER A CA 1
ATOM 2250 C C . SER A 1 287 ? 29.480 -26.463 -26.781 1.00 87.69 287 SER A C 1
ATOM 2252 O O . SER A 1 287 ? 30.543 -26.238 -27.353 1.00 87.69 287 SER A O 1
ATOM 2254 N N . ILE A 1 288 ? 28.792 -27.593 -26.970 1.00 88.88 288 ILE A N 1
ATOM 2255 C CA . ILE A 1 288 ? 29.256 -28.682 -27.845 1.00 88.88 288 ILE A CA 1
ATOM 2256 C C . ILE A 1 288 ? 29.377 -28.195 -29.299 1.00 88.88 288 ILE A C 1
ATOM 2258 O O . ILE A 1 288 ? 30.393 -28.435 -29.949 1.00 88.88 288 ILE A O 1
ATOM 2262 N N . ILE A 1 289 ? 28.390 -27.449 -29.806 1.00 92.00 289 ILE A N 1
ATOM 2263 C CA . ILE A 1 289 ? 28.436 -26.881 -31.164 1.00 92.00 289 ILE A CA 1
ATOM 2264 C C . ILE A 1 289 ? 29.596 -25.878 -31.296 1.00 92.00 289 ILE A C 1
ATOM 2266 O O . ILE A 1 289 ? 30.288 -25.869 -32.314 1.00 92.00 289 ILE A O 1
ATOM 2270 N N . LYS A 1 290 ? 29.865 -25.056 -30.272 1.00 89.19 290 LYS A N 1
ATOM 2271 C CA . LYS A 1 290 ? 31.029 -24.151 -30.252 1.00 89.19 290 LYS A CA 1
ATOM 2272 C C . LYS A 1 290 ? 32.355 -24.914 -30.283 1.00 89.19 290 LYS A C 1
ATOM 2274 O O . LYS A 1 290 ? 33.278 -24.468 -30.964 1.00 89.19 290 LYS A O 1
ATOM 2279 N N . ASP A 1 291 ? 32.448 -26.054 -29.602 1.00 88.25 291 ASP A N 1
ATOM 2280 C CA . ASP A 1 291 ? 33.635 -26.912 -29.640 1.00 88.25 291 ASP A CA 1
ATOM 2281 C C . ASP A 1 291 ? 33.842 -27.544 -31.022 1.00 88.25 291 ASP A C 1
ATOM 2283 O O . ASP A 1 291 ? 34.973 -27.568 -31.510 1.00 88.25 291 ASP A O 1
ATOM 2287 N N . VAL A 1 292 ? 32.767 -27.964 -31.699 1.00 89.00 292 VAL A N 1
ATOM 2288 C CA . VAL A 1 292 ? 32.825 -28.417 -33.101 1.00 89.00 292 VAL A CA 1
ATOM 2289 C C . VAL A 1 292 ? 33.281 -27.284 -34.015 1.00 89.00 292 VAL A C 1
ATOM 2291 O O . VAL A 1 292 ? 34.255 -27.446 -34.738 1.00 89.00 292 VAL A O 1
ATOM 2294 N N . ILE A 1 293 ? 32.682 -26.094 -33.932 1.00 91.38 293 ILE A N 1
ATOM 2295 C CA . ILE A 1 293 ? 33.110 -24.919 -34.715 1.00 91.38 293 ILE A CA 1
ATOM 2296 C C . ILE A 1 293 ? 34.599 -24.609 -34.500 1.00 91.38 293 ILE A C 1
ATOM 2298 O O . ILE A 1 293 ? 35.333 -24.287 -35.441 1.00 91.38 293 ILE A O 1
ATOM 2302 N N . LYS A 1 294 ? 35.059 -24.700 -33.249 1.00 86.31 294 LYS A N 1
ATOM 2303 C CA . LYS A 1 294 ? 36.461 -24.490 -32.894 1.00 86.31 294 LYS A CA 1
ATOM 2304 C C . LYS A 1 294 ? 37.367 -25.569 -33.494 1.00 86.31 294 LYS A C 1
ATOM 2306 O O . LYS A 1 294 ? 38.445 -25.229 -33.972 1.00 86.31 294 LYS A O 1
ATOM 2311 N N . HIS A 1 295 ? 36.936 -26.830 -33.481 1.00 85.25 295 HIS A N 1
ATOM 2312 C CA . HIS A 1 295 ? 37.661 -27.963 -34.056 1.00 85.25 295 HIS A CA 1
ATOM 2313 C C . HIS A 1 295 ? 37.753 -27.886 -35.587 1.00 85.25 295 HIS A C 1
ATOM 2315 O O . HIS A 1 295 ? 38.836 -28.040 -36.142 1.00 85.25 295 HIS A O 1
ATOM 2321 N N . GLU A 1 296 ? 36.632 -27.599 -36.246 1.00 86.25 296 GLU A N 1
ATOM 2322 C CA . GLU A 1 296 ? 36.482 -27.650 -37.701 1.00 86.25 296 GLU A CA 1
ATOM 2323 C C . GLU A 1 296 ? 37.132 -26.447 -38.401 1.00 86.25 296 GLU A C 1
ATOM 2325 O O . GLU A 1 296 ? 37.814 -26.586 -39.415 1.00 86.25 296 GLU A O 1
ATOM 2330 N N . SER A 1 297 ? 36.947 -25.235 -37.870 1.00 87.38 297 SER A N 1
ATOM 2331 C CA . SER A 1 297 ? 37.353 -24.010 -38.576 1.00 87.38 297 SER A CA 1
ATOM 2332 C C . SER A 1 297 ? 38.011 -22.955 -37.694 1.00 87.38 297 SER A C 1
ATOM 2334 O O . SER A 1 297 ? 38.361 -21.877 -38.185 1.00 87.38 297 SER A O 1
ATOM 2336 N N . ASN A 1 298 ? 38.150 -23.223 -36.391 1.00 81.50 298 ASN A N 1
ATOM 2337 C CA . ASN A 1 298 ? 38.505 -22.222 -35.386 1.00 81.50 298 ASN A CA 1
ATOM 2338 C C . ASN A 1 298 ? 37.588 -20.976 -35.444 1.00 81.50 298 ASN A C 1
ATOM 2340 O O . ASN A 1 298 ? 38.030 -19.855 -35.189 1.00 81.50 298 ASN A O 1
ATOM 2344 N N . GLY A 1 299 ? 36.313 -21.166 -35.816 1.00 79.38 299 GLY A N 1
ATOM 2345 C CA . GLY A 1 299 ? 35.312 -20.097 -35.904 1.00 79.38 299 GLY A CA 1
ATOM 2346 C C . GLY A 1 299 ? 35.281 -19.310 -37.216 1.00 79.38 299 GLY A C 1
ATOM 2347 O O . GLY A 1 299 ? 34.606 -18.281 -37.264 1.00 79.38 299 GLY A O 1
ATOM 2348 N N . SER A 1 300 ? 35.986 -19.756 -38.260 1.00 77.75 300 SER A N 1
ATOM 2349 C CA . SER A 1 300 ? 36.104 -19.035 -39.531 1.00 77.75 300 SER A CA 1
ATOM 2350 C C . SER A 1 300 ? 35.189 -19.589 -40.629 1.00 77.75 300 SER A C 1
ATOM 2352 O O . SER A 1 300 ? 35.251 -20.756 -41.007 1.00 77.75 300 SER A O 1
ATOM 2354 N N . GLU A 1 301 ? 34.385 -18.713 -41.232 1.00 82.12 301 GLU A N 1
ATOM 2355 C CA . GLU A 1 301 ? 33.450 -19.056 -42.315 1.00 82.12 301 GLU A CA 1
ATOM 2356 C C . GLU A 1 301 ? 34.138 -19.282 -43.678 1.00 82.12 301 GLU A C 1
ATOM 2358 O O . GLU A 1 301 ? 33.497 -19.718 -44.634 1.00 82.12 301 GLU A O 1
ATOM 2363 N N . THR A 1 302 ? 35.442 -19.000 -43.791 1.00 76.88 302 THR A N 1
ATOM 2364 C CA . THR A 1 302 ? 36.162 -18.939 -45.079 1.00 76.88 302 THR A CA 1
ATOM 2365 C C . THR A 1 302 ? 37.188 -20.053 -45.295 1.00 76.88 302 THR A C 1
ATOM 2367 O O . THR A 1 302 ? 37.785 -20.122 -46.371 1.00 76.88 302 THR A O 1
ATOM 2370 N N . ILE A 1 303 ? 37.397 -20.933 -44.310 1.00 78.81 303 ILE A N 1
ATOM 2371 C CA . ILE A 1 303 ? 38.391 -22.016 -44.380 1.00 78.81 303 ILE A CA 1
ATOM 2372 C C . ILE A 1 303 ? 37.977 -23.069 -45.409 1.00 78.81 303 ILE A C 1
ATOM 2374 O O . ILE A 1 303 ? 36.832 -23.511 -45.421 1.00 78.81 303 ILE A O 1
ATOM 2378 N N . VAL A 1 304 ? 38.921 -23.491 -46.250 1.00 85.38 304 VAL A N 1
ATOM 2379 C CA . VAL A 1 304 ? 38.748 -24.585 -47.215 1.00 85.38 304 VAL A CA 1
ATOM 2380 C C . VAL A 1 304 ? 39.814 -25.640 -46.946 1.00 85.38 304 VAL A C 1
ATOM 2382 O O . VAL A 1 304 ? 41.010 -25.338 -47.001 1.00 85.38 304 VAL A O 1
ATOM 2385 N N . ASN A 1 305 ? 39.389 -26.869 -46.677 1.00 84.19 305 ASN A N 1
ATOM 2386 C CA . ASN A 1 305 ? 40.280 -28.011 -46.537 1.00 84.19 305 ASN A CA 1
ATOM 2387 C C . ASN A 1 305 ? 40.620 -28.594 -47.921 1.00 84.19 305 ASN A C 1
ATOM 2389 O O . ASN A 1 305 ? 39.741 -29.103 -48.603 1.00 84.19 305 ASN A O 1
ATOM 2393 N N . ASN A 1 306 ? 41.894 -28.541 -48.331 1.00 85.12 306 ASN A N 1
ATOM 2394 C CA . ASN A 1 306 ? 42.354 -28.981 -49.659 1.00 85.12 306 ASN A CA 1
ATOM 2395 C C . ASN A 1 306 ? 43.240 -30.244 -49.645 1.00 85.12 306 ASN A C 1
ATOM 2397 O O . ASN A 1 306 ? 43.891 -30.530 -50.650 1.00 85.12 306 ASN A O 1
ATOM 2401 N N . TRP A 1 307 ? 43.338 -30.966 -48.525 1.00 71.31 307 TRP A N 1
ATOM 2402 C CA . TRP A 1 307 ? 44.333 -32.040 -48.370 1.00 71.31 307 TRP A CA 1
ATOM 2403 C C . TRP A 1 307 ? 43.753 -33.432 -48.083 1.00 71.31 307 TRP A C 1
ATOM 2405 O O . TRP A 1 307 ? 44.506 -34.405 -48.109 1.00 71.31 307 TRP A O 1
ATOM 2415 N N . ASP A 1 308 ? 42.449 -33.556 -47.829 1.00 80.56 308 ASP A N 1
ATOM 2416 C CA . ASP A 1 308 ? 41.803 -34.830 -47.498 1.00 80.56 308 ASP A CA 1
ATOM 2417 C C . ASP A 1 308 ? 41.243 -35.579 -48.729 1.00 80.56 308 ASP A C 1
ATOM 2419 O O . ASP A 1 308 ? 41.375 -35.155 -49.882 1.00 80.56 308 ASP A O 1
ATOM 2423 N N . SER A 1 309 ? 40.616 -36.737 -48.495 1.00 79.69 309 SER A N 1
ATOM 2424 C CA . SER A 1 309 ? 40.016 -37.542 -49.566 1.00 79.69 309 SER A CA 1
ATOM 2425 C C . SER A 1 309 ? 38.869 -36.829 -50.285 1.00 79.69 309 SER A C 1
ATOM 2427 O O . SER A 1 309 ? 38.646 -37.092 -51.465 1.00 79.69 309 SER A O 1
ATOM 2429 N N . ASN A 1 310 ? 38.165 -35.919 -49.609 1.00 84.62 310 ASN A N 1
ATOM 2430 C CA . ASN A 1 310 ? 37.082 -35.138 -50.202 1.00 84.62 310 ASN A CA 1
ATOM 2431 C C . ASN A 1 310 ? 37.634 -34.062 -51.146 1.00 84.62 310 ASN A C 1
ATOM 2433 O O . ASN A 1 310 ? 37.126 -33.888 -52.254 1.00 84.62 310 ASN A O 1
ATOM 2437 N N . ALA A 1 311 ? 38.731 -33.405 -50.762 1.00 81.25 311 ALA A N 1
ATOM 2438 C CA . ALA A 1 311 ? 39.460 -32.481 -51.621 1.00 81.25 311 ALA A CA 1
ATOM 2439 C C . ALA A 1 311 ? 40.029 -33.181 -52.866 1.00 81.25 311 ALA A C 1
ATOM 2441 O O . ALA A 1 311 ? 39.894 -32.665 -53.975 1.00 81.25 311 ALA A O 1
ATOM 2442 N N . ALA A 1 312 ? 40.592 -34.387 -52.713 1.00 81.06 312 ALA A N 1
ATOM 2443 C CA . ALA A 1 312 ? 41.058 -35.200 -53.841 1.00 81.06 312 ALA A CA 1
ATOM 2444 C C . ALA A 1 312 ? 39.916 -35.631 -54.785 1.00 81.06 312 ALA A C 1
ATOM 2446 O O . ALA A 1 312 ? 40.133 -35.781 -55.987 1.00 81.06 312 ALA A O 1
ATOM 2447 N N . ALA A 1 313 ? 38.701 -35.798 -54.252 1.00 82.50 313 ALA A N 1
ATOM 2448 C CA . ALA A 1 313 ? 37.485 -36.089 -55.013 1.00 82.50 313 ALA A CA 1
ATOM 2449 C C . ALA A 1 313 ? 36.831 -34.839 -55.644 1.00 82.50 313 ALA A C 1
ATOM 2451 O O . ALA A 1 313 ? 35.826 -34.967 -56.341 1.00 82.50 313 ALA A O 1
ATOM 2452 N N . GLY A 1 314 ? 37.401 -33.645 -55.437 1.00 83.06 314 GLY A N 1
ATOM 2453 C CA . GLY A 1 314 ? 36.915 -32.387 -56.009 1.00 83.06 314 GLY A CA 1
ATOM 2454 C C . GLY A 1 314 ? 35.808 -31.692 -55.211 1.00 83.06 314 GLY A C 1
ATOM 2455 O O . GLY A 1 314 ? 35.282 -30.690 -55.683 1.00 83.06 314 GLY A O 1
ATOM 2456 N N . THR A 1 315 ? 35.474 -32.174 -54.010 1.00 88.31 315 THR A N 1
ATOM 2457 C CA . THR A 1 315 ? 34.448 -31.595 -53.123 1.00 88.31 315 THR A CA 1
ATOM 2458 C C . THR A 1 315 ? 35.040 -31.303 -51.737 1.00 88.31 315 THR A C 1
ATOM 2460 O O . THR A 1 315 ? 34.715 -32.006 -50.779 1.00 88.31 315 THR A O 1
ATOM 2463 N N . PRO A 1 316 ? 35.949 -30.318 -51.609 1.00 89.69 316 PRO A N 1
ATOM 2464 C CA . PRO A 1 316 ? 36.606 -30.011 -50.339 1.00 89.69 316 PRO A CA 1
ATOM 2465 C C . PRO A 1 316 ? 35.609 -29.573 -49.257 1.00 89.69 316 PRO A C 1
ATOM 2467 O O . PRO A 1 316 ? 34.578 -28.965 -49.558 1.00 89.69 316 PRO A O 1
ATOM 2470 N N . SER A 1 317 ? 35.945 -29.829 -47.991 1.00 88.88 317 SER A N 1
ATOM 2471 C CA . SER A 1 317 ? 35.203 -29.299 -46.841 1.00 88.88 317 SER A CA 1
ATOM 2472 C C . SER A 1 317 ? 35.414 -27.788 -46.677 1.00 88.88 317 SER A C 1
ATOM 2474 O O . SER A 1 317 ? 36.533 -27.291 -46.842 1.00 88.88 317 SER A O 1
ATOM 2476 N N . MET A 1 318 ? 34.346 -27.038 -46.377 1.00 88.00 318 MET A N 1
ATOM 2477 C CA . MET A 1 318 ? 34.339 -25.570 -46.424 1.00 88.00 318 MET A CA 1
ATOM 2478 C C . MET A 1 318 ? 33.563 -24.886 -45.284 1.00 88.00 318 MET A C 1
ATOM 2480 O O . MET A 1 318 ? 32.460 -25.273 -44.900 1.00 88.00 318 MET A O 1
ATOM 2484 N N . GLY A 1 319 ? 34.125 -23.774 -44.809 1.00 87.38 319 GLY A N 1
ATOM 2485 C CA . GLY A 1 319 ? 33.550 -22.808 -43.876 1.00 87.38 319 GLY A CA 1
ATOM 2486 C C . GLY A 1 319 ? 33.358 -23.299 -42.437 1.00 87.38 319 GLY A C 1
ATOM 2487 O O . GLY A 1 319 ? 34.106 -24.150 -41.964 1.00 87.38 319 GLY A O 1
ATOM 2488 N N . LEU A 1 320 ? 32.388 -22.717 -41.728 1.00 91.81 320 LEU A N 1
ATOM 2489 C CA . LEU A 1 320 ? 32.284 -22.736 -40.265 1.00 91.81 320 LEU A CA 1
ATOM 2490 C C . LEU A 1 320 ? 32.259 -24.145 -39.642 1.00 91.81 320 LEU A C 1
ATOM 2492 O O . LEU A 1 320 ? 32.947 -24.388 -38.654 1.00 91.81 320 LEU A O 1
ATOM 2496 N N . LEU A 1 321 ? 31.469 -25.045 -40.223 1.00 92.56 321 LEU A N 1
ATOM 2497 C CA . LEU A 1 321 ? 31.267 -26.434 -39.803 1.00 92.56 321 LEU A CA 1
ATOM 2498 C C . LEU A 1 321 ? 31.929 -27.435 -40.769 1.00 92.56 321 LEU A C 1
ATOM 2500 O O . LEU A 1 321 ? 31.640 -28.624 -40.693 1.00 92.56 321 LEU A O 1
ATOM 2504 N N . GLN A 1 322 ? 32.774 -26.960 -41.698 1.00 92.56 322 GLN A N 1
ATOM 2505 C CA . GLN A 1 322 ? 33.514 -27.790 -42.663 1.00 92.56 322 GLN A CA 1
ATOM 2506 C C . GLN A 1 322 ? 32.642 -28.798 -43.448 1.00 92.56 322 GLN A C 1
ATOM 2508 O O . GLN A 1 322 ? 33.045 -29.931 -43.711 1.00 92.56 322 GLN A O 1
ATOM 2513 N N . PHE A 1 323 ? 31.454 -28.381 -43.898 1.00 92.81 323 PHE A N 1
ATOM 2514 C CA . PHE A 1 323 ? 30.645 -29.187 -44.819 1.00 92.81 323 PHE A CA 1
ATOM 2515 C C . PHE A 1 323 ? 31.365 -29.429 -46.156 1.00 92.81 323 PHE A C 1
ATOM 2517 O O . PHE A 1 323 ? 31.960 -28.504 -46.708 1.00 92.81 323 PHE A O 1
ATOM 2524 N N . ILE A 1 324 ? 31.193 -30.615 -46.750 1.00 92.12 324 ILE A N 1
ATOM 2525 C CA . ILE A 1 324 ? 31.395 -30.807 -48.196 1.00 92.12 324 ILE A CA 1
ATOM 2526 C C . ILE A 1 324 ? 30.156 -30.342 -48.971 1.00 92.12 324 ILE A C 1
ATOM 2528 O O . ILE A 1 324 ? 29.028 -30.450 -48.480 1.00 92.12 324 ILE A O 1
ATOM 2532 N N . GLU A 1 325 ? 30.356 -29.868 -50.200 1.00 89.94 325 GLU A N 1
ATOM 2533 C CA . GLU A 1 325 ? 29.294 -29.286 -51.036 1.00 89.94 325 GLU A CA 1
ATOM 2534 C C . GLU A 1 325 ? 28.067 -30.207 -51.225 1.00 89.94 325 GLU A C 1
ATOM 2536 O O . GLU A 1 325 ? 26.968 -29.761 -50.887 1.00 89.94 325 GLU A O 1
ATOM 2541 N N . PRO A 1 326 ? 28.198 -31.504 -51.591 1.00 91.38 326 PRO A N 1
ATOM 2542 C CA . PRO A 1 326 ? 27.031 -32.377 -51.774 1.00 91.38 326 PRO A CA 1
ATOM 2543 C C . PRO A 1 326 ? 26.194 -32.570 -50.501 1.00 91.38 326 PRO A C 1
ATOM 2545 O O . PRO A 1 326 ? 24.970 -32.708 -50.554 1.00 91.38 326 PRO A O 1
ATOM 2548 N N . THR A 1 327 ? 26.846 -32.583 -49.337 1.00 91.62 327 THR A N 1
ATOM 2549 C CA . THR A 1 327 ? 26.165 -32.730 -48.047 1.00 91.62 327 THR A CA 1
ATOM 2550 C C . THR A 1 327 ? 25.452 -31.441 -47.666 1.00 91.62 327 THR A C 1
ATOM 2552 O O . THR A 1 327 ? 24.305 -31.486 -47.232 1.00 91.62 327 THR A O 1
ATOM 2555 N N . PHE A 1 328 ? 26.083 -30.284 -47.862 1.00 94.44 328 PHE A N 1
ATOM 2556 C CA . PHE A 1 328 ? 25.437 -29.003 -47.594 1.00 94.44 328 PHE A CA 1
ATOM 2557 C C . PHE A 1 328 ? 24.218 -28.780 -48.498 1.00 94.44 328 PHE A C 1
ATOM 2559 O O . PHE A 1 328 ? 23.160 -28.402 -48.002 1.00 94.44 328 PHE A O 1
ATOM 2566 N N . GLU A 1 329 ? 24.318 -29.092 -49.793 1.00 92.94 329 GLU A N 1
ATOM 2567 C CA . GLU A 1 329 ? 23.197 -29.002 -50.741 1.00 92.94 329 GLU A CA 1
ATOM 2568 C C . GLU A 1 329 ? 22.003 -29.882 -50.342 1.00 92.94 329 GLU A C 1
ATOM 2570 O O . GLU A 1 329 ? 20.849 -29.502 -50.550 1.00 92.94 329 GLU A O 1
ATOM 2575 N N . LYS A 1 330 ? 22.259 -31.035 -49.710 1.00 93.38 330 LYS A N 1
ATOM 2576 C CA . LYS A 1 330 ? 21.204 -31.924 -49.206 1.00 93.38 330 LYS A CA 1
ATOM 2577 C C . LYS A 1 330 ? 20.375 -31.280 -48.087 1.00 93.38 330 LYS A C 1
ATOM 2579 O O . LYS A 1 330 ? 19.171 -31.532 -48.019 1.00 93.38 330 LYS A O 1
ATOM 2584 N N . TYR A 1 331 ? 20.987 -30.470 -47.219 1.00 93.69 331 TYR A N 1
ATOM 2585 C CA . TYR A 1 331 ? 20.334 -29.919 -46.020 1.00 93.69 331 TYR A CA 1
ATOM 2586 C C . TYR A 1 331 ? 20.085 -28.405 -46.066 1.00 93.69 331 TYR A C 1
ATOM 2588 O O . TYR A 1 331 ? 19.356 -27.894 -45.214 1.00 93.69 331 TYR A O 1
ATOM 2596 N N . CYS A 1 332 ? 20.625 -27.667 -47.037 1.00 88.94 332 CYS A N 1
ATOM 2597 C CA . CYS A 1 332 ? 20.407 -26.225 -47.131 1.00 88.94 332 CYS A CA 1
ATOM 2598 C C . CYS A 1 332 ? 18.947 -25.871 -47.482 1.00 88.94 332 CYS A C 1
ATOM 2600 O O . CYS A 1 332 ? 18.170 -26.681 -48.005 1.00 88.94 332 CYS A O 1
ATOM 2602 N N . LEU A 1 333 ? 18.563 -24.639 -47.147 1.00 90.31 333 LEU A N 1
ATOM 2603 C CA . LEU A 1 333 ? 17.226 -24.089 -47.383 1.00 90.31 333 LEU A CA 1
ATOM 2604 C C . LEU A 1 333 ? 17.239 -23.164 -48.603 1.00 90.31 333 LEU A C 1
ATOM 2606 O O . LEU A 1 333 ? 18.250 -22.515 -48.885 1.00 90.31 333 LEU A O 1
ATOM 2610 N N . GLU A 1 334 ? 16.103 -23.041 -49.292 1.00 84.44 334 GLU A N 1
ATOM 2611 C CA . GLU A 1 334 ? 15.925 -22.043 -50.354 1.00 84.44 334 GLU A CA 1
ATOM 2612 C C . GLU A 1 334 ? 16.248 -20.635 -49.820 1.00 84.44 334 GLU A C 1
ATOM 2614 O O . GLU A 1 334 ? 15.740 -20.225 -48.777 1.00 84.44 334 GLU A O 1
ATOM 2619 N N . GLY A 1 335 ? 17.125 -19.905 -50.516 1.00 77.75 335 GLY A N 1
ATOM 2620 C CA . GLY A 1 335 ? 17.607 -18.582 -50.092 1.00 77.75 335 GLY A CA 1
ATOM 2621 C C . GLY A 1 335 ? 18.812 -18.591 -49.137 1.00 77.75 335 GLY A C 1
ATOM 2622 O O . GLY A 1 335 ? 19.431 -17.546 -48.960 1.00 77.75 335 GLY A O 1
ATOM 2623 N N . TYR A 1 336 ? 19.207 -19.753 -48.600 1.00 85.75 336 TYR A N 1
ATOM 2624 C CA . TYR A 1 336 ? 20.326 -19.924 -47.659 1.00 85.75 336 TYR A CA 1
ATOM 2625 C C . TYR A 1 336 ? 21.326 -20.991 -48.154 1.00 85.75 336 TYR A C 1
ATOM 2627 O O . TYR A 1 336 ? 21.728 -21.888 -47.416 1.00 85.75 336 TYR A O 1
ATOM 2635 N N . SER A 1 337 ? 21.726 -20.912 -49.429 1.00 85.81 337 SER A N 1
ATOM 2636 C CA . SER A 1 337 ? 22.539 -21.927 -50.127 1.00 85.81 337 SER A CA 1
ATOM 2637 C C . SER A 1 337 ? 24.027 -21.577 -50.282 1.00 85.81 337 SER A C 1
ATOM 2639 O O . SER A 1 337 ? 24.761 -22.264 -50.986 1.00 85.81 337 SER A O 1
ATOM 2641 N N . ASN A 1 338 ? 24.508 -20.512 -49.635 1.00 85.62 338 ASN A N 1
ATOM 2642 C CA . ASN A 1 338 ? 25.936 -20.182 -49.653 1.00 85.62 338 ASN A CA 1
ATOM 2643 C C . ASN A 1 338 ? 26.690 -20.935 -48.547 1.00 85.62 338 ASN A C 1
ATOM 2645 O O . ASN A 1 338 ? 26.596 -20.550 -47.382 1.00 85.62 338 ASN A O 1
ATOM 2649 N N . ILE A 1 339 ? 27.473 -21.953 -48.923 1.00 85.81 339 ILE A N 1
ATOM 2650 C CA . ILE A 1 339 ? 28.270 -22.757 -47.985 1.00 85.81 339 ILE A CA 1
ATOM 2651 C C . ILE A 1 339 ? 29.331 -21.934 -47.246 1.00 85.81 339 ILE A C 1
ATOM 2653 O O . ILE A 1 339 ? 29.748 -22.325 -46.172 1.00 85.81 339 ILE A O 1
ATOM 2657 N N . LYS A 1 340 ? 29.751 -20.765 -47.740 1.00 83.19 340 LYS A N 1
ATOM 2658 C CA . LYS A 1 340 ? 30.740 -19.901 -47.060 1.00 83.19 340 LYS A CA 1
ATOM 2659 C C . LYS A 1 340 ? 30.118 -18.908 -46.072 1.00 83.19 340 LYS A C 1
ATOM 2661 O O . LYS A 1 340 ? 30.786 -17.972 -45.647 1.00 83.19 340 LYS A O 1
ATOM 2666 N N . VAL A 1 341 ? 28.842 -19.090 -45.729 1.00 84.69 341 VAL A N 1
ATOM 2667 C CA . VAL A 1 341 ? 28.145 -18.314 -44.697 1.00 84.69 341 VAL A CA 1
ATOM 2668 C C . VAL A 1 341 ? 27.797 -19.253 -43.545 1.00 84.69 341 VAL A C 1
ATOM 2670 O O . VAL A 1 341 ? 26.997 -20.175 -43.685 1.00 84.69 341 VAL A O 1
ATOM 2673 N N . GLY A 1 342 ? 28.394 -19.011 -42.388 1.00 82.81 342 GLY A N 1
ATOM 2674 C CA . GLY A 1 342 ? 28.266 -19.791 -41.164 1.00 82.81 342 GLY A CA 1
ATOM 2675 C C . GLY A 1 342 ? 26.830 -19.895 -40.671 1.00 82.81 342 GLY A C 1
ATOM 2676 O O . GLY A 1 342 ? 26.403 -20.980 -40.293 1.00 82.81 342 GLY A O 1
ATOM 2677 N N . PHE A 1 343 ? 26.032 -18.827 -40.779 1.00 88.44 343 PHE A N 1
ATOM 2678 C CA . PHE A 1 343 ? 24.602 -18.905 -40.457 1.00 88.44 343 PHE A CA 1
ATOM 2679 C C . PHE A 1 343 ? 23.851 -19.907 -41.342 1.00 88.44 343 PHE A C 1
ATOM 2681 O O . PHE A 1 343 ? 22.994 -20.640 -40.858 1.00 88.44 343 PHE A O 1
ATOM 2688 N N . HIS A 1 344 ? 24.195 -19.987 -42.630 1.00 90.25 344 HIS A N 1
ATOM 2689 C CA . HIS A 1 344 ? 23.582 -20.955 -43.538 1.00 90.25 344 HIS A CA 1
ATOM 2690 C C . HIS A 1 344 ? 23.989 -22.385 -43.170 1.00 90.25 344 HIS A C 1
ATOM 2692 O O . HIS A 1 344 ? 23.156 -23.287 -43.208 1.00 90.25 344 HIS A O 1
ATOM 2698 N N . GLN A 1 345 ? 25.246 -22.583 -42.760 1.00 93.00 345 GLN A N 1
ATOM 2699 C CA . GLN A 1 345 ? 25.723 -23.868 -42.246 1.00 93.00 345 GLN A CA 1
ATOM 2700 C C . GLN A 1 345 ? 25.002 -24.275 -40.955 1.00 93.00 345 GLN A C 1
ATOM 2702 O O . GLN A 1 345 ? 24.605 -25.427 -40.825 1.00 93.00 345 GLN A O 1
ATOM 2707 N N . LEU A 1 346 ? 24.752 -23.335 -40.039 1.00 95.56 346 LEU A N 1
ATOM 2708 C CA . LEU A 1 346 ? 23.981 -23.587 -38.817 1.00 95.56 346 LEU A CA 1
ATOM 2709 C C . LEU A 1 346 ? 22.519 -23.948 -39.119 1.00 95.56 346 LEU A C 1
ATOM 2711 O O . LEU A 1 346 ? 21.987 -24.887 -38.529 1.00 95.56 346 LEU A O 1
ATOM 2715 N N . LEU A 1 347 ? 21.874 -23.252 -40.062 1.00 92.62 347 LEU A N 1
ATOM 2716 C CA . LEU A 1 347 ? 20.526 -23.609 -40.517 1.00 92.62 347 LEU A CA 1
ATOM 2717 C C . LEU A 1 347 ? 20.497 -25.012 -41.136 1.00 92.62 347 LEU A C 1
ATOM 2719 O O . LEU A 1 347 ? 19.598 -25.784 -40.818 1.00 92.62 347 LEU A O 1
ATOM 2723 N N . ALA A 1 348 ? 21.484 -25.360 -41.968 1.00 93.38 348 ALA A N 1
ATOM 2724 C CA . ALA A 1 348 ? 21.602 -26.687 -42.570 1.00 93.38 348 ALA A CA 1
ATOM 2725 C C . ALA A 1 348 ? 21.844 -27.785 -41.518 1.00 93.38 348 ALA A C 1
ATOM 2727 O O . ALA A 1 348 ? 21.204 -28.830 -41.586 1.00 93.38 348 ALA A O 1
ATOM 2728 N N . MET A 1 349 ? 22.688 -27.528 -40.511 1.00 95.81 349 MET A N 1
ATOM 2729 C CA . MET A 1 349 ? 22.910 -28.432 -39.376 1.00 95.81 349 MET A CA 1
ATOM 2730 C C . MET A 1 349 ? 21.597 -28.710 -38.632 1.00 95.81 349 MET A C 1
ATOM 2732 O O . MET A 1 349 ? 21.224 -29.863 -38.473 1.00 95.81 349 MET A O 1
ATOM 2736 N N . PHE A 1 350 ? 20.833 -27.679 -38.251 1.00 96.56 350 PHE A N 1
ATOM 2737 C CA . PHE A 1 350 ? 19.531 -27.869 -37.590 1.00 96.56 350 PHE A CA 1
ATOM 2738 C C . PHE A 1 350 ? 18.431 -28.414 -38.520 1.00 96.56 350 PHE A C 1
ATOM 2740 O O . PHE A 1 350 ? 17.388 -28.870 -38.038 1.00 96.56 350 PHE A O 1
ATOM 2747 N N . ASN A 1 351 ? 18.625 -28.366 -39.842 1.00 95.56 351 ASN A N 1
ATOM 2748 C CA . ASN A 1 351 ? 17.711 -28.965 -40.816 1.00 95.56 351 ASN A CA 1
ATOM 2749 C C . ASN A 1 351 ? 17.892 -30.483 -40.947 1.00 95.56 351 ASN A C 1
ATOM 2751 O O . ASN A 1 351 ? 17.050 -31.141 -41.561 1.00 95.56 351 ASN A O 1
ATOM 2755 N N . ASP A 1 352 ? 18.958 -31.036 -40.372 1.00 93.69 352 ASP A N 1
ATOM 2756 C CA . ASP A 1 352 ? 19.104 -32.467 -40.168 1.00 93.69 352 ASP A CA 1
ATOM 2757 C C . ASP A 1 352 ? 18.208 -32.932 -39.006 1.00 93.69 352 ASP A C 1
ATOM 2759 O O . ASP A 1 352 ? 18.277 -32.409 -37.893 1.00 93.69 352 ASP A O 1
ATOM 2763 N N . SER A 1 353 ? 17.339 -33.919 -39.241 1.00 93.38 353 SER A N 1
ATOM 2764 C CA . SER A 1 353 ? 16.466 -34.474 -38.197 1.00 93.38 353 SER A CA 1
ATOM 2765 C C . SER A 1 353 ? 17.225 -35.114 -37.032 1.00 93.38 353 SER A C 1
ATOM 2767 O O . SER A 1 353 ? 16.642 -35.246 -35.958 1.00 93.38 353 SER A O 1
ATOM 2769 N N . ASN A 1 354 ? 18.494 -35.481 -37.233 1.00 93.75 354 ASN A N 1
ATOM 2770 C CA . ASN A 1 354 ? 19.339 -36.147 -36.239 1.00 93.75 354 ASN A CA 1
ATOM 2771 C C . ASN A 1 354 ? 20.449 -35.242 -35.671 1.00 93.75 354 ASN A C 1
ATOM 2773 O O . ASN A 1 354 ? 21.340 -35.731 -34.982 1.00 93.75 354 ASN A O 1
ATOM 2777 N N . TRP A 1 355 ? 20.390 -33.922 -35.896 1.00 93.81 355 TRP A N 1
ATOM 2778 C CA . TRP A 1 355 ? 21.465 -32.988 -35.524 1.00 93.81 355 TRP A CA 1
ATOM 2779 C C . TRP A 1 355 ? 21.983 -33.159 -34.082 1.00 93.81 355 TRP A C 1
ATOM 2781 O O . TRP A 1 355 ? 23.183 -33.075 -33.847 1.00 93.81 355 TRP A O 1
ATOM 2791 N N . ALA A 1 356 ? 21.098 -33.432 -33.115 1.00 89.75 356 ALA A N 1
ATOM 2792 C CA . ALA A 1 356 ? 21.462 -33.538 -31.702 1.00 89.75 356 ALA A CA 1
ATOM 2793 C C . ALA A 1 356 ? 22.326 -34.772 -31.387 1.00 89.75 356 ALA A C 1
ATOM 2795 O O . ALA A 1 356 ? 23.148 -34.720 -30.479 1.00 89.75 356 ALA A O 1
ATOM 2796 N N . SER A 1 357 ? 22.150 -35.879 -32.119 1.00 88.81 357 SER A N 1
ATOM 2797 C CA . SER A 1 357 ? 23.005 -37.068 -31.987 1.00 88.81 357 SER A CA 1
ATOM 2798 C C . SER A 1 357 ? 24.262 -36.993 -32.848 1.00 88.81 357 SER A C 1
ATOM 2800 O O . SER A 1 357 ? 25.255 -37.645 -32.534 1.00 88.81 357 SER A O 1
ATOM 2802 N N . ASP A 1 358 ? 24.207 -36.214 -33.926 1.00 88.06 358 ASP A N 1
ATOM 2803 C CA . ASP A 1 358 ? 25.239 -36.163 -34.962 1.00 88.06 358 ASP A CA 1
ATOM 2804 C C . ASP A 1 358 ? 26.328 -35.123 -34.666 1.00 88.06 358 ASP A C 1
ATOM 2806 O O . ASP A 1 358 ? 27.397 -35.153 -35.277 1.00 88.06 358 ASP A O 1
ATOM 2810 N N . VAL A 1 359 ? 26.077 -34.223 -33.710 1.00 88.31 359 VAL A N 1
ATOM 2811 C CA . VAL A 1 359 ? 27.041 -33.252 -33.188 1.00 88.31 359 VAL A CA 1
ATOM 2812 C C . VAL A 1 359 ? 27.606 -33.763 -31.863 1.00 88.31 359 VAL A C 1
ATOM 2814 O O . VAL A 1 359 ? 26.883 -33.911 -30.878 1.00 88.31 359 VAL A O 1
ATOM 2817 N N . HIS A 1 360 ? 28.917 -33.986 -31.806 1.00 83.88 360 HIS A N 1
ATOM 2818 C CA . HIS A 1 360 ? 29.594 -34.430 -30.591 1.00 83.88 360 HIS A CA 1
ATOM 2819 C C . HIS A 1 360 ? 30.964 -33.767 -30.427 1.00 83.88 360 HIS A C 1
ATOM 2821 O O . HIS A 1 360 ? 31.514 -33.140 -31.331 1.00 83.88 360 HIS A O 1
ATOM 2827 N N . ILE A 1 361 ? 31.566 -33.933 -29.251 1.00 70.19 361 ILE A N 1
ATOM 2828 C CA . ILE A 1 361 ? 32.922 -33.444 -28.992 1.00 70.19 361 ILE A CA 1
ATOM 2829 C C . ILE A 1 361 ? 33.884 -34.173 -29.947 1.00 70.19 361 ILE A C 1
ATOM 2831 O O . ILE A 1 361 ? 34.014 -35.394 -29.882 1.00 70.19 361 ILE A O 1
ATOM 2835 N N . GLY A 1 362 ? 34.525 -33.433 -30.858 1.00 62.12 362 GLY A N 1
ATOM 2836 C CA . GLY A 1 362 ? 35.487 -33.967 -31.833 1.00 62.12 362 GLY A CA 1
ATOM 2837 C C . GLY A 1 362 ? 35.021 -34.024 -33.293 1.00 62.12 362 GLY A C 1
ATOM 2838 O O . GLY A 1 362 ? 35.756 -34.567 -34.110 1.00 62.12 362 GLY A O 1
ATOM 2839 N N . GLY A 1 363 ? 33.843 -33.490 -33.622 1.00 70.75 363 GLY A N 1
ATOM 2840 C CA . GLY A 1 363 ? 33.382 -33.333 -35.006 1.00 70.75 363 GLY A CA 1
ATOM 2841 C C . GLY A 1 363 ? 31.884 -33.569 -35.147 1.00 70.75 363 GLY A C 1
ATOM 2842 O O . GLY A 1 363 ? 31.178 -33.781 -34.158 1.00 70.75 363 GLY A O 1
ATOM 2843 N N . TRP A 1 364 ? 31.388 -33.527 -36.379 1.00 82.38 364 TRP A N 1
ATOM 2844 C CA . TRP A 1 364 ? 29.984 -33.817 -36.650 1.00 82.38 364 TRP A CA 1
ATOM 2845 C C . TRP A 1 364 ? 29.777 -34.418 -38.047 1.00 82.38 364 TRP A C 1
ATOM 2847 O O . TRP A 1 364 ? 30.607 -34.241 -38.941 1.00 82.38 364 TRP A O 1
ATOM 2857 N N . GLY A 1 365 ? 28.678 -35.150 -38.244 1.00 83.50 365 GLY A N 1
ATOM 2858 C CA . GLY A 1 365 ? 28.372 -35.786 -39.527 1.00 83.50 365 GLY A CA 1
ATOM 2859 C C . GLY A 1 365 ? 26.883 -36.099 -39.689 1.00 83.50 365 GLY A C 1
ATOM 2860 O O . GLY A 1 365 ? 26.384 -36.944 -38.952 1.00 83.50 365 GLY A O 1
ATOM 2861 N N . PRO A 1 366 ? 26.171 -35.475 -40.646 1.00 87.88 366 PRO A N 1
ATOM 2862 C CA . PRO A 1 366 ? 24.715 -35.562 -40.709 1.00 87.88 366 PRO A CA 1
ATOM 2863 C C . PRO A 1 366 ? 24.216 -36.903 -41.264 1.00 87.88 366 PRO A C 1
ATOM 2865 O O . PRO A 1 366 ? 24.629 -37.346 -42.343 1.00 87.88 366 PRO A O 1
ATOM 2868 N N . THR A 1 367 ? 23.280 -37.533 -40.556 1.00 89.69 367 THR A N 1
ATOM 2869 C CA . THR A 1 367 ? 22.724 -38.861 -40.869 1.00 89.69 367 THR A CA 1
ATOM 2870 C C . THR A 1 367 ? 21.216 -38.856 -41.102 1.00 89.69 367 THR A C 1
ATOM 2872 O O . THR A 1 367 ? 20.685 -39.795 -41.704 1.00 89.69 367 THR A O 1
ATOM 2875 N N . GLY A 1 368 ? 20.506 -37.821 -40.654 1.00 90.19 368 GLY A N 1
ATOM 2876 C CA . GLY A 1 368 ? 19.048 -37.775 -40.694 1.00 90.19 368 GLY A CA 1
ATOM 2877 C C . GLY A 1 368 ? 18.468 -37.274 -42.016 1.00 90.19 368 GLY A C 1
ATOM 2878 O O . GLY A 1 368 ? 19.146 -37.099 -43.035 1.00 90.19 368 GLY A O 1
ATOM 2879 N N . SER A 1 369 ? 17.151 -37.086 -42.024 1.00 92.25 369 SER A N 1
ATOM 2880 C CA . SER A 1 369 ? 16.404 -36.557 -43.169 1.00 92.25 369 SER A CA 1
ATOM 2881 C C . SER A 1 369 ? 16.287 -35.035 -43.105 1.00 92.25 369 SER A C 1
ATOM 2883 O O . SER A 1 369 ? 16.177 -34.468 -42.019 1.00 92.25 369 SER A O 1
ATOM 2885 N N . LYS A 1 370 ? 16.256 -34.380 -44.273 1.00 94.12 370 LYS A N 1
ATOM 2886 C CA . LYS A 1 370 ? 15.999 -32.939 -44.396 1.00 94.12 370 LYS A CA 1
ATOM 2887 C C . LYS A 1 370 ? 14.601 -32.608 -43.858 1.00 94.12 370 LYS A C 1
ATOM 2889 O O . LYS A 1 370 ? 13.626 -33.218 -44.293 1.00 94.12 370 LYS A O 1
ATOM 2894 N N . ARG A 1 371 ? 14.496 -31.646 -42.936 1.00 94.50 371 ARG A N 1
ATOM 2895 C CA . ARG A 1 371 ? 13.225 -31.290 -42.274 1.00 94.50 371 ARG A CA 1
ATOM 2896 C C . ARG A 1 371 ? 12.377 -30.296 -43.071 1.00 94.50 371 ARG A C 1
ATOM 2898 O O . ARG A 1 371 ? 11.157 -30.423 -43.078 1.00 94.50 371 ARG A O 1
ATOM 2905 N N . TYR A 1 372 ? 13.003 -29.320 -43.729 1.00 93.12 372 TYR A N 1
ATOM 2906 C CA . TYR A 1 372 ? 12.320 -28.260 -44.478 1.00 93.12 372 TYR A CA 1
ATOM 2907 C C . TYR A 1 372 ? 13.054 -27.909 -45.777 1.00 93.12 372 TYR A C 1
ATOM 2909 O O . TYR A 1 372 ? 14.281 -27.937 -45.819 1.00 93.12 372 TYR A O 1
ATOM 2917 N N . ASP A 1 373 ? 12.314 -27.517 -46.820 1.00 87.38 373 ASP A N 1
ATOM 2918 C CA . ASP A 1 373 ? 12.884 -26.977 -48.069 1.00 87.38 373 ASP A CA 1
ATOM 2919 C C . ASP A 1 373 ? 13.057 -25.455 -48.047 1.00 87.38 373 ASP A C 1
ATOM 2921 O O . ASP A 1 373 ? 13.965 -24.915 -48.679 1.00 87.38 373 ASP A O 1
ATOM 2925 N N . LYS A 1 374 ? 12.203 -24.773 -47.284 1.00 85.12 374 LYS A N 1
ATOM 2926 C CA . LYS A 1 374 ? 12.192 -23.324 -47.063 1.00 85.12 374 LYS A CA 1
ATOM 2927 C C . LYS A 1 374 ? 12.249 -23.050 -45.575 1.00 85.12 374 LYS A C 1
ATOM 2929 O O . LYS A 1 374 ? 11.825 -23.887 -44.778 1.00 85.12 374 LYS A O 1
ATOM 2934 N N . LEU A 1 375 ? 12.740 -21.875 -45.203 1.00 80.38 375 LEU A N 1
ATOM 2935 C CA . LEU A 1 375 ? 12.734 -21.474 -43.808 1.00 80.38 375 LEU A CA 1
ATOM 2936 C C . LEU A 1 375 ? 11.282 -21.452 -43.276 1.00 80.38 375 LEU A C 1
ATOM 2938 O O . LEU A 1 375 ? 10.411 -20.883 -43.935 1.00 80.38 375 LEU A O 1
ATOM 2942 N N . PRO A 1 376 ? 10.979 -22.086 -42.126 1.00 80.31 376 PRO A N 1
ATOM 2943 C CA . PRO A 1 376 ? 9.606 -22.214 -41.626 1.00 80.31 376 PRO A CA 1
ATOM 2944 C C . PRO A 1 376 ? 9.100 -20.950 -40.902 1.00 80.31 376 PRO A C 1
ATOM 2946 O O . PRO A 1 376 ? 8.040 -20.988 -40.265 1.00 80.31 376 PRO A O 1
ATOM 2949 N N . VAL A 1 377 ? 9.890 -19.878 -40.965 1.00 74.62 377 VAL A N 1
ATOM 2950 C CA . VAL A 1 377 ? 9.664 -18.531 -40.442 1.00 74.62 377 VAL A CA 1
ATOM 2951 C C . VAL A 1 377 ? 10.249 -17.532 -41.445 1.00 74.62 377 VAL A C 1
ATOM 2953 O O . VAL A 1 377 ? 11.230 -17.835 -42.124 1.00 74.62 377 VAL A O 1
ATOM 2956 N N . ASP A 1 378 ? 9.692 -16.337 -41.507 1.00 59.97 378 ASP A N 1
ATOM 2957 C CA . ASP A 1 378 ? 10.256 -15.184 -42.188 1.00 59.97 378 ASP A CA 1
ATOM 2958 C C . ASP A 1 378 ? 11.344 -14.572 -41.298 1.00 59.97 378 ASP A C 1
ATOM 2960 O O . ASP A 1 378 ? 11.062 -14.067 -40.209 1.00 59.97 378 ASP A O 1
ATOM 2964 N N . ILE A 1 379 ? 12.604 -14.575 -41.743 1.00 55.34 379 ILE A N 1
ATOM 2965 C CA . ILE A 1 379 ? 13.607 -13.751 -41.065 1.00 55.34 379 ILE A CA 1
ATOM 2966 C C . ILE A 1 379 ? 13.491 -12.327 -41.581 1.00 55.34 379 ILE A C 1
ATOM 2968 O O . ILE A 1 379 ? 13.813 -12.032 -42.734 1.00 55.34 379 ILE A O 1
ATOM 2972 N N . VAL A 1 380 ? 13.055 -11.431 -40.703 1.00 45.38 380 VAL A N 1
ATOM 2973 C CA . VAL A 1 380 ? 13.121 -10.001 -40.978 1.00 45.38 380 VAL A CA 1
ATOM 2974 C C . VAL A 1 380 ? 14.573 -9.545 -40.782 1.00 45.38 380 VAL A C 1
ATOM 2976 O O . VAL A 1 380 ? 15.200 -9.938 -39.793 1.00 45.38 380 VAL A O 1
ATOM 2979 N N . PRO A 1 381 ? 15.155 -8.764 -41.713 1.00 40.50 381 PRO A N 1
ATOM 2980 C CA . PRO A 1 381 ? 16.514 -8.263 -41.561 1.00 40.50 381 PRO A CA 1
ATOM 2981 C C . PRO A 1 381 ? 16.634 -7.529 -40.228 1.00 40.50 381 PRO A C 1
ATOM 2983 O O . PRO A 1 381 ? 15.958 -6.522 -40.022 1.00 40.50 381 PRO A O 1
ATOM 2986 N N . SER A 1 382 ? 17.469 -8.053 -39.327 1.00 38.53 382 SER A N 1
ATOM 2987 C CA . SER A 1 382 ? 17.818 -7.355 -38.092 1.00 38.53 382 SER A CA 1
ATOM 2988 C C . SER A 1 382 ? 18.355 -5.982 -38.481 1.00 38.53 382 SER A C 1
ATOM 2990 O O . SER A 1 382 ? 19.237 -5.852 -39.341 1.00 38.53 382 SER A O 1
ATOM 2992 N N . GLY A 1 383 ? 17.792 -4.945 -37.875 1.00 35.75 383 GLY A N 1
ATOM 2993 C CA . GLY A 1 383 ? 18.246 -3.582 -38.047 1.00 35.75 383 GLY A CA 1
ATOM 2994 C C . GLY A 1 383 ? 19.551 -3.334 -37.303 1.00 35.75 383 GLY A C 1
ATOM 2995 O O . GLY A 1 383 ? 19.627 -2.363 -36.575 1.00 35.75 383 GLY A O 1
ATOM 2996 N N . THR A 1 384 ? 20.581 -4.173 -37.458 1.00 38.09 384 THR A N 1
ATOM 2997 C CA . THR A 1 384 ? 21.964 -3.897 -37.014 1.00 38.09 384 THR A CA 1
ATOM 2998 C C . THR A 1 384 ? 22.127 -3.344 -35.587 1.00 38.09 384 THR A C 1
ATOM 3000 O O . THR A 1 384 ? 22.986 -2.498 -35.359 1.00 38.09 384 THR A O 1
ATOM 3003 N N . GLY A 1 385 ? 21.356 -3.820 -34.609 1.00 42.88 385 GLY A N 1
ATOM 3004 C CA . GLY A 1 385 ? 21.690 -3.605 -33.198 1.00 42.88 385 GLY A CA 1
ATOM 3005 C C . GLY A 1 385 ? 22.821 -4.558 -32.812 1.00 42.88 385 GLY A C 1
ATOM 3006 O O . GLY A 1 385 ? 22.596 -5.762 -32.724 1.00 42.88 385 GLY A O 1
ATOM 3007 N N . GLY A 1 386 ? 24.056 -4.072 -32.677 1.00 50.78 386 GLY A N 1
ATOM 3008 C CA . GLY A 1 386 ? 25.161 -4.962 -32.289 1.00 50.78 386 GLY A CA 1
ATOM 3009 C C . GLY A 1 386 ? 26.560 -4.363 -32.172 1.00 50.78 386 GLY A C 1
ATOM 3010 O O . GLY A 1 386 ? 27.484 -5.072 -31.784 1.00 50.78 386 GLY A O 1
ATOM 3011 N N . GLY A 1 387 ? 26.758 -3.080 -32.466 1.00 57.59 387 GLY A N 1
ATOM 3012 C CA . GLY A 1 387 ? 28.047 -2.428 -32.243 1.00 57.59 387 GLY A CA 1
ATOM 3013 C C . GLY A 1 387 ? 27.885 -0.930 -32.071 1.00 57.59 387 GLY A C 1
ATOM 3014 O O . GLY A 1 387 ? 27.049 -0.320 -32.736 1.00 57.59 387 GLY A O 1
ATOM 3015 N N . TRP A 1 388 ? 28.679 -0.351 -31.181 1.00 73.81 388 TRP A N 1
ATOM 3016 C CA . TRP A 1 388 ? 28.760 1.089 -30.987 1.00 73.81 388 TRP A CA 1
ATOM 3017 C C . TRP A 1 388 ? 29.935 1.663 -31.780 1.00 73.81 388 TRP A C 1
ATOM 3019 O O . TRP A 1 388 ? 30.964 1.001 -31.936 1.00 73.81 388 TRP A O 1
ATOM 3029 N N . GLY A 1 389 ? 29.782 2.873 -32.313 1.00 70.56 389 GLY A N 1
ATOM 3030 C CA . GLY A 1 389 ? 30.813 3.526 -33.117 1.00 70.56 389 GLY A CA 1
ATOM 3031 C C . GLY A 1 389 ? 30.784 5.041 -32.981 1.00 70.56 389 GLY A C 1
ATOM 3032 O O . GLY A 1 389 ? 29.737 5.627 -32.727 1.00 70.56 389 GLY A O 1
ATOM 3033 N N . SER A 1 390 ? 31.946 5.677 -33.148 1.00 84.88 390 SER A N 1
ATOM 3034 C CA . SER A 1 390 ? 32.052 7.139 -33.093 1.00 84.88 390 SER A CA 1
ATOM 3035 C C . SER A 1 390 ? 31.251 7.786 -34.232 1.00 84.88 390 SER A C 1
ATOM 3037 O O . SER A 1 390 ? 31.351 7.313 -35.371 1.00 84.88 390 SER A O 1
ATOM 3039 N N . PRO A 1 391 ? 30.516 8.886 -33.978 1.00 91.19 391 PRO A N 1
ATOM 3040 C CA . PRO A 1 391 ? 29.839 9.633 -35.038 1.00 91.19 391 PRO A CA 1
ATOM 3041 C C . PRO A 1 391 ? 30.826 10.332 -35.988 1.00 91.19 391 PRO A C 1
ATOM 3043 O O . PRO A 1 391 ? 30.457 10.648 -37.121 1.00 91.19 391 PRO A O 1
ATOM 3046 N N . PHE A 1 392 ? 32.086 10.505 -35.559 1.00 88.62 392 PHE A N 1
ATOM 3047 C CA . PHE A 1 392 ? 33.209 11.017 -36.351 1.00 88.62 392 PHE A CA 1
ATOM 3048 C C . PHE A 1 392 ? 34.397 10.035 -36.295 1.00 88.62 392 PHE A C 1
ATOM 3050 O O . PHE A 1 392 ? 35.376 10.268 -35.578 1.00 88.62 392 PHE A O 1
ATOM 3057 N N . PRO A 1 393 ? 34.352 8.918 -37.050 1.00 78.75 393 PRO A N 1
ATOM 3058 C CA . PRO A 1 393 ? 35.327 7.828 -36.939 1.00 78.75 393 PRO A CA 1
ATOM 3059 C C . PRO A 1 393 ? 36.791 8.242 -37.141 1.00 78.75 393 PRO A C 1
ATOM 3061 O O . PRO A 1 393 ? 37.684 7.630 -36.563 1.00 78.75 393 PRO A O 1
ATOM 3064 N N . SER A 1 394 ? 37.046 9.288 -37.934 1.00 74.88 394 SER A N 1
ATOM 3065 C CA . SER A 1 394 ? 38.389 9.834 -38.170 1.00 74.88 394 SER A CA 1
ATOM 3066 C C . SER A 1 394 ? 39.006 10.515 -36.945 1.00 74.88 394 SER A C 1
ATOM 3068 O O . SER A 1 394 ? 40.229 10.580 -36.858 1.00 74.88 394 SER A O 1
ATOM 3070 N N . ALA A 1 395 ? 38.185 11.016 -36.017 1.00 72.31 395 ALA A N 1
ATOM 3071 C CA . ALA A 1 395 ? 38.631 11.639 -34.770 1.00 72.31 395 ALA A CA 1
ATOM 3072 C C . ALA A 1 395 ? 38.741 10.627 -33.611 1.00 72.31 395 ALA A C 1
ATOM 3074 O O . ALA A 1 395 ? 39.533 10.816 -32.688 1.00 72.31 395 ALA A O 1
ATOM 3075 N N . GLY A 1 396 ? 37.992 9.519 -33.667 1.00 71.44 396 GLY A N 1
ATOM 3076 C CA . GLY A 1 396 ? 38.002 8.494 -32.621 1.00 71.44 396 GLY A CA 1
ATOM 3077 C C . GLY A 1 396 ? 37.330 8.973 -31.329 1.00 71.44 396 GLY A C 1
ATOM 3078 O O . GLY A 1 396 ? 36.217 9.492 -31.397 1.00 71.44 396 GLY A O 1
ATOM 3079 N N . HIS A 1 397 ? 37.983 8.744 -30.177 1.00 77.94 397 HIS A N 1
ATOM 3080 C CA . HIS A 1 397 ? 37.533 9.192 -28.840 1.00 77.94 397 HIS A CA 1
ATOM 3081 C C . HIS A 1 397 ? 37.738 10.696 -28.610 1.00 77.94 397 HIS A C 1
ATOM 3083 O O . HIS A 1 397 ? 36.975 11.281 -27.859 1.00 77.94 397 HIS A O 1
ATOM 3089 N N . GLY A 1 398 ? 38.715 11.320 -29.282 1.00 74.06 398 GLY A N 1
ATOM 3090 C CA . GLY A 1 398 ? 38.972 12.759 -29.168 1.00 74.06 398 GLY A CA 1
ATOM 3091 C C . GLY A 1 398 ? 39.273 13.231 -27.738 1.00 74.06 398 GLY A C 1
ATOM 3092 O O . GLY A 1 398 ? 39.813 12.488 -26.919 1.00 74.06 398 GLY A O 1
ATOM 3093 N N . SER A 1 399 ? 38.972 14.500 -27.459 1.00 77.38 399 SER A N 1
ATOM 3094 C CA . SER A 1 399 ? 39.025 15.090 -26.117 1.00 77.38 399 SER A CA 1
ATOM 3095 C C . SER A 1 399 ? 37.749 15.877 -25.859 1.00 77.38 399 SER A C 1
ATOM 3097 O O . SER A 1 399 ? 37.369 16.683 -26.706 1.00 77.38 399 SER A O 1
ATOM 3099 N N . PHE A 1 400 ? 37.145 15.698 -24.687 1.00 82.75 400 PHE A N 1
ATOM 3100 C CA . PHE A 1 400 ? 35.955 16.433 -24.266 1.00 82.75 400 PHE A CA 1
ATOM 3101 C C . PHE A 1 400 ? 36.314 17.447 -23.179 1.00 82.75 400 PHE A C 1
ATOM 3103 O O . PHE A 1 400 ? 37.003 17.131 -22.207 1.00 82.75 400 PHE A O 1
ATOM 3110 N N . SER A 1 401 ? 35.838 18.676 -23.338 1.00 79.88 401 SER A N 1
ATOM 3111 C CA . SER A 1 401 ? 35.769 19.650 -22.251 1.00 79.88 401 SER A CA 1
ATOM 3112 C C . SER A 1 401 ? 34.606 19.311 -21.316 1.00 79.88 401 SER A C 1
ATOM 3114 O O . SER A 1 401 ? 33.654 18.642 -21.713 1.00 79.88 401 SER A O 1
ATOM 3116 N N . GLY A 1 402 ? 34.651 19.771 -20.063 1.00 66.62 402 GLY A N 1
ATOM 3117 C CA . GLY A 1 402 ? 33.624 19.395 -19.087 1.00 66.62 402 GLY A CA 1
ATOM 3118 C C . GLY A 1 402 ? 32.206 19.811 -19.501 1.00 66.62 402 GLY A C 1
ATOM 3119 O O . GLY A 1 402 ? 31.278 19.036 -19.325 1.00 66.62 402 GLY A O 1
ATOM 3120 N N . GLY A 1 403 ? 32.033 20.945 -20.186 1.00 71.94 403 GLY A N 1
ATOM 3121 C CA . GLY A 1 403 ? 30.734 21.347 -20.737 1.00 71.94 403 GLY A CA 1
ATOM 3122 C C . GLY A 1 403 ? 30.186 20.441 -21.850 1.00 71.94 403 GLY A C 1
ATOM 3123 O O . GLY A 1 403 ? 29.017 20.589 -22.193 1.00 71.94 403 GLY A O 1
ATOM 3124 N N . GLN A 1 404 ? 30.989 19.528 -22.406 1.00 84.44 404 GLN A N 1
ATOM 3125 C CA . GLN A 1 404 ? 30.577 18.575 -23.444 1.00 84.44 404 GLN A CA 1
ATOM 3126 C C . GLN A 1 404 ? 30.233 17.188 -22.893 1.00 84.44 404 GLN A C 1
ATOM 3128 O O . GLN A 1 404 ? 29.528 16.435 -23.561 1.00 84.44 404 GLN A O 1
ATOM 3133 N N . LEU A 1 405 ? 30.732 16.842 -21.703 1.00 70.38 405 LEU A N 1
ATOM 3134 C CA . LEU A 1 405 ? 30.554 15.524 -21.092 1.00 70.38 405 LEU A CA 1
ATOM 3135 C C . LEU A 1 405 ? 29.116 15.310 -20.614 1.00 70.38 405 LEU A C 1
ATOM 3137 O O . LEU A 1 405 ? 28.453 16.254 -20.182 1.00 70.38 405 LEU A O 1
ATOM 3141 N N . PHE A 1 406 ? 28.658 14.061 -20.670 1.00 75.75 406 PHE A N 1
ATOM 3142 C CA . PHE A 1 406 ? 27.378 13.638 -20.109 1.00 75.75 406 PHE A CA 1
ATOM 3143 C C . PHE A 1 406 ? 27.382 13.764 -18.587 1.00 75.75 406 PHE A C 1
ATOM 3145 O O . PHE A 1 406 ? 28.335 13.365 -17.930 1.00 75.75 406 PHE A O 1
ATOM 3152 N N . GLY A 1 407 ? 26.290 14.242 -17.997 1.00 54.62 407 GLY A N 1
ATOM 3153 C CA . GLY A 1 407 ? 26.198 14.417 -16.552 1.00 54.62 407 GLY A CA 1
ATOM 3154 C C . GLY A 1 407 ? 26.561 15.823 -16.087 1.00 54.62 407 GLY A C 1
ATOM 3155 O O . GLY A 1 407 ? 26.311 16.801 -16.785 1.00 54.62 407 GLY A O 1
ATOM 3156 N N . VAL A 1 408 ? 27.066 15.940 -14.857 1.00 62.25 408 VAL A N 1
ATOM 3157 C CA . VAL A 1 408 ? 27.400 17.233 -14.238 1.00 62.25 408 VAL A CA 1
ATOM 3158 C C . VAL A 1 408 ? 28.912 17.381 -14.188 1.00 62.25 408 VAL A C 1
ATOM 3160 O O . VAL A 1 408 ? 29.587 16.667 -13.448 1.00 62.25 408 VAL A O 1
ATOM 3163 N N . HIS A 1 409 ? 29.437 18.329 -14.958 1.00 63.75 409 HIS A N 1
ATOM 3164 C CA . HIS A 1 409 ? 30.868 18.582 -15.091 1.00 63.75 409 HIS A CA 1
ATOM 3165 C C . HIS A 1 409 ? 31.159 20.085 -15.131 1.00 63.75 409 HIS A C 1
ATOM 3167 O O . HIS A 1 409 ? 30.315 20.888 -15.533 1.00 63.75 409 HIS A O 1
ATOM 3173 N N . ALA A 1 410 ? 32.376 20.463 -14.733 1.00 54.16 410 ALA A N 1
ATOM 3174 C CA . ALA A 1 410 ? 32.824 21.853 -14.747 1.00 54.16 410 ALA A CA 1
ATOM 3175 C C . ALA A 1 410 ? 32.776 22.436 -16.170 1.00 54.16 410 ALA A C 1
ATOM 3177 O O . ALA A 1 410 ? 33.316 21.848 -17.108 1.00 54.16 410 ALA A O 1
ATOM 3178 N N . GLY A 1 411 ? 32.145 23.597 -16.335 1.00 63.56 411 GLY A N 1
ATOM 3179 C CA . GLY A 1 411 ? 31.881 24.210 -17.639 1.00 63.56 411 GLY A CA 1
ATOM 3180 C C . GLY A 1 411 ? 30.497 23.888 -18.213 1.00 63.56 411 GLY A C 1
ATOM 3181 O O . GLY A 1 411 ? 30.172 24.415 -19.271 1.00 63.56 411 GLY A O 1
ATOM 3182 N N . GLY A 1 412 ? 29.691 23.041 -17.559 1.00 59.06 412 GLY A N 1
ATOM 3183 C CA . GLY A 1 412 ? 28.307 22.722 -17.933 1.00 59.06 412 GLY A CA 1
ATOM 3184 C C . GLY A 1 412 ? 27.239 23.523 -17.178 1.00 59.06 412 GLY A C 1
ATOM 3185 O O . GLY A 1 412 ? 26.049 23.373 -17.454 1.00 59.06 412 GLY A O 1
ATOM 3186 N N . GLU A 1 413 ? 27.626 24.395 -16.247 1.00 77.12 413 GLU A N 1
ATOM 3187 C CA . GLU A 1 413 ? 26.714 25.096 -15.332 1.00 77.12 413 GLU A CA 1
ATOM 3188 C C . GLU A 1 413 ? 25.923 26.251 -15.976 1.00 77.12 413 GLU A C 1
ATOM 3190 O O . GLU A 1 413 ? 25.059 26.854 -15.344 1.00 77.12 413 GLU A O 1
ATOM 3195 N N . PHE A 1 414 ? 26.114 26.480 -17.280 1.00 71.50 414 PHE A N 1
ATOM 3196 C CA . PHE A 1 414 ? 25.181 27.248 -18.110 1.00 71.50 414 PHE A CA 1
ATOM 3197 C C . PHE A 1 414 ? 23.866 26.496 -18.405 1.00 71.50 414 PHE A C 1
ATOM 3199 O O . PHE A 1 414 ? 22.887 27.125 -18.815 1.00 71.50 414 PHE A O 1
ATOM 3206 N N . ARG A 1 415 ? 23.821 25.168 -18.210 1.00 66.38 415 ARG A N 1
ATOM 3207 C CA . ARG A 1 415 ? 22.607 24.344 -18.329 1.00 66.38 415 ARG A CA 1
ATOM 3208 C C . ARG A 1 415 ? 21.813 24.355 -17.023 1.00 66.38 415 ARG A C 1
ATOM 3210 O O . ARG A 1 415 ? 22.369 24.499 -15.934 1.00 66.38 415 ARG A O 1
ATOM 3217 N N . GLN A 1 416 ? 20.499 24.154 -17.113 1.00 55.38 416 GLN A N 1
ATOM 3218 C CA . GLN A 1 416 ? 19.650 24.029 -15.928 1.00 55.38 416 GLN A CA 1
ATOM 3219 C C . GLN A 1 416 ? 20.140 22.851 -15.065 1.00 55.38 416 GLN A C 1
ATOM 3221 O O . GLN A 1 416 ? 20.315 21.743 -15.560 1.00 55.38 416 GLN A O 1
ATOM 3226 N N . ASN A 1 417 ? 20.400 23.099 -13.779 1.00 53.50 417 ASN A N 1
ATOM 3227 C CA . ASN A 1 417 ? 20.970 22.130 -12.826 1.00 53.50 417 ASN A CA 1
ATOM 3228 C C . ASN A 1 417 ? 22.364 21.576 -13.194 1.00 53.50 417 ASN A C 1
ATOM 3230 O O . ASN A 1 417 ? 22.798 20.595 -12.595 1.00 53.50 417 ASN A O 1
ATOM 3234 N N . GLY A 1 418 ? 23.055 22.164 -14.179 1.00 58.94 418 GLY A N 1
ATOM 3235 C CA . GLY A 1 418 ? 24.379 21.728 -14.635 1.00 58.94 418 GLY A CA 1
ATOM 3236 C C . GLY A 1 418 ? 24.439 20.322 -15.244 1.00 58.94 418 GLY A C 1
ATOM 3237 O O . GLY A 1 418 ? 25.533 19.858 -15.547 1.00 58.94 418 GLY A O 1
ATOM 3238 N N . PHE A 1 419 ? 23.298 19.641 -15.409 1.00 62.94 419 PHE A N 1
ATOM 3239 C CA . PHE A 1 419 ? 23.220 18.285 -15.949 1.00 62.94 419 PHE A CA 1
ATOM 3240 C C . PHE A 1 419 ? 23.070 18.312 -17.469 1.00 62.94 419 PHE A C 1
ATOM 3242 O O . PHE A 1 419 ? 22.231 19.038 -18.005 1.00 62.94 419 PHE A O 1
ATOM 3249 N N . HIS A 1 420 ? 23.877 17.496 -18.136 1.00 71.38 420 HIS A N 1
ATOM 3250 C CA . HIS A 1 420 ? 23.873 17.283 -19.571 1.00 71.38 420 HIS A CA 1
ATOM 3251 C C . HIS A 1 420 ? 23.339 15.877 -19.888 1.00 71.38 420 HIS A C 1
ATOM 3253 O O . HIS A 1 420 ? 23.867 14.883 -19.394 1.00 71.38 420 HIS A O 1
ATOM 3259 N N . ASP A 1 421 ? 22.278 15.796 -20.686 1.00 75.50 421 ASP A N 1
ATOM 3260 C CA . ASP A 1 421 ? 21.566 14.570 -21.071 1.00 75.50 421 ASP A CA 1
ATOM 3261 C C . ASP A 1 421 ? 22.232 13.748 -22.178 1.00 75.50 421 ASP A C 1
ATOM 3263 O O . ASP A 1 421 ? 21.795 12.631 -22.467 1.00 75.50 421 ASP A O 1
ATOM 3267 N N . GLY A 1 422 ? 23.319 14.251 -22.752 1.00 83.94 422 GLY A N 1
ATOM 3268 C CA . GLY A 1 422 ? 24.035 13.589 -23.829 1.00 83.94 422 GLY A CA 1
ATOM 3269 C C . GLY A 1 422 ? 25.517 13.922 -23.845 1.00 83.94 422 GLY A C 1
ATOM 3270 O O . GLY A 1 422 ? 26.087 14.360 -22.850 1.00 83.94 422 GLY A O 1
ATOM 3271 N N . LEU A 1 423 ? 26.152 13.668 -24.983 1.00 91.12 423 LEU A N 1
ATOM 3272 C CA . LEU A 1 423 ? 27.571 13.909 -25.219 1.00 91.12 423 LEU A CA 1
ATOM 3273 C C . LEU A 1 423 ? 27.735 14.800 -26.453 1.00 91.12 423 LEU A C 1
ATOM 3275 O O . LEU A 1 423 ? 27.227 14.466 -27.529 1.00 91.12 423 LEU A O 1
ATOM 3279 N N . ASP A 1 424 ? 28.465 15.907 -26.300 1.00 94.69 424 ASP A N 1
ATOM 3280 C CA . ASP A 1 424 ? 28.669 16.890 -27.367 1.00 94.69 424 ASP A CA 1
ATOM 3281 C C . ASP A 1 424 ? 30.002 16.667 -28.096 1.00 94.69 424 ASP A C 1
ATOM 3283 O O . ASP A 1 424 ? 31.087 16.741 -27.521 1.00 94.69 424 ASP A O 1
ATOM 3287 N N . PHE A 1 425 ? 29.928 16.475 -29.410 1.00 94.88 425 PHE A N 1
ATOM 3288 C CA . PHE A 1 425 ? 31.068 16.326 -30.310 1.00 94.88 425 PHE A CA 1
ATOM 3289 C C . PHE A 1 425 ? 31.321 17.641 -31.054 1.00 94.88 425 PHE A C 1
ATOM 3291 O O . PHE A 1 425 ? 30.666 17.937 -32.063 1.00 94.88 425 PHE A O 1
ATOM 3298 N N . GLY A 1 426 ? 32.269 18.439 -30.563 1.00 92.81 426 GLY A N 1
ATOM 3299 C CA . GLY A 1 426 ? 32.636 19.737 -31.129 1.00 92.81 426 GLY A CA 1
ATOM 3300 C C . GLY A 1 426 ? 33.315 19.643 -32.498 1.00 92.81 426 GLY A C 1
ATOM 3301 O O . GLY A 1 426 ? 33.905 18.636 -32.886 1.00 92.81 426 GLY A O 1
ATOM 3302 N N . SER A 1 427 ? 33.215 20.704 -33.294 1.00 90.50 427 SER A N 1
ATOM 3303 C CA . SER A 1 427 ? 33.829 20.769 -34.629 1.00 90.50 427 SER A CA 1
ATOM 3304 C C . SER A 1 427 ? 35.346 20.923 -34.604 1.00 90.50 427 SER A C 1
ATOM 3306 O O . SER A 1 427 ? 36.019 20.531 -35.558 1.00 90.50 427 SER A O 1
ATOM 3308 N N . VAL A 1 428 ? 35.878 21.441 -33.497 1.00 86.88 428 VAL A N 1
ATOM 3309 C CA . VAL A 1 428 ? 37.314 21.641 -33.279 1.00 86.88 428 VAL A CA 1
ATOM 3310 C C . VAL A 1 428 ? 37.988 20.374 -32.745 1.00 86.88 428 VAL A C 1
ATOM 3312 O O . VAL A 1 428 ? 39.051 20.002 -33.235 1.00 86.88 428 VAL A O 1
ATOM 3315 N N . ASP A 1 429 ? 37.381 19.704 -31.765 1.00 83.56 429 ASP A N 1
ATOM 3316 C CA . ASP A 1 429 ? 37.931 18.511 -31.102 1.00 83.56 429 ASP A CA 1
ATOM 3317 C C . ASP A 1 429 ? 37.547 17.193 -31.800 1.00 83.56 429 ASP A C 1
ATOM 3319 O O . ASP A 1 429 ? 38.311 16.228 -31.752 1.00 83.56 429 ASP A O 1
ATOM 3323 N N . HIS A 1 430 ? 36.427 17.173 -32.529 1.00 91.88 430 HIS A N 1
ATOM 3324 C CA . HIS A 1 430 ? 35.979 16.057 -33.364 1.00 91.88 430 HIS A CA 1
ATOM 3325 C C . HIS A 1 430 ? 35.757 16.533 -34.812 1.00 91.88 430 HIS A C 1
ATOM 3327 O O . HIS A 1 430 ? 34.614 16.684 -35.265 1.00 91.88 430 HIS A O 1
ATOM 3333 N N . PRO A 1 431 ? 36.840 16.816 -35.564 1.00 83.25 431 PRO A N 1
ATOM 3334 C CA . PRO A 1 431 ? 36.745 17.371 -36.910 1.00 83.25 431 PRO A CA 1
ATOM 3335 C C . PRO A 1 431 ? 36.132 16.376 -37.906 1.00 83.25 431 PRO A C 1
ATOM 3337 O O . PRO A 1 431 ? 36.449 15.186 -37.914 1.00 83.25 431 PRO A O 1
ATOM 3340 N N . GLY A 1 432 ? 35.276 16.896 -38.788 1.00 85.19 432 GLY A N 1
ATOM 3341 C CA . GLY A 1 432 ? 34.557 16.129 -39.811 1.00 85.19 432 GLY A CA 1
ATOM 3342 C C . GLY A 1 432 ? 33.154 16.685 -40.059 1.00 85.19 432 GLY A C 1
ATOM 3343 O O . GLY A 1 432 ? 32.514 17.192 -39.142 1.00 85.19 432 GLY A O 1
ATOM 3344 N N . SER A 1 433 ? 32.673 16.639 -41.300 1.00 90.12 433 SER A N 1
ATOM 3345 C CA . SER A 1 433 ? 31.317 17.095 -41.640 1.00 90.12 433 SER A CA 1
ATOM 3346 C C . SER A 1 433 ? 30.299 15.960 -41.642 1.00 90.12 433 SER A C 1
ATOM 3348 O O . SER A 1 433 ? 29.130 16.195 -41.372 1.00 90.12 433 SER A O 1
ATOM 3350 N N . ASP A 1 434 ? 30.713 14.730 -41.930 1.00 93.00 434 ASP A N 1
ATOM 3351 C CA . ASP A 1 434 ? 29.786 13.608 -42.065 1.00 93.00 434 ASP A CA 1
ATOM 3352 C C . ASP A 1 434 ? 29.457 13.019 -40.690 1.00 93.00 434 ASP A C 1
ATOM 3354 O O . ASP A 1 434 ? 30.341 12.523 -39.988 1.00 93.00 434 ASP A O 1
ATOM 3358 N N . VAL A 1 435 ? 28.176 13.059 -40.317 1.00 95.62 435 VAL A N 1
ATOM 3359 C CA . VAL A 1 435 ? 27.660 12.450 -39.087 1.00 95.62 435 VAL A CA 1
ATOM 3360 C C . VAL A 1 435 ? 27.329 10.995 -39.372 1.00 95.62 435 VAL A C 1
ATOM 3362 O O . VAL A 1 435 ? 26.508 10.700 -40.247 1.00 95.62 435 VAL A O 1
ATOM 3365 N N . HIS A 1 436 ? 27.949 10.087 -38.625 1.00 90.06 436 HIS A N 1
ATOM 3366 C CA . HIS A 1 436 ? 27.729 8.649 -38.740 1.00 90.06 436 HIS A CA 1
ATOM 3367 C C . HIS A 1 436 ? 26.795 8.156 -37.626 1.00 90.06 436 HIS A C 1
ATOM 3369 O O . HIS A 1 436 ? 26.855 8.640 -36.498 1.00 90.06 436 HIS A O 1
ATOM 3375 N N . ALA A 1 437 ? 25.930 7.184 -37.925 1.00 86.19 437 ALA A N 1
ATOM 3376 C CA . ALA A 1 437 ? 25.099 6.544 -36.911 1.00 86.19 437 ALA A CA 1
ATOM 3377 C C . ALA A 1 437 ? 25.983 5.825 -35.885 1.00 86.19 437 ALA A C 1
ATOM 3379 O O . ALA A 1 437 ? 26.801 4.977 -36.252 1.00 86.19 437 ALA A O 1
ATOM 3380 N N . ILE A 1 438 ? 25.794 6.138 -34.606 1.00 83.19 438 ILE A N 1
ATOM 3381 C CA . ILE A 1 438 ? 26.580 5.574 -33.505 1.00 83.19 438 ILE A CA 1
ATOM 3382 C C . ILE A 1 438 ? 26.138 4.165 -33.112 1.00 83.19 438 ILE A C 1
ATOM 3384 O O . ILE A 1 438 ? 26.899 3.421 -32.497 1.00 83.19 438 ILE A O 1
ATOM 3388 N N . HIS A 1 439 ? 24.916 3.795 -33.490 1.00 79.12 439 HIS A N 1
ATOM 3389 C CA . HIS A 1 439 ? 24.321 2.488 -33.268 1.00 79.12 439 HIS A CA 1
ATOM 3390 C C . HIS A 1 439 ? 23.264 2.225 -34.347 1.00 79.12 439 HIS A C 1
ATOM 3392 O O . HIS A 1 439 ? 22.663 3.167 -34.876 1.00 79.12 439 HIS A O 1
ATOM 3398 N N . GLY A 1 440 ? 23.042 0.961 -34.701 1.00 62.53 440 GLY A N 1
ATOM 3399 C CA . GLY A 1 440 ? 22.032 0.611 -35.692 1.00 62.53 440 GLY A CA 1
ATOM 3400 C C . GLY A 1 440 ? 20.613 0.690 -35.132 1.00 62.53 440 GLY A C 1
ATOM 3401 O O . GLY A 1 440 ? 20.362 0.350 -33.981 1.00 62.53 440 GLY A O 1
ATOM 3402 N N . GLY A 1 441 ? 19.670 1.142 -35.954 1.00 67.88 441 GLY A N 1
ATOM 3403 C CA . GLY A 1 441 ? 18.278 1.280 -35.539 1.00 67.88 441 GLY A CA 1
ATOM 3404 C C . GLY A 1 441 ? 17.378 1.845 -36.628 1.00 67.88 441 GLY A C 1
ATOM 3405 O O . GLY A 1 441 ? 17.828 2.295 -37.684 1.00 67.88 441 GLY A O 1
ATOM 3406 N N . LYS A 1 442 ? 16.071 1.815 -36.383 1.00 72.81 442 LYS A N 1
ATOM 3407 C CA . LYS A 1 442 ? 15.055 2.408 -37.250 1.00 72.81 442 LYS A CA 1
ATOM 3408 C C . LYS A 1 442 ? 14.892 3.880 -36.920 1.00 72.81 442 LYS A C 1
ATOM 3410 O O . LYS A 1 442 ? 14.605 4.223 -35.782 1.00 72.81 442 LYS A O 1
ATOM 3415 N N . VAL A 1 443 ? 14.975 4.759 -37.909 1.00 79.88 443 VAL A N 1
ATOM 3416 C CA . VAL A 1 443 ? 14.641 6.175 -37.729 1.00 79.88 443 VAL A CA 1
ATOM 3417 C C . VAL A 1 443 ? 13.148 6.291 -37.426 1.00 79.88 443 VAL A C 1
ATOM 3419 O O . VAL A 1 443 ? 12.308 6.029 -38.288 1.00 79.88 443 VAL A O 1
ATOM 3422 N N . THR A 1 444 ? 12.796 6.667 -36.203 1.00 74.38 444 THR A N 1
ATOM 3423 C CA . THR A 1 444 ? 11.402 6.776 -35.744 1.00 74.38 444 THR A CA 1
ATOM 3424 C C . THR A 1 444 ? 10.868 8.191 -35.873 1.00 74.38 444 THR A C 1
ATOM 3426 O O . THR A 1 444 ? 9.664 8.384 -36.044 1.00 74.38 444 THR A O 1
ATOM 3429 N N . ARG A 1 445 ? 11.755 9.189 -35.843 1.00 85.44 445 ARG A N 1
ATOM 3430 C CA . ARG A 1 445 ? 11.372 10.599 -35.871 1.00 85.44 445 ARG A CA 1
ATOM 3431 C C . ARG A 1 445 ? 12.411 11.439 -36.586 1.00 85.44 445 ARG A C 1
ATOM 3433 O O . ARG A 1 445 ? 13.601 11.197 -36.447 1.00 85.44 445 ARG A O 1
ATOM 3440 N N . ILE A 1 446 ? 11.945 12.454 -37.307 1.00 90.12 446 ILE A N 1
ATOM 3441 C CA . ILE A 1 446 ? 12.767 13.568 -37.780 1.00 90.12 446 ILE A CA 1
ATOM 3442 C C . ILE A 1 446 ? 11.948 14.841 -37.589 1.00 90.12 446 ILE A C 1
ATOM 3444 O O . ILE A 1 446 ? 10.781 14.868 -37.988 1.00 90.12 446 ILE A O 1
ATOM 3448 N N . GLY A 1 447 ? 12.523 15.873 -36.983 1.00 87.31 447 GLY A N 1
ATOM 3449 C CA . GLY A 1 447 ? 11.782 17.079 -36.634 1.00 87.31 447 GLY A CA 1
ATOM 3450 C C . GLY A 1 447 ? 12.667 18.285 -36.356 1.00 87.31 447 GLY A C 1
ATOM 3451 O O . GLY A 1 447 ? 13.881 18.243 -36.534 1.00 87.31 447 GLY A O 1
ATOM 3452 N N . TYR A 1 448 ? 12.019 19.367 -35.931 1.00 90.81 448 TYR A N 1
ATOM 3453 C CA . TYR A 1 448 ? 12.668 20.563 -35.412 1.00 90.81 448 TYR A CA 1
ATOM 3454 C C . TYR A 1 448 ? 12.045 20.917 -34.063 1.00 90.81 448 TYR A C 1
ATOM 3456 O O . TYR A 1 448 ? 10.816 20.926 -33.943 1.00 90.81 448 TYR A O 1
ATOM 3464 N N . MET A 1 449 ? 12.874 21.222 -33.066 1.00 82.44 449 MET A N 1
ATOM 3465 C CA . MET A 1 449 ? 12.424 21.687 -31.755 1.00 82.44 449 MET A CA 1
ATOM 3466 C C . MET A 1 449 ? 13.373 22.764 -31.220 1.00 82.44 449 MET A C 1
ATOM 3468 O O . MET A 1 449 ? 14.585 22.673 -31.398 1.00 82.44 449 MET A O 1
ATOM 3472 N N . GLY A 1 450 ? 12.827 23.797 -30.569 1.00 72.75 450 GLY A N 1
ATOM 3473 C CA . GLY A 1 450 ? 13.648 24.797 -29.881 1.00 72.75 450 GLY A CA 1
ATOM 3474 C C . GLY A 1 450 ? 14.468 24.134 -28.770 1.00 72.75 450 GLY A C 1
ATOM 3475 O O . GLY A 1 450 ? 13.902 23.390 -27.976 1.00 72.75 450 GLY A O 1
ATOM 3476 N N . GLY A 1 451 ? 15.780 24.372 -28.751 1.00 77.81 451 GLY A N 1
ATOM 3477 C CA . GLY A 1 451 ? 16.747 23.646 -27.918 1.00 77.81 451 GLY A CA 1
ATOM 3478 C C . GLY A 1 451 ? 17.530 22.608 -28.723 1.00 77.81 451 GLY A C 1
ATOM 3479 O O . GLY A 1 451 ? 18.740 22.703 -28.796 1.00 77.81 451 GLY A O 1
ATOM 3480 N N . LEU A 1 452 ? 16.835 21.714 -29.429 1.00 84.25 452 LEU A N 1
ATOM 3481 C CA . LEU A 1 452 ? 17.429 20.563 -30.126 1.00 84.25 452 LEU A CA 1
ATOM 3482 C C . LEU A 1 452 ? 17.849 20.888 -31.578 1.00 84.25 452 LEU A C 1
ATOM 3484 O O . LEU A 1 452 ? 18.622 20.169 -32.209 1.00 84.25 452 LEU A O 1
ATOM 3488 N N . GLY A 1 453 ? 17.299 21.956 -32.166 1.00 90.56 453 GLY A N 1
ATOM 3489 C CA . GLY A 1 453 ? 17.499 22.283 -33.580 1.00 90.56 453 GLY A CA 1
ATOM 3490 C C . GLY A 1 453 ? 16.785 21.297 -34.512 1.00 90.56 453 GLY A C 1
ATOM 3491 O O . GLY A 1 453 ? 15.736 20.750 -34.160 1.00 90.56 453 GLY A O 1
ATOM 3492 N N . ASN A 1 454 ? 17.307 21.093 -35.729 1.00 90.81 454 ASN A N 1
ATOM 3493 C CA . ASN A 1 454 ? 16.848 19.975 -36.560 1.00 90.81 454 ASN A CA 1
ATOM 3494 C C . ASN A 1 454 ? 17.466 18.697 -35.997 1.00 90.81 454 ASN A C 1
ATOM 3496 O O . ASN A 1 454 ? 18.677 18.641 -35.820 1.00 90.81 454 ASN A O 1
ATOM 3500 N N . TYR A 1 455 ? 16.645 17.683 -35.745 1.00 96.81 455 TYR A N 1
ATOM 3501 C CA . TYR A 1 455 ? 17.078 16.453 -35.093 1.00 96.81 455 TYR A CA 1
ATOM 3502 C C . TYR A 1 455 ? 16.390 15.230 -35.694 1.00 96.81 455 TYR A C 1
ATOM 3504 O O . TYR A 1 455 ? 15.348 15.329 -36.358 1.00 96.81 455 TYR A O 1
ATOM 3512 N N . PHE A 1 456 ? 16.949 14.055 -35.429 1.00 94.44 456 PHE A N 1
ATOM 3513 C CA . PHE A 1 456 ? 16.264 12.791 -35.662 1.00 94.44 456 PHE A CA 1
ATOM 3514 C C . PHE A 1 456 ? 16.524 11.800 -34.533 1.00 94.44 456 PHE A C 1
ATOM 3516 O O . PHE A 1 456 ? 17.503 11.922 -33.805 1.00 94.44 456 PHE A O 1
ATOM 3523 N N . VAL A 1 457 ? 15.625 10.825 -34.401 1.00 93.19 457 VAL A N 1
ATOM 3524 C CA . VAL A 1 457 ? 15.709 9.765 -33.392 1.00 93.19 457 VAL A CA 1
ATOM 3525 C C . VAL A 1 457 ? 15.706 8.416 -34.084 1.00 93.19 457 VAL A C 1
ATOM 3527 O O . VAL A 1 457 ? 14.898 8.174 -34.989 1.00 93.19 457 VAL A O 1
ATOM 3530 N N . THR A 1 458 ? 16.594 7.533 -33.646 1.00 81.12 458 THR A N 1
ATOM 3531 C CA . THR A 1 458 ? 16.593 6.118 -34.016 1.00 81.12 458 THR A CA 1
ATOM 3532 C C . THR A 1 458 ? 16.157 5.261 -32.841 1.00 81.12 458 THR A C 1
ATOM 3534 O O . THR A 1 458 ? 16.569 5.530 -31.720 1.00 81.12 458 THR A O 1
ATOM 3537 N N . HIS A 1 459 ? 15.372 4.220 -33.107 1.00 71.81 459 HIS A N 1
ATOM 3538 C CA . HIS A 1 459 ? 15.032 3.169 -32.156 1.00 71.81 459 HIS A CA 1
ATOM 3539 C C . HIS A 1 459 ? 15.694 1.859 -32.579 1.00 71.81 459 HIS A C 1
ATOM 3541 O O . HIS A 1 459 ? 15.488 1.409 -33.711 1.00 71.81 459 HIS A O 1
ATOM 3547 N N . SER A 1 460 ? 16.500 1.272 -31.706 1.00 61.84 460 SER A N 1
ATOM 3548 C CA . SER A 1 460 ? 17.205 0.017 -31.951 1.00 61.84 460 SER A CA 1
ATOM 3549 C C . SER A 1 460 ? 16.445 -1.183 -31.388 1.00 61.84 460 SER A C 1
ATOM 3551 O O . SER A 1 460 ? 15.662 -1.066 -30.446 1.00 61.84 460 SER A O 1
ATOM 3553 N N . ASP A 1 461 ? 16.692 -2.359 -31.963 1.00 51.19 461 ASP A N 1
ATOM 3554 C CA . ASP A 1 461 ? 16.006 -3.599 -31.579 1.00 51.19 461 ASP A CA 1
ATOM 3555 C C . ASP A 1 461 ? 16.388 -4.076 -30.154 1.00 51.19 461 ASP A C 1
ATOM 3557 O O . ASP A 1 461 ? 15.659 -4.855 -29.545 1.00 51.19 461 ASP A O 1
ATOM 3561 N N . ASP A 1 462 ? 17.508 -3.597 -29.600 1.00 48.62 462 ASP A N 1
ATOM 3562 C CA . ASP A 1 462 ? 17.946 -3.803 -28.208 1.00 48.62 462 ASP A CA 1
ATOM 3563 C C . ASP A 1 462 ? 17.421 -2.723 -27.232 1.00 48.62 462 ASP A C 1
ATOM 3565 O O . ASP A 1 462 ? 17.799 -2.684 -26.054 1.00 48.62 462 ASP A O 1
ATOM 3569 N N . GLY A 1 463 ? 16.488 -1.889 -27.704 1.00 47.75 463 GLY A N 1
ATOM 3570 C CA . GLY A 1 463 ? 15.636 -1.035 -26.882 1.00 47.75 463 GLY A CA 1
ATOM 3571 C C . GLY A 1 463 ? 16.165 0.374 -26.623 1.00 47.75 463 GLY A C 1
ATOM 3572 O O . GLY A 1 463 ? 15.638 1.042 -25.733 1.00 47.75 463 GLY A O 1
ATOM 3573 N N . TYR A 1 464 ? 17.178 0.846 -27.357 1.00 69.12 464 TYR A N 1
ATOM 3574 C CA . TYR A 1 464 ? 17.669 2.220 -27.232 1.00 69.12 464 TYR A CA 1
ATOM 3575 C C . TYR A 1 464 ? 16.943 3.167 -28.187 1.00 69.12 464 TYR A C 1
ATOM 3577 O O . TYR A 1 464 ? 16.797 2.904 -29.378 1.00 69.12 464 TYR A O 1
ATOM 3585 N N . ASN A 1 465 ? 16.538 4.319 -27.665 1.00 71.25 465 ASN A N 1
ATOM 3586 C CA . ASN A 1 465 ? 16.275 5.518 -28.439 1.00 71.25 465 ASN A CA 1
ATOM 3587 C C . ASN A 1 465 ? 17.525 6.400 -28.397 1.00 71.25 465 ASN A C 1
ATOM 3589 O O . ASN A 1 465 ? 18.060 6.662 -27.319 1.00 71.25 465 ASN A O 1
ATOM 3593 N N . ILE A 1 466 ? 17.986 6.834 -29.566 1.00 93.62 466 ILE A N 1
ATOM 3594 C CA . ILE A 1 466 ? 19.180 7.669 -29.720 1.00 93.62 466 ILE A CA 1
ATOM 3595 C C . ILE A 1 466 ? 18.786 8.895 -30.516 1.00 93.62 466 ILE A C 1
ATOM 3597 O O . ILE A 1 466 ? 18.285 8.757 -31.638 1.00 93.62 466 ILE A O 1
ATOM 3601 N N . ASP A 1 467 ? 19.003 10.070 -29.948 1.00 95.81 467 ASP A N 1
ATOM 3602 C CA . ASP A 1 467 ? 18.797 11.336 -30.629 1.00 95.81 467 ASP A CA 1
ATOM 3603 C C . ASP A 1 467 ? 20.106 11.899 -31.172 1.00 95.81 467 ASP A C 1
ATOM 3605 O O . ASP A 1 467 ? 21.176 11.781 -30.582 1.00 95.81 467 ASP A O 1
ATOM 3609 N N . TYR A 1 468 ? 19.991 12.488 -32.355 1.00 97.69 468 TYR A N 1
ATOM 3610 C CA . TYR A 1 468 ? 21.058 13.202 -33.033 1.00 97.69 468 TYR A CA 1
ATOM 3611 C C . TYR A 1 468 ? 20.547 14.614 -33.246 1.00 97.69 468 TYR A C 1
ATOM 3613 O O . TYR A 1 468 ? 19.650 14.828 -34.075 1.00 97.69 468 TYR A O 1
ATOM 3621 N N . GLN A 1 469 ? 21.090 15.556 -32.489 1.00 96.62 469 GLN A N 1
ATOM 3622 C CA . GLN A 1 469 ? 20.576 16.916 -32.427 1.00 96.62 469 GLN A CA 1
ATOM 3623 C C . GLN A 1 469 ? 21.698 17.951 -32.464 1.00 96.62 469 GLN A C 1
ATOM 3625 O O . GLN A 1 469 ? 22.882 17.619 -32.424 1.00 96.62 469 GLN A O 1
ATOM 3630 N N . GLU A 1 470 ? 21.316 19.209 -32.660 1.00 95.25 470 GLU A N 1
ATOM 3631 C CA . GLU A 1 470 ? 22.199 20.384 -32.695 1.00 95.25 470 GLU A CA 1
ATOM 3632 C C . GLU A 1 470 ? 23.241 20.427 -33.830 1.00 95.25 470 GLU A C 1
ATOM 3634 O O . GLU A 1 470 ? 23.768 21.499 -34.101 1.00 95.25 470 GLU A O 1
ATOM 3639 N N . ALA A 1 471 ? 23.437 19.342 -34.593 1.00 95.25 471 ALA A N 1
ATOM 3640 C CA . ALA A 1 471 ? 24.369 19.256 -35.725 1.00 95.25 471 ALA A CA 1
ATOM 3641 C C . ALA A 1 471 ? 23.861 19.870 -37.043 1.00 95.25 471 ALA A C 1
ATOM 3643 O O . ALA A 1 471 ? 24.652 20.170 -37.938 1.00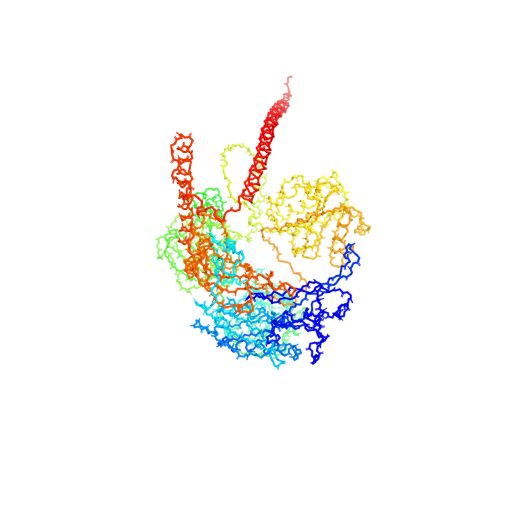 95.25 471 ALA A O 1
ATOM 3644 N N . PHE A 1 472 ? 22.543 19.996 -37.211 1.00 96.81 472 PHE A N 1
ATOM 3645 C CA . PHE A 1 472 ? 21.916 20.188 -38.522 1.00 96.81 472 PHE A CA 1
ATOM 3646 C C . PHE A 1 472 ? 21.265 21.578 -38.636 1.00 96.81 472 PHE A C 1
ATOM 3648 O O . PHE A 1 472 ? 20.179 21.832 -38.103 1.00 96.81 472 PHE A O 1
ATOM 3655 N N . GLY A 1 473 ? 21.903 22.488 -39.375 1.00 90.75 473 GLY A N 1
ATOM 3656 C CA . GLY A 1 473 ? 21.400 23.842 -39.636 1.00 90.75 473 GLY A CA 1
ATOM 3657 C C . GLY A 1 473 ? 20.091 23.863 -40.433 1.00 90.75 473 GLY A C 1
ATOM 3658 O O . GLY A 1 473 ? 19.282 24.781 -40.290 1.00 90.75 473 GLY A O 1
ATOM 3659 N N . SER A 1 474 ? 19.826 22.823 -41.226 1.00 92.94 474 SER A N 1
ATOM 3660 C CA . SER A 1 474 ? 18.590 22.655 -41.985 1.00 92.94 474 SER A CA 1
ATOM 3661 C C . SER A 1 474 ? 18.132 21.194 -42.042 1.00 92.94 474 SER A C 1
ATOM 3663 O O . SER A 1 474 ? 18.922 20.260 -41.927 1.00 92.94 474 SER A O 1
ATOM 3665 N N . ARG A 1 475 ? 16.838 20.963 -42.302 1.00 93.06 475 ARG A N 1
ATOM 3666 C CA . ARG A 1 475 ? 16.298 19.606 -42.499 1.00 93.06 475 ARG A CA 1
ATOM 3667 C C . ARG A 1 475 ? 16.972 18.857 -43.657 1.00 93.06 475 ARG A C 1
ATOM 3669 O O . ARG A 1 475 ? 17.018 17.628 -43.611 1.00 93.06 475 ARG A O 1
ATOM 3676 N N . SER A 1 476 ? 17.459 19.559 -44.684 1.00 92.81 476 SER A N 1
ATOM 3677 C CA . SER A 1 476 ? 18.186 18.954 -45.812 1.00 92.81 476 SER A CA 1
ATOM 3678 C C . SER A 1 476 ? 19.517 18.327 -45.407 1.00 92.81 476 SER A C 1
ATOM 3680 O O . SER A 1 476 ? 19.966 17.420 -46.100 1.00 92.81 476 SER A O 1
ATOM 3682 N N . ASP A 1 477 ? 20.086 18.740 -44.274 1.00 93.62 477 ASP A N 1
ATOM 3683 C CA . ASP A 1 477 ? 21.348 18.205 -43.761 1.00 93.62 477 ASP A CA 1
ATOM 3684 C C . ASP A 1 477 ? 21.169 16.823 -43.094 1.00 93.62 477 ASP A C 1
ATOM 3686 O O . ASP A 1 477 ? 22.144 16.137 -42.804 1.00 93.62 477 ASP A O 1
ATOM 3690 N N . ILE A 1 478 ? 19.925 16.367 -42.881 1.00 97.25 478 ILE A N 1
ATOM 3691 C CA . ILE A 1 478 ? 19.599 15.013 -42.402 1.00 97.25 478 ILE A CA 1
ATOM 3692 C C . ILE A 1 478 ? 19.276 14.120 -43.608 1.00 97.25 478 ILE A C 1
ATOM 3694 O O . ILE A 1 478 ? 18.219 14.251 -44.239 1.00 97.25 478 ILE A O 1
ATOM 3698 N N . HIS A 1 479 ? 20.158 13.166 -43.901 1.00 92.81 479 HIS A N 1
ATOM 3699 C CA . HIS A 1 479 ? 20.113 12.335 -45.113 1.00 92.81 479 HIS A CA 1
ATOM 3700 C C . HIS A 1 479 ? 19.185 11.117 -45.006 1.00 92.81 479 HIS A C 1
ATOM 3702 O O . HIS A 1 479 ? 18.942 10.425 -45.997 1.00 92.81 479 HIS A O 1
ATOM 3708 N N . VAL A 1 480 ? 18.642 10.860 -43.816 1.00 88.88 480 VAL A N 1
ATOM 3709 C CA . VAL A 1 480 ? 17.750 9.728 -43.543 1.00 88.88 480 VAL A CA 1
ATOM 3710 C C . VAL A 1 480 ? 16.266 10.109 -43.554 1.00 88.88 480 VAL A C 1
ATOM 3712 O O . VAL A 1 480 ? 15.880 11.287 -43.533 1.00 88.88 480 VAL A O 1
ATOM 3715 N N . LYS A 1 481 ? 15.401 9.091 -43.612 1.00 80.62 481 LYS A N 1
ATOM 3716 C CA . LYS A 1 481 ? 13.935 9.226 -43.618 1.00 80.62 481 LYS A CA 1
ATOM 3717 C C . LYS A 1 481 ? 13.299 8.402 -42.501 1.00 80.62 481 LYS A C 1
ATOM 3719 O O . LYS A 1 481 ? 13.792 7.332 -42.170 1.00 80.62 481 LYS A O 1
ATOM 3724 N N . VAL A 1 482 ? 12.168 8.867 -41.963 1.00 77.44 482 VAL A N 1
ATOM 3725 C CA . VAL A 1 482 ? 11.382 8.089 -40.989 1.00 77.44 482 VAL A CA 1
ATOM 3726 C C . VAL A 1 482 ? 11.019 6.729 -41.592 1.00 77.44 482 VAL A C 1
ATOM 3728 O O . VAL A 1 482 ? 10.574 6.647 -42.736 1.00 77.44 482 VAL A O 1
ATOM 3731 N N . GLY A 1 483 ? 11.241 5.666 -40.824 1.00 54.28 483 GLY A N 1
ATOM 3732 C CA . GLY A 1 483 ? 11.072 4.275 -41.229 1.00 54.28 483 GLY A CA 1
ATOM 3733 C C . GLY A 1 483 ? 12.319 3.624 -41.834 1.00 54.28 483 GLY A C 1
ATOM 3734 O O . GLY A 1 483 ? 12.339 2.401 -41.956 1.00 54.28 483 GLY A O 1
ATOM 3735 N N . GLN A 1 484 ? 13.353 4.397 -42.185 1.00 67.44 484 GLN A N 1
ATOM 3736 C CA . GLN A 1 484 ? 14.622 3.873 -42.690 1.00 67.44 484 GLN A CA 1
ATOM 3737 C C . GLN A 1 484 ? 15.424 3.231 -41.557 1.00 67.44 484 GLN A C 1
ATOM 3739 O O . GLN A 1 484 ? 15.577 3.822 -40.493 1.00 67.44 484 GLN A O 1
ATOM 3744 N N . TYR A 1 485 ? 15.977 2.049 -41.807 1.00 63.69 485 TYR A N 1
ATOM 3745 C CA . TYR A 1 485 ? 16.961 1.437 -40.920 1.00 63.69 485 TYR A CA 1
ATOM 3746 C C . TYR A 1 485 ? 18.363 1.943 -41.262 1.00 63.69 485 TYR A C 1
ATOM 3748 O O . TYR A 1 485 ? 18.722 2.031 -42.441 1.00 63.69 485 TYR A O 1
ATOM 3756 N N . VAL A 1 486 ? 19.137 2.275 -40.232 1.00 64.50 486 VAL A N 1
ATOM 3757 C CA . VAL A 1 486 ? 20.534 2.704 -40.341 1.00 64.50 486 VAL A CA 1
ATOM 3758 C C . VAL A 1 486 ? 21.446 1.710 -39.638 1.00 64.50 486 VAL A C 1
ATOM 3760 O O . VAL A 1 486 ? 21.044 1.092 -38.654 1.00 64.50 486 VAL A O 1
ATOM 3763 N N . LYS A 1 487 ? 22.667 1.551 -40.152 1.00 68.00 487 LYS A N 1
ATOM 3764 C CA . LYS A 1 487 ? 23.710 0.705 -39.555 1.00 68.00 487 LYS A CA 1
ATOM 3765 C C . LYS A 1 487 ? 24.734 1.558 -38.818 1.00 68.00 487 LYS A C 1
ATOM 3767 O O . LYS A 1 487 ? 25.011 2.667 -39.267 1.00 68.00 487 LYS A O 1
ATOM 3772 N N . THR A 1 488 ? 25.353 1.031 -37.762 1.00 77.81 488 THR A N 1
ATOM 3773 C CA . THR A 1 488 ? 26.501 1.688 -37.115 1.00 77.81 488 THR A CA 1
ATOM 3774 C C . THR A 1 488 ? 27.567 2.045 -38.155 1.00 77.81 488 THR A C 1
ATOM 3776 O O . THR A 1 488 ? 27.939 1.208 -38.980 1.00 77.81 488 THR A O 1
ATOM 3779 N N . GLY A 1 489 ? 28.037 3.292 -38.142 1.00 72.69 489 GLY A N 1
ATOM 3780 C CA . GLY A 1 489 ? 28.996 3.812 -39.117 1.00 72.69 489 GLY A CA 1
ATOM 3781 C C . GLY A 1 489 ? 28.391 4.209 -40.470 1.00 72.69 489 GLY A C 1
ATOM 3782 O O . GLY A 1 489 ? 29.133 4.565 -41.378 1.00 72.69 489 GLY A O 1
ATOM 3783 N N . GLN A 1 490 ? 27.071 4.161 -40.660 1.00 82.12 490 GLN A N 1
ATOM 3784 C CA . GLN A 1 490 ? 26.432 4.721 -41.854 1.00 82.12 490 GLN A CA 1
ATOM 3785 C C . GLN A 1 490 ? 26.353 6.247 -41.742 1.00 82.12 490 GLN A C 1
ATOM 3787 O O . GLN A 1 490 ? 25.921 6.753 -40.711 1.00 82.12 490 GLN A O 1
ATOM 3792 N N . VAL A 1 491 ? 26.680 6.984 -42.808 1.00 89.06 491 VAL A N 1
ATOM 3793 C CA . VAL A 1 491 ? 26.448 8.439 -42.859 1.00 89.06 491 VAL A CA 1
ATOM 3794 C C . VAL A 1 491 ? 24.942 8.725 -42.831 1.00 89.06 491 VAL A C 1
ATOM 3796 O O . VAL A 1 491 ? 24.191 8.258 -43.692 1.00 89.06 491 VAL A O 1
ATOM 3799 N N . VAL A 1 492 ? 24.504 9.491 -41.833 1.00 93.25 492 VAL A N 1
ATOM 3800 C CA . VAL A 1 492 ? 23.091 9.806 -41.557 1.00 93.25 492 VAL A CA 1
ATOM 3801 C C . VAL A 1 492 ? 22.753 11.287 -41.715 1.00 93.25 492 VAL A C 1
ATOM 3803 O O . VAL A 1 492 ? 21.580 11.636 -41.868 1.00 93.25 492 VAL A O 1
ATOM 3806 N N . GLY A 1 493 ? 23.764 12.149 -41.782 1.00 93.94 493 GLY A N 1
ATOM 3807 C CA . GLY A 1 493 ? 23.608 13.562 -42.102 1.00 93.94 493 GLY A CA 1
ATOM 3808 C C . GLY A 1 493 ? 24.946 14.285 -42.219 1.00 93.94 493 GLY A C 1
ATOM 3809 O O . 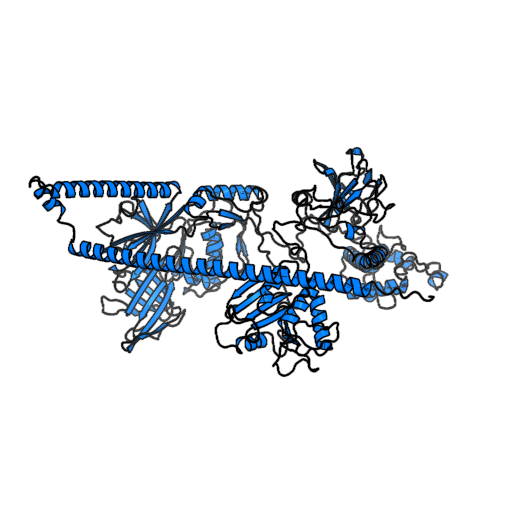GLY A 1 493 ? 26.005 13.671 -42.091 1.00 93.94 493 GLY A O 1
ATOM 3810 N N . THR A 1 494 ? 24.883 15.592 -42.441 1.00 95.75 494 THR A N 1
ATOM 3811 C CA . THR A 1 494 ? 26.038 16.489 -42.505 1.00 95.75 494 THR A CA 1
ATOM 3812 C C . THR A 1 494 ? 25.943 17.531 -41.394 1.00 95.75 494 THR A C 1
ATOM 3814 O O . THR A 1 494 ? 24.968 18.271 -41.318 1.00 95.75 494 THR A O 1
ATOM 3817 N N . ARG A 1 495 ? 26.958 17.613 -40.529 1.00 96.50 495 ARG A N 1
ATOM 3818 C CA . ARG A 1 495 ? 27.072 18.650 -39.503 1.00 96.50 495 ARG A CA 1
ATOM 3819 C C . ARG A 1 495 ? 27.383 19.992 -40.165 1.00 96.50 495 ARG A C 1
ATOM 3821 O O . ARG A 1 495 ? 28.412 20.134 -40.825 1.00 96.50 495 ARG A O 1
ATOM 3828 N N . THR A 1 496 ? 26.507 20.968 -39.963 1.00 96.06 496 THR A N 1
ATOM 3829 C CA . THR A 1 496 ? 26.631 22.349 -40.466 1.00 96.06 496 THR A CA 1
ATOM 3830 C C . THR A 1 496 ? 26.689 23.390 -39.341 1.00 96.06 496 THR A C 1
ATOM 3832 O O . THR A 1 496 ? 26.704 24.589 -39.613 1.00 96.06 496 THR A O 1
ATOM 3835 N N . THR A 1 497 ? 26.750 22.938 -38.088 1.00 94.12 497 THR A N 1
ATOM 3836 C CA . THR A 1 497 ? 26.859 23.741 -36.861 1.00 94.12 497 THR A CA 1
ATOM 3837 C C . THR A 1 497 ? 28.164 23.433 -36.109 1.00 94.12 497 THR A C 1
ATOM 3839 O O . THR A 1 497 ? 28.994 22.641 -36.571 1.00 94.12 497 THR A O 1
ATOM 3842 N N . ASP A 1 498 ? 28.347 24.054 -34.941 1.00 93.50 498 ASP A N 1
ATOM 3843 C CA . ASP A 1 498 ? 29.588 23.979 -34.169 1.00 93.50 498 ASP A CA 1
ATOM 3844 C C . ASP A 1 498 ? 29.796 22.641 -33.437 1.00 93.50 498 ASP A C 1
ATOM 3846 O O . ASP A 1 498 ? 30.948 22.295 -33.161 1.00 93.50 498 ASP A O 1
ATOM 3850 N N . HIS A 1 499 ? 28.744 21.855 -33.173 1.00 94.81 499 HIS A N 1
ATOM 3851 C CA . HIS A 1 499 ? 28.832 20.538 -32.524 1.00 94.81 499 HIS A CA 1
ATOM 3852 C C . HIS A 1 499 ? 27.656 19.611 -32.881 1.00 94.81 499 HIS A C 1
ATOM 3854 O O . HIS A 1 499 ? 26.660 20.032 -33.457 1.00 94.81 499 HIS A O 1
ATOM 3860 N N . LEU A 1 500 ? 27.803 18.320 -32.575 1.00 96.94 500 LEU A N 1
ATOM 3861 C CA . LEU A 1 500 ? 26.732 17.316 -32.601 1.00 96.94 500 LEU A CA 1
ATOM 3862 C C . LEU A 1 500 ? 26.457 16.864 -31.171 1.00 96.94 500 LEU A C 1
ATOM 3864 O O . LEU A 1 500 ? 27.384 16.393 -30.521 1.00 96.94 500 LEU A O 1
ATOM 3868 N N . HIS A 1 501 ? 25.206 16.926 -30.731 1.00 97.19 501 HIS A N 1
ATOM 3869 C CA . HIS A 1 501 ? 24.772 16.332 -29.472 1.00 97.19 501 HIS A CA 1
ATOM 3870 C C . HIS A 1 501 ? 24.180 14.941 -29.716 1.00 97.19 501 HIS A C 1
ATOM 3872 O O . HIS A 1 501 ? 23.382 14.751 -30.643 1.00 97.19 501 HIS A O 1
ATOM 3878 N N . ILE A 1 502 ? 24.567 13.985 -28.870 1.00 96.62 502 ILE A N 1
ATOM 3879 C CA . ILE A 1 502 ? 24.037 12.621 -28.848 1.00 96.62 502 ILE A CA 1
ATOM 3880 C C . ILE A 1 502 ? 23.460 12.312 -27.469 1.00 96.62 502 ILE A C 1
ATOM 3882 O O . ILE A 1 502 ? 24.229 12.165 -26.520 1.00 96.62 502 ILE A O 1
ATOM 3886 N N . GLY A 1 503 ? 22.148 12.117 -27.370 1.00 90.25 503 GLY A N 1
ATOM 3887 C CA . GLY A 1 503 ? 21.511 11.535 -26.191 1.00 90.25 503 GLY A CA 1
ATOM 3888 C C . GLY A 1 503 ? 21.108 10.074 -26.425 1.00 90.25 503 GLY A C 1
ATOM 3889 O O . GLY A 1 503 ? 20.858 9.613 -27.546 1.00 90.25 503 GLY A O 1
ATOM 3890 N N . ILE A 1 504 ? 21.106 9.291 -25.344 1.00 82.88 504 ILE A N 1
ATOM 3891 C CA . ILE A 1 504 ? 20.760 7.864 -25.367 1.00 82.88 504 ILE A CA 1
ATOM 3892 C C . ILE A 1 504 ? 19.809 7.556 -24.214 1.00 82.88 504 ILE A C 1
ATOM 3894 O O . ILE A 1 504 ? 20.063 7.906 -23.064 1.00 82.88 504 ILE A O 1
ATOM 3898 N N . THR A 1 505 ? 18.725 6.836 -24.493 1.00 70.69 505 THR A N 1
ATOM 3899 C CA . THR A 1 505 ? 17.771 6.403 -23.466 1.00 70.69 505 THR A CA 1
ATOM 3900 C C . THR A 1 505 ? 17.137 5.057 -23.808 1.00 70.69 505 THR A C 1
ATOM 3902 O O . THR A 1 505 ? 16.940 4.734 -24.973 1.00 70.69 505 THR A O 1
ATOM 3905 N N . LYS A 1 506 ? 16.769 4.263 -22.795 1.00 65.56 506 LYS A N 1
ATOM 3906 C CA . LYS A 1 506 ? 15.864 3.103 -22.963 1.00 65.56 506 LYS A CA 1
ATOM 3907 C C . LYS A 1 506 ? 14.395 3.446 -22.707 1.00 65.56 506 LYS A C 1
ATOM 3909 O O . LYS A 1 506 ? 13.523 2.581 -22.765 1.00 65.56 506 LYS A O 1
ATOM 3914 N N . LYS A 1 507 ? 14.108 4.695 -22.343 1.00 62.59 507 LYS A N 1
ATOM 3915 C CA . LYS A 1 507 ? 12.744 5.193 -22.171 1.00 62.59 507 LYS A CA 1
ATOM 3916 C C . LYS A 1 507 ? 12.216 5.699 -23.508 1.00 62.59 507 LYS A C 1
ATOM 3918 O O . LYS A 1 507 ? 12.962 5.854 -24.472 1.00 62.59 507 LYS A O 1
ATOM 3923 N N . ASP A 1 508 ? 10.915 5.953 -23.562 1.00 78.00 508 ASP A N 1
ATOM 3924 C CA . ASP A 1 508 ? 10.340 6.710 -24.669 1.00 78.00 508 ASP A CA 1
ATOM 3925 C C . ASP A 1 508 ? 11.028 8.084 -24.785 1.00 78.00 508 ASP A C 1
ATOM 3927 O O . ASP A 1 508 ? 11.288 8.739 -23.774 1.00 78.00 508 ASP A O 1
ATOM 3931 N N . PHE A 1 509 ? 11.327 8.518 -26.010 1.00 69.56 509 PHE A N 1
ATOM 3932 C CA . PHE A 1 509 ? 12.079 9.751 -26.251 1.00 69.56 509 PHE A CA 1
ATOM 3933 C C . PHE A 1 509 ? 11.345 11.006 -25.741 1.00 69.56 509 PHE A C 1
ATOM 3935 O O . PHE A 1 509 ? 11.975 11.887 -25.160 1.00 69.56 509 PHE A O 1
ATOM 3942 N N . ASP A 1 510 ? 10.013 11.086 -25.872 1.00 71.38 510 ASP A N 1
ATOM 3943 C CA . ASP A 1 510 ? 9.247 12.246 -25.382 1.00 71.38 510 ASP A CA 1
ATOM 3944 C C . ASP A 1 510 ? 9.144 12.270 -23.855 1.00 71.38 510 ASP A C 1
ATOM 3946 O O . ASP A 1 510 ? 8.986 13.336 -23.252 1.00 71.38 510 ASP A O 1
ATOM 3950 N N . TYR A 1 511 ? 9.207 11.100 -23.218 1.00 60.53 511 TYR A N 1
ATOM 3951 C CA . TYR A 1 511 ? 9.384 11.001 -21.775 1.00 60.53 511 TYR A CA 1
ATOM 3952 C C . TYR A 1 511 ? 10.782 11.475 -21.373 1.00 60.53 511 TYR A C 1
ATOM 3954 O O . TYR A 1 511 ? 10.900 12.286 -20.455 1.00 60.53 511 TYR A O 1
ATOM 3962 N N . ALA A 1 512 ? 11.823 11.018 -22.075 1.00 56.97 512 ALA A N 1
ATOM 3963 C CA . ALA A 1 512 ? 13.204 11.339 -21.745 1.00 56.97 512 ALA A CA 1
ATOM 3964 C C . ALA A 1 512 ? 13.515 12.830 -21.845 1.00 56.97 512 ALA A C 1
ATOM 3966 O O . ALA A 1 512 ? 14.073 13.422 -20.920 1.00 56.97 512 ALA A O 1
ATOM 3967 N N . LEU A 1 513 ? 13.010 13.467 -22.896 1.00 74.44 513 LEU A N 1
ATOM 3968 C CA . LEU A 1 513 ? 13.197 14.889 -23.137 1.00 74.44 513 LEU A CA 1
ATOM 3969 C C . LEU A 1 513 ? 12.639 15.792 -22.023 1.00 74.44 513 LEU A C 1
ATOM 3971 O O . LEU A 1 513 ? 13.161 16.877 -21.786 1.00 74.44 513 LEU A O 1
ATOM 3975 N N . ARG A 1 514 ? 11.628 15.340 -21.264 1.00 67.50 514 ARG A N 1
ATOM 3976 C CA . ARG A 1 514 ? 11.098 16.085 -20.097 1.00 67.50 514 ARG A CA 1
ATOM 3977 C C . ARG A 1 514 ? 12.064 16.117 -18.911 1.00 67.50 514 ARG A C 1
ATOM 3979 O O . ARG A 1 514 ? 11.852 16.896 -17.986 1.00 67.50 514 ARG A O 1
ATOM 3986 N N . TYR A 1 515 ? 13.098 15.280 -18.948 1.00 62.81 515 TYR A N 1
ATOM 3987 C CA . TYR A 1 515 ? 14.134 15.140 -17.931 1.00 62.81 515 TYR A CA 1
ATOM 3988 C C . TYR A 1 515 ? 15.541 15.418 -18.491 1.00 62.81 515 TYR A C 1
ATOM 3990 O O . TYR A 1 515 ? 16.521 15.009 -17.878 1.00 62.81 515 TYR A O 1
ATOM 3998 N N . ALA A 1 516 ? 15.649 16.147 -19.610 1.00 58.84 516 ALA A N 1
ATOM 3999 C CA . ALA A 1 516 ? 16.912 16.566 -20.245 1.00 58.84 516 ALA A CA 1
ATOM 4000 C C . ALA A 1 516 ? 17.913 17.248 -19.284 1.00 58.84 516 ALA A C 1
ATOM 4002 O O . ALA A 1 516 ? 19.121 17.162 -19.437 1.00 58.84 516 ALA A O 1
ATOM 4003 N N . PHE A 1 517 ? 17.413 17.883 -18.222 1.00 61.97 517 PHE A N 1
ATOM 4004 C CA . PHE A 1 517 ? 18.228 18.595 -17.229 1.00 61.97 517 PHE A CA 1
ATOM 4005 C C . PHE A 1 517 ? 18.171 17.949 -15.835 1.00 61.97 517 PHE A C 1
ATOM 4007 O O . PHE A 1 517 ? 18.364 18.618 -14.817 1.00 61.97 517 PHE A O 1
ATOM 4014 N N . THR A 1 518 ? 17.789 16.669 -15.749 1.00 51.25 518 THR A N 1
ATOM 4015 C CA . THR A 1 518 ? 17.588 15.961 -14.476 1.00 51.25 518 THR A CA 1
ATOM 4016 C C . THR A 1 518 ? 18.322 14.631 -14.447 1.00 51.25 518 THR A C 1
ATOM 4018 O O . THR A 1 518 ? 18.119 13.755 -15.284 1.00 51.25 518 THR A O 1
ATOM 4021 N N . ASN A 1 519 ? 19.109 14.441 -13.393 1.00 53.53 519 ASN A N 1
ATOM 4022 C CA . ASN A 1 519 ? 20.003 13.307 -13.257 1.00 53.53 519 ASN A CA 1
ATOM 4023 C C . ASN A 1 519 ? 19.337 12.042 -12.670 1.00 53.53 519 ASN A C 1
ATOM 4025 O O . ASN A 1 519 ? 19.829 11.468 -11.703 1.00 53.53 519 ASN A O 1
ATOM 4029 N N . ASN A 1 520 ? 18.203 11.611 -13.229 1.00 45.09 520 ASN A N 1
ATOM 4030 C CA . ASN A 1 520 ? 17.335 10.559 -12.664 1.00 45.09 520 ASN A CA 1
ATOM 4031 C C . ASN A 1 520 ? 17.429 9.194 -13.381 1.00 45.09 520 ASN A C 1
ATOM 4033 O O . ASN A 1 520 ? 16.504 8.387 -13.302 1.00 45.09 520 ASN A O 1
ATOM 4037 N N . GLY A 1 521 ? 18.503 8.960 -14.143 1.00 42.81 521 GLY A N 1
ATOM 4038 C CA . GLY A 1 521 ? 18.716 7.709 -14.889 1.00 42.81 521 GLY A CA 1
ATOM 4039 C C . GLY A 1 521 ? 17.851 7.560 -16.146 1.00 42.81 521 GLY A C 1
ATOM 4040 O O . GLY A 1 521 ? 17.800 6.488 -16.744 1.00 42.81 521 GLY A O 1
ATOM 4041 N N . THR A 1 522 ? 17.158 8.626 -16.553 1.00 50.66 522 THR A N 1
ATOM 4042 C CA . THR A 1 522 ? 16.387 8.636 -17.799 1.00 50.66 522 THR A CA 1
ATOM 4043 C C . THR A 1 522 ? 17.295 8.671 -19.028 1.00 50.66 522 THR A C 1
ATOM 4045 O O . THR A 1 522 ? 17.006 7.988 -20.010 1.00 50.66 522 THR A O 1
ATOM 4048 N N . TRP A 1 523 ? 18.397 9.416 -18.949 1.00 59.34 523 TRP A N 1
ATOM 4049 C CA . TRP A 1 523 ? 19.439 9.489 -19.970 1.00 59.34 523 TRP A CA 1
ATOM 4050 C C . TRP A 1 523 ? 20.655 8.655 -19.565 1.00 59.34 523 TRP A C 1
ATOM 4052 O O . TRP A 1 523 ? 20.941 8.504 -18.374 1.00 59.34 523 TRP A O 1
ATOM 4062 N N . ILE A 1 524 ? 21.327 8.076 -20.555 1.00 60.94 524 ILE A N 1
ATOM 4063 C CA . ILE A 1 524 ? 22.425 7.120 -20.402 1.00 60.94 524 ILE A CA 1
ATOM 4064 C C . ILE A 1 524 ? 23.693 7.745 -20.971 1.00 60.94 524 ILE A C 1
ATOM 4066 O O . ILE A 1 524 ? 23.650 8.308 -22.061 1.00 60.94 524 ILE A O 1
ATOM 4070 N N . ASP A 1 525 ? 24.807 7.579 -20.259 1.00 74.31 525 ASP A N 1
ATOM 4071 C CA . ASP A 1 525 ? 26.114 8.082 -20.675 1.00 74.31 525 ASP A CA 1
ATOM 4072 C C . ASP A 1 525 ? 26.551 7.487 -22.032 1.00 74.31 525 ASP A C 1
ATOM 4074 O O . ASP A 1 525 ? 26.783 6.271 -22.123 1.00 74.31 525 ASP A O 1
ATOM 4078 N N . PRO A 1 526 ? 26.669 8.308 -23.095 1.00 80.06 526 PRO A N 1
ATOM 4079 C CA . PRO A 1 526 ? 27.080 7.835 -24.410 1.00 80.06 526 PRO A CA 1
ATOM 4080 C C . PRO A 1 526 ? 28.558 7.453 -24.502 1.00 80.06 526 PRO A C 1
ATOM 4082 O O . PRO A 1 526 ? 28.904 6.588 -25.306 1.00 80.06 526 PRO A O 1
ATOM 4085 N N . GLU A 1 527 ? 29.444 8.051 -23.701 1.00 75.81 527 GLU A N 1
ATOM 4086 C CA . GLU A 1 527 ? 30.892 7.847 -23.822 1.00 75.81 527 GLU A CA 1
ATOM 4087 C C . GLU A 1 527 ? 31.319 6.375 -23.618 1.00 75.81 527 GLU A C 1
ATOM 4089 O O . GLU A 1 527 ? 31.962 5.806 -24.513 1.00 75.81 527 GLU A O 1
ATOM 4094 N N . PRO A 1 528 ? 30.951 5.690 -22.515 1.00 56.81 528 PRO A N 1
ATOM 4095 C CA . PRO A 1 528 ? 31.339 4.299 -22.299 1.00 56.81 528 PRO A CA 1
ATOM 4096 C C . PRO A 1 528 ? 30.674 3.346 -23.294 1.00 56.81 528 PRO A C 1
ATOM 4098 O O . PRO A 1 528 ? 31.269 2.324 -23.642 1.00 56.81 528 PRO A O 1
ATOM 4101 N N . LEU A 1 529 ? 29.482 3.677 -23.797 1.00 59.94 529 LEU A N 1
ATOM 4102 C CA . LEU A 1 529 ? 28.809 2.887 -24.826 1.00 59.94 529 LEU A CA 1
ATOM 4103 C C . LEU A 1 529 ? 29.558 2.981 -26.158 1.00 59.94 529 LEU A C 1
ATOM 4105 O O . LEU A 1 529 ? 29.875 1.955 -26.755 1.00 59.94 529 LEU A O 1
ATOM 4109 N N . ILE A 1 530 ? 29.918 4.194 -26.580 1.00 71.31 530 ILE A N 1
ATOM 4110 C CA . ILE A 1 530 ? 30.591 4.454 -27.857 1.00 71.31 530 ILE A CA 1
ATOM 4111 C C . ILE A 1 530 ? 32.052 3.969 -27.847 1.00 71.31 530 ILE A C 1
ATOM 4113 O O . ILE A 1 530 ? 32.533 3.458 -28.862 1.00 71.31 530 ILE A O 1
ATOM 4117 N N . PHE A 1 531 ? 32.761 4.085 -26.717 1.00 71.56 531 PHE A N 1
ATOM 4118 C CA . PHE A 1 531 ? 34.223 3.929 -26.667 1.00 71.56 531 PHE A CA 1
ATOM 4119 C C . PHE A 1 531 ? 34.755 2.838 -25.724 1.00 71.56 531 PHE A C 1
ATOM 4121 O O . PHE A 1 531 ? 35.941 2.486 -25.804 1.00 71.56 531 PHE A O 1
ATOM 4128 N N . GLY A 1 532 ? 33.908 2.246 -24.873 1.00 47.56 532 GLY A N 1
ATOM 4129 C CA . GLY A 1 532 ? 34.289 1.308 -23.803 1.00 47.56 532 GLY A CA 1
ATOM 4130 C C . GLY A 1 532 ? 34.941 -0.010 -24.250 1.00 47.56 532 GLY A C 1
ATOM 4131 O O . GLY A 1 532 ? 35.423 -0.778 -23.415 1.00 47.56 532 GLY A O 1
ATOM 4132 N N . GLY A 1 533 ? 35.021 -0.270 -25.559 1.00 42.66 533 GLY A N 1
ATOM 4133 C CA . GLY A 1 533 ? 35.674 -1.447 -26.140 1.00 42.66 533 GLY A CA 1
ATOM 4134 C C . GLY A 1 533 ? 37.165 -1.300 -26.488 1.00 42.66 533 GLY A C 1
ATOM 4135 O O . GLY A 1 533 ? 37.804 -2.301 -26.821 1.00 42.66 533 GLY A O 1
ATOM 4136 N N . SER A 1 534 ? 37.769 -0.104 -26.441 1.00 35.44 534 SER A N 1
ATOM 4137 C CA . SER A 1 534 ? 39.142 0.081 -26.950 1.00 35.44 534 SER A CA 1
ATOM 4138 C C . SER A 1 534 ? 40.233 -0.147 -25.883 1.00 35.44 534 SER A C 1
ATOM 4140 O O . SER A 1 534 ? 40.335 0.545 -24.869 1.00 35.44 534 SER A O 1
ATOM 4142 N N . LYS A 1 535 ? 41.139 -1.107 -26.132 1.00 33.81 535 LYS A N 1
ATOM 4143 C CA . LYS A 1 535 ? 42.326 -1.394 -25.291 1.00 33.81 535 LYS A CA 1
ATOM 4144 C C . LYS A 1 535 ? 43.270 -0.189 -25.093 1.00 33.81 535 LYS A C 1
ATOM 4146 O O . LYS A 1 535 ? 44.124 -0.242 -24.211 1.00 33.81 535 LYS A O 1
ATOM 4151 N N . GLN A 1 536 ? 43.135 0.883 -25.877 1.00 32.88 536 GLN A N 1
ATOM 4152 C CA . GLN A 1 536 ? 43.977 2.082 -25.785 1.00 32.88 536 GLN A CA 1
ATOM 4153 C C . GLN A 1 536 ? 43.558 3.045 -24.658 1.00 32.88 536 GLN A C 1
ATOM 4155 O O . GLN A 1 536 ? 44.441 3.623 -24.022 1.00 32.88 536 GLN A O 1
ATOM 4160 N N . ALA A 1 537 ? 42.269 3.137 -24.306 1.00 33.88 537 ALA A N 1
ATOM 4161 C CA . ALA A 1 537 ? 41.798 4.033 -23.240 1.00 33.88 537 ALA A CA 1
ATOM 4162 C C . ALA A 1 537 ? 42.273 3.598 -21.835 1.00 33.88 537 ALA A C 1
ATOM 4164 O O . ALA A 1 537 ? 42.684 4.424 -21.017 1.00 33.88 537 ALA A O 1
ATOM 4165 N N . ARG A 1 538 ? 42.366 2.282 -21.577 1.00 32.09 538 ARG A N 1
ATOM 4166 C CA . ARG A 1 538 ? 42.873 1.744 -20.295 1.00 32.09 538 ARG A CA 1
ATOM 4167 C C . ARG A 1 538 ? 44.356 2.042 -20.037 1.00 32.09 538 ARG A C 1
ATOM 4169 O O . ARG A 1 538 ? 44.790 1.991 -18.889 1.00 32.09 538 ARG A O 1
ATOM 4176 N N . SER A 1 539 ? 45.141 2.363 -21.071 1.00 30.44 539 SER A N 1
ATOM 4177 C CA . SER A 1 539 ? 46.567 2.696 -20.927 1.00 30.44 539 SER A CA 1
ATOM 4178 C C . SER A 1 539 ? 46.831 4.184 -20.672 1.00 30.44 539 SER A C 1
ATOM 4180 O O . SER A 1 539 ? 47.888 4.504 -20.126 1.00 30.44 539 SER A O 1
ATOM 4182 N N . LEU A 1 540 ? 45.931 5.083 -21.078 1.00 32.19 540 LEU A N 1
ATOM 4183 C CA . LEU A 1 540 ? 46.079 6.533 -20.885 1.00 32.19 540 LEU A CA 1
ATOM 4184 C C . LEU A 1 540 ? 45.543 6.976 -19.519 1.00 32.19 540 LEU A C 1
ATOM 4186 O O . LEU A 1 540 ? 46.208 7.741 -18.822 1.00 32.19 540 LEU A O 1
ATOM 4190 N N . ILE A 1 541 ? 44.436 6.382 -19.065 1.00 35.81 541 ILE A N 1
ATOM 4191 C CA . ILE A 1 541 ? 43.855 6.651 -17.740 1.00 35.81 541 ILE A CA 1
ATOM 4192 C C . ILE A 1 541 ? 44.816 6.213 -16.618 1.00 35.81 541 ILE A C 1
ATOM 4194 O O . ILE A 1 541 ? 45.027 6.948 -15.658 1.00 35.81 541 ILE A O 1
ATOM 4198 N N . LYS A 1 542 ? 45.521 5.082 -16.783 1.00 31.77 542 LYS A N 1
ATOM 4199 C CA . LYS A 1 542 ? 46.532 4.615 -15.812 1.00 31.77 542 LYS A CA 1
ATOM 4200 C C . LYS A 1 542 ? 47.779 5.502 -15.722 1.00 31.77 542 LYS A C 1
ATOM 4202 O O . LYS A 1 542 ? 48.495 5.416 -14.730 1.00 31.77 542 LYS A O 1
ATOM 4207 N N . ARG A 1 543 ? 48.066 6.316 -16.746 1.00 30.50 543 ARG A N 1
ATOM 4208 C CA . ARG A 1 543 ? 49.259 7.177 -16.788 1.00 30.50 543 ARG A CA 1
ATOM 4209 C C . ARG A 1 543 ? 48.973 8.590 -16.265 1.00 30.50 543 ARG A C 1
ATOM 4211 O O . ARG A 1 543 ? 49.847 9.164 -15.628 1.00 30.50 543 ARG A O 1
ATOM 4218 N N . ASN A 1 544 ? 47.747 9.094 -16.436 1.00 31.06 544 ASN A N 1
ATOM 4219 C CA . ASN A 1 544 ? 47.328 10.392 -15.889 1.00 31.06 544 ASN A CA 1
ATOM 4220 C C . ASN A 1 544 ? 46.905 10.331 -14.412 1.00 31.06 544 ASN A C 1
ATOM 4222 O O . ASN A 1 544 ? 47.052 11.321 -13.705 1.00 31.06 544 ASN A O 1
ATOM 4226 N N . PHE A 1 545 ? 46.475 9.171 -13.903 1.00 32.31 545 PHE A N 1
ATOM 4227 C CA . PHE A 1 545 ? 46.107 9.015 -12.486 1.00 32.31 545 PHE A CA 1
ATOM 4228 C C . PHE A 1 545 ? 47.308 9.085 -11.515 1.00 32.31 545 PHE A C 1
ATOM 4230 O O . PHE A 1 545 ? 47.126 9.222 -10.310 1.00 32.31 545 PHE A O 1
ATOM 4237 N N . LEU A 1 546 ? 48.545 9.004 -12.024 1.00 30.44 546 LEU A N 1
ATOM 4238 C CA . LEU A 1 546 ? 49.772 9.019 -11.215 1.00 30.44 546 LEU A CA 1
ATOM 4239 C C . LEU A 1 546 ? 50.448 10.400 -11.102 1.00 30.44 546 LEU A C 1
ATOM 4241 O O . LEU A 1 546 ? 51.428 10.503 -10.371 1.00 30.44 546 LEU A O 1
ATOM 4245 N N . LEU A 1 547 ? 49.967 11.449 -11.787 1.00 28.16 547 LEU A N 1
ATOM 4246 C CA . LEU A 1 547 ? 50.717 12.715 -11.920 1.00 28.16 547 LEU A CA 1
ATOM 4247 C C . LEU A 1 547 ? 50.029 13.995 -11.418 1.00 28.16 547 LEU A C 1
ATOM 4249 O O . LEU A 1 547 ? 50.659 15.045 -11.449 1.00 28.16 547 LEU A O 1
ATOM 4253 N N . THR A 1 548 ? 48.806 13.953 -10.890 1.00 27.69 548 THR A N 1
ATOM 4254 C CA . THR A 1 548 ? 48.144 15.160 -10.350 1.00 27.69 548 THR A CA 1
ATOM 4255 C C . THR A 1 548 ? 47.673 14.959 -8.913 1.00 27.69 548 THR A C 1
ATOM 4257 O O . THR A 1 548 ? 46.484 14.956 -8.610 1.00 27.69 548 THR A O 1
ATOM 4260 N N . LYS A 1 549 ? 48.639 14.791 -8.008 1.00 33.69 549 LYS A N 1
ATOM 4261 C CA . LYS A 1 549 ? 48.524 15.191 -6.599 1.00 33.69 549 LYS A CA 1
ATOM 4262 C C . LYS A 1 549 ? 49.647 16.186 -6.325 1.00 33.69 549 LYS A C 1
ATOM 4264 O O . LYS A 1 549 ? 50.739 15.766 -5.972 1.00 33.69 549 LYS A O 1
ATOM 4269 N N . MET A 1 550 ? 49.378 17.466 -6.570 1.00 26.56 550 MET A N 1
ATOM 4270 C CA . MET A 1 550 ? 50.081 18.644 -6.038 1.00 26.56 550 MET A CA 1
ATOM 4271 C C . MET A 1 550 ? 49.382 19.882 -6.620 1.00 26.56 550 MET A C 1
ATOM 4273 O O . MET A 1 550 ? 49.601 20.212 -7.780 1.00 26.56 550 MET A O 1
ATOM 4277 N N . ASP A 1 551 ? 48.407 20.450 -5.909 1.00 26.34 551 ASP A N 1
ATOM 4278 C CA . ASP A 1 551 ? 48.551 21.702 -5.145 1.00 26.34 551 ASP A CA 1
ATOM 4279 C C . ASP A 1 551 ? 47.164 22.232 -4.725 1.00 26.34 551 ASP A C 1
ATOM 4281 O O . ASP A 1 551 ? 46.210 22.224 -5.506 1.00 26.34 551 ASP A O 1
ATOM 4285 N N . ASP A 1 552 ? 47.071 22.672 -3.473 1.00 30.33 552 ASP A N 1
ATOM 4286 C CA . ASP A 1 552 ? 45.907 23.322 -2.865 1.00 30.33 552 ASP A CA 1
ATOM 4287 C C . ASP A 1 552 ? 45.837 24.809 -3.265 1.00 30.33 552 ASP A C 1
ATOM 4289 O O . ASP A 1 552 ? 46.864 25.484 -3.322 1.00 30.33 552 ASP A O 1
ATOM 4293 N N . SER A 1 553 ? 44.631 25.376 -3.437 1.00 25.39 553 SER A N 1
ATOM 4294 C CA . SER A 1 553 ? 44.155 26.520 -2.619 1.00 25.39 553 SER A CA 1
ATOM 4295 C C . SER A 1 553 ? 42.884 27.232 -3.139 1.00 25.39 553 SER A C 1
ATOM 4297 O O . SER A 1 553 ? 42.771 27.622 -4.297 1.00 25.39 553 SER A O 1
ATOM 4299 N N . ASN A 1 554 ? 42.009 27.512 -2.160 1.00 26.70 554 ASN A N 1
ATOM 4300 C CA . ASN A 1 554 ? 40.969 28.553 -2.038 1.00 26.70 554 ASN A CA 1
ATOM 4301 C C . ASN A 1 554 ? 39.510 28.302 -2.492 1.00 26.70 554 ASN A C 1
ATOM 4303 O O . ASN A 1 554 ? 39.145 28.404 -3.657 1.00 26.70 554 ASN A O 1
ATOM 4307 N N . SER A 1 555 ? 38.663 28.132 -1.462 1.00 34.00 555 SER A N 1
ATOM 4308 C CA . SER A 1 555 ? 37.187 28.208 -1.406 1.00 34.00 555 SER A CA 1
ATOM 4309 C C . SER A 1 555 ? 36.745 29.572 -0.821 1.00 34.00 555 SER A C 1
ATOM 4311 O O . SER A 1 555 ? 37.541 30.171 -0.088 1.00 34.00 555 SER A O 1
ATOM 4313 N N . PRO A 1 556 ? 35.550 30.124 -1.148 1.00 36.44 556 PRO A N 1
ATOM 4314 C CA . PRO A 1 556 ? 34.327 29.940 -0.317 1.00 36.44 556 PRO A CA 1
ATOM 4315 C C . PRO A 1 556 ? 33.019 29.893 -1.171 1.00 36.44 556 PRO A C 1
ATOM 4317 O O . PRO A 1 556 ? 33.049 30.278 -2.331 1.00 36.44 556 PRO A O 1
ATOM 4320 N N . SER A 1 557 ? 31.789 29.536 -0.762 1.00 26.64 557 SER A N 1
ATOM 4321 C CA . SER A 1 557 ? 31.129 28.997 0.444 1.00 26.64 557 SER A CA 1
ATOM 4322 C C . SER A 1 557 ? 29.657 28.635 0.095 1.00 26.64 557 SER A C 1
ATOM 4324 O O . SER A 1 557 ? 29.000 29.428 -0.573 1.00 26.64 557 SER A O 1
ATOM 4326 N N . ALA A 1 558 ? 29.191 27.480 0.599 1.00 31.89 558 ALA A N 1
ATOM 4327 C CA . ALA A 1 558 ? 27.843 27.015 1.015 1.00 31.89 558 ALA A CA 1
ATOM 4328 C C . ALA A 1 558 ? 26.528 27.519 0.352 1.00 31.89 558 ALA A C 1
ATOM 4330 O O . ALA A 1 558 ? 26.169 28.677 0.535 1.00 31.89 558 ALA A O 1
ATOM 4331 N N . ASP A 1 559 ? 25.711 26.597 -0.200 1.00 25.42 559 ASP A N 1
ATOM 4332 C CA . ASP A 1 559 ? 24.434 26.161 0.423 1.00 25.42 559 ASP A CA 1
ATOM 4333 C C . ASP A 1 559 ? 23.910 24.821 -0.169 1.00 25.42 559 ASP A C 1
ATOM 4335 O O . ASP A 1 559 ? 24.147 24.502 -1.332 1.00 25.42 559 ASP A O 1
ATOM 4339 N N . ASN A 1 560 ? 23.245 24.015 0.665 1.00 33.72 560 ASN A N 1
ATOM 4340 C CA . ASN A 1 560 ? 22.944 22.579 0.514 1.00 33.72 560 ASN A CA 1
ATOM 4341 C C . ASN A 1 560 ? 21.592 22.268 -0.170 1.00 33.72 560 ASN A C 1
ATOM 4343 O O . ASN A 1 560 ? 20.568 22.814 0.235 1.00 33.72 560 ASN A O 1
ATOM 4347 N N . SER A 1 561 ? 21.529 21.257 -1.056 1.00 26.05 561 SER A N 1
ATOM 4348 C CA . SER A 1 561 ? 20.628 20.084 -0.894 1.00 26.05 561 SER A CA 1
ATOM 4349 C C . SER A 1 561 ? 20.667 19.072 -2.061 1.00 26.05 561 SER A C 1
ATOM 4351 O O . SER A 1 561 ? 20.570 19.427 -3.230 1.00 26.05 561 SER A O 1
ATOM 4353 N N . SER A 1 562 ? 20.694 17.789 -1.672 1.00 27.34 562 SER A N 1
ATOM 4354 C CA . SER A 1 562 ? 20.704 16.515 -2.432 1.00 27.34 562 SER A CA 1
ATOM 4355 C C . SER A 1 562 ? 22.077 15.999 -2.914 1.00 27.34 562 SER A C 1
ATOM 4357 O O . SER A 1 562 ? 22.829 16.677 -3.602 1.00 27.34 562 SER A O 1
ATOM 4359 N N . SER A 1 563 ? 22.418 14.799 -2.423 1.00 29.97 563 SER A N 1
ATOM 4360 C CA . SER A 1 563 ? 23.762 14.218 -2.273 1.00 29.97 563 SER A CA 1
ATOM 4361 C C . SER A 1 563 ? 24.169 13.315 -3.460 1.00 29.97 563 SER A C 1
ATOM 4363 O O . SER A 1 563 ? 23.294 12.640 -3.999 1.00 29.97 563 SER A O 1
ATOM 4365 N N . PRO A 1 564 ? 25.467 13.209 -3.823 1.00 30.89 564 PRO A N 1
ATOM 4366 C CA . PRO A 1 564 ? 26.009 12.368 -4.912 1.00 30.89 564 PRO A CA 1
ATOM 4367 C C . PRO A 1 564 ? 25.725 10.846 -4.879 1.00 30.89 564 PRO A C 1
ATOM 4369 O O . PRO A 1 564 ? 26.204 10.129 -5.752 1.00 30.89 564 PRO A O 1
ATOM 4372 N N . LEU A 1 565 ? 24.970 10.335 -3.904 1.00 35.41 565 LEU A N 1
ATOM 4373 C CA . LEU A 1 565 ? 24.887 8.903 -3.567 1.00 35.41 565 LEU A CA 1
ATOM 4374 C C . LEU A 1 565 ? 23.735 8.140 -4.238 1.00 35.41 565 LEU A C 1
ATOM 4376 O O . LEU A 1 565 ? 23.729 6.914 -4.229 1.00 35.41 565 LEU A O 1
ATOM 4380 N N . GLU A 1 566 ? 22.765 8.819 -4.857 1.00 34.69 566 GLU A N 1
ATOM 4381 C CA . GLU A 1 566 ? 21.581 8.170 -5.465 1.00 34.69 566 GLU A CA 1
ATOM 4382 C C . GLU A 1 566 ? 21.878 7.390 -6.770 1.00 34.69 566 GLU A C 1
ATOM 4384 O O . GLU A 1 566 ? 20.962 6.935 -7.452 1.00 34.69 566 GLU A O 1
ATOM 4389 N N . LYS A 1 567 ? 23.156 7.216 -7.135 1.00 36.81 567 LYS A N 1
ATOM 4390 C CA . LYS A 1 567 ? 23.604 6.577 -8.388 1.00 36.81 567 LYS A CA 1
ATOM 4391 C C . LYS A 1 567 ? 24.614 5.443 -8.232 1.00 36.81 567 LYS A C 1
ATOM 4393 O O . LYS A 1 567 ? 25.074 4.904 -9.236 1.00 36.81 567 LYS A O 1
ATOM 4398 N N . GLN A 1 568 ? 24.982 5.102 -7.007 1.00 43.94 568 GLN A N 1
ATOM 4399 C CA . GLN A 1 568 ? 25.978 4.075 -6.728 1.00 43.94 568 GLN A CA 1
ATOM 4400 C C . GLN A 1 568 ? 25.296 2.698 -6.730 1.00 43.94 568 GLN A C 1
ATOM 4402 O O . GLN A 1 568 ? 24.221 2.529 -6.154 1.00 43.94 568 GLN A O 1
ATOM 4407 N N . GLU A 1 569 ? 25.875 1.740 -7.449 1.00 48.25 569 GLU A N 1
ATOM 4408 C CA . GLU A 1 569 ? 25.493 0.326 -7.390 1.00 48.25 569 GLU A CA 1
ATOM 4409 C C . GLU A 1 569 ? 26.323 -0.334 -6.286 1.00 48.25 569 GLU A C 1
ATOM 4411 O O . GLU A 1 569 ? 27.524 -0.081 -6.190 1.00 48.25 569 GLU A O 1
ATOM 4416 N N . LEU A 1 570 ? 25.684 -1.117 -5.415 1.00 58.91 570 LEU A N 1
ATOM 4417 C CA . LEU A 1 570 ? 26.362 -1.753 -4.288 1.00 58.91 570 LEU A CA 1
ATOM 4418 C C . LEU A 1 570 ? 27.136 -2.993 -4.766 1.00 58.91 570 LEU A C 1
ATOM 4420 O O . LEU A 1 570 ? 26.532 -4.036 -5.012 1.00 58.91 570 LEU A O 1
ATOM 4424 N N . ASP A 1 571 ? 28.465 -2.922 -4.850 1.00 69.50 571 ASP A N 1
ATOM 4425 C CA . ASP A 1 571 ? 29.337 -4.069 -5.143 1.00 69.50 571 ASP A CA 1
ATOM 4426 C C . ASP A 1 571 ? 29.485 -4.963 -3.902 1.00 69.50 571 ASP A C 1
ATOM 4428 O O . ASP A 1 571 ? 30.510 -5.004 -3.216 1.00 69.50 571 ASP A O 1
ATOM 4432 N N . ILE A 1 572 ? 28.424 -5.708 -3.593 1.00 74.81 572 ILE A N 1
ATOM 4433 C CA . ILE A 1 572 ? 28.414 -6.630 -2.454 1.00 74.81 572 ILE A CA 1
ATOM 4434 C C . ILE A 1 572 ? 29.532 -7.684 -2.556 1.00 74.81 572 ILE A C 1
ATOM 4436 O O . ILE A 1 572 ? 30.031 -8.163 -1.535 1.00 74.81 572 ILE A O 1
ATOM 4440 N N . GLN A 1 573 ? 29.977 -8.011 -3.776 1.00 73.00 573 GLN A N 1
ATOM 4441 C CA . GLN A 1 573 ? 31.024 -8.996 -4.013 1.00 73.00 573 GLN A CA 1
ATOM 4442 C C . GLN A 1 573 ? 32.388 -8.498 -3.520 1.00 73.00 573 GLN A C 1
ATOM 4444 O O . GLN A 1 573 ? 33.121 -9.276 -2.909 1.00 73.00 573 GLN A O 1
ATOM 4449 N N . ALA A 1 574 ? 32.703 -7.207 -3.676 1.00 71.12 574 ALA A N 1
ATOM 4450 C CA . ALA A 1 574 ? 33.912 -6.615 -3.099 1.00 71.12 574 ALA A CA 1
ATOM 4451 C C . ALA A 1 574 ? 33.961 -6.749 -1.563 1.00 71.12 574 ALA A C 1
ATOM 4453 O O . ALA A 1 574 ? 35.024 -7.026 -0.994 1.00 71.12 574 ALA A O 1
ATOM 4454 N N . GLY A 1 575 ? 32.814 -6.613 -0.889 1.00 77.25 575 GLY A N 1
ATOM 4455 C CA . GLY A 1 575 ? 32.689 -6.848 0.552 1.00 77.25 575 GLY A CA 1
ATOM 4456 C C . GLY A 1 575 ? 32.834 -8.329 0.934 1.00 77.25 575 GLY A C 1
ATOM 4457 O O . GLY A 1 575 ? 33.551 -8.672 1.877 1.00 77.25 575 GLY A O 1
ATOM 4458 N N . ILE A 1 576 ? 32.211 -9.240 0.180 1.00 77.12 576 ILE A N 1
ATOM 4459 C CA . ILE A 1 576 ? 32.332 -10.697 0.393 1.00 77.12 576 ILE A CA 1
ATOM 4460 C C . ILE A 1 576 ? 33.785 -11.162 0.205 1.00 77.12 576 ILE A C 1
ATOM 4462 O O . ILE A 1 576 ? 34.286 -11.995 0.965 1.00 77.12 576 ILE A O 1
ATOM 4466 N N . ASP A 1 577 ? 34.498 -10.600 -0.766 1.00 77.88 577 ASP A N 1
ATOM 4467 C CA . ASP A 1 577 ? 35.912 -10.887 -0.996 1.00 77.88 577 ASP A CA 1
ATOM 4468 C C . ASP A 1 577 ? 36.786 -10.444 0.188 1.00 77.88 577 ASP A C 1
ATOM 4470 O O . ASP A 1 577 ? 37.752 -11.134 0.532 1.00 77.88 577 ASP A O 1
ATOM 4474 N N . LEU A 1 578 ? 36.442 -9.334 0.856 1.00 75.44 578 LEU A N 1
ATOM 4475 C CA . LEU A 1 578 ? 37.075 -8.930 2.114 1.00 75.44 578 LEU A CA 1
ATOM 4476 C C . LEU A 1 578 ? 36.800 -9.944 3.228 1.00 75.44 578 LEU A C 1
ATOM 4478 O O . LEU A 1 578 ? 37.744 -10.351 3.903 1.0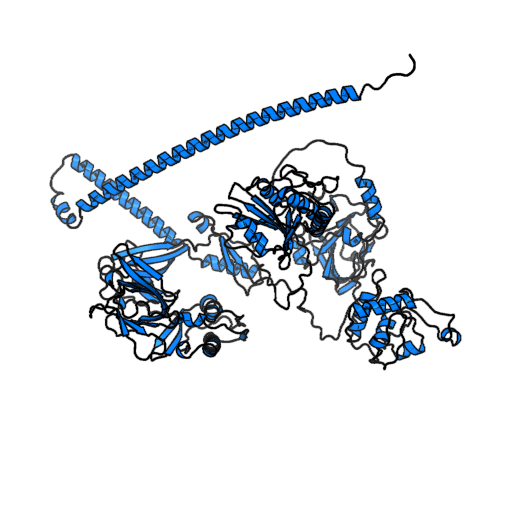0 75.44 578 LEU A O 1
ATOM 4482 N N . PHE A 1 579 ? 35.549 -10.378 3.406 1.00 79.75 579 PHE A N 1
ATOM 4483 C CA . PHE A 1 579 ? 35.191 -11.390 4.409 1.00 79.75 579 PHE A CA 1
ATOM 4484 C C . PHE A 1 579 ? 35.996 -12.685 4.212 1.00 79.75 579 PHE A C 1
ATOM 4486 O O . PHE A 1 579 ? 36.599 -13.207 5.151 1.00 79.75 579 PHE A O 1
ATOM 4493 N N . ASN A 1 580 ? 36.102 -13.165 2.970 1.00 80.69 580 ASN A N 1
ATOM 4494 C CA . ASN A 1 580 ? 36.886 -14.357 2.642 1.00 80.69 580 ASN A CA 1
ATOM 4495 C C . ASN A 1 580 ? 38.388 -14.175 2.912 1.00 80.69 580 ASN A C 1
ATOM 4497 O O . ASN A 1 580 ? 39.047 -15.107 3.379 1.00 80.69 580 ASN A O 1
ATOM 4501 N N . LYS A 1 581 ? 38.937 -12.979 2.666 1.00 75.44 581 LYS A N 1
ATOM 4502 C CA . LYS A 1 581 ? 40.328 -12.646 3.015 1.00 75.44 581 LYS A CA 1
ATOM 4503 C C . LYS A 1 581 ? 40.542 -12.571 4.526 1.00 75.44 581 LYS A C 1
ATOM 4505 O O . LYS A 1 581 ? 41.536 -13.106 5.002 1.00 75.44 581 LYS A O 1
ATOM 4510 N N . ALA A 1 582 ? 39.615 -11.967 5.271 1.00 74.31 582 ALA A N 1
ATOM 4511 C CA . ALA A 1 582 ? 39.647 -11.896 6.735 1.00 74.31 582 ALA A CA 1
ATOM 4512 C C . ALA A 1 582 ? 39.708 -13.296 7.356 1.00 74.31 582 ALA A C 1
ATOM 4514 O O . ALA A 1 582 ? 40.549 -13.590 8.205 1.00 74.31 582 ALA A O 1
ATOM 4515 N N . LYS A 1 583 ? 38.850 -14.182 6.848 1.00 75.12 583 LYS A N 1
ATOM 4516 C CA . LYS A 1 583 ? 38.801 -15.592 7.215 1.00 75.12 583 LYS A CA 1
ATOM 4517 C C . LYS A 1 583 ? 40.115 -16.314 6.901 1.00 75.12 583 LYS A C 1
ATOM 4519 O O . LYS A 1 583 ? 40.660 -16.978 7.773 1.00 75.12 583 LYS A O 1
ATOM 4524 N N . ALA A 1 584 ? 40.651 -16.156 5.687 1.00 74.75 584 ALA A N 1
ATOM 4525 C CA . ALA A 1 584 ? 41.917 -16.778 5.285 1.00 74.75 584 ALA A CA 1
ATOM 4526 C C . ALA A 1 584 ? 43.136 -16.244 6.064 1.00 74.75 584 ALA A C 1
ATOM 4528 O O . ALA A 1 584 ? 44.130 -16.951 6.214 1.00 74.75 584 ALA A O 1
ATOM 4529 N N . ALA A 1 585 ? 43.067 -15.006 6.558 1.00 69.81 585 ALA A N 1
ATOM 4530 C CA . ALA A 1 585 ? 44.115 -14.372 7.355 1.00 69.81 585 ALA A CA 1
ATOM 4531 C C . ALA A 1 585 ? 44.037 -14.695 8.860 1.00 69.81 585 ALA A C 1
ATOM 4533 O O . ALA A 1 585 ? 44.921 -14.265 9.604 1.00 69.81 585 ALA A O 1
ATOM 4534 N N . HIS A 1 586 ? 43.025 -15.456 9.301 1.00 73.69 586 HIS A N 1
ATOM 4535 C CA . HIS A 1 586 ? 42.724 -15.714 10.713 1.00 73.69 586 HIS A CA 1
ATOM 4536 C C . HIS A 1 586 ? 42.547 -14.423 11.520 1.00 73.69 586 HIS A C 1
ATOM 4538 O O . HIS A 1 586 ? 43.259 -14.187 12.493 1.00 73.69 586 HIS A O 1
ATOM 4544 N N . LEU A 1 587 ? 41.632 -13.558 11.075 1.00 76.38 587 LEU A N 1
ATOM 4545 C CA . LEU A 1 587 ? 41.274 -12.357 11.826 1.00 76.38 587 LEU A CA 1
ATOM 4546 C C . LEU A 1 587 ? 40.777 -12.737 13.232 1.00 76.38 587 LEU A C 1
ATOM 4548 O O . LEU A 1 587 ? 39.870 -13.555 13.360 1.00 76.38 587 LEU A O 1
ATOM 4552 N N . GLU A 1 588 ? 41.348 -12.122 14.259 1.00 76.12 588 GLU A N 1
ATOM 4553 C CA . GLU A 1 588 ? 40.949 -12.227 15.662 1.00 76.12 588 GLU A CA 1
ATOM 4554 C C . GLU A 1 588 ? 40.135 -10.988 16.057 1.00 76.12 588 GLU A C 1
ATOM 4556 O O . GLU A 1 588 ? 40.441 -9.857 15.671 1.00 76.12 588 GLU A O 1
ATOM 4561 N N . TYR A 1 589 ? 39.099 -11.165 16.859 1.00 77.62 589 TYR A N 1
ATOM 4562 C CA . TYR A 1 589 ? 38.275 -10.056 17.303 1.00 77.62 589 TYR A CA 1
ATOM 4563 C C . TYR A 1 589 ? 38.954 -9.303 18.447 1.00 77.62 589 TYR A C 1
ATOM 4565 O O . TYR A 1 589 ? 39.393 -9.893 19.437 1.00 77.62 589 TYR A O 1
ATOM 4573 N N . ALA A 1 590 ? 38.997 -7.973 18.357 1.00 70.56 590 ALA A N 1
ATOM 4574 C CA . ALA A 1 590 ? 39.517 -7.132 19.428 1.00 70.56 590 ALA A CA 1
ATOM 4575 C C . ALA A 1 590 ? 38.894 -5.728 19.427 1.00 70.56 590 ALA A C 1
ATOM 4577 O O . ALA A 1 590 ? 39.010 -4.979 18.460 1.00 70.56 590 ALA A O 1
ATOM 4578 N N . MET A 1 591 ? 38.325 -5.336 20.571 1.00 68.25 591 MET A N 1
ATOM 4579 C CA . MET A 1 591 ? 37.640 -4.045 20.779 1.00 68.25 591 MET A CA 1
ATOM 4580 C C . MET A 1 591 ? 38.548 -2.810 20.661 1.00 68.25 591 MET A C 1
ATOM 4582 O O . MET A 1 591 ? 38.065 -1.697 20.456 1.00 68.25 591 MET A O 1
ATOM 4586 N N . ASP A 1 592 ? 39.860 -2.984 20.829 1.00 61.25 592 ASP A N 1
ATOM 4587 C CA . ASP A 1 592 ? 40.826 -1.880 20.810 1.00 61.25 592 ASP A CA 1
ATOM 4588 C C . ASP A 1 592 ? 41.327 -1.554 19.389 1.00 61.25 592 ASP A C 1
ATOM 4590 O O . ASP A 1 592 ? 42.017 -0.551 19.185 1.00 61.25 592 ASP A O 1
ATOM 4594 N N . TYR A 1 593 ? 40.960 -2.368 18.392 1.00 58.22 593 TYR A N 1
ATOM 4595 C CA . TYR A 1 593 ? 41.430 -2.255 17.013 1.00 58.22 593 TYR A CA 1
ATOM 4596 C C . TYR A 1 593 ? 40.306 -1.773 16.102 1.00 58.22 593 TYR A C 1
ATOM 4598 O O . TYR A 1 593 ? 39.430 -2.524 15.684 1.00 58.22 593 TYR A O 1
ATOM 4606 N N . ARG A 1 594 ? 40.362 -0.479 15.784 1.00 52.34 594 ARG A N 1
ATOM 4607 C CA . ARG A 1 594 ? 39.273 0.246 15.113 1.00 52.34 594 ARG A CA 1
ATOM 4608 C C . ARG A 1 594 ? 39.336 0.239 13.581 1.00 52.34 594 ARG A C 1
ATOM 4610 O O . ARG A 1 594 ? 38.608 0.982 12.928 1.00 52.34 594 ARG A O 1
ATOM 4617 N N . ARG A 1 595 ? 40.251 -0.537 12.990 1.00 51.38 595 ARG A N 1
ATOM 4618 C CA . ARG A 1 595 ? 40.376 -0.678 11.535 1.00 51.38 595 ARG A CA 1
ATOM 4619 C C . ARG A 1 595 ? 40.874 -2.072 11.185 1.00 51.38 595 ARG A C 1
ATOM 4621 O O . ARG A 1 595 ? 41.984 -2.435 11.551 1.00 51.38 595 ARG A O 1
ATOM 4628 N N . ALA A 1 596 ? 40.068 -2.813 10.433 1.00 46.78 596 ALA A N 1
ATOM 4629 C CA . ALA A 1 596 ? 40.481 -4.058 9.808 1.00 46.78 596 ALA A CA 1
ATOM 4630 C C . ALA A 1 596 ? 41.328 -3.738 8.567 1.00 46.78 596 ALA A C 1
ATOM 4632 O O . ALA A 1 596 ? 40.860 -3.884 7.443 1.00 46.78 596 ALA A O 1
ATOM 4633 N N . ASP A 1 597 ? 42.563 -3.257 8.726 1.00 53.03 597 ASP A N 1
ATOM 4634 C CA . ASP A 1 597 ? 43.454 -3.098 7.570 1.00 53.03 597 ASP A CA 1
ATOM 4635 C C . ASP A 1 597 ? 44.093 -4.456 7.212 1.00 53.03 597 ASP A C 1
ATOM 4637 O O . ASP A 1 597 ? 45.308 -4.648 7.262 1.00 53.03 597 ASP A O 1
ATOM 4641 N N . ILE A 1 598 ? 43.237 -5.428 6.865 1.00 48.41 598 ILE A N 1
ATOM 4642 C CA . ILE A 1 598 ? 43.590 -6.804 6.457 1.00 48.41 598 ILE A CA 1
ATOM 4643 C C . ILE A 1 598 ? 44.530 -6.803 5.237 1.00 48.41 598 ILE A C 1
ATOM 4645 O O . ILE A 1 598 ? 45.228 -7.780 4.980 1.00 48.41 598 ILE A O 1
ATOM 4649 N N . LEU A 1 599 ? 44.596 -5.692 4.495 1.00 44.66 599 LEU A N 1
ATOM 4650 C CA . LEU A 1 599 ? 45.510 -5.501 3.368 1.00 44.66 599 LEU A CA 1
ATOM 4651 C C . LEU A 1 599 ? 46.924 -5.046 3.794 1.00 44.66 599 LEU A C 1
ATOM 4653 O O . LEU A 1 599 ? 47.780 -4.884 2.924 1.00 44.66 599 LEU A O 1
ATOM 4657 N N . THR A 1 600 ? 47.183 -4.858 5.098 1.00 50.38 600 THR A N 1
ATOM 4658 C CA . THR A 1 600 ? 48.470 -4.391 5.665 1.00 50.38 600 THR A CA 1
ATOM 4659 C C . THR A 1 600 ? 49.016 -5.261 6.816 1.00 50.38 600 THR A C 1
ATOM 4661 O O . THR A 1 600 ? 49.754 -4.764 7.661 1.00 50.38 600 THR A O 1
ATOM 4664 N N . ASP A 1 601 ? 48.693 -6.561 6.847 1.00 53.47 601 ASP A N 1
ATOM 4665 C CA . ASP A 1 601 ? 49.145 -7.548 7.858 1.00 53.47 601 ASP A CA 1
ATOM 4666 C C . ASP A 1 601 ? 48.566 -7.387 9.288 1.00 53.47 601 ASP A C 1
ATOM 4668 O O . ASP A 1 601 ? 49.050 -8.019 10.233 1.00 53.47 601 ASP A O 1
ATOM 4672 N N . GLN A 1 602 ? 47.499 -6.601 9.492 1.00 55.72 602 GLN A N 1
ATOM 4673 C CA . GLN A 1 602 ? 46.805 -6.545 10.789 1.00 55.72 602 GLN A CA 1
ATOM 4674 C C . GLN A 1 602 ? 45.818 -7.708 10.974 1.00 55.72 602 GLN A C 1
ATOM 4676 O O . GLN A 1 602 ? 44.925 -7.917 10.157 1.00 55.72 602 GLN A O 1
ATOM 4681 N N . LYS A 1 603 ? 45.955 -8.435 12.094 1.00 64.81 603 LYS A N 1
ATOM 4682 C CA . LYS A 1 603 ? 45.133 -9.606 12.449 1.00 64.81 603 LYS A CA 1
ATOM 4683 C C . LYS A 1 603 ? 43.960 -9.314 13.391 1.00 64.81 603 LYS A C 1
ATOM 4685 O O . LYS A 1 603 ? 43.358 -10.262 13.868 1.00 64.81 603 LYS A O 1
ATOM 4690 N N . HIS A 1 604 ? 43.628 -8.052 13.674 1.00 69.38 604 HIS A N 1
ATOM 4691 C CA . HIS A 1 604 ? 42.626 -7.707 14.692 1.00 69.38 604 HIS A CA 1
ATOM 4692 C C . HIS A 1 604 ? 41.564 -6.710 14.201 1.00 69.38 604 HIS A C 1
ATOM 4694 O O . HIS A 1 604 ? 41.921 -5.752 13.515 1.00 69.38 604 HIS A O 1
ATOM 4700 N N . ALA A 1 605 ? 40.289 -6.890 14.577 1.00 70.19 605 ALA A N 1
ATOM 4701 C CA . ALA A 1 605 ? 39.211 -5.908 14.347 1.00 70.19 605 ALA A CA 1
ATOM 4702 C C . ALA A 1 605 ? 38.010 -6.069 15.307 1.00 70.19 605 ALA A C 1
ATOM 4704 O O . ALA A 1 605 ? 37.800 -7.154 15.840 1.00 70.19 605 ALA A O 1
ATOM 4705 N N . ASP A 1 606 ? 37.185 -5.027 15.475 1.00 72.44 606 ASP A N 1
ATOM 4706 C CA . ASP A 1 606 ? 35.847 -5.123 16.095 1.00 72.44 606 ASP A CA 1
ATOM 4707 C C . ASP A 1 606 ? 34.703 -5.224 15.055 1.00 72.44 606 ASP A C 1
ATOM 4709 O O . ASP A 1 606 ? 34.922 -5.074 13.846 1.00 72.44 606 ASP A O 1
ATOM 4713 N N . CYS A 1 607 ? 33.470 -5.484 15.514 1.00 74.75 607 CYS A N 1
ATOM 4714 C CA . CYS A 1 607 ? 32.302 -5.681 14.642 1.00 74.75 607 CYS A CA 1
ATOM 4715 C C . CYS A 1 607 ? 31.976 -4.447 13.782 1.00 74.75 607 CYS A C 1
ATOM 4717 O O . CYS A 1 607 ? 31.745 -4.566 12.577 1.00 74.75 607 CYS A O 1
ATOM 4719 N N . SER A 1 608 ? 32.034 -3.245 14.360 1.00 72.81 608 SER A N 1
ATOM 4720 C CA . SER A 1 608 ? 31.801 -1.986 13.642 1.00 72.81 608 SER A CA 1
ATOM 4721 C C . SER A 1 608 ? 32.880 -1.663 12.614 1.00 72.81 608 SER A C 1
ATOM 4723 O O . SER A 1 608 ? 32.567 -1.151 11.539 1.00 72.81 608 SER A O 1
ATOM 4725 N N . SER A 1 609 ? 34.133 -1.997 12.905 1.00 71.50 609 SER A N 1
ATOM 4726 C CA . SER A 1 609 ? 35.282 -1.797 12.021 1.00 71.50 609 SER A CA 1
ATOM 4727 C C . SER A 1 609 ? 35.219 -2.739 10.827 1.00 71.50 609 SER A C 1
ATOM 4729 O O . SER A 1 609 ? 35.525 -2.334 9.705 1.00 71.50 609 SER A O 1
ATOM 4731 N N . PHE A 1 610 ? 34.779 -3.979 11.059 1.00 75.75 610 PHE A N 1
ATOM 4732 C CA . PHE A 1 610 ? 34.536 -4.956 10.006 1.00 75.75 610 PHE A CA 1
ATOM 4733 C C . PHE A 1 610 ? 33.426 -4.489 9.049 1.00 75.75 610 PHE A C 1
ATOM 4735 O O . PHE A 1 610 ? 33.657 -4.404 7.843 1.00 75.75 610 PHE A O 1
ATOM 4742 N N . VAL A 1 611 ? 32.255 -4.107 9.578 1.00 81.19 611 VAL A N 1
ATOM 4743 C CA . VAL A 1 611 ? 31.119 -3.633 8.763 1.00 81.19 611 VAL A CA 1
ATOM 4744 C C . VAL A 1 611 ? 31.458 -2.340 8.022 1.00 81.19 611 VAL A C 1
ATOM 4746 O O . VAL A 1 611 ? 31.178 -2.231 6.834 1.00 81.19 611 VAL A O 1
ATOM 4749 N N . SER A 1 612 ? 32.117 -1.377 8.671 1.00 72.50 612 SER A N 1
ATOM 4750 C CA . SER A 1 612 ? 32.491 -0.116 8.013 1.00 72.50 612 SER A CA 1
ATOM 4751 C C . SER A 1 612 ? 33.394 -0.359 6.804 1.00 72.50 612 SER A C 1
ATOM 4753 O O . SER A 1 612 ? 33.159 0.206 5.740 1.00 72.50 612 SER A O 1
ATOM 4755 N N . TYR A 1 613 ? 34.384 -1.248 6.935 1.00 70.81 613 TYR A N 1
ATOM 4756 C CA . TYR A 1 613 ? 35.317 -1.535 5.848 1.00 70.81 613 TYR A CA 1
ATOM 4757 C C . TYR A 1 613 ? 34.700 -2.390 4.736 1.00 70.81 613 TYR A C 1
ATOM 4759 O O . TYR A 1 613 ? 34.968 -2.165 3.555 1.00 70.81 613 TYR A O 1
ATOM 4767 N N . PHE A 1 614 ? 33.819 -3.326 5.098 1.00 79.25 614 PHE A N 1
ATOM 4768 C CA . PHE A 1 614 ? 32.989 -4.045 4.135 1.00 79.25 614 PHE A CA 1
ATOM 4769 C C . PHE A 1 614 ? 32.199 -3.062 3.260 1.00 79.25 614 PHE A C 1
ATOM 4771 O O . PHE A 1 614 ? 32.199 -3.185 2.036 1.00 79.25 614 PHE A O 1
ATOM 4778 N N . ILE A 1 615 ? 31.575 -2.058 3.882 1.00 77.56 615 ILE A N 1
ATOM 4779 C CA . ILE A 1 615 ? 30.753 -1.063 3.189 1.00 77.56 615 ILE A CA 1
ATOM 4780 C C . ILE A 1 615 ? 31.608 -0.120 2.340 1.00 77.56 615 ILE A C 1
ATOM 4782 O O . ILE A 1 615 ? 31.254 0.086 1.187 1.00 77.56 615 ILE A O 1
ATOM 4786 N N . GLU A 1 616 ? 32.749 0.377 2.838 1.00 72.06 616 GLU A N 1
ATOM 4787 C CA . GLU A 1 616 ? 33.702 1.193 2.056 1.00 72.06 616 GLU A CA 1
ATOM 4788 C C . GLU A 1 616 ? 34.104 0.514 0.737 1.00 72.06 616 GLU A C 1
ATOM 4790 O O . GLU A 1 616 ? 34.133 1.145 -0.323 1.00 72.06 616 GLU A O 1
ATOM 4795 N N . LEU A 1 617 ? 34.384 -0.792 0.780 1.00 66.88 617 LEU A N 1
ATOM 4796 C CA . LEU A 1 617 ? 34.721 -1.558 -0.418 1.00 66.88 617 LEU A CA 1
ATOM 4797 C C . LEU A 1 617 ? 33.513 -1.770 -1.329 1.00 66.88 617 LEU A C 1
ATOM 4799 O O . LEU A 1 617 ? 33.665 -1.628 -2.542 1.00 66.88 617 LEU A O 1
ATOM 4803 N N . ALA A 1 618 ? 32.344 -2.063 -0.753 1.00 67.12 618 ALA A N 1
ATOM 4804 C CA . ALA A 1 618 ? 31.114 -2.308 -1.501 1.00 67.12 618 ALA A CA 1
ATOM 4805 C C . ALA A 1 618 ? 30.570 -1.056 -2.204 1.00 67.12 618 ALA A C 1
ATOM 4807 O O . ALA A 1 618 ? 29.910 -1.164 -3.231 1.00 67.12 618 ALA A O 1
ATOM 4808 N N . ILE A 1 619 ? 30.861 0.135 -1.685 1.00 63.72 619 ILE A N 1
ATOM 4809 C CA . ILE A 1 619 ? 30.507 1.405 -2.332 1.00 63.72 619 ILE A CA 1
ATOM 4810 C C . ILE A 1 619 ? 31.694 2.015 -3.101 1.00 63.72 619 ILE A C 1
ATOM 4812 O O . ILE A 1 619 ? 31.539 3.011 -3.795 1.00 63.72 619 ILE A O 1
ATOM 4816 N N . HIS A 1 620 ? 32.889 1.424 -3.026 1.00 58.53 620 HIS A N 1
ATOM 4817 C CA . HIS A 1 620 ? 34.123 1.951 -3.626 1.00 58.53 620 HIS A CA 1
ATOM 4818 C C . HIS A 1 620 ? 34.515 3.366 -3.152 1.00 58.53 620 HIS A C 1
ATOM 4820 O O . HIS A 1 620 ? 35.122 4.138 -3.900 1.00 58.53 620 HIS A O 1
ATOM 4826 N N . GLU A 1 621 ? 34.227 3.698 -1.894 1.00 59.28 621 GLU A N 1
ATOM 4827 C CA . GLU A 1 621 ? 34.612 4.967 -1.271 1.00 59.28 621 GLU A CA 1
ATOM 4828 C C . GLU A 1 621 ? 35.533 4.721 -0.080 1.00 59.28 621 GLU A C 1
ATOM 4830 O O . GLU A 1 621 ? 35.276 3.872 0.766 1.00 59.28 621 GLU A O 1
ATOM 4835 N N . ALA A 1 622 ? 36.618 5.489 0.006 1.00 55.00 622 ALA A N 1
ATOM 4836 C CA . ALA A 1 622 ? 37.554 5.406 1.120 1.00 55.00 622 ALA A CA 1
ATOM 4837 C C . ALA A 1 622 ? 37.315 6.574 2.087 1.00 55.00 622 ALA A C 1
ATOM 4839 O O . ALA A 1 622 ? 37.918 7.635 1.916 1.00 55.00 622 ALA A O 1
ATOM 4840 N N . ASP A 1 623 ? 36.462 6.383 3.098 1.00 54.09 623 ASP A N 1
ATOM 4841 C CA . ASP A 1 623 ? 36.206 7.396 4.136 1.00 54.09 623 ASP A CA 1
ATOM 4842 C C . ASP A 1 623 ? 37.324 7.403 5.198 1.00 54.09 623 ASP A C 1
ATOM 4844 O O . ASP A 1 623 ? 37.632 8.438 5.786 1.00 54.09 623 ASP A O 1
ATOM 4848 N N . ARG A 1 624 ? 37.998 6.257 5.412 1.00 50.94 624 ARG A N 1
ATOM 4849 C CA . ARG A 1 624 ? 39.144 6.063 6.335 1.00 50.94 624 ARG A CA 1
ATOM 4850 C C . ARG A 1 624 ? 38.877 6.510 7.780 1.00 50.94 624 ARG A C 1
ATOM 4852 O O . ARG A 1 624 ? 39.812 6.634 8.575 1.00 50.94 624 ARG A O 1
ATOM 4859 N N . THR A 1 625 ? 37.617 6.744 8.120 1.00 53.88 625 THR A N 1
ATOM 4860 C CA . THR A 1 625 ? 37.168 7.239 9.416 1.00 53.88 625 THR A CA 1
ATOM 4861 C C . THR A 1 625 ? 36.850 6.048 10.324 1.00 53.88 625 THR A C 1
ATOM 4863 O O . THR A 1 625 ? 36.358 5.019 9.874 1.00 53.88 625 THR A O 1
ATOM 4866 N N . LEU A 1 626 ? 37.181 6.159 11.613 1.00 56.00 626 LEU A N 1
ATOM 4867 C CA . LEU A 1 626 ? 36.991 5.077 12.583 1.00 56.00 626 LEU A CA 1
ATOM 4868 C C . LEU A 1 626 ? 35.584 5.163 13.187 1.00 56.00 626 LEU A C 1
ATOM 4870 O O . LEU A 1 626 ? 35.281 6.123 13.904 1.00 56.00 626 LEU A O 1
ATOM 4874 N N . TYR A 1 627 ? 34.746 4.158 12.932 1.00 67.94 627 TYR A N 1
ATOM 4875 C CA . TYR A 1 627 ? 33.369 4.110 13.423 1.00 67.94 627 TYR A CA 1
ATOM 4876 C C . TYR A 1 627 ? 33.198 3.092 14.544 1.00 67.94 627 TYR A C 1
ATOM 4878 O O . TYR A 1 627 ? 33.830 2.043 14.557 1.00 67.94 627 TYR A O 1
ATOM 4886 N N . ASN A 1 628 ? 32.317 3.421 15.483 1.00 69.06 628 ASN A N 1
ATOM 4887 C CA . ASN A 1 628 ? 31.770 2.483 16.452 1.00 69.06 628 ASN A CA 1
ATOM 4888 C C . ASN A 1 628 ? 30.266 2.333 16.188 1.00 69.06 628 ASN A C 1
ATOM 4890 O O . ASN A 1 628 ? 29.698 3.068 15.384 1.00 69.06 628 ASN A O 1
ATOM 4894 N N . THR A 1 629 ? 29.607 1.420 16.884 1.00 70.00 629 THR A N 1
ATOM 4895 C CA . THR A 1 629 ? 28.161 1.165 16.769 1.00 70.00 629 THR A CA 1
ATOM 4896 C C . THR A 1 629 ? 27.273 2.419 16.895 1.00 70.00 629 THR A C 1
ATOM 4898 O O . THR A 1 629 ? 26.287 2.515 16.172 1.00 70.00 629 THR A O 1
ATOM 4901 N N . GLU A 1 630 ? 27.641 3.429 17.696 1.00 70.44 630 GLU A N 1
ATOM 4902 C CA . GLU A 1 630 ? 26.899 4.706 17.791 1.00 70.44 630 GLU A CA 1
ATOM 4903 C C . GLU A 1 630 ? 27.128 5.619 16.579 1.00 70.44 630 GLU A C 1
ATOM 4905 O O . GLU A 1 630 ? 26.196 6.232 16.054 1.00 70.44 630 GLU A O 1
ATOM 4910 N N . THR A 1 631 ? 28.374 5.733 16.113 1.00 70.88 631 THR A N 1
ATOM 4911 C CA . THR A 1 631 ? 28.719 6.622 14.993 1.00 70.88 631 THR A CA 1
ATOM 4912 C C . THR A 1 631 ? 28.426 5.998 13.628 1.00 70.88 631 THR A C 1
ATOM 4914 O O . THR A 1 631 ? 28.276 6.728 12.642 1.00 70.88 631 THR A O 1
ATOM 4917 N N . LEU A 1 632 ? 28.245 4.675 13.571 1.00 76.00 632 LEU A N 1
ATOM 4918 C CA . LEU A 1 632 ? 27.920 3.919 12.363 1.00 76.00 632 LEU A CA 1
ATOM 4919 C C . LEU A 1 632 ? 26.571 4.338 11.756 1.00 76.00 632 LEU A C 1
ATOM 4921 O O . LEU A 1 632 ? 26.434 4.399 10.538 1.00 76.00 632 LEU A O 1
ATOM 4925 N N . HIS A 1 633 ? 25.601 4.747 12.579 1.00 77.81 633 HIS A N 1
ATOM 4926 C CA . HIS A 1 633 ? 24.328 5.305 12.103 1.00 77.81 633 HIS A CA 1
ATOM 4927 C C . HIS A 1 633 ? 24.510 6.528 11.188 1.00 77.81 633 HIS A C 1
ATOM 4929 O O . HIS A 1 633 ? 23.763 6.709 10.224 1.00 77.81 633 HIS A O 1
ATOM 4935 N N . GLY A 1 634 ? 25.469 7.399 11.517 1.00 66.25 634 GLY A N 1
ATOM 4936 C CA . GLY A 1 634 ? 25.786 8.592 10.734 1.00 66.25 634 GLY A CA 1
ATOM 4937 C C . GLY A 1 634 ? 26.547 8.251 9.456 1.00 66.25 634 GLY A C 1
ATOM 4938 O O . GLY A 1 634 ? 26.220 8.789 8.401 1.00 66.25 634 GLY A O 1
ATOM 4939 N N . PHE A 1 635 ? 27.498 7.318 9.548 1.00 72.81 635 PHE A N 1
ATOM 4940 C CA . PHE A 1 635 ? 28.234 6.780 8.403 1.00 72.81 635 PHE A CA 1
ATOM 4941 C C . PHE A 1 635 ? 27.290 6.191 7.353 1.00 72.81 635 PHE A C 1
ATOM 4943 O O . PHE A 1 635 ? 27.278 6.645 6.216 1.00 72.81 635 PHE A O 1
ATOM 4950 N N . LEU A 1 636 ? 26.410 5.270 7.747 1.00 71.75 636 LEU A N 1
ATOM 4951 C CA . LEU A 1 636 ? 25.473 4.622 6.827 1.00 71.75 636 LEU A CA 1
ATOM 4952 C C . LEU A 1 636 ? 24.610 5.653 6.080 1.00 71.75 636 LEU A C 1
ATOM 4954 O O . LEU A 1 636 ? 24.525 5.626 4.854 1.00 71.75 636 LEU A O 1
ATOM 4958 N N . LYS A 1 637 ? 24.052 6.641 6.790 1.00 67.31 637 LYS A N 1
ATOM 4959 C CA . LYS A 1 637 ? 23.275 7.726 6.164 1.00 67.31 637 LYS A CA 1
ATOM 4960 C C . LYS A 1 637 ? 24.109 8.589 5.216 1.00 67.31 637 LYS A C 1
ATOM 4962 O O . LYS A 1 637 ? 23.609 9.001 4.173 1.00 67.31 637 LYS A O 1
ATOM 4967 N N . LYS A 1 638 ? 25.365 8.869 5.578 1.00 65.56 638 LYS A N 1
ATOM 4968 C CA . LYS A 1 638 ? 26.318 9.615 4.746 1.00 65.56 638 LYS A CA 1
ATOM 4969 C C . LYS A 1 638 ? 26.701 8.847 3.481 1.00 65.56 638 LYS A C 1
ATOM 4971 O O . LYS A 1 638 ? 27.076 9.501 2.525 1.00 65.56 638 LYS A O 1
ATOM 4976 N N . HIS A 1 639 ? 26.564 7.524 3.462 1.00 61.44 639 HIS A N 1
ATOM 4977 C CA . HIS A 1 639 ? 26.922 6.657 2.336 1.00 61.44 639 HIS A CA 1
ATOM 4978 C C . HIS A 1 639 ? 25.706 5.972 1.693 1.00 61.44 639 HIS A C 1
ATOM 4980 O O . HIS A 1 639 ? 25.793 4.855 1.194 1.00 61.44 639 HIS A O 1
ATOM 4986 N N . GLY A 1 640 ? 24.548 6.641 1.703 1.00 57.69 640 GLY A N 1
ATOM 4987 C CA . GLY A 1 640 ? 23.400 6.226 0.895 1.00 57.69 640 GLY A CA 1
ATOM 4988 C C . GLY A 1 640 ? 22.562 5.102 1.502 1.00 57.69 640 GLY A C 1
ATOM 4989 O O . GLY A 1 640 ? 21.844 4.428 0.778 1.00 57.69 640 GLY A O 1
ATOM 4990 N N . TYR A 1 641 ? 22.616 4.884 2.817 1.00 67.06 641 TYR A N 1
ATOM 4991 C CA . TYR A 1 641 ? 21.703 3.974 3.508 1.00 67.06 641 TYR A CA 1
ATOM 4992 C C . TYR A 1 641 ? 20.588 4.729 4.236 1.00 67.06 641 TYR A C 1
ATOM 4994 O O . TYR A 1 641 ? 20.819 5.666 5.003 1.00 67.06 641 TYR A O 1
ATOM 5002 N N . LEU A 1 642 ? 19.354 4.264 4.058 1.00 54.94 642 LEU A N 1
ATOM 5003 C CA . LEU A 1 642 ? 18.165 4.768 4.734 1.00 54.94 642 LEU A CA 1
ATOM 5004 C C . LEU A 1 642 ? 17.770 3.840 5.879 1.00 54.94 642 LEU A C 1
ATOM 5006 O O . LEU A 1 642 ? 17.818 2.618 5.757 1.00 54.94 642 LEU A O 1
ATOM 5010 N N . LEU A 1 643 ? 17.329 4.427 6.993 1.00 67.75 643 LEU A N 1
ATOM 5011 C CA . LEU A 1 643 ? 16.744 3.663 8.092 1.00 67.75 643 LEU A CA 1
ATOM 5012 C C . LEU A 1 643 ? 15.405 3.078 7.621 1.00 67.75 643 LEU A C 1
ATOM 5014 O O . LEU A 1 643 ? 14.427 3.807 7.463 1.00 67.75 643 LEU A O 1
ATOM 5018 N N . HIS A 1 644 ? 15.382 1.773 7.377 1.00 54.03 644 HIS A N 1
ATOM 5019 C CA . HIS A 1 644 ? 14.215 1.050 6.883 1.00 54.03 644 HIS A CA 1
ATOM 5020 C C . HIS A 1 644 ? 13.319 0.564 8.023 1.00 54.03 644 HIS A C 1
ATOM 5022 O O . HIS A 1 644 ? 12.096 0.534 7.888 1.00 54.03 644 HIS A O 1
ATOM 5028 N N . TYR A 1 645 ? 13.919 0.201 9.157 1.00 63.69 645 TYR A N 1
ATOM 5029 C CA . TYR A 1 645 ? 13.191 -0.256 10.333 1.00 63.69 645 TYR A CA 1
ATOM 5030 C C . TYR A 1 645 ? 13.907 0.152 11.618 1.00 63.69 645 TYR A C 1
ATOM 5032 O O . TYR A 1 645 ? 15.117 -0.021 11.741 1.00 63.69 645 TYR A O 1
ATOM 5040 N N . GLU A 1 646 ? 13.135 0.654 12.581 1.00 76.44 646 GLU A N 1
ATOM 5041 C CA . GLU A 1 646 ? 13.534 0.856 13.973 1.00 76.44 646 GLU A CA 1
ATOM 5042 C C . GLU A 1 646 ? 12.462 0.221 14.861 1.00 76.44 646 GLU A C 1
ATOM 5044 O O . GLU A 1 646 ? 11.284 0.571 14.764 1.00 76.44 646 GLU A O 1
ATOM 5049 N N . GLY A 1 647 ? 12.849 -0.698 15.742 1.00 64.56 647 GLY A N 1
ATOM 5050 C CA . GLY A 1 647 ? 11.886 -1.324 16.640 1.00 64.56 647 GLY A CA 1
ATOM 5051 C C . GLY A 1 647 ? 12.485 -2.364 17.573 1.00 64.56 647 GLY A C 1
ATOM 5052 O O . GLY A 1 647 ? 13.688 -2.602 17.593 1.00 64.56 647 GLY A O 1
ATOM 5053 N N . THR A 1 648 ? 11.624 -2.982 18.378 1.00 65.81 648 THR A N 1
ATOM 5054 C CA . THR A 1 648 ? 12.016 -4.070 19.290 1.00 65.81 648 THR A CA 1
ATOM 5055 C C . THR A 1 648 ? 12.045 -5.416 18.559 1.00 65.81 648 THR A C 1
ATOM 5057 O O . THR A 1 648 ? 11.540 -5.541 17.442 1.00 65.81 648 THR A O 1
ATOM 5060 N N . ASN A 1 649 ? 12.580 -6.452 19.208 1.00 57.78 649 ASN A N 1
ATOM 5061 C CA . ASN A 1 649 ? 12.713 -7.814 18.667 1.00 57.78 649 ASN A CA 1
ATOM 5062 C C . ASN A 1 649 ? 11.384 -8.559 18.388 1.00 57.78 649 ASN A C 1
ATOM 5064 O O . ASN A 1 649 ? 11.408 -9.729 18.018 1.00 57.78 649 ASN A O 1
ATOM 5068 N N . LYS A 1 650 ? 10.221 -7.922 18.582 1.00 53.03 650 LYS A N 1
ATOM 5069 C CA . LYS A 1 650 ? 8.896 -8.547 18.411 1.00 53.03 650 LYS A CA 1
ATOM 5070 C C . LYS A 1 650 ? 8.453 -8.663 16.949 1.00 53.03 650 LYS A C 1
ATOM 5072 O O . LYS A 1 650 ? 7.548 -9.438 16.655 1.00 53.03 650 LYS A O 1
ATOM 5077 N N . THR A 1 651 ? 9.086 -7.914 16.051 1.00 51.50 651 THR A N 1
ATOM 5078 C CA . THR A 1 651 ? 8.854 -7.939 14.602 1.00 51.50 651 THR A CA 1
ATOM 5079 C C . THR A 1 651 ? 10.158 -7.594 13.896 1.00 51.50 651 THR A C 1
ATOM 5081 O O . THR A 1 651 ? 10.780 -6.597 14.243 1.00 51.50 651 THR A O 1
ATOM 5084 N N . LEU A 1 652 ? 10.576 -8.389 12.913 1.00 53.25 652 LEU A N 1
ATOM 5085 C CA . LEU A 1 652 ? 11.676 -8.035 12.016 1.00 53.25 652 LEU A CA 1
ATOM 5086 C C . LEU A 1 652 ? 11.115 -7.879 10.596 1.00 53.25 652 LEU A C 1
ATOM 5088 O O . LEU A 1 652 ? 10.282 -8.694 10.187 1.00 53.25 652 LEU A O 1
ATOM 5092 N N . PRO A 1 653 ? 11.508 -6.832 9.856 1.00 53.50 653 PRO A N 1
ATOM 5093 C CA . PRO A 1 653 ? 11.169 -6.703 8.442 1.00 53.50 653 PRO A CA 1
ATOM 5094 C C . PRO A 1 653 ? 11.873 -7.797 7.621 1.00 53.50 653 PRO A C 1
ATOM 5096 O O . PRO A 1 653 ? 12.836 -8.412 8.077 1.00 53.50 653 PRO A O 1
ATOM 5099 N N . ALA A 1 654 ? 11.409 -8.027 6.392 1.00 52.47 654 ALA A N 1
ATOM 5100 C CA . ALA A 1 654 ? 12.105 -8.916 5.466 1.00 52.47 654 ALA A CA 1
ATOM 5101 C C . ALA A 1 654 ? 13.493 -8.344 5.124 1.00 52.47 654 ALA A C 1
ATOM 5103 O O . ALA A 1 654 ? 13.593 -7.190 4.686 1.00 52.47 654 ALA A O 1
ATOM 5104 N N . MET A 1 655 ? 14.531 -9.157 5.330 1.00 67.62 655 MET A N 1
ATOM 5105 C CA . MET A 1 655 ? 15.923 -8.794 5.061 1.00 67.62 655 MET A CA 1
ATOM 5106 C C . MET A 1 655 ? 16.236 -8.881 3.566 1.00 67.62 655 MET A C 1
ATOM 5108 O O . MET A 1 655 ? 15.627 -9.665 2.835 1.00 67.62 655 MET A O 1
ATOM 5112 N N . GLN A 1 656 ? 17.181 -8.063 3.115 1.00 63.72 656 GLN A N 1
ATOM 5113 C CA . GLN A 1 656 ? 17.682 -8.032 1.745 1.00 63.72 656 GLN A CA 1
ATOM 5114 C C . GLN A 1 656 ? 19.210 -8.042 1.731 1.00 63.72 656 GLN A C 1
ATOM 5116 O O . GLN A 1 656 ? 19.862 -7.669 2.705 1.00 63.72 656 GLN A O 1
ATOM 5121 N N . THR A 1 657 ? 19.773 -8.453 0.597 1.00 70.06 657 THR A N 1
ATOM 5122 C CA . THR A 1 657 ? 21.202 -8.334 0.300 1.00 70.06 657 THR A CA 1
ATOM 5123 C C . THR A 1 657 ? 21.701 -6.919 0.580 1.00 70.06 657 THR A C 1
ATOM 5125 O O . THR A 1 657 ? 21.115 -5.946 0.107 1.00 70.06 657 THR A O 1
ATOM 5128 N N . GLY A 1 658 ? 22.793 -6.808 1.332 1.00 71.00 658 GLY A N 1
ATOM 5129 C CA . GLY A 1 658 ? 23.423 -5.535 1.662 1.00 71.00 658 GLY A CA 1
ATOM 5130 C C . GLY A 1 658 ? 22.774 -4.769 2.812 1.00 71.00 658 GLY A C 1
ATOM 5131 O O . GLY A 1 658 ? 23.301 -3.727 3.185 1.00 71.00 658 GLY A O 1
ATOM 5132 N N . ASP A 1 659 ? 21.681 -5.252 3.411 1.00 81.50 659 ASP A N 1
ATOM 5133 C CA . ASP A 1 659 ? 21.132 -4.614 4.609 1.00 81.50 659 ASP A CA 1
ATOM 5134 C C . ASP A 1 659 ? 22.159 -4.634 5.758 1.00 81.50 659 ASP A C 1
ATOM 5136 O O . ASP A 1 659 ? 22.778 -5.662 6.049 1.00 81.50 659 ASP A O 1
ATOM 5140 N N . VAL A 1 660 ? 22.310 -3.499 6.445 1.00 86.50 660 VAL A N 1
ATOM 5141 C CA . VAL A 1 660 ? 23.184 -3.357 7.618 1.00 86.50 660 VAL A CA 1
ATOM 5142 C C . VAL A 1 660 ? 22.342 -3.307 8.883 1.00 86.50 660 VAL A C 1
ATOM 5144 O O . VAL A 1 660 ? 21.384 -2.536 8.992 1.00 86.50 660 VAL A O 1
ATOM 5147 N N . ILE A 1 661 ? 22.722 -4.123 9.860 1.00 86.69 661 ILE A N 1
ATOM 5148 C CA . ILE A 1 661 ? 22.021 -4.276 11.130 1.00 86.69 661 ILE A CA 1
ATOM 5149 C C . ILE A 1 661 ? 22.855 -3.630 12.234 1.00 86.69 661 ILE A C 1
ATOM 5151 O O . ILE A 1 661 ? 24.042 -3.927 12.375 1.00 86.69 661 ILE A O 1
ATOM 5155 N N . ILE A 1 662 ? 22.224 -2.781 13.047 1.00 84.94 662 ILE A N 1
ATOM 5156 C CA . ILE A 1 662 ? 22.785 -2.284 14.309 1.00 84.94 662 ILE A CA 1
ATOM 5157 C C . ILE A 1 662 ? 21.834 -2.661 15.442 1.00 84.94 662 ILE A C 1
ATOM 5159 O O . ILE A 1 662 ? 20.625 -2.423 15.367 1.00 84.94 662 ILE A O 1
ATOM 5163 N N . MET A 1 663 ? 22.387 -3.240 16.502 1.00 78.56 663 MET A N 1
ATOM 5164 C CA . MET A 1 663 ? 21.658 -3.691 17.679 1.00 78.56 663 MET A CA 1
ATOM 5165 C C . MET A 1 663 ? 22.249 -3.071 18.936 1.00 78.56 663 MET A C 1
ATOM 5167 O O . MET A 1 663 ? 23.462 -2.911 19.053 1.00 78.56 663 MET A O 1
ATOM 5171 N N . GLY A 1 664 ? 21.395 -2.754 19.902 1.00 74.56 664 GLY A N 1
ATOM 5172 C CA . GLY A 1 664 ? 21.838 -2.295 21.213 1.00 74.56 664 GLY A CA 1
ATOM 5173 C C . GLY A 1 664 ? 20.709 -1.684 22.027 1.00 74.56 664 GLY A C 1
ATOM 5174 O O . GLY A 1 664 ? 19.537 -1.680 21.632 1.00 74.56 664 GLY A O 1
ATOM 5175 N N . LYS A 1 665 ? 21.051 -1.143 23.193 1.00 69.69 665 LYS A N 1
ATOM 5176 C CA . LYS A 1 665 ? 20.095 -0.397 24.012 1.00 69.69 665 LYS A CA 1
ATOM 5177 C C . LYS A 1 665 ? 19.884 0.997 23.418 1.00 69.69 665 LYS A C 1
ATOM 5179 O O . LYS A 1 665 ? 20.822 1.622 22.929 1.00 69.69 665 LYS A O 1
ATOM 5184 N N . LYS A 1 666 ? 18.651 1.511 23.458 1.00 66.06 666 LYS A N 1
ATOM 5185 C CA . LYS A 1 666 ? 18.320 2.822 22.871 1.00 66.06 666 LYS A CA 1
ATOM 5186 C C . LYS A 1 666 ? 19.179 3.935 23.492 1.00 66.06 666 LYS A C 1
ATOM 5188 O O . LYS A 1 666 ? 19.070 4.197 24.688 1.00 66.06 666 LYS A O 1
ATOM 5193 N N . GLY A 1 667 ? 20.029 4.561 22.673 1.00 61.62 667 GLY A N 1
ATOM 5194 C CA . GLY A 1 667 ? 20.996 5.590 23.084 1.00 61.62 667 GLY A CA 1
ATOM 5195 C C . GLY A 1 667 ? 22.233 5.076 23.842 1.00 61.62 667 GLY A C 1
ATOM 5196 O O . GLY A 1 667 ? 22.919 5.883 24.466 1.00 61.62 667 GLY A O 1
ATOM 5197 N N . GLN A 1 668 ? 22.473 3.756 23.867 1.00 60.94 668 GLN A N 1
ATOM 5198 C CA . GLN A 1 668 ? 23.590 3.081 24.549 1.00 60.94 668 GLN A CA 1
ATOM 5199 C C . GLN A 1 668 ? 24.011 1.790 23.805 1.00 60.94 668 GLN A C 1
ATOM 5201 O O . GLN A 1 668 ? 23.958 0.698 24.361 1.00 60.94 668 GLN A O 1
ATOM 5206 N N . SER A 1 669 ? 24.399 1.909 22.541 1.00 61.41 669 SER A N 1
ATOM 5207 C CA . SER A 1 669 ? 24.910 0.847 21.662 1.00 61.41 669 SER A CA 1
ATOM 5208 C C . SER A 1 669 ? 26.443 0.802 21.565 1.00 61.41 669 SER A C 1
ATOM 5210 O O . SER A 1 669 ? 26.981 -0.154 21.020 1.00 61.41 669 SER A O 1
ATOM 5212 N N . ALA A 1 670 ? 27.179 1.782 22.105 1.00 56.88 670 ALA A N 1
ATOM 5213 C CA . ALA A 1 670 ? 28.650 1.781 22.101 1.00 56.88 670 ALA A CA 1
ATOM 5214 C C . ALA A 1 670 ? 29.270 0.712 23.023 1.00 56.88 670 ALA A C 1
ATOM 5216 O O . ALA A 1 670 ? 28.749 0.400 24.096 1.00 56.88 670 ALA A O 1
ATOM 5217 N N . GLY A 1 671 ? 30.460 0.224 22.655 1.00 61.00 671 GLY A N 1
ATOM 5218 C CA . GLY A 1 671 ? 31.229 -0.730 23.462 1.00 61.00 671 GLY A CA 1
ATOM 5219 C C . GLY A 1 671 ? 30.553 -2.102 23.530 1.00 61.00 671 GLY A C 1
ATOM 5220 O O . GLY A 1 671 ? 29.985 -2.556 22.550 1.00 61.00 671 GLY A O 1
ATOM 5221 N N . ALA A 1 672 ? 30.578 -2.761 24.693 1.00 61.78 672 ALA A N 1
ATOM 5222 C CA . ALA A 1 672 ? 29.974 -4.091 24.880 1.00 61.78 672 ALA A CA 1
ATOM 5223 C C . ALA A 1 672 ? 28.423 -4.105 24.883 1.00 61.78 672 ALA A C 1
ATOM 5225 O O . ALA A 1 672 ? 27.815 -5.150 25.113 1.00 61.78 672 ALA A O 1
ATOM 5226 N N . ALA A 1 673 ? 27.780 -2.945 24.698 1.00 63.94 673 ALA A N 1
ATOM 5227 C CA . ALA A 1 673 ? 26.328 -2.766 24.776 1.00 63.94 673 ALA A CA 1
ATOM 5228 C C . ALA A 1 673 ? 25.627 -2.709 23.402 1.00 63.94 673 ALA A C 1
ATOM 5230 O O . ALA A 1 673 ? 24.413 -2.483 23.347 1.00 63.94 673 ALA A O 1
ATOM 5231 N N . GLY A 1 674 ? 26.364 -2.912 22.307 1.00 72.75 674 GLY A N 1
ATOM 5232 C CA . GLY A 1 674 ? 25.788 -3.035 20.973 1.00 72.75 674 GLY A CA 1
ATOM 5233 C C . GLY A 1 674 ? 26.616 -3.910 20.042 1.00 72.75 674 GLY A C 1
ATOM 5234 O O . GLY A 1 674 ? 27.759 -4.250 20.334 1.00 72.75 674 GLY A O 1
ATOM 5235 N N . HIS A 1 675 ? 25.988 -4.298 18.936 1.00 82.12 675 HIS A N 1
ATOM 5236 C CA . HIS A 1 675 ? 26.520 -5.234 17.951 1.00 82.12 675 HIS A CA 1
ATOM 5237 C C . HIS A 1 675 ? 26.081 -4.843 16.538 1.00 82.12 675 HIS A C 1
ATOM 5239 O O . HIS A 1 675 ? 25.064 -4.164 16.370 1.00 82.12 675 HIS A O 1
ATOM 5245 N N . THR A 1 676 ? 26.837 -5.242 15.515 1.00 86.38 676 THR A N 1
ATOM 5246 C CA . THR A 1 676 ? 26.507 -4.930 14.118 1.00 86.38 676 THR A CA 1
ATOM 5247 C C . THR A 1 676 ? 26.951 -6.023 13.156 1.00 86.38 676 THR A C 1
ATOM 5249 O O . THR A 1 676 ? 27.960 -6.690 13.378 1.00 86.38 676 THR A O 1
ATOM 5252 N N . ALA A 1 677 ? 26.176 -6.194 12.086 1.00 87.75 677 ALA A N 1
ATOM 5253 C CA . ALA A 1 677 ? 26.382 -7.210 11.066 1.00 87.75 677 ALA A CA 1
ATOM 5254 C C . ALA A 1 677 ? 25.842 -6.740 9.704 1.00 87.75 677 ALA A C 1
ATOM 5256 O O . ALA A 1 677 ? 25.095 -5.757 9.629 1.00 87.75 677 ALA A O 1
ATOM 5257 N N . VAL A 1 678 ? 26.200 -7.448 8.629 1.00 88.00 678 VAL A N 1
ATOM 5258 C CA . VAL A 1 678 ? 25.741 -7.162 7.259 1.00 88.00 678 VAL A CA 1
ATOM 5259 C C . VAL A 1 678 ? 25.129 -8.404 6.616 1.00 88.00 678 VAL A C 1
ATOM 5261 O O . VAL A 1 678 ? 25.649 -9.511 6.753 1.00 88.00 678 VAL A O 1
ATOM 5264 N N . MET A 1 679 ? 24.017 -8.235 5.906 1.00 83.12 679 MET A N 1
ATOM 5265 C CA . MET A 1 679 ? 23.365 -9.314 5.169 1.00 83.12 679 MET A CA 1
ATOM 5266 C C . MET A 1 679 ? 24.106 -9.568 3.852 1.00 83.12 679 MET A C 1
ATOM 5268 O O . MET A 1 679 ? 24.163 -8.700 2.980 1.00 83.12 679 MET A O 1
ATOM 5272 N N . LYS A 1 680 ? 24.652 -10.776 3.686 1.00 75.94 680 LYS A N 1
ATOM 5273 C CA . LYS A 1 680 ? 25.192 -11.248 2.400 1.00 75.94 680 LYS A CA 1
ATOM 5274 C C . LYS A 1 680 ? 24.071 -11.462 1.387 1.00 75.94 680 LYS A C 1
ATOM 5276 O O . LYS A 1 680 ? 24.239 -11.151 0.216 1.00 75.94 680 LYS A O 1
ATOM 5281 N N . ASP A 1 681 ? 22.945 -11.982 1.861 1.00 74.38 681 ASP A N 1
ATOM 5282 C CA . ASP A 1 681 ? 21.709 -12.190 1.113 1.00 74.38 681 ASP A CA 1
ATOM 5283 C C . ASP A 1 681 ? 20.509 -12.183 2.079 1.00 74.38 681 ASP A C 1
ATOM 5285 O O . ASP A 1 681 ? 20.666 -11.926 3.271 1.00 74.38 681 ASP A O 1
ATOM 5289 N N . ALA A 1 682 ? 19.295 -12.441 1.585 1.00 67.44 682 ALA A N 1
ATOM 5290 C CA . ALA A 1 682 ? 18.080 -12.397 2.404 1.00 67.44 682 ALA A CA 1
ATOM 5291 C C . ALA A 1 682 ? 18.029 -13.448 3.537 1.00 67.44 682 ALA A C 1
ATOM 5293 O O . ALA A 1 682 ? 17.242 -13.286 4.471 1.00 67.44 682 ALA A O 1
ATOM 5294 N N . GLU A 1 683 ? 18.837 -14.512 3.471 1.00 74.88 683 GLU A N 1
ATOM 5295 C CA . GLU A 1 683 ? 18.843 -15.610 4.446 1.00 74.88 683 GLU A CA 1
ATOM 5296 C C . GLU A 1 683 ? 20.201 -15.810 5.146 1.00 74.88 683 GLU A C 1
ATOM 5298 O O . GLU A 1 683 ? 20.305 -16.708 5.985 1.00 74.88 683 GLU A O 1
ATOM 5303 N N . THR A 1 684 ? 21.215 -14.987 4.849 1.00 79.62 684 THR A N 1
ATOM 5304 C CA . THR A 1 684 ? 22.590 -15.167 5.342 1.00 79.62 684 THR A CA 1
ATOM 5305 C C . THR A 1 684 ? 23.197 -13.865 5.863 1.00 79.62 684 THR A C 1
ATOM 5307 O O . THR A 1 684 ? 23.327 -12.886 5.124 1.00 79.62 684 THR A O 1
ATOM 5310 N N . VAL A 1 685 ? 23.641 -13.865 7.123 1.00 86.81 685 VAL A N 1
ATOM 5311 C CA . VAL A 1 685 ? 24.331 -12.733 7.765 1.00 86.81 685 VAL A CA 1
ATOM 5312 C C . VAL A 1 685 ? 25.831 -13.005 7.917 1.00 86.81 685 VAL A C 1
ATOM 5314 O O . VAL A 1 685 ? 26.238 -14.137 8.190 1.00 86.81 685 VAL A O 1
ATOM 5317 N N . LEU A 1 686 ? 26.645 -11.963 7.736 1.00 86.50 686 LEU A N 1
ATOM 5318 C CA . LEU A 1 686 ? 28.086 -11.952 7.988 1.00 86.50 686 LEU A CA 1
ATOM 5319 C C . LEU A 1 686 ? 28.393 -11.076 9.200 1.00 86.50 686 LEU A C 1
ATOM 5321 O O . LEU A 1 686 ? 27.958 -9.921 9.267 1.00 86.50 686 LEU A O 1
ATOM 5325 N N . GLU A 1 687 ? 29.188 -11.604 10.125 1.00 84.12 687 GLU A N 1
ATOM 5326 C CA . GLU A 1 687 ? 29.591 -10.889 11.333 1.00 84.12 687 GLU A CA 1
ATOM 5327 C C . GLU A 1 687 ? 31.045 -11.150 11.757 1.00 84.12 687 GLU A C 1
ATOM 5329 O O . GLU A 1 687 ? 31.709 -12.069 11.273 1.00 84.12 687 GLU A O 1
ATOM 5334 N N . CYS A 1 688 ? 31.517 -10.334 12.703 1.00 80.50 688 CYS A N 1
ATOM 5335 C CA . CYS A 1 688 ? 32.788 -10.471 13.414 1.00 80.50 688 CYS A CA 1
ATOM 5336 C C . CYS A 1 688 ? 32.496 -10.382 14.925 1.00 80.50 688 CYS A C 1
ATOM 5338 O O . CYS A 1 688 ? 31.941 -9.372 15.360 1.00 80.50 688 CYS A O 1
ATOM 5340 N N . SER A 1 689 ? 32.799 -11.419 15.717 1.00 74.69 689 SER A N 1
ATOM 5341 C CA . SER A 1 689 ? 32.397 -11.504 17.140 1.00 74.69 689 SER A CA 1
ATOM 5342 C C . SER A 1 689 ? 33.298 -12.434 17.972 1.00 74.69 689 SER A C 1
ATOM 5344 O O . SER A 1 689 ? 34.036 -13.240 17.421 1.00 74.69 689 SER A O 1
ATOM 5346 N N . THR A 1 690 ? 33.222 -12.368 19.310 1.00 68.19 690 THR A N 1
ATOM 5347 C CA . THR A 1 690 ? 33.854 -13.352 20.223 1.00 68.19 690 THR A CA 1
ATOM 5348 C C . THR A 1 690 ? 32.809 -14.202 20.933 1.00 68.19 690 THR A C 1
ATOM 5350 O O . THR A 1 690 ? 31.735 -13.723 21.285 1.00 68.19 690 THR A O 1
ATOM 5353 N N . GLY A 1 691 ? 33.147 -15.460 21.233 1.00 56.69 691 GLY A N 1
ATOM 5354 C CA . GLY A 1 691 ? 32.377 -16.279 22.182 1.00 56.69 691 GLY A CA 1
ATOM 5355 C C . GLY A 1 691 ? 31.535 -17.412 21.591 1.00 56.69 691 GLY A C 1
ATOM 5356 O O . GLY A 1 691 ? 30.937 -18.164 22.358 1.00 56.69 691 GLY A O 1
ATOM 5357 N N . TRP A 1 692 ? 31.536 -17.612 20.272 1.00 58.44 692 TRP A N 1
ATOM 5358 C CA . TRP A 1 692 ? 30.983 -18.823 19.663 1.00 58.44 692 TRP A CA 1
ATOM 5359 C C . TRP A 1 692 ? 32.015 -19.958 19.726 1.00 58.44 692 TRP A C 1
ATOM 5361 O O . TRP A 1 692 ? 33.148 -19.820 19.261 1.00 58.44 692 TRP A O 1
ATOM 5371 N N . SER A 1 693 ? 31.655 -21.103 20.315 1.00 46.91 693 SER A N 1
ATOM 5372 C CA . SER A 1 693 ? 32.544 -22.268 20.339 1.00 46.91 693 SER A CA 1
ATOM 5373 C C . SER A 1 693 ? 32.636 -22.866 18.935 1.00 46.91 693 SER A C 1
ATOM 5375 O O . SER A 1 693 ? 31.668 -23.459 18.463 1.00 46.91 693 SER A O 1
ATOM 5377 N N . GLY A 1 694 ? 33.798 -22.728 18.295 1.00 48.88 694 GLY A N 1
ATOM 5378 C CA . GLY A 1 694 ? 34.008 -23.172 16.920 1.00 48.88 694 GLY A CA 1
ATOM 5379 C C . GLY A 1 694 ? 33.828 -22.042 15.914 1.00 48.88 694 GLY A C 1
ATOM 5380 O O . GLY A 1 694 ? 32.973 -22.136 15.035 1.00 48.88 694 GLY A O 1
ATOM 5381 N N . GLY A 1 695 ? 34.705 -21.030 15.976 1.00 49.44 695 GLY A N 1
ATOM 5382 C CA . GLY A 1 695 ? 35.107 -20.325 14.753 1.00 49.44 695 GLY A CA 1
ATOM 5383 C C . GLY A 1 695 ? 35.390 -21.346 13.650 1.00 49.44 695 GLY A C 1
ATOM 5384 O O . GLY A 1 695 ? 35.665 -22.514 13.962 1.00 49.44 695 GLY A O 1
ATOM 5385 N N . TYR A 1 696 ? 35.275 -20.938 12.377 1.00 49.16 696 TYR A N 1
ATOM 5386 C CA . TYR A 1 696 ? 35.621 -21.791 11.225 1.00 49.16 696 TYR A CA 1
ATOM 5387 C C . TYR A 1 696 ? 36.809 -22.689 11.596 1.00 49.16 696 TYR A C 1
ATOM 5389 O O . TYR A 1 696 ? 37.691 -22.145 12.257 1.00 49.16 696 TYR A O 1
ATOM 5397 N N . PRO A 1 697 ? 36.861 -23.990 11.230 1.00 48.38 697 PRO A N 1
ATOM 5398 C CA . PRO A 1 697 ? 37.818 -25.000 11.735 1.00 48.38 697 PRO A CA 1
ATOM 5399 C C . PRO A 1 697 ? 39.321 -24.625 11.783 1.00 48.38 697 PRO A C 1
ATOM 5401 O O . PRO A 1 697 ? 40.130 -25.395 12.293 1.00 48.38 697 PRO A O 1
ATOM 5404 N N . ASP A 1 698 ? 39.659 -23.432 11.311 1.00 50.38 698 ASP A N 1
ATOM 5405 C CA . ASP A 1 698 ? 40.942 -22.774 11.197 1.00 50.38 698 ASP A CA 1
ATOM 5406 C C . ASP A 1 698 ? 41.192 -21.645 12.247 1.00 50.38 698 ASP A C 1
ATOM 5408 O O . ASP A 1 698 ? 42.330 -21.216 12.385 1.00 50.38 698 ASP A O 1
ATOM 5412 N N . GLY A 1 699 ? 40.214 -21.166 13.037 1.00 58.91 699 GLY A N 1
ATOM 5413 C CA . GLY A 1 699 ? 40.444 -20.249 14.182 1.00 58.91 699 GLY A CA 1
ATOM 5414 C C . GLY A 1 699 ? 40.309 -18.733 13.936 1.00 58.91 699 GLY A C 1
ATOM 5415 O O . GLY A 1 699 ? 40.998 -17.965 14.597 1.00 58.91 699 GLY A O 1
ATOM 5416 N N . ALA A 1 700 ? 39.455 -18.300 13.000 1.00 67.69 700 ALA A N 1
ATOM 5417 C CA . ALA A 1 700 ? 39.117 -16.883 12.779 1.00 67.69 700 ALA A CA 1
ATOM 5418 C C . ALA A 1 700 ? 37.813 -16.478 13.505 1.00 67.69 700 ALA A C 1
ATOM 5420 O O . ALA A 1 700 ? 36.862 -17.262 13.518 1.00 67.69 700 ALA A O 1
ATOM 5421 N N . ASP A 1 701 ? 37.734 -15.242 14.005 1.00 75.75 701 ASP A N 1
ATOM 5422 C CA . ASP A 1 701 ? 36.580 -14.649 14.708 1.00 75.75 701 ASP A CA 1
ATOM 5423 C C . ASP A 1 701 ? 35.579 -13.952 13.754 1.00 75.75 701 ASP A C 1
ATOM 5425 O O . ASP A 1 701 ? 34.975 -12.924 14.069 1.00 75.75 701 ASP A O 1
ATOM 5429 N N . VAL A 1 702 ? 35.396 -14.516 12.556 1.00 77.69 702 VAL A N 1
ATOM 5430 C CA . VAL A 1 702 ? 34.394 -14.087 11.565 1.00 77.69 702 VAL A CA 1
ATOM 5431 C C . VAL A 1 702 ? 33.444 -15.235 11.240 1.00 77.69 702 VAL A C 1
ATOM 5433 O O . VAL A 1 702 ? 33.876 -16.373 11.031 1.00 77.69 702 VAL A O 1
ATOM 5436 N N . PHE A 1 703 ? 32.145 -14.939 11.179 1.00 77.44 703 PHE A N 1
ATOM 5437 C CA . PHE A 1 703 ? 31.091 -15.949 11.110 1.00 77.44 703 PHE A CA 1
ATOM 5438 C C . PHE A 1 703 ? 30.087 -15.657 9.992 1.00 77.44 703 PHE A C 1
ATOM 5440 O O . PHE A 1 703 ? 29.798 -14.507 9.665 1.00 77.44 703 PHE A O 1
ATOM 5447 N N . GLU A 1 704 ? 29.570 -16.733 9.397 1.00 84.94 704 GLU A N 1
ATOM 5448 C CA . GLU A 1 704 ? 28.498 -16.710 8.401 1.00 84.94 704 GLU A CA 1
ATOM 5449 C C . GLU A 1 704 ? 27.326 -17.528 8.952 1.00 84.94 704 GLU A C 1
ATOM 5451 O O . GLU A 1 704 ? 27.457 -18.741 9.154 1.00 84.94 704 GLU A O 1
ATOM 5456 N N . HIS A 1 705 ? 26.191 -16.868 9.202 1.00 81.88 705 HIS A N 1
ATOM 5457 C CA . HIS A 1 705 ? 24.989 -17.511 9.734 1.00 81.88 705 HIS A CA 1
ATOM 5458 C C . HIS A 1 705 ? 23.867 -17.494 8.701 1.00 81.88 705 HIS A C 1
ATOM 5460 O O . HIS A 1 705 ? 23.263 -16.460 8.429 1.00 81.88 705 HIS A O 1
ATOM 5466 N N . GLY A 1 706 ? 23.581 -18.662 8.136 1.00 79.31 706 GLY A N 1
ATOM 5467 C CA . GLY A 1 706 ? 22.465 -18.918 7.239 1.00 79.31 706 GLY A CA 1
ATOM 5468 C C . GLY A 1 706 ? 21.482 -19.942 7.807 1.00 79.31 706 GLY A C 1
ATOM 5469 O O . GLY A 1 706 ? 21.590 -20.415 8.940 1.00 79.31 706 GLY A O 1
ATOM 5470 N N . LYS A 1 707 ? 20.501 -20.338 6.999 1.00 71.69 707 LYS A N 1
ATOM 5471 C CA . LYS A 1 707 ? 19.459 -21.308 7.387 1.00 71.69 707 LYS A CA 1
ATOM 5472 C C . LYS A 1 707 ? 19.992 -22.703 7.737 1.00 71.69 707 LYS A C 1
ATOM 5474 O O . LYS A 1 707 ? 19.383 -23.414 8.532 1.00 71.69 707 LYS A O 1
ATOM 5479 N N . SER A 1 708 ? 21.114 -23.093 7.135 1.00 67.19 708 SER A N 1
ATOM 5480 C CA . SER A 1 708 ? 21.760 -24.401 7.308 1.00 67.19 708 SER A CA 1
ATOM 5481 C C . SER A 1 708 ? 23.156 -24.326 7.939 1.00 67.19 708 SER A C 1
ATOM 5483 O O . SER A 1 708 ? 23.865 -25.331 7.946 1.00 67.19 708 SER A O 1
ATOM 5485 N N . SER A 1 709 ? 23.582 -23.155 8.424 1.00 68.12 709 SER A N 1
ATOM 5486 C CA . SER A 1 709 ? 24.860 -23.001 9.132 1.00 68.12 709 SER A CA 1
ATOM 5487 C C . SER A 1 709 ? 24.750 -23.486 10.578 1.00 68.12 709 SER A C 1
ATOM 5489 O O . SER A 1 709 ? 23.657 -23.655 11.112 1.00 68.12 709 SER A O 1
ATOM 5491 N N . ASN A 1 710 ? 25.891 -23.687 11.234 1.00 61.91 710 ASN A N 1
ATOM 5492 C CA . ASN A 1 710 ? 25.948 -23.911 12.673 1.00 61.91 710 ASN A CA 1
ATOM 5493 C C . ASN A 1 710 ? 26.882 -22.865 13.302 1.00 61.91 710 ASN A C 1
ATOM 5495 O O . ASN A 1 710 ? 28.078 -22.912 13.007 1.00 61.91 710 ASN A O 1
ATOM 5499 N N . PRO A 1 711 ? 26.368 -21.943 14.133 1.00 64.94 711 PRO A N 1
ATOM 5500 C CA . PRO A 1 711 ? 24.955 -21.771 14.510 1.00 64.94 711 PRO A CA 1
ATOM 5501 C C . PRO A 1 711 ? 24.119 -21.207 13.340 1.00 64.94 711 PRO A C 1
ATOM 5503 O O . PRO A 1 711 ? 24.675 -20.597 12.417 1.00 64.94 711 PRO A O 1
ATOM 5506 N N . THR A 1 712 ? 22.802 -21.444 13.339 1.00 78.50 712 THR A N 1
ATOM 5507 C CA . THR A 1 712 ? 21.893 -20.949 12.283 1.00 78.50 712 THR A CA 1
ATOM 5508 C C . THR A 1 712 ? 21.633 -19.447 12.425 1.00 78.50 712 THR A C 1
ATOM 5510 O O . THR A 1 712 ? 21.843 -18.873 13.492 1.00 78.50 712 THR A O 1
ATOM 5513 N N . LEU A 1 713 ? 21.090 -18.803 11.386 1.00 77.38 713 LEU A N 1
ATOM 5514 C CA . LEU A 1 713 ? 20.629 -17.409 11.473 1.00 77.38 713 LEU A CA 1
ATOM 5515 C C . LEU A 1 713 ? 19.640 -17.193 12.641 1.00 77.38 713 LEU A C 1
ATOM 5517 O O . LEU A 1 713 ? 19.710 -16.191 13.346 1.00 77.38 713 LEU A O 1
ATOM 5521 N N . ALA A 1 714 ? 18.737 -18.148 12.886 1.00 74.88 714 ALA A N 1
ATOM 5522 C CA . ALA A 1 714 ? 17.782 -18.074 13.994 1.00 74.88 714 ALA A CA 1
ATOM 5523 C C . ALA A 1 714 ? 18.461 -18.185 15.372 1.00 74.88 714 ALA A C 1
ATOM 5525 O O . ALA A 1 714 ? 18.034 -17.529 16.328 1.00 74.88 714 ALA A O 1
ATOM 5526 N N . ASP A 1 715 ? 19.521 -18.988 15.472 1.00 73.25 715 ASP A N 1
ATOM 5527 C CA . ASP A 1 715 ? 20.322 -19.112 16.691 1.00 73.25 715 ASP A CA 1
ATOM 5528 C C . ASP A 1 715 ? 21.117 -17.833 16.957 1.00 73.25 715 ASP A C 1
ATOM 5530 O O . ASP A 1 715 ? 21.165 -17.391 18.101 1.00 73.25 715 ASP A O 1
ATOM 5534 N N . TRP A 1 716 ? 21.663 -17.205 15.911 1.00 78.69 716 TRP A N 1
ATOM 5535 C CA . TRP A 1 716 ? 22.328 -15.902 15.993 1.00 78.69 716 TRP A CA 1
ATOM 5536 C C . TRP A 1 716 ? 21.389 -14.831 16.565 1.00 78.69 716 TRP A C 1
ATOM 5538 O O . TRP A 1 716 ? 21.657 -14.258 17.622 1.00 78.69 716 TRP A O 1
ATOM 5548 N N . PHE A 1 717 ? 20.202 -14.678 15.963 1.00 74.38 717 PHE A N 1
ATOM 5549 C CA . PHE A 1 717 ? 19.159 -13.771 16.458 1.00 74.38 717 PHE A CA 1
ATOM 5550 C C . PHE A 1 717 ? 18.802 -14.021 17.928 1.00 74.38 717 PHE A C 1
ATOM 5552 O O . PHE A 1 717 ? 18.540 -13.083 18.684 1.00 74.38 717 PHE A O 1
ATOM 5559 N N . SER A 1 718 ? 18.761 -15.291 18.331 1.00 71.12 718 SER A N 1
ATOM 5560 C CA . SER A 1 718 ? 18.395 -15.687 19.689 1.00 71.12 718 SER A CA 1
ATOM 5561 C C . SER A 1 718 ? 19.535 -15.471 20.689 1.00 71.12 718 SER A C 1
ATOM 5563 O O . SER A 1 718 ? 19.271 -15.119 21.836 1.00 71.12 718 SER A O 1
ATOM 5565 N N . TYR A 1 719 ? 20.789 -15.678 20.292 1.00 68.56 719 TYR A N 1
ATOM 5566 C CA . TYR A 1 719 ? 21.964 -15.544 21.152 1.00 68.56 719 TYR A CA 1
ATOM 5567 C C . TYR A 1 719 ? 22.224 -14.077 21.524 1.00 68.56 719 TYR A C 1
ATOM 5569 O O . TYR A 1 719 ? 22.278 -13.748 22.713 1.00 68.56 719 TYR A O 1
ATOM 5577 N N . ASP A 1 720 ? 22.253 -13.178 20.538 1.00 65.31 720 ASP A N 1
ATOM 5578 C CA . ASP A 1 720 ? 22.496 -11.747 20.771 1.00 65.31 720 ASP A CA 1
ATOM 5579 C C . ASP A 1 720 ? 21.321 -11.041 21.457 1.00 65.31 720 ASP A C 1
ATOM 5581 O O . ASP A 1 720 ? 21.511 -10.113 22.242 1.00 65.31 720 ASP A O 1
ATOM 5585 N N . ALA A 1 721 ? 20.089 -11.524 21.263 1.00 61.50 721 ALA A N 1
ATOM 5586 C CA . ALA A 1 721 ? 18.934 -11.009 21.997 1.00 61.50 721 ALA A CA 1
ATOM 5587 C C . ALA A 1 721 ? 18.936 -11.389 23.493 1.00 61.50 721 ALA A C 1
ATOM 5589 O O . ALA A 1 721 ? 18.316 -10.688 24.294 1.00 61.50 721 ALA A O 1
ATOM 5590 N N . ASN A 1 722 ? 19.592 -12.493 23.876 1.00 55.09 722 ASN A N 1
ATOM 5591 C CA . ASN A 1 722 ? 19.524 -13.062 25.228 1.00 55.09 722 ASN A CA 1
ATOM 5592 C C . ASN A 1 722 ? 20.723 -12.713 26.129 1.00 55.09 722 ASN A C 1
ATOM 5594 O O . ASN A 1 722 ? 20.597 -12.802 27.351 1.00 55.09 722 ASN A O 1
ATOM 5598 N N . ASN A 1 723 ? 21.859 -12.270 25.579 1.00 57.78 723 ASN A N 1
ATOM 5599 C CA . ASN A 1 723 ? 23.058 -11.895 26.355 1.00 57.78 723 ASN A CA 1
ATOM 5600 C C . ASN A 1 723 ? 22.952 -10.541 27.088 1.00 57.78 723 ASN A C 1
ATOM 5602 O O . ASN A 1 723 ? 23.916 -10.021 27.651 1.00 57.78 723 ASN A O 1
ATOM 5606 N N . TRP A 1 724 ? 21.757 -9.966 27.109 1.00 59.88 724 TRP A N 1
ATOM 5607 C CA . TRP A 1 724 ? 21.541 -8.542 27.242 1.00 59.88 724 TRP A CA 1
ATOM 5608 C C . TRP A 1 724 ? 20.266 -8.322 28.089 1.00 59.88 724 TRP A C 1
ATOM 5610 O O . TRP A 1 724 ? 19.154 -8.672 27.699 1.00 59.88 724 TRP A O 1
ATOM 5620 N N . SER A 1 725 ? 20.399 -7.776 29.310 1.00 54.59 725 SER A N 1
ATOM 5621 C CA . SER A 1 725 ? 19.263 -7.521 30.222 1.00 54.59 725 SER A CA 1
ATOM 5622 C C . SER A 1 725 ? 18.576 -6.158 29.982 1.00 54.59 725 SER A C 1
ATOM 5624 O O . SER A 1 725 ? 19.179 -5.107 30.187 1.00 54.59 725 SER A O 1
ATOM 5626 N N . GLY A 1 726 ? 17.299 -6.149 29.563 1.00 61.47 726 GLY A N 1
ATOM 5627 C CA . GLY A 1 726 ? 16.513 -4.920 29.320 1.00 61.47 726 GLY A CA 1
ATOM 5628 C C . GLY A 1 726 ? 15.674 -4.938 28.033 1.00 61.47 726 GLY A C 1
ATOM 5629 O O . GLY A 1 726 ? 15.498 -5.989 27.426 1.00 61.47 726 GLY A O 1
ATOM 5630 N N . GLU A 1 727 ? 15.126 -3.781 27.631 1.00 60.53 727 GLU A N 1
ATOM 5631 C CA . GLU A 1 727 ? 14.534 -3.592 26.293 1.00 60.53 727 GLU A CA 1
ATOM 5632 C C . GLU A 1 727 ? 15.619 -3.189 25.281 1.00 60.53 727 GLU A C 1
ATOM 5634 O O . GLU A 1 727 ? 16.344 -2.213 25.493 1.00 60.53 727 GLU A O 1
ATOM 5639 N N . TRP A 1 728 ? 15.692 -3.921 24.168 1.00 65.88 728 TRP A N 1
ATOM 5640 C CA . TRP A 1 728 ? 16.705 -3.769 23.117 1.00 65.88 728 TRP A CA 1
ATOM 5641 C C . TRP A 1 728 ? 16.071 -3.345 21.797 1.00 65.88 728 TRP A C 1
ATOM 5643 O O . TRP A 1 728 ? 14.922 -3.697 21.506 1.00 65.88 728 TRP A O 1
ATOM 5653 N N . TYR A 1 729 ? 16.830 -2.589 21.009 1.00 69.12 729 TYR A N 1
ATOM 5654 C CA . TYR A 1 729 ? 16.389 -2.017 19.744 1.00 69.12 729 TYR A CA 1
ATOM 5655 C C . TYR A 1 729 ? 17.212 -2.549 18.576 1.00 69.12 729 TYR A C 1
ATOM 5657 O O . TYR A 1 729 ? 18.417 -2.778 18.686 1.00 69.12 729 TYR A O 1
ATOM 5665 N N . TRP A 1 730 ? 16.515 -2.703 17.458 1.00 75.06 730 TRP A N 1
ATOM 5666 C CA . TRP A 1 730 ? 17.043 -3.047 16.152 1.00 75.06 730 TRP A CA 1
ATOM 5667 C C . TRP A 1 730 ? 16.940 -1.833 15.249 1.00 75.06 730 TRP A C 1
ATOM 5669 O O . TRP A 1 730 ? 15.883 -1.199 15.186 1.00 75.06 730 TRP A O 1
ATOM 5679 N N . TYR A 1 731 ? 18.011 -1.568 14.514 1.00 75.69 731 TYR A N 1
ATOM 5680 C CA . TYR A 1 731 ? 18.029 -0.601 13.432 1.00 75.69 731 TYR A CA 1
ATOM 5681 C C . TYR A 1 731 ? 18.476 -1.318 12.163 1.00 75.69 731 TYR A C 1
ATOM 5683 O O . TYR A 1 731 ? 19.593 -1.832 12.099 1.00 75.69 731 TYR A O 1
ATOM 5691 N N . LEU A 1 732 ? 17.590 -1.361 11.170 1.00 76.44 732 LEU A N 1
ATOM 5692 C CA . LEU A 1 732 ? 17.885 -1.901 9.850 1.00 76.44 732 LEU A CA 1
ATOM 5693 C C . LEU A 1 732 ? 18.102 -0.750 8.877 1.00 76.44 732 LEU A C 1
ATOM 5695 O O . LEU A 1 732 ? 17.196 0.057 8.647 1.00 76.44 732 LEU A O 1
ATOM 5699 N N . TYR A 1 733 ? 19.284 -0.710 8.285 1.00 71.31 733 TYR A N 1
ATOM 5700 C CA . TYR A 1 733 ? 19.659 0.254 7.269 1.00 71.31 733 TYR A CA 1
ATOM 5701 C C . TYR A 1 733 ? 19.708 -0.426 5.912 1.00 71.31 733 TYR A C 1
ATOM 5703 O O . TYR A 1 733 ? 20.419 -1.411 5.736 1.00 71.31 733 TYR A O 1
ATOM 5711 N N . ARG A 1 734 ? 18.968 0.130 4.954 1.00 76.56 734 ARG A N 1
ATOM 5712 C CA . ARG A 1 734 ? 18.898 -0.367 3.583 1.00 76.56 734 ARG A CA 1
ATOM 5713 C C . ARG A 1 734 ? 19.503 0.640 2.629 1.00 76.56 734 ARG A C 1
ATOM 5715 O O . ARG A 1 734 ? 19.188 1.828 2.711 1.00 76.56 734 ARG A O 1
ATOM 5722 N N . PHE A 1 735 ? 20.342 0.162 1.723 1.00 67.31 735 PHE A N 1
ATOM 5723 C CA . PHE A 1 735 ? 20.935 1.000 0.696 1.00 67.31 735 PHE A CA 1
ATOM 5724 C C . PHE A 1 735 ? 19.845 1.586 -0.213 1.00 67.31 735 PHE A C 1
ATOM 5726 O O . PHE A 1 735 ? 18.939 0.876 -0.644 1.00 67.31 735 PHE A O 1
ATOM 5733 N N . SER A 1 736 ? 19.898 2.891 -0.467 1.00 45.84 736 SER A N 1
ATOM 5734 C CA . SER A 1 736 ? 18.940 3.601 -1.320 1.00 45.84 736 SER A CA 1
ATOM 5735 C C . SER A 1 736 ? 19.331 3.625 -2.797 1.00 45.84 736 SER A C 1
ATOM 5737 O O . SER A 1 736 ? 18.559 4.145 -3.600 1.00 45.84 736 SER A O 1
ATOM 5739 N N . GLY A 1 737 ? 20.515 3.105 -3.147 1.00 45.56 737 GLY A N 1
ATOM 5740 C CA . GLY A 1 737 ? 20.967 2.895 -4.526 1.00 45.56 737 GLY A CA 1
ATOM 5741 C C . GLY A 1 737 ? 20.560 1.526 -5.096 1.00 45.56 737 GLY A C 1
ATOM 5742 O O . GLY A 1 737 ? 19.689 0.846 -4.556 1.00 45.56 737 GLY A O 1
ATOM 5743 N N . ASN A 1 738 ? 21.185 1.110 -6.203 1.00 38.00 738 ASN A N 1
ATOM 5744 C CA . ASN A 1 738 ? 20.870 -0.162 -6.871 1.00 38.00 738 ASN A CA 1
ATOM 5745 C C . ASN A 1 738 ? 21.572 -1.350 -6.180 1.00 38.00 738 ASN A C 1
ATOM 5747 O O . ASN A 1 738 ? 22.756 -1.264 -5.858 1.00 38.00 738 ASN A O 1
ATOM 5751 N N . ILE A 1 739 ? 20.856 -2.465 -5.990 1.00 40.94 739 ILE A N 1
ATOM 5752 C CA . ILE A 1 739 ? 21.382 -3.732 -5.446 1.00 40.94 739 ILE A CA 1
ATOM 5753 C C . ILE A 1 739 ? 21.515 -4.736 -6.612 1.00 40.94 739 ILE A C 1
ATOM 5755 O O . ILE A 1 739 ? 20.553 -4.855 -7.376 1.00 40.94 739 ILE A O 1
ATOM 5759 N N . PRO A 1 740 ? 22.640 -5.463 -6.772 1.00 37.09 740 PRO A N 1
ATOM 5760 C CA . PRO A 1 740 ? 22.794 -6.463 -7.831 1.00 37.09 740 PRO A CA 1
ATOM 5761 C C . PRO A 1 740 ? 21.796 -7.626 -7.699 1.00 37.09 740 PRO A C 1
ATOM 5763 O O . PRO A 1 740 ? 21.563 -8.130 -6.598 1.00 37.09 740 PRO A O 1
ATOM 5766 N N . GLU A 1 741 ? 21.250 -8.107 -8.821 1.00 31.16 741 GLU A N 1
ATOM 5767 C CA . GLU A 1 741 ? 20.538 -9.393 -8.880 1.00 31.16 741 GLU A CA 1
ATOM 5768 C C . GLU A 1 741 ? 21.539 -10.551 -8.690 1.00 31.16 741 GLU A C 1
ATOM 5770 O O . GLU A 1 741 ? 22.480 -10.700 -9.469 1.00 31.16 741 GLU A O 1
ATOM 5775 N N . GLN A 1 742 ? 21.329 -11.397 -7.675 1.00 30.17 742 GLN A N 1
ATOM 5776 C CA . GLN A 1 742 ? 21.948 -12.724 -7.580 1.00 30.17 742 GLN A CA 1
ATOM 5777 C C . GLN A 1 742 ? 20.873 -13.806 -7.460 1.00 30.17 742 GLN A C 1
ATOM 5779 O O . GLN A 1 742 ? 19.890 -13.655 -6.729 1.00 30.17 742 GLN A O 1
ATOM 5784 N N . ASP A 1 743 ? 21.106 -14.903 -8.183 1.00 29.27 743 ASP A N 1
ATOM 5785 C CA . ASP A 1 743 ? 20.302 -16.121 -8.211 1.00 29.27 743 ASP A CA 1
ATOM 5786 C C . ASP A 1 743 ? 20.136 -16.704 -6.799 1.00 29.27 743 ASP A C 1
ATOM 5788 O O . ASP A 1 743 ? 20.983 -17.450 -6.301 1.00 29.27 743 ASP A O 1
ATOM 5792 N N . SER A 1 744 ? 19.013 -16.400 -6.146 1.00 25.50 744 SER A N 1
ATOM 5793 C CA . SER A 1 744 ? 18.563 -17.194 -5.006 1.00 25.50 744 SER A CA 1
ATOM 5794 C C . SER A 1 744 ? 17.945 -18.482 -5.542 1.00 25.50 744 SER A C 1
ATOM 5796 O O . SER A 1 744 ? 16.925 -18.486 -6.235 1.00 25.50 744 SER A O 1
ATOM 5798 N N . GLY A 1 745 ? 18.614 -19.597 -5.255 1.00 28.52 745 GLY A N 1
ATOM 5799 C CA . GLY A 1 745 ? 18.048 -20.924 -5.441 1.00 28.52 745 GLY A CA 1
ATOM 5800 C C . GLY A 1 745 ? 16.706 -21.021 -4.714 1.00 28.52 745 GLY A C 1
ATOM 5801 O O . GLY A 1 745 ? 16.586 -20.605 -3.567 1.00 28.52 745 GLY A O 1
ATOM 5802 N N . ASP A 1 746 ? 15.723 -21.585 -5.411 1.00 29.14 746 ASP A N 1
ATOM 5803 C CA . ASP A 1 746 ? 14.328 -21.773 -5.006 1.00 29.14 746 ASP A CA 1
ATOM 5804 C C . ASP A 1 746 ? 13.451 -20.515 -4.929 1.00 29.14 746 ASP A C 1
ATOM 5806 O O . ASP A 1 746 ? 13.100 -20.076 -3.842 1.00 29.14 746 ASP A O 1
ATOM 5810 N N . GLN A 1 747 ? 12.893 -20.085 -6.074 1.00 25.30 747 GLN A N 1
ATOM 5811 C CA . GLN A 1 747 ? 11.459 -19.754 -6.156 1.00 25.30 747 GLN A CA 1
ATOM 5812 C C . GLN A 1 747 ? 10.816 -20.192 -7.481 1.00 25.30 747 GLN A C 1
ATOM 5814 O O . GLN A 1 747 ? 10.981 -19.594 -8.541 1.00 25.30 747 GLN A O 1
ATOM 5819 N N . LYS A 1 748 ? 9.970 -21.224 -7.390 1.00 24.47 748 LYS A N 1
ATOM 5820 C CA . LYS A 1 748 ? 8.883 -21.457 -8.343 1.00 24.47 748 LYS A CA 1
ATOM 5821 C C . LYS A 1 748 ? 7.799 -20.391 -8.133 1.00 24.47 748 LYS A C 1
ATOM 5823 O O . LYS A 1 748 ? 7.104 -20.431 -7.127 1.00 24.47 748 LYS A O 1
ATOM 5828 N N . GLY A 1 749 ? 7.612 -19.526 -9.131 1.00 27.67 749 GLY A N 1
ATOM 5829 C CA . GLY A 1 749 ? 6.329 -18.917 -9.510 1.00 27.67 749 GLY A CA 1
ATOM 5830 C C . GLY A 1 749 ? 5.637 -17.977 -8.511 1.00 27.67 749 GLY A C 1
ATOM 5831 O O . GLY A 1 749 ? 4.767 -18.404 -7.758 1.00 27.67 749 GLY A O 1
ATOM 5832 N N . GLY A 1 750 ? 5.885 -16.668 -8.638 1.00 23.69 750 GLY A N 1
ATOM 5833 C CA . GLY A 1 750 ? 5.048 -15.605 -8.065 1.00 23.69 750 GLY A CA 1
ATOM 5834 C C . GLY A 1 750 ? 5.382 -14.223 -8.647 1.00 23.69 750 GLY A C 1
ATOM 5835 O O . GLY A 1 750 ? 6.543 -13.871 -8.795 1.00 23.69 750 GLY A O 1
ATOM 5836 N N . THR A 1 751 ? 4.372 -13.440 -9.034 1.00 25.64 751 THR A N 1
ATOM 5837 C CA . THR A 1 751 ? 4.507 -12.099 -9.642 1.00 25.64 751 THR A CA 1
ATOM 5838 C C . THR A 1 751 ? 4.871 -11.031 -8.595 1.00 25.64 751 THR A C 1
ATOM 5840 O O . THR A 1 751 ? 4.092 -10.825 -7.665 1.00 25.64 751 THR A O 1
ATOM 5843 N N . ILE A 1 752 ? 5.972 -10.282 -8.767 1.00 28.45 752 ILE A N 1
ATOM 5844 C CA . ILE A 1 752 ? 6.281 -9.089 -7.950 1.00 28.45 752 ILE A CA 1
ATOM 5845 C C . ILE A 1 752 ? 5.581 -7.860 -8.558 1.00 28.45 752 ILE A C 1
ATOM 5847 O O . ILE A 1 752 ? 5.929 -7.395 -9.640 1.00 28.45 752 ILE A O 1
ATOM 5851 N N . LYS A 1 753 ? 4.572 -7.326 -7.861 1.00 30.39 753 LYS A N 1
ATOM 5852 C CA . LYS A 1 753 ? 3.882 -6.071 -8.212 1.00 30.39 753 LYS A CA 1
ATOM 5853 C C . LYS A 1 753 ? 4.638 -4.893 -7.574 1.00 30.39 753 LYS A C 1
ATOM 5855 O O . LYS A 1 753 ? 4.551 -4.726 -6.360 1.00 30.39 753 LYS A O 1
ATOM 5860 N N . SER A 1 754 ? 5.347 -4.066 -8.349 1.00 34.97 754 SER A N 1
ATOM 5861 C CA . SER A 1 754 ? 5.943 -2.813 -7.844 1.00 34.97 754 SER A CA 1
ATOM 5862 C C . SER A 1 754 ? 4.883 -1.904 -7.227 1.00 34.97 754 SER A C 1
ATOM 5864 O O . SER A 1 754 ? 3.828 -1.680 -7.815 1.00 34.97 754 SER A O 1
ATOM 5866 N N . GLY A 1 755 ? 5.141 -1.368 -6.034 1.00 33.41 755 GLY A N 1
ATOM 5867 C CA . GLY A 1 755 ? 4.222 -0.476 -5.318 1.00 33.41 755 GLY A CA 1
ATOM 5868 C C . GLY A 1 755 ? 4.014 0.910 -5.956 1.00 33.41 755 GLY A C 1
ATOM 5869 O O . GLY A 1 755 ? 3.282 1.720 -5.388 1.00 33.41 755 GLY A O 1
ATOM 5870 N N . VAL A 1 756 ? 4.637 1.210 -7.104 1.00 39.50 756 VAL A N 1
ATOM 5871 C CA . VAL A 1 756 ? 4.622 2.539 -7.746 1.00 39.50 756 VAL A CA 1
ATOM 5872 C C . VAL A 1 756 ? 3.316 2.766 -8.522 1.00 39.50 756 VAL A C 1
ATOM 5874 O O . VAL A 1 756 ? 2.762 1.839 -9.105 1.00 39.50 756 VAL A O 1
ATOM 5877 N N . ARG A 1 757 ? 2.779 3.994 -8.532 1.00 51.06 757 ARG A N 1
ATOM 5878 C CA . ARG A 1 757 ? 1.479 4.359 -9.139 1.00 51.06 757 ARG A CA 1
ATOM 5879 C C . ARG A 1 757 ? 1.603 5.620 -10.000 1.00 51.06 757 ARG A C 1
ATOM 5881 O O . ARG A 1 757 ? 2.426 6.476 -9.697 1.00 51.06 757 ARG A O 1
ATOM 5888 N N . TYR A 1 758 ? 0.781 5.764 -11.047 1.00 50.16 758 TYR A N 1
ATOM 5889 C CA . TYR A 1 758 ? 0.716 7.013 -11.832 1.00 50.16 758 TYR A CA 1
ATOM 5890 C C . TYR A 1 758 ? 0.333 8.199 -10.925 1.00 50.16 758 TYR A C 1
ATOM 5892 O O . TYR A 1 758 ? -0.533 8.047 -10.070 1.00 50.16 758 TYR A O 1
ATOM 5900 N N . THR A 1 759 ? 0.924 9.383 -11.104 1.00 53.88 759 THR A N 1
ATOM 5901 C CA . THR A 1 759 ? 0.623 10.578 -10.284 1.00 53.88 759 THR A CA 1
ATOM 5902 C C . THR A 1 759 ? 0.248 11.779 -11.153 1.00 53.88 759 THR A C 1
ATOM 5904 O O . THR A 1 759 ? 0.305 11.722 -12.382 1.00 53.88 759 THR A O 1
ATOM 5907 N N . ILE A 1 760 ? -0.168 12.879 -10.521 1.00 44.34 760 ILE A N 1
ATOM 5908 C CA . ILE A 1 760 ? -0.504 14.139 -11.207 1.00 44.34 760 ILE A CA 1
ATOM 5909 C C . ILE A 1 760 ? 0.694 15.063 -11.429 1.00 44.34 760 ILE A C 1
ATOM 5911 O O . ILE A 1 760 ? 0.539 16.060 -12.129 1.00 44.34 760 ILE A O 1
ATOM 5915 N N . ALA A 1 761 ? 1.870 14.743 -10.874 1.00 42.78 761 ALA A N 1
ATOM 5916 C CA . ALA A 1 761 ? 3.078 15.560 -11.013 1.00 42.78 761 ALA A CA 1
ATOM 5917 C C . ALA A 1 761 ? 3.362 16.009 -12.461 1.00 42.78 761 ALA A C 1
ATOM 5919 O O . ALA A 1 761 ? 3.667 17.189 -12.652 1.00 42.78 761 ALA A O 1
ATOM 5920 N N . PRO A 1 762 ? 3.156 15.162 -13.498 1.00 39.94 762 PRO A N 1
ATOM 5921 C CA . PRO A 1 762 ? 3.388 15.547 -14.893 1.00 39.94 762 PRO A CA 1
ATOM 5922 C C . PRO A 1 762 ? 2.481 16.662 -15.435 1.00 39.94 762 PRO A C 1
ATOM 5924 O O . PRO A 1 762 ? 2.735 17.176 -16.520 1.00 39.94 762 PRO A O 1
ATOM 5927 N N . VAL A 1 763 ? 1.392 16.995 -14.739 1.00 45.25 763 VAL A N 1
ATOM 5928 C CA . VAL A 1 763 ? 0.390 17.990 -15.163 1.00 45.25 763 VAL A CA 1
ATOM 5929 C C . VAL A 1 763 ? 0.105 19.038 -14.081 1.00 45.25 763 VAL A C 1
ATOM 5931 O O . VAL A 1 763 ? -0.871 19.780 -14.181 1.00 45.25 763 VAL A O 1
ATOM 5934 N N . ASN A 1 764 ? 0.924 19.076 -13.028 1.00 58.19 764 ASN A N 1
ATOM 5935 C CA . ASN A 1 764 ? 0.713 19.896 -11.837 1.00 58.19 764 ASN A CA 1
ATOM 5936 C C . ASN A 1 764 ? 2.047 20.446 -11.300 1.00 58.19 764 ASN A C 1
ATOM 5938 O O . ASN A 1 764 ? 2.386 20.258 -10.135 1.00 58.19 764 ASN A O 1
ATOM 5942 N N . ASP A 1 765 ? 2.826 21.080 -12.178 1.00 42.72 765 ASP A N 1
ATOM 5943 C CA . ASP A 1 765 ? 4.074 21.784 -11.843 1.00 42.72 765 ASP A CA 1
ATOM 5944 C C . ASP A 1 765 ? 5.088 20.930 -11.055 1.00 42.72 765 ASP A C 1
ATOM 5946 O O . ASP A 1 765 ? 5.746 21.407 -10.132 1.00 42.72 765 ASP A O 1
ATOM 5950 N N . GLY A 1 766 ? 5.174 19.634 -11.376 1.00 36.78 766 GLY A N 1
ATOM 5951 C CA . GLY A 1 766 ? 6.073 18.686 -10.709 1.00 36.78 766 GLY A CA 1
ATOM 5952 C C . GLY A 1 766 ? 5.606 18.220 -9.327 1.00 36.78 766 GLY A C 1
ATOM 5953 O O . GLY A 1 766 ? 6.239 17.352 -8.735 1.00 36.78 766 GLY A O 1
ATOM 5954 N N . LYS A 1 767 ? 4.482 18.731 -8.817 1.00 44.47 767 LYS A N 1
ATOM 5955 C CA . LYS A 1 767 ? 3.901 18.318 -7.536 1.00 44.47 767 LYS A CA 1
ATOM 5956 C C . LYS A 1 767 ? 2.932 17.164 -7.751 1.00 44.47 767 LYS A C 1
ATOM 5958 O O . LYS A 1 767 ? 1.911 17.312 -8.426 1.00 44.47 767 LYS A O 1
ATOM 5963 N N . ASP A 1 768 ? 3.205 16.024 -7.129 1.00 55.88 768 ASP A N 1
ATOM 5964 C CA . ASP A 1 768 ? 2.308 14.861 -7.103 1.00 55.88 768 ASP A CA 1
ATOM 5965 C C . ASP A 1 768 ? 1.099 15.048 -6.170 1.00 55.88 768 ASP A C 1
ATOM 5967 O O . ASP A 1 768 ? 0.212 14.194 -6.114 1.00 55.88 768 ASP A O 1
ATOM 5971 N N . TYR A 1 769 ? 1.029 16.197 -5.498 1.00 67.06 769 TYR A N 1
ATOM 5972 C CA . TYR A 1 769 ? -0.035 16.580 -4.590 1.00 67.06 769 TYR A CA 1
ATOM 5973 C C . TYR A 1 769 ? -0.754 17.870 -5.002 1.00 67.06 769 TYR A C 1
ATOM 5975 O O . TYR A 1 769 ? -0.225 18.735 -5.700 1.00 67.06 769 TYR A O 1
ATOM 5983 N N . LEU A 1 770 ? -1.975 18.030 -4.502 1.00 66.75 770 LEU A N 1
ATOM 5984 C CA . LEU A 1 770 ? -2.789 19.233 -4.597 1.00 66.75 770 LEU A CA 1
ATOM 5985 C C . LEU A 1 770 ? -2.995 19.818 -3.204 1.00 66.75 770 LEU A C 1
ATOM 5987 O O . LEU A 1 770 ? -3.533 19.156 -2.314 1.00 66.75 770 LEU A O 1
ATOM 5991 N N . ASP A 1 771 ? -2.600 21.075 -3.040 1.00 78.00 771 ASP A N 1
ATOM 5992 C CA . ASP A 1 771 ? -2.864 21.838 -1.827 1.00 78.00 771 ASP A CA 1
ATOM 5993 C C . ASP A 1 771 ? -4.326 22.283 -1.752 1.00 78.00 771 ASP A C 1
ATOM 5995 O O . ASP A 1 771 ? -4.955 22.613 -2.762 1.00 78.00 771 ASP A O 1
ATOM 5999 N N . ILE A 1 772 ? -4.845 22.348 -0.526 1.00 76.62 772 ILE A N 1
ATOM 6000 C CA . ILE A 1 772 ? -6.148 22.934 -0.210 1.00 76.62 772 ILE A CA 1
ATOM 6001 C C . ILE A 1 772 ? -5.892 24.105 0.748 1.00 76.62 772 ILE A C 1
ATOM 6003 O O . ILE A 1 772 ? -5.988 23.927 1.966 1.00 76.62 772 ILE A O 1
ATOM 6007 N N . PRO A 1 773 ? -5.536 25.300 0.231 1.00 69.06 773 PRO A N 1
ATOM 6008 C CA . PRO A 1 773 ? -5.031 26.405 1.052 1.00 69.06 773 PRO A CA 1
ATOM 6009 C C . PRO A 1 773 ? -5.973 26.805 2.191 1.00 69.06 773 PRO A C 1
ATOM 6011 O O . PRO A 1 773 ? -5.533 27.079 3.305 1.00 69.06 773 PRO A O 1
ATOM 6014 N N . GLU A 1 774 ? -7.281 26.757 1.936 1.00 60.50 774 GLU A N 1
ATOM 6015 C CA . GLU A 1 774 ? -8.302 27.092 2.932 1.00 60.50 774 GLU A CA 1
ATOM 6016 C C . GLU A 1 774 ? -8.341 26.107 4.111 1.00 60.50 774 GLU A C 1
ATOM 6018 O O . GLU A 1 774 ? -8.657 26.506 5.227 1.00 60.50 774 GLU A O 1
ATOM 6023 N N . PHE A 1 775 ? -8.004 24.830 3.892 1.00 63.91 775 PHE A N 1
ATOM 6024 C CA . PHE A 1 775 ? -7.906 23.839 4.970 1.00 63.91 775 PHE A CA 1
ATOM 6025 C C . PHE A 1 775 ? -6.544 23.898 5.663 1.00 63.91 775 PHE A C 1
ATOM 6027 O O . PHE A 1 775 ? -6.472 23.718 6.873 1.00 63.91 775 PHE A O 1
ATOM 6034 N N . GLN A 1 776 ? -5.470 24.187 4.922 1.00 68.44 776 GLN A N 1
ATOM 6035 C CA . GLN A 1 776 ? -4.124 24.324 5.490 1.00 68.44 776 GLN A CA 1
ATOM 6036 C C . GLN A 1 776 ? -4.025 25.488 6.474 1.00 68.44 776 GLN A C 1
ATOM 6038 O O . GLN A 1 776 ? -3.312 25.392 7.468 1.00 68.44 776 GLN A O 1
ATOM 6043 N N . LYS A 1 777 ? -4.773 26.567 6.220 1.00 60.88 777 LYS A N 1
ATOM 6044 C CA . LYS A 1 777 ? -4.847 27.724 7.113 1.00 60.88 777 LYS A CA 1
ATOM 6045 C C . LYS A 1 777 ? -5.452 27.393 8.484 1.00 60.88 777 LYS A C 1
ATOM 6047 O O . LYS A 1 777 ? -5.061 28.010 9.466 1.00 60.88 777 LYS A O 1
ATOM 6052 N N . GLU A 1 778 ? -6.390 26.449 8.532 1.00 54.44 778 GLU A N 1
ATOM 6053 C CA . GLU A 1 778 ? -7.124 26.075 9.749 1.00 54.44 778 GLU A CA 1
ATOM 6054 C C . GLU A 1 778 ? -6.500 24.864 10.463 1.00 54.44 778 GLU A C 1
ATOM 6056 O O . GLU A 1 778 ? -6.394 24.855 11.685 1.00 54.44 778 GLU A O 1
ATOM 6061 N N . PHE A 1 779 ? -6.061 23.849 9.709 1.00 57.62 779 PHE A N 1
ATOM 6062 C CA . PHE A 1 779 ? -5.649 22.545 10.250 1.00 57.62 779 PHE A CA 1
ATOM 6063 C C . PHE A 1 779 ? -4.167 22.205 10.016 1.00 57.62 779 PHE A C 1
ATOM 6065 O O . PHE A 1 779 ? -3.716 21.131 10.410 1.00 57.62 779 PHE A O 1
ATOM 6072 N N . GLY A 1 780 ? -3.392 23.084 9.372 1.00 52.94 780 GLY A N 1
ATOM 6073 C CA . GLY A 1 780 ? -2.016 22.786 8.964 1.00 52.94 780 GLY A CA 1
ATOM 6074 C C . GLY A 1 780 ? -1.935 21.788 7.800 1.00 52.94 780 GLY A C 1
ATOM 6075 O O . GLY A 1 780 ? -2.934 21.480 7.146 1.00 52.94 780 GLY A O 1
ATOM 6076 N N . ILE A 1 781 ? -0.730 21.299 7.486 1.00 65.38 781 ILE A N 1
ATOM 6077 C CA . ILE A 1 781 ? -0.509 20.343 6.385 1.00 65.38 781 ILE A CA 1
ATOM 6078 C C . ILE A 1 781 ? -0.761 18.910 6.881 1.00 65.38 781 ILE A C 1
ATOM 6080 O O . ILE A 1 781 ? -0.025 18.401 7.720 1.00 65.38 781 ILE A O 1
ATOM 6084 N N . ILE A 1 782 ? -1.768 18.249 6.310 1.00 58.59 782 ILE A N 1
ATOM 6085 C CA . ILE A 1 782 ? -2.158 16.861 6.563 1.00 58.59 782 ILE A CA 1
ATOM 6086 C C . ILE A 1 782 ? -2.229 16.161 5.204 1.00 58.59 782 ILE A C 1
ATOM 6088 O O . ILE A 1 782 ? -3.099 16.461 4.377 1.00 58.59 782 ILE A O 1
ATOM 6092 N N . ASN A 1 783 ? -1.285 15.252 4.962 1.00 61.97 783 ASN A N 1
ATOM 6093 C CA . ASN A 1 783 ? -1.193 14.497 3.715 1.00 61.97 783 ASN A CA 1
ATOM 6094 C C . ASN A 1 783 ? -2.204 13.350 3.697 1.00 61.97 783 ASN A C 1
ATOM 6096 O O . ASN A 1 783 ? -2.340 12.621 4.677 1.00 61.97 783 ASN A O 1
ATOM 6100 N N . GLY A 1 784 ? -2.848 13.131 2.555 1.00 55.88 784 GLY A N 1
ATOM 6101 C CA . GLY A 1 784 ? -3.640 11.927 2.341 1.00 55.88 784 GLY A CA 1
ATOM 6102 C C . GLY A 1 784 ? -3.734 11.557 0.872 1.00 55.88 784 GLY A C 1
ATOM 6103 O O . GLY A 1 784 ? -3.814 12.426 0.005 1.00 55.88 784 GLY A O 1
ATOM 6104 N N . ALA A 1 785 ? -3.715 10.257 0.594 1.00 69.50 785 ALA A N 1
ATOM 6105 C CA . ALA A 1 785 ? -3.734 9.727 -0.760 1.00 69.50 785 ALA A CA 1
ATOM 6106 C C . ALA A 1 785 ? -5.118 9.187 -1.136 1.00 69.50 785 ALA A C 1
ATOM 6108 O O . ALA A 1 785 ? -5.806 8.580 -0.315 1.00 69.50 785 ALA A O 1
ATOM 6109 N N . VAL A 1 786 ? -5.516 9.380 -2.393 1.00 64.00 786 VAL A N 1
ATOM 6110 C CA . VAL A 1 786 ? -6.721 8.759 -2.964 1.00 64.00 786 VAL A CA 1
ATOM 6111 C C . VAL A 1 786 ? -6.344 8.078 -4.263 1.00 64.00 786 VAL A C 1
ATOM 6113 O O . VAL A 1 786 ? -5.713 8.682 -5.129 1.00 64.00 786 VAL A O 1
ATOM 6116 N N . THR A 1 787 ? -6.747 6.818 -4.393 1.00 70.81 787 THR A N 1
ATOM 6117 C CA . THR A 1 787 ? -6.346 5.957 -5.501 1.00 70.81 787 THR A CA 1
ATOM 6118 C C . THR A 1 787 ? -7.477 5.758 -6.506 1.00 70.81 787 THR A C 1
ATOM 6120 O O . THR A 1 787 ? -8.613 5.454 -6.148 1.00 70.81 787 THR A O 1
ATOM 6123 N N . TRP A 1 788 ? -7.147 5.883 -7.787 1.00 69.69 788 TRP A N 1
ATOM 6124 C CA . TRP A 1 788 ? -7.989 5.581 -8.935 1.00 69.69 788 TRP A CA 1
ATOM 6125 C C . TRP A 1 788 ? -7.271 4.562 -9.824 1.00 69.69 788 TRP A C 1
ATOM 6127 O O . TRP A 1 788 ? -6.657 4.919 -10.830 1.00 69.69 788 TRP A O 1
ATOM 6137 N N . ASP A 1 789 ? -7.382 3.281 -9.458 1.00 63.06 789 ASP A N 1
ATOM 6138 C CA . ASP A 1 789 ? -6.660 2.158 -10.083 1.00 63.06 789 ASP A CA 1
ATOM 6139 C C . ASP A 1 789 ? -6.891 2.004 -11.597 1.00 63.06 789 ASP A C 1
ATOM 6141 O O . ASP A 1 789 ? -6.104 1.367 -12.288 1.00 63.06 789 ASP A O 1
ATOM 6145 N N . SER A 1 790 ? -7.957 2.596 -12.138 1.00 62.88 790 SER A N 1
ATOM 6146 C CA . SER A 1 790 ? -8.293 2.531 -13.562 1.00 62.88 790 SER A CA 1
ATOM 6147 C C . SER A 1 790 ? -7.723 3.688 -14.395 1.00 62.88 790 SER A C 1
ATOM 6149 O O . SER A 1 790 ? -8.009 3.770 -15.590 1.00 62.88 790 SER A O 1
ATOM 6151 N N . ILE A 1 791 ? -6.997 4.638 -13.793 1.00 51.28 791 ILE A N 1
ATOM 6152 C CA . ILE A 1 791 ? -6.555 5.871 -14.462 1.00 51.28 791 ILE A CA 1
ATOM 6153 C C . ILE A 1 791 ? -5.034 5.874 -14.605 1.00 51.28 791 ILE A C 1
ATOM 6155 O O . ILE A 1 791 ? -4.313 6.013 -13.624 1.00 51.28 791 ILE A O 1
ATOM 6159 N N . LYS A 1 792 ? -4.556 5.760 -15.848 1.00 60.94 792 LYS A N 1
ATOM 6160 C CA . LYS A 1 792 ? -3.129 5.871 -16.214 1.00 60.94 792 LYS A CA 1
ATOM 6161 C C . LYS A 1 792 ? -2.731 7.271 -16.705 1.00 60.94 792 LYS A C 1
ATOM 6163 O O . LYS A 1 792 ? -1.556 7.570 -16.836 1.00 60.94 792 LYS A O 1
ATOM 6168 N N . ASP A 1 793 ? -3.716 8.119 -16.999 1.00 59.25 793 ASP A N 1
ATOM 6169 C CA . ASP A 1 793 ? -3.540 9.457 -17.577 1.00 59.25 793 ASP A CA 1
ATOM 6170 C C . ASP A 1 793 ? -3.483 10.529 -16.466 1.00 59.25 793 ASP A C 1
ATOM 6172 O O . ASP A 1 793 ? -4.507 10.761 -15.805 1.00 59.25 793 ASP A O 1
ATOM 6176 N N . PRO A 1 794 ? -2.333 11.209 -16.268 1.00 49.97 794 PRO A N 1
ATOM 6177 C CA . PRO A 1 794 ? -2.164 12.246 -15.252 1.00 49.97 794 PRO A CA 1
ATOM 6178 C C . PRO A 1 794 ? -3.164 13.403 -15.358 1.00 49.97 794 PRO A C 1
ATOM 6180 O O . PRO A 1 794 ? -3.604 13.915 -14.333 1.00 49.97 794 PRO A O 1
ATOM 6183 N N . ALA A 1 795 ? -3.594 13.801 -16.563 1.00 57.25 795 ALA A N 1
ATOM 6184 C CA . ALA A 1 795 ? -4.539 14.906 -16.747 1.00 57.25 795 ALA A CA 1
ATOM 6185 C C . ALA A 1 795 ? -5.953 14.526 -16.284 1.00 57.25 795 ALA A C 1
ATOM 6187 O O . ALA A 1 795 ? -6.638 15.304 -15.609 1.00 57.25 795 ALA A O 1
ATOM 6188 N N . LYS A 1 796 ? -6.385 13.294 -16.580 1.00 66.12 796 LYS A N 1
ATOM 6189 C CA . LYS A 1 796 ? -7.646 12.743 -16.053 1.00 66.12 796 LYS A CA 1
ATOM 6190 C C . LYS A 1 796 ? -7.573 12.538 -14.543 1.00 66.12 796 LYS A C 1
ATOM 6192 O O . LYS A 1 796 ? -8.560 12.791 -13.850 1.00 66.12 796 LYS A O 1
ATOM 6197 N N . LEU A 1 797 ? -6.414 12.121 -14.036 1.00 62.56 797 LEU A N 1
ATOM 6198 C CA . LEU A 1 797 ? -6.159 11.963 -12.608 1.00 62.56 797 LEU A CA 1
ATOM 6199 C C . LEU A 1 797 ? -6.189 13.314 -11.874 1.00 62.56 797 LEU A C 1
ATOM 6201 O O . LEU A 1 797 ? -6.817 13.424 -10.826 1.00 62.56 797 LEU A O 1
ATOM 6205 N N . LEU A 1 798 ? -5.635 14.373 -12.470 1.00 64.19 798 LEU A N 1
ATOM 6206 C CA . LEU A 1 798 ? -5.692 15.743 -11.957 1.00 64.19 798 LEU A CA 1
ATOM 6207 C C . LEU A 1 798 ? -7.125 16.276 -11.933 1.00 64.19 798 LEU A C 1
ATOM 6209 O O . LEU A 1 798 ? -7.554 16.864 -10.940 1.00 64.19 798 LEU A O 1
ATOM 6213 N N . ALA A 1 799 ? -7.895 16.039 -12.998 1.00 71.75 799 ALA A N 1
ATOM 6214 C CA . ALA A 1 799 ? -9.308 16.402 -13.039 1.00 71.75 799 ALA A CA 1
ATOM 6215 C C . ALA A 1 799 ? -10.113 15.679 -11.942 1.00 71.75 799 ALA A C 1
ATOM 6217 O O . ALA A 1 799 ? -10.984 16.283 -11.311 1.00 71.75 799 ALA A O 1
ATOM 6218 N N . LYS A 1 800 ? -9.794 14.407 -11.665 1.00 74.38 800 LYS A N 1
ATOM 6219 C CA . LYS A 1 800 ? -10.378 13.635 -10.557 1.00 74.38 800 LYS A CA 1
ATOM 6220 C C . LYS A 1 800 ? -9.950 14.158 -9.192 1.00 74.38 800 LYS A C 1
ATOM 6222 O O . LYS A 1 800 ? -10.822 14.333 -8.347 1.00 74.38 800 LYS A O 1
ATOM 6227 N N . GLY A 1 801 ? -8.671 14.478 -9.006 1.00 74.44 801 GLY A N 1
ATOM 6228 C CA . GLY A 1 801 ? -8.148 15.089 -7.786 1.00 74.44 801 GLY A CA 1
ATOM 6229 C C . GLY A 1 801 ? -8.827 16.425 -7.477 1.00 74.44 801 GLY A C 1
ATOM 6230 O O . GLY A 1 801 ? -9.357 16.609 -6.386 1.00 74.44 801 GLY A O 1
ATOM 6231 N N . LYS A 1 802 ? -8.942 17.323 -8.465 1.00 74.44 802 LYS A N 1
ATOM 6232 C CA . LYS A 1 802 ? -9.649 18.611 -8.320 1.00 74.44 802 LYS A CA 1
ATOM 6233 C C . LYS A 1 802 ? -11.144 18.434 -8.034 1.00 74.44 802 LYS A C 1
ATOM 6235 O O . LYS A 1 802 ? -11.707 19.157 -7.212 1.00 74.44 802 LYS A O 1
ATOM 6240 N N . ALA A 1 803 ? -11.800 17.470 -8.683 1.00 70.25 803 ALA A N 1
ATOM 6241 C CA . ALA A 1 803 ? -13.200 17.151 -8.406 1.00 70.25 803 ALA A CA 1
ATOM 6242 C C . ALA A 1 803 ? -13.397 16.562 -6.999 1.00 70.25 803 ALA A C 1
ATOM 6244 O O . ALA A 1 803 ? -14.398 16.865 -6.352 1.00 70.25 803 ALA A O 1
ATOM 6245 N N . TRP A 1 804 ? -12.442 15.758 -6.523 1.00 79.81 804 TRP A N 1
ATOM 6246 C CA . TRP A 1 804 ? -12.443 15.196 -5.177 1.00 79.81 804 TRP A CA 1
ATOM 6247 C C . TRP A 1 804 ? -12.259 16.288 -4.120 1.00 79.81 804 TRP A C 1
ATOM 6249 O O . TRP A 1 804 ? -13.072 16.358 -3.208 1.00 79.81 804 TRP A O 1
ATOM 6259 N N . ILE A 1 805 ? -11.306 17.211 -4.308 1.00 72.62 805 ILE A N 1
ATOM 6260 C CA . ILE A 1 805 ? -11.114 18.389 -3.437 1.00 72.62 805 ILE A CA 1
ATOM 6261 C C . ILE A 1 805 ? -12.393 19.221 -3.360 1.00 72.62 805 ILE A C 1
ATOM 6263 O O . ILE A 1 805 ? -12.843 19.585 -2.278 1.00 72.62 805 ILE A O 1
ATOM 6267 N N . LYS A 1 806 ? -13.042 19.475 -4.504 1.00 66.56 806 LYS A N 1
ATOM 6268 C CA . LYS A 1 806 ? -14.317 20.207 -4.546 1.00 66.56 806 LYS A CA 1
ATOM 6269 C C . LYS A 1 806 ? -15.446 19.483 -3.795 1.00 66.56 806 LYS A C 1
ATOM 6271 O O . LYS A 1 806 ? -16.390 20.128 -3.342 1.00 66.56 806 LYS A O 1
ATOM 6276 N N . ALA A 1 807 ? -15.370 18.159 -3.693 1.00 62.94 807 ALA A N 1
ATOM 6277 C CA . ALA A 1 807 ? -16.314 17.320 -2.964 1.00 62.94 807 ALA A CA 1
ATOM 6278 C C . ALA A 1 807 ? -15.870 17.022 -1.520 1.00 62.94 807 ALA A C 1
ATOM 6280 O O . ALA A 1 807 ? -16.605 16.349 -0.791 1.00 62.94 807 ALA A O 1
ATOM 6281 N N . GLN A 1 808 ? -14.689 17.494 -1.109 1.00 59.88 808 GLN A N 1
ATOM 6282 C CA . GLN A 1 808 ? -14.105 17.142 0.169 1.00 59.88 808 GLN A CA 1
ATOM 6283 C C . GLN A 1 808 ? -14.867 17.779 1.331 1.00 59.88 808 GLN A C 1
ATOM 6285 O O . GLN A 1 808 ? -15.328 18.921 1.291 1.00 59.88 808 GLN A O 1
ATOM 6290 N N . LYS A 1 809 ? -14.989 16.983 2.387 1.00 56.31 809 LYS A N 1
ATOM 6291 C CA . LYS A 1 809 ? -15.660 17.293 3.642 1.00 56.31 809 LYS A CA 1
ATOM 6292 C C . LYS A 1 809 ? -14.626 17.888 4.606 1.00 56.31 809 LYS A C 1
ATOM 6294 O O . LYS A 1 809 ? -13.556 17.304 4.754 1.00 56.31 809 LYS A O 1
ATOM 6299 N N . ALA A 1 810 ? -14.921 19.030 5.231 1.00 47.09 810 ALA A N 1
ATOM 6300 C CA . ALA A 1 810 ? -14.015 19.681 6.191 1.00 47.09 810 ALA A CA 1
ATOM 6301 C C . ALA A 1 810 ? -13.967 18.952 7.541 1.00 47.09 810 ALA A C 1
ATOM 6303 O O . ALA A 1 810 ? -13.068 19.183 8.333 1.00 47.09 810 ALA A O 1
ATOM 6304 N N . SER A 1 811 ? -14.937 18.078 7.794 1.00 51.16 811 SER A N 1
ATOM 6305 C CA . SER A 1 811 ? -14.964 17.131 8.901 1.00 51.16 811 SER A CA 1
ATOM 6306 C C . SER A 1 811 ? -16.146 16.180 8.710 1.00 51.16 811 SER A C 1
ATOM 6308 O O . SER A 1 811 ? -17.106 16.471 7.979 1.00 51.16 811 SER A O 1
ATOM 6310 N N . THR A 1 812 ? -16.087 15.033 9.376 1.00 49.91 812 THR A N 1
ATOM 6311 C CA . THR A 1 812 ? -17.284 14.248 9.688 1.00 49.91 812 THR A CA 1
ATOM 6312 C C . THR A 1 812 ? -17.686 14.565 11.115 1.00 49.91 812 THR A C 1
ATOM 6314 O O . THR A 1 812 ? -16.911 14.341 12.046 1.00 49.91 812 THR A O 1
ATOM 6317 N N . ASN A 1 813 ? -18.892 15.098 11.292 1.00 53.50 813 ASN A N 1
ATOM 6318 C CA . ASN A 1 813 ? -19.439 15.289 12.625 1.00 53.50 813 ASN A CA 1
ATOM 6319 C C . ASN A 1 813 ? -19.912 13.927 13.134 1.00 53.50 813 ASN A C 1
ATOM 6321 O O . ASN A 1 813 ? -20.839 13.341 12.570 1.00 53.50 813 ASN A O 1
ATOM 6325 N N . THR A 1 814 ? -19.270 13.435 14.189 1.00 51.72 814 THR A N 1
ATOM 6326 C CA . THR A 1 814 ? -19.754 12.276 14.936 1.00 51.72 814 THR A CA 1
ATOM 6327 C C . THR A 1 814 ? -20.533 12.796 16.129 1.00 51.72 814 THR A C 1
ATOM 6329 O O . THR A 1 814 ? -20.016 13.543 16.958 1.00 51.72 814 THR A O 1
ATOM 6332 N N . PHE A 1 815 ? -21.799 12.427 16.204 1.00 55.66 815 PHE A N 1
ATOM 6333 C CA . PHE A 1 815 ? -22.686 12.826 17.281 1.00 55.66 815 PHE A CA 1
ATOM 6334 C C . PHE A 1 815 ? -22.789 11.643 18.242 1.00 55.66 815 PHE A C 1
ATOM 6336 O O . PHE A 1 815 ? -23.314 10.592 17.888 1.00 55.66 815 PHE A O 1
ATOM 6343 N N . THR A 1 816 ? -22.294 11.784 19.465 1.00 57.56 816 THR A N 1
ATOM 6344 C CA . THR A 1 816 ? -22.572 10.817 20.529 1.00 57.56 816 THR A CA 1
ATOM 6345 C C . THR A 1 816 ? -23.719 11.361 21.356 1.00 57.56 816 THR A C 1
ATOM 6347 O O . THR A 1 816 ? -23.610 12.443 21.931 1.00 57.56 816 THR A O 1
ATOM 6350 N N . VAL A 1 817 ? -24.823 10.627 21.422 1.00 60.75 817 VAL A N 1
ATOM 6351 C CA . VAL A 1 817 ? -25.971 11.005 22.244 1.00 60.75 817 VAL A CA 1
ATOM 6352 C C . VAL A 1 817 ? -26.207 9.898 23.262 1.00 60.75 817 VAL A C 1
ATOM 6354 O O . VAL A 1 817 ? -26.441 8.745 22.899 1.00 60.75 817 VAL A O 1
ATOM 6357 N N . SER A 1 818 ? -26.159 10.256 24.541 1.00 57.50 818 SER A N 1
ATOM 6358 C CA . SER A 1 818 ? -26.692 9.424 25.618 1.00 57.50 818 SER A CA 1
ATOM 6359 C C . SER A 1 818 ? -28.078 9.953 25.973 1.00 57.50 818 SER A C 1
ATOM 6361 O O . SER A 1 818 ? -28.311 11.163 26.001 1.00 57.50 818 SER A O 1
ATOM 6363 N N . ALA A 1 819 ? -29.029 9.067 26.229 1.00 53.47 819 ALA A N 1
ATOM 6364 C CA . ALA A 1 819 ? -30.407 9.436 26.536 1.00 53.47 819 ALA A CA 1
ATOM 6365 C C . ALA A 1 819 ? -30.728 9.142 28.003 1.00 53.47 819 ALA A C 1
ATOM 6367 O O . ALA A 1 819 ? -30.339 8.087 28.489 1.00 53.47 819 ALA A O 1
ATOM 6368 N N . ILE A 1 820 ? -31.420 10.059 28.700 1.00 43.25 820 ILE A N 1
ATOM 6369 C CA . ILE A 1 820 ? -31.654 9.912 30.154 1.00 43.25 820 ILE A CA 1
ATOM 6370 C C . ILE A 1 820 ? -32.873 9.050 30.410 1.00 43.25 820 ILE A C 1
ATOM 6372 O O . ILE A 1 820 ? -32.878 8.287 31.363 1.00 43.25 820 ILE A O 1
ATOM 6376 N N . GLU A 1 821 ? -33.855 9.094 29.515 1.00 49.44 821 GLU A N 1
ATOM 6377 C CA . GLU A 1 821 ? -35.083 8.313 29.610 1.00 49.44 821 GLU A CA 1
ATOM 6378 C C . GLU A 1 821 ? -35.633 8.076 28.201 1.00 49.44 821 GLU A C 1
ATOM 6380 O O . GLU A 1 821 ? -36.558 8.734 27.732 1.00 49.44 821 GLU A O 1
ATOM 6385 N N . LEU A 1 822 ? -35.032 7.131 27.480 1.00 51.59 822 LEU A N 1
ATOM 6386 C CA . LEU A 1 822 ? -35.708 6.506 26.351 1.00 51.59 822 LEU A CA 1
ATOM 6387 C C . LEU A 1 822 ? -36.315 5.203 26.844 1.00 51.59 822 LEU A C 1
ATOM 6389 O O . LEU A 1 822 ? -35.704 4.144 26.733 1.00 51.59 822 LEU A O 1
ATOM 6393 N N . ASN A 1 823 ? -37.560 5.275 27.307 1.00 50.38 823 ASN A N 1
ATOM 6394 C CA . ASN A 1 823 ? -38.403 4.089 27.493 1.00 50.38 823 ASN A CA 1
ATOM 6395 C C . ASN A 1 823 ? -38.590 3.302 26.174 1.00 50.38 823 ASN A C 1
ATOM 6397 O O . ASN A 1 823 ? -39.150 2.217 26.179 1.00 50.38 823 ASN A O 1
ATOM 6401 N N . GLU A 1 824 ? -38.096 3.840 25.052 1.00 59.12 824 GLU A N 1
ATOM 6402 C CA . GLU A 1 824 ? -38.209 3.295 23.704 1.00 59.12 824 GLU A CA 1
ATOM 6403 C C . GLU A 1 824 ? -36.840 3.230 22.989 1.00 59.12 824 GLU A C 1
ATOM 6405 O O . GLU A 1 824 ? -36.741 3.508 21.798 1.00 59.12 824 GLU A O 1
ATOM 6410 N N . TYR A 1 825 ? -35.739 2.907 23.684 1.00 66.19 825 TYR A N 1
ATOM 6411 C CA . TYR A 1 825 ? -34.413 2.753 23.043 1.00 66.19 825 TYR A CA 1
ATOM 6412 C C . TYR A 1 825 ? -34.421 1.725 21.886 1.00 66.19 825 TYR A C 1
ATOM 6414 O O . TYR A 1 825 ? -33.654 1.824 20.922 1.00 66.19 825 TYR A O 1
ATOM 6422 N N . GLU A 1 826 ? -35.323 0.751 21.962 1.00 67.50 826 GLU A N 1
ATOM 6423 C CA . GLU A 1 826 ? -35.567 -0.277 20.947 1.00 67.50 826 GLU A CA 1
ATOM 6424 C C . GLU A 1 826 ? -36.133 0.299 19.640 1.00 67.50 826 GLU A C 1
ATOM 6426 O O . GLU A 1 826 ? -35.827 -0.222 18.570 1.00 67.50 826 GLU A O 1
ATOM 6431 N N . ARG A 1 827 ? -36.847 1.437 19.681 1.00 73.44 827 ARG A N 1
ATOM 6432 C CA . ARG A 1 827 ? -37.417 2.066 18.474 1.00 73.44 827 ARG A CA 1
ATOM 6433 C C . ARG A 1 827 ? -36.362 2.624 17.523 1.00 73.44 827 ARG A C 1
ATOM 6435 O O . ARG A 1 827 ? -36.647 2.814 16.345 1.00 73.44 827 ARG A O 1
ATOM 6442 N N . PHE A 1 828 ? -35.172 2.946 18.037 1.00 78.94 828 PHE A N 1
ATOM 6443 C CA . PHE A 1 828 ? -34.097 3.535 17.245 1.00 78.94 828 PHE A CA 1
ATOM 6444 C C . PHE A 1 828 ? -33.299 2.440 16.553 1.00 78.94 828 PHE A C 1
ATOM 6446 O O . PHE A 1 828 ? -32.572 1.691 17.212 1.00 78.94 828 PHE A O 1
ATOM 6453 N N . LYS A 1 829 ? -33.415 2.345 15.231 1.00 84.12 829 LYS A N 1
ATOM 6454 C CA . LYS A 1 829 ? -32.744 1.305 14.445 1.00 84.12 829 LYS A CA 1
ATOM 6455 C C . LYS A 1 829 ? -31.448 1.839 13.845 1.00 84.12 829 LYS A C 1
ATOM 6457 O O . LYS A 1 829 ? -31.397 2.967 13.362 1.00 84.12 829 LYS A O 1
ATOM 6462 N N . VAL A 1 830 ? -30.380 1.038 13.891 1.00 86.12 830 VAL A N 1
ATOM 6463 C CA . VAL A 1 830 ? -29.147 1.348 13.144 1.00 86.12 830 VAL A CA 1
ATOM 6464 C C . VAL A 1 830 ? -29.508 1.445 11.658 1.00 86.12 830 VAL A C 1
ATOM 6466 O O . VAL A 1 830 ? -30.374 0.709 11.197 1.00 86.12 830 VAL A O 1
ATOM 6469 N N . TYR A 1 831 ? -28.864 2.365 10.938 1.00 83.19 831 TYR A N 1
ATOM 6470 C CA . TYR A 1 831 ? -29.166 2.815 9.571 1.00 83.19 831 TYR A CA 1
ATOM 6471 C C . TYR A 1 831 ? -30.324 3.816 9.419 1.00 83.19 831 TYR A C 1
ATOM 6473 O O . TYR A 1 831 ? -30.319 4.552 8.427 1.00 83.19 831 TYR A O 1
ATOM 6481 N N . ASP A 1 832 ? -31.270 3.904 10.358 1.00 84.88 832 ASP A N 1
ATOM 6482 C CA . ASP A 1 832 ? -32.375 4.873 10.291 1.00 84.88 832 ASP A CA 1
ATOM 6483 C C . ASP A 1 832 ? -31.915 6.295 10.643 1.00 84.88 832 ASP A C 1
ATOM 6485 O O . ASP A 1 832 ? -30.919 6.502 11.342 1.00 84.88 832 ASP A O 1
ATOM 6489 N N . ARG A 1 833 ? -32.650 7.298 10.151 1.00 83.62 833 ARG A N 1
ATOM 6490 C CA . ARG A 1 833 ? -32.389 8.718 10.406 1.00 83.62 833 ARG A CA 1
ATOM 6491 C C . ARG A 1 833 ? -33.487 9.333 11.254 1.00 83.62 833 ARG A C 1
ATOM 6493 O O . ARG A 1 833 ? -34.648 9.248 10.883 1.00 83.62 833 ARG A O 1
ATOM 6500 N N . TYR A 1 834 ? -33.122 10.030 12.325 1.00 83.12 834 TYR A N 1
ATOM 6501 C CA . TYR A 1 834 ? -34.073 10.667 13.243 1.00 83.12 834 TYR A CA 1
ATOM 6502 C C . TYR A 1 834 ? -33.818 12.164 13.351 1.00 83.12 834 TYR A C 1
ATOM 6504 O O . TYR A 1 834 ? -32.674 12.620 13.266 1.00 83.12 834 TYR A O 1
ATOM 6512 N N . LEU A 1 835 ? -34.886 12.943 13.537 1.00 82.62 835 LEU A N 1
ATOM 6513 C CA . LEU A 1 835 ? -34.780 14.391 13.690 1.00 82.62 835 LEU A CA 1
ATOM 6514 C C . LEU A 1 835 ? -34.128 14.744 15.034 1.00 82.62 835 LEU A C 1
ATOM 6516 O O . LEU A 1 835 ? -34.682 14.471 16.095 1.00 82.62 835 LEU A O 1
ATOM 6520 N N . PHE A 1 836 ? -32.968 15.388 14.983 1.00 77.94 836 PHE A N 1
ATOM 6521 C CA . PHE A 1 836 ? -32.239 15.927 16.124 1.00 77.94 836 PHE A CA 1
ATOM 6522 C C . PHE A 1 836 ? -32.604 17.394 16.354 1.00 77.94 836 PHE A C 1
ATOM 6524 O O . PHE A 1 836 ? -32.524 18.209 15.434 1.00 77.94 836 PHE A O 1
ATOM 6531 N N . ILE A 1 837 ? -32.990 17.734 17.584 1.00 76.62 837 ILE A N 1
ATOM 6532 C CA . ILE A 1 837 ? -33.428 19.066 18.011 1.00 76.62 837 ILE A CA 1
ATOM 6533 C C . ILE A 1 837 ? -32.713 19.421 19.323 1.00 76.62 837 ILE A C 1
ATOM 6535 O O . ILE A 1 837 ? -33.227 19.230 20.426 1.00 76.62 837 ILE A O 1
ATOM 6539 N N . ASN A 1 838 ? -31.501 19.958 19.207 1.00 71.00 838 ASN A N 1
ATOM 6540 C CA . ASN A 1 838 ? -30.789 20.559 20.332 1.00 71.00 838 ASN A CA 1
ATOM 6541 C C . ASN A 1 838 ? -29.961 21.755 19.832 1.00 71.00 838 ASN A C 1
ATOM 6543 O O . ASN A 1 838 ? -28.804 21.567 19.450 1.00 71.00 838 ASN A O 1
ATOM 6547 N N . PRO A 1 839 ? -30.532 22.976 19.833 1.00 67.06 839 PRO A N 1
ATOM 6548 C CA . PRO A 1 839 ? -29.915 24.146 19.207 1.00 67.06 839 PRO A CA 1
ATOM 6549 C C . PRO A 1 839 ? -28.591 24.574 19.856 1.00 67.06 839 PRO A C 1
ATOM 6551 O O . PRO A 1 839 ? -27.837 25.318 19.237 1.00 67.06 839 PRO A O 1
ATOM 6554 N N . TYR A 1 840 ? -28.297 24.101 21.070 1.00 62.09 840 TYR A N 1
ATOM 6555 C CA . TYR A 1 840 ? -27.043 24.370 21.778 1.00 62.09 840 TYR A CA 1
ATOM 6556 C C . TYR A 1 840 ? -25.912 23.409 21.394 1.00 62.09 840 TYR A C 1
ATOM 6558 O O . TYR A 1 840 ? -24.755 23.671 21.704 1.00 62.09 840 TYR A O 1
ATOM 6566 N N . VAL A 1 841 ? -26.242 22.291 20.739 1.00 62.75 841 VAL A N 1
ATOM 6567 C CA . VAL A 1 841 ? -25.285 21.253 20.336 1.00 62.75 841 VAL A CA 1
ATOM 6568 C C . VAL A 1 841 ? -25.113 21.220 18.817 1.00 62.75 841 VAL A C 1
ATOM 6570 O O . VAL A 1 841 ? -23.988 21.107 18.341 1.00 62.75 841 VAL A O 1
ATOM 6573 N N . ALA A 1 842 ? -26.201 21.338 18.047 1.00 63.94 842 ALA A N 1
ATOM 6574 C CA . ALA A 1 842 ? -26.158 21.516 16.596 1.00 63.94 842 ALA A CA 1
ATOM 6575 C C . ALA A 1 842 ? -27.484 22.054 16.038 1.00 63.94 842 ALA A C 1
ATOM 6577 O O . ALA A 1 842 ? -28.538 21.947 16.666 1.00 63.94 842 ALA A O 1
ATOM 6578 N N . GLU A 1 843 ? -27.452 22.583 14.812 1.00 67.88 843 GLU A N 1
ATOM 6579 C CA . GLU A 1 843 ? -28.676 22.934 14.087 1.00 67.88 843 GLU A CA 1
ATOM 6580 C C . GLU A 1 843 ? -29.599 21.718 13.917 1.00 67.88 843 GLU A C 1
ATOM 6582 O O . GLU A 1 843 ? -29.139 20.578 13.784 1.00 67.88 843 GLU A O 1
ATOM 6587 N N . GLN A 1 844 ? -30.910 21.976 13.910 1.00 78.00 844 GLN A N 1
ATOM 6588 C CA . GLN A 1 844 ? -31.929 20.945 13.738 1.00 78.00 844 GLN A CA 1
ATOM 6589 C C . GLN A 1 844 ? -31.736 20.205 12.410 1.00 78.00 844 GLN A C 1
ATOM 6591 O O . GLN A 1 844 ? -31.711 20.826 11.347 1.00 78.00 844 GLN A O 1
ATOM 6596 N N . GLN A 1 845 ? -31.626 18.876 12.461 1.00 72.69 845 GLN A N 1
ATOM 6597 C CA . GLN A 1 845 ? -31.324 18.062 11.280 1.00 72.69 845 GLN A CA 1
ATOM 6598 C C . GLN A 1 845 ? -31.653 16.582 11.484 1.00 72.69 845 GLN A C 1
ATOM 6600 O O . GLN A 1 845 ? -31.755 16.116 12.612 1.00 72.69 845 GLN A O 1
ATOM 6605 N N . LEU A 1 846 ? -31.785 15.831 10.391 1.00 76.88 846 LEU A N 1
ATOM 6606 C CA . LEU A 1 846 ? -31.848 14.369 10.436 1.00 76.88 846 LEU A CA 1
ATOM 6607 C C . LEU A 1 846 ? -30.442 13.795 10.638 1.00 76.88 846 LEU A C 1
ATOM 6609 O O . LEU A 1 846 ? -29.552 14.087 9.840 1.00 76.88 846 LEU A O 1
ATOM 6613 N N . LEU A 1 847 ? -30.261 12.957 11.657 1.00 76.00 847 LEU A N 1
ATOM 6614 C CA . LEU A 1 847 ? -29.009 12.248 11.928 1.00 76.00 847 LEU A CA 1
ATOM 6615 C C . LEU A 1 847 ? -29.199 10.740 11.778 1.00 76.00 847 LEU A C 1
ATOM 6617 O O . LEU A 1 847 ? -30.198 10.200 12.247 1.00 76.00 847 LEU A O 1
ATOM 6621 N N . THR A 1 848 ? -28.233 10.063 11.157 1.00 81.19 848 THR A N 1
ATOM 6622 C CA . THR A 1 848 ? -28.271 8.608 10.936 1.00 81.19 848 THR A CA 1
ATOM 6623 C C . THR A 1 848 ? -27.767 7.878 12.167 1.00 81.19 848 THR A C 1
ATOM 6625 O O . THR A 1 848 ? -26.702 8.216 12.662 1.00 81.19 848 THR A O 1
ATOM 6628 N N . VAL A 1 849 ? -28.453 6.853 12.660 1.00 83.44 849 VAL A N 1
ATOM 6629 C CA . VAL A 1 849 ? -27.902 5.984 13.708 1.00 83.44 849 VAL A CA 1
ATOM 6630 C C . VAL A 1 849 ? -26.836 5.087 13.079 1.00 83.44 849 VAL A C 1
ATOM 6632 O O . VAL A 1 849 ? -27.147 4.242 12.242 1.00 83.44 849 VAL A O 1
ATOM 6635 N N . ILE A 1 850 ? -25.574 5.256 13.474 1.00 82.00 850 ILE A N 1
ATOM 6636 C CA . ILE A 1 850 ? -24.449 4.464 12.945 1.00 82.00 850 ILE A CA 1
ATOM 6637 C C . ILE A 1 850 ? -23.965 3.391 13.915 1.00 82.00 850 ILE A C 1
ATOM 6639 O O . ILE A 1 850 ? -23.279 2.464 13.484 1.00 82.00 850 ILE A O 1
ATOM 6643 N N . GLY A 1 851 ? -24.327 3.501 15.194 1.00 86.50 851 GLY A N 1
ATOM 6644 C CA . GLY A 1 851 ? -23.998 2.502 16.198 1.00 86.50 851 GLY A CA 1
ATOM 6645 C C . GLY A 1 851 ? -24.837 2.620 17.466 1.00 86.50 851 GLY A C 1
ATOM 6646 O O . GLY A 1 851 ? -25.354 3.689 17.795 1.00 86.50 851 GLY A O 1
ATOM 6647 N N . LYS A 1 852 ? -24.962 1.507 18.182 1.00 87.81 852 LYS A N 1
ATOM 6648 C CA . LYS A 1 852 ? -25.667 1.366 19.457 1.00 87.81 852 LYS A CA 1
ATOM 6649 C C . LYS A 1 852 ? -24.817 0.518 20.395 1.00 87.81 852 LYS A C 1
ATOM 6651 O O . LYS A 1 852 ? -24.308 -0.519 19.985 1.00 87.81 852 LYS A O 1
ATOM 6656 N N . GLU A 1 853 ? -24.697 0.941 21.644 1.00 89.94 853 GLU A N 1
ATOM 6657 C CA . GLU A 1 853 ? -24.086 0.151 22.710 1.00 89.94 853 GLU A CA 1
ATOM 6658 C C . GLU A 1 853 ? -25.128 -0.072 23.800 1.00 89.94 853 GLU A C 1
ATOM 6660 O O . GLU A 1 853 ? -25.513 0.869 24.494 1.00 89.94 853 GLU A O 1
ATOM 6665 N N . ILE A 1 854 ? -25.596 -1.309 23.920 1.00 88.62 854 ILE A N 1
ATOM 6666 C CA . ILE A 1 854 ? -26.662 -1.726 24.824 1.00 88.62 854 ILE A CA 1
ATOM 6667 C C . ILE A 1 854 ? -26.057 -2.396 26.052 1.00 88.62 854 ILE A C 1
ATOM 6669 O O . ILE A 1 854 ? -25.423 -3.445 25.935 1.00 88.62 854 ILE A O 1
ATOM 6673 N N . ASP A 1 855 ? -26.313 -1.835 27.233 1.00 89.31 855 ASP A N 1
ATOM 6674 C CA . ASP A 1 855 ? -26.063 -2.519 28.506 1.00 89.31 855 ASP A CA 1
ATOM 6675 C C . ASP A 1 855 ? -27.276 -3.404 28.827 1.00 89.31 855 ASP A C 1
ATOM 6677 O O . ASP A 1 855 ? -28.376 -2.914 29.094 1.00 89.31 855 ASP A O 1
ATOM 6681 N N . LEU A 1 856 ? -27.080 -4.724 28.786 1.00 88.69 856 LEU A N 1
ATOM 6682 C CA . LEU A 1 856 ? -28.160 -5.698 28.964 1.00 88.69 856 LEU A CA 1
ATOM 6683 C C . LEU A 1 856 ? -28.741 -5.673 30.387 1.00 88.69 856 LEU A C 1
ATOM 6685 O O . LEU A 1 856 ? -29.931 -5.921 30.579 1.00 88.69 856 LEU A O 1
ATOM 6689 N N . ASN A 1 857 ? -27.915 -5.346 31.386 1.00 84.75 857 ASN A N 1
ATOM 6690 C CA . ASN A 1 857 ? -28.325 -5.258 32.789 1.00 84.75 857 ASN A CA 1
ATOM 6691 C C . ASN A 1 857 ? -28.968 -3.904 33.109 1.00 84.75 857 ASN A C 1
ATOM 6693 O O . ASN A 1 857 ? -29.834 -3.811 33.982 1.00 84.75 857 ASN A O 1
ATOM 6697 N N . LYS A 1 858 ? -28.512 -2.838 32.443 1.00 82.94 858 LYS A N 1
ATOM 6698 C CA . LYS A 1 858 ? -28.952 -1.459 32.668 1.00 82.94 858 LYS A CA 1
ATOM 6699 C C . LYS A 1 858 ? -29.268 -0.782 31.333 1.00 82.94 858 LYS A C 1
ATOM 6701 O O . LYS A 1 858 ? -28.546 0.134 30.947 1.00 82.94 858 LYS A O 1
ATOM 6706 N N . PRO A 1 859 ? -30.385 -1.135 30.667 1.00 78.00 859 PRO A N 1
ATOM 6707 C CA . PRO A 1 859 ? -30.730 -0.583 29.354 1.00 78.00 859 PRO A CA 1
ATOM 6708 C C . PRO A 1 859 ? -30.735 0.951 29.291 1.00 78.00 859 PRO A C 1
ATOM 6710 O O . PRO A 1 859 ? -30.350 1.522 28.278 1.00 78.00 859 PRO A O 1
ATOM 6713 N N . HIS A 1 860 ? -31.082 1.628 30.390 1.00 72.44 860 HIS A N 1
ATOM 6714 C CA . HIS A 1 860 ? -31.054 3.092 30.518 1.00 72.44 860 HIS A CA 1
ATOM 6715 C C . HIS A 1 860 ? -29.643 3.713 30.469 1.00 72.44 860 HIS A C 1
ATOM 6717 O O . HIS A 1 860 ? -29.519 4.922 30.329 1.00 72.44 860 HIS A O 1
ATOM 6723 N N . LYS A 1 861 ? -28.573 2.917 30.602 1.00 76.19 861 LYS A N 1
ATOM 6724 C CA . LYS A 1 861 ? -27.176 3.356 30.434 1.00 76.19 861 LYS A CA 1
ATOM 6725 C C . LYS A 1 861 ? -26.641 3.148 29.018 1.00 76.19 861 LYS A C 1
ATOM 6727 O O . LYS A 1 861 ? -25.486 3.480 28.759 1.00 76.19 861 LYS A O 1
ATOM 6732 N N . SER A 1 862 ? -27.456 2.591 28.126 1.00 79.06 862 SER A N 1
ATOM 6733 C CA . SER A 1 862 ? -27.080 2.352 26.735 1.00 79.06 862 SER A CA 1
ATOM 6734 C C . SER A 1 862 ? -26.785 3.670 26.024 1.00 79.06 862 SER A C 1
ATOM 6736 O O . SER A 1 862 ? -27.431 4.690 26.271 1.00 79.06 862 SER A O 1
ATOM 6738 N N . THR A 1 863 ? -25.824 3.653 25.108 1.00 79.25 863 THR A N 1
ATOM 6739 C CA . THR A 1 863 ? -25.439 4.838 24.335 1.00 79.25 863 THR A CA 1
ATOM 6740 C C . THR A 1 863 ? -25.766 4.642 22.863 1.00 79.25 863 THR A C 1
ATOM 6742 O O . THR A 1 863 ? -25.897 3.516 22.379 1.00 79.25 863 THR A O 1
ATOM 6745 N N . MET A 1 864 ? -25.957 5.740 22.137 1.00 78.62 864 MET A N 1
ATOM 6746 C CA . MET A 1 864 ? -26.206 5.701 20.703 1.00 78.62 864 MET A CA 1
ATOM 6747 C C . MET A 1 864 ? -25.263 6.664 19.995 1.00 78.62 864 MET A C 1
ATOM 6749 O O . MET A 1 864 ? -25.033 7.797 20.424 1.00 78.62 864 MET A O 1
ATOM 6753 N N . THR A 1 865 ? -24.683 6.187 18.901 1.00 77.94 865 THR A N 1
ATOM 6754 C CA . THR A 1 865 ? -23.811 6.981 18.047 1.00 77.94 865 THR A CA 1
ATOM 6755 C C . THR A 1 865 ? -24.541 7.297 16.759 1.00 77.94 865 THR A C 1
ATOM 6757 O O . THR A 1 865 ? -25.031 6.417 16.049 1.00 77.94 865 THR A O 1
ATOM 6760 N N . PHE A 1 866 ? -24.594 8.584 16.469 1.00 75.31 866 PHE A N 1
ATOM 6761 C CA . PHE A 1 866 ? -25.182 9.148 15.281 1.00 75.31 866 PHE A CA 1
ATOM 6762 C C . PHE A 1 866 ? -24.087 9.651 14.344 1.00 75.31 866 PHE A C 1
ATOM 6764 O O . PHE A 1 866 ? -23.093 10.251 14.759 1.00 75.31 866 PHE A O 1
ATOM 6771 N N . GLY A 1 867 ? -24.294 9.404 13.062 1.00 66.88 867 GLY A N 1
ATOM 6772 C CA . GLY A 1 867 ? -23.452 9.830 11.969 1.00 66.88 867 GLY A CA 1
ATOM 6773 C C . GLY A 1 867 ? -24.153 10.816 11.039 1.00 66.88 867 GLY A C 1
ATOM 6774 O O . GLY A 1 867 ? -25.352 10.731 10.762 1.00 66.88 867 GLY A O 1
ATOM 6775 N N . ASP A 1 868 ? -23.305 11.695 10.518 1.00 57.00 868 ASP A N 1
ATOM 6776 C CA . ASP A 1 868 ? -23.406 12.517 9.317 1.00 57.00 868 ASP A CA 1
ATOM 6777 C C . ASP A 1 868 ? -24.294 13.772 9.315 1.00 57.00 868 ASP A C 1
ATOM 6779 O O . ASP A 1 868 ? -25.419 13.790 8.820 1.00 57.00 868 ASP A O 1
ATOM 6783 N N . LYS A 1 869 ? -23.616 14.896 9.593 1.00 44.06 869 LYS A N 1
ATOM 6784 C CA . LYS A 1 869 ? -23.474 15.978 8.605 1.00 44.06 869 LYS A CA 1
ATOM 6785 C C . LYS A 1 869 ? -22.041 15.972 8.084 1.00 44.06 869 LYS A C 1
ATOM 6787 O O . LYS A 1 869 ? -21.072 15.956 8.838 1.00 44.06 869 LYS A O 1
ATOM 6792 N N . THR A 1 870 ? -21.925 16.020 6.767 1.00 41.66 870 THR A N 1
ATOM 6793 C CA . THR A 1 870 ? -20.710 16.454 6.085 1.00 41.66 870 THR A CA 1
ATOM 6794 C C . THR A 1 870 ? -20.588 17.957 6.283 1.00 41.66 870 THR A C 1
ATOM 6796 O O . THR A 1 870 ? -21.296 18.698 5.599 1.00 41.66 870 THR A O 1
ATOM 6799 N N . ALA A 1 871 ? -19.763 18.427 7.218 1.00 41.19 871 ALA A N 1
ATOM 6800 C CA . ALA A 1 871 ? -19.545 19.862 7.324 1.00 41.19 871 ALA A CA 1
ATOM 6801 C C . ALA A 1 871 ? -18.817 20.322 6.054 1.00 41.19 871 ALA A C 1
ATOM 6803 O O . ALA A 1 871 ? -17.698 19.887 5.752 1.00 41.19 871 ALA A O 1
ATOM 6804 N N . LYS A 1 872 ? -19.478 21.166 5.257 1.00 42.16 872 LYS A N 1
ATOM 6805 C CA . LYS A 1 872 ? -18.783 21.943 4.230 1.00 42.16 872 LYS A CA 1
ATOM 6806 C C . LYS A 1 872 ? -17.996 23.040 4.943 1.00 42.16 872 LYS A C 1
ATOM 6808 O O . LYS A 1 872 ? -18.414 23.511 5.995 1.00 42.16 872 LYS A O 1
ATOM 6813 N N . LEU A 1 873 ? -16.890 23.479 4.349 1.00 40.16 873 LEU A N 1
ATOM 6814 C CA . LEU A 1 873 ? -16.044 24.558 4.879 1.00 40.16 873 LEU A CA 1
ATOM 6815 C C . LEU A 1 873 ? -16.840 25.799 5.320 1.00 40.16 873 LEU A C 1
ATOM 6817 O O . LEU A 1 873 ? -16.542 26.402 6.345 1.00 40.16 873 LEU A O 1
ATOM 6821 N N . THR A 1 874 ? -17.882 26.144 4.560 1.00 42.47 874 THR A N 1
ATOM 6822 C CA . THR A 1 874 ? -18.781 27.266 4.854 1.00 42.47 874 THR A CA 1
ATOM 6823 C C . THR A 1 874 ? -19.503 27.108 6.183 1.00 42.47 874 THR A C 1
ATOM 6825 O O . THR A 1 874 ? -19.696 28.091 6.884 1.00 42.47 874 THR A O 1
ATOM 6828 N N . ASP A 1 875 ? -19.883 25.885 6.541 1.00 44.72 875 ASP A N 1
ATOM 6829 C CA . ASP A 1 875 ? -20.666 25.603 7.741 1.00 44.72 875 ASP A CA 1
ATOM 6830 C C . ASP A 1 875 ? -19.769 25.703 8.980 1.00 44.72 875 ASP A C 1
ATOM 6832 O O . ASP A 1 875 ? -20.126 26.385 9.931 1.00 44.72 875 ASP A O 1
ATOM 6836 N N . TYR A 1 876 ? -18.549 25.158 8.912 1.00 42.25 876 TYR A N 1
ATOM 6837 C CA . TYR A 1 876 ? -17.542 25.276 9.975 1.00 42.25 876 TYR A CA 1
ATOM 6838 C C . TYR A 1 876 ? -17.124 26.739 10.229 1.00 42.25 876 TYR A C 1
ATOM 6840 O O . TYR A 1 876 ? -17.088 27.201 11.369 1.00 42.25 876 TYR A O 1
ATOM 6848 N N . GLN A 1 877 ? -16.881 27.513 9.162 1.00 42.59 877 GLN A N 1
ATOM 6849 C CA . GLN A 1 877 ? -16.568 28.945 9.273 1.00 42.59 877 GLN A CA 1
ATOM 6850 C C . GLN A 1 877 ? -17.744 29.764 9.826 1.00 42.59 877 GLN A C 1
ATOM 6852 O O . GLN A 1 877 ? -17.533 30.757 10.527 1.00 42.59 877 GLN A O 1
ATOM 6857 N N . ASN A 1 878 ? -18.980 29.379 9.501 1.00 48.16 878 ASN A N 1
ATOM 6858 C CA . ASN A 1 878 ? -20.178 30.036 10.011 1.00 48.16 878 ASN A CA 1
ATOM 6859 C C . ASN A 1 878 ? -20.437 29.685 11.480 1.00 48.16 878 ASN A C 1
ATOM 6861 O O . ASN A 1 878 ? -20.781 30.588 12.239 1.00 48.16 878 ASN A O 1
ATOM 6865 N N . ASP A 1 879 ? -20.193 28.442 11.896 1.00 48.94 879 ASP A N 1
ATOM 6866 C CA . ASP A 1 879 ? -20.298 28.010 13.292 1.00 48.94 879 ASP A CA 1
ATOM 6867 C C . ASP A 1 879 ? -19.256 28.724 14.166 1.00 48.94 879 ASP A C 1
ATOM 6869 O O . ASP A 1 879 ? -19.614 29.284 15.200 1.00 48.94 879 ASP A O 1
ATOM 6873 N N . PHE A 1 880 ? -17.999 28.849 13.719 1.00 41.94 880 PHE A N 1
ATOM 6874 C CA . PHE A 1 880 ? -16.968 29.601 14.455 1.00 41.94 880 PHE A CA 1
ATOM 6875 C C . PHE A 1 880 ? -17.289 31.104 14.557 1.00 41.94 880 PHE A C 1
ATOM 6877 O O . PHE A 1 880 ? -17.094 31.734 15.602 1.00 41.94 880 PHE A O 1
ATOM 6884 N N . LYS A 1 881 ? -17.845 31.695 13.487 1.00 47.06 881 LYS A N 1
ATOM 6885 C CA . LYS A 1 881 ? -18.349 33.081 13.498 1.00 47.06 881 LYS A CA 1
ATOM 6886 C C . LYS A 1 881 ? -19.560 33.252 14.416 1.00 47.06 881 LYS A C 1
ATOM 6888 O O . LYS A 1 881 ? -19.708 34.317 15.013 1.00 47.06 881 LYS A O 1
ATOM 6893 N N . LYS A 1 882 ? -20.423 32.240 14.526 1.00 49.69 882 LYS A N 1
ATOM 6894 C CA . LYS A 1 882 ? -21.595 32.240 15.409 1.00 49.69 882 LYS A CA 1
ATOM 6895 C C . LYS A 1 882 ? -21.175 32.112 16.871 1.00 49.69 882 LYS A C 1
ATOM 6897 O O . LYS A 1 882 ? -21.577 32.948 17.663 1.00 49.69 882 LYS A O 1
ATOM 6902 N N . VAL A 1 883 ? -20.250 31.204 17.186 1.00 45.69 883 VAL A N 1
ATOM 6903 C CA . VAL A 1 883 ? -19.634 31.083 18.519 1.00 45.69 883 VAL A CA 1
ATOM 6904 C C . VAL A 1 883 ? -18.929 32.380 18.918 1.00 45.69 883 VAL A C 1
ATOM 6906 O O . VAL A 1 883 ? -19.103 32.844 20.038 1.00 45.69 883 VAL A O 1
ATOM 6909 N N . SER A 1 884 ? -18.197 33.025 18.003 1.00 42.34 884 SER A N 1
ATOM 6910 C CA . SER A 1 884 ? -17.576 34.331 18.275 1.00 42.34 884 SER A CA 1
ATOM 6911 C C . SER A 1 884 ? -18.616 35.428 18.551 1.00 42.34 884 SER A C 1
ATOM 6913 O O . SER A 1 884 ? -18.437 36.208 19.482 1.00 42.34 884 SER A O 1
ATOM 6915 N N . LYS A 1 885 ? -19.734 35.456 17.809 1.00 47.22 885 LYS A N 1
ATOM 6916 C CA . LYS A 1 885 ? -20.867 36.364 18.078 1.00 47.22 885 LYS A CA 1
ATOM 6917 C C . LYS A 1 885 ? -21.572 36.062 19.399 1.00 47.22 885 LYS A C 1
ATOM 6919 O O . LYS A 1 885 ? -21.968 36.992 20.094 1.00 47.22 885 LYS A O 1
ATOM 6924 N N . ASP A 1 886 ? -21.716 34.793 19.758 1.00 47.03 886 ASP A N 1
ATOM 6925 C CA . ASP A 1 886 ? -22.342 34.373 21.010 1.00 47.03 886 ASP A CA 1
ATOM 6926 C C . ASP A 1 886 ? -21.437 34.705 22.203 1.00 47.03 886 ASP A C 1
ATOM 6928 O O . ASP A 1 886 ? -21.928 35.189 23.217 1.00 47.03 886 ASP A O 1
ATOM 6932 N N . VAL A 1 887 ? -20.112 34.566 22.065 1.00 47.75 887 VAL A N 1
ATOM 6933 C CA . VAL A 1 887 ? -19.117 35.029 23.048 1.00 47.75 887 VAL A CA 1
ATOM 6934 C C . VAL A 1 887 ? -19.127 36.553 23.171 1.00 47.75 887 VAL A C 1
ATOM 6936 O O . VAL A 1 887 ? -19.066 37.067 24.285 1.00 47.75 887 VAL A O 1
ATOM 6939 N N . GLU A 1 888 ? -19.254 37.296 22.069 1.00 46.88 888 GLU A N 1
ATOM 6940 C CA . GLU A 1 888 ? -19.437 38.755 22.101 1.00 46.88 888 GLU A CA 1
ATOM 6941 C C . GLU A 1 888 ? -20.757 39.156 22.773 1.00 46.88 888 GLU A C 1
ATOM 6943 O O . GLU A 1 888 ? -20.775 40.085 23.580 1.00 46.88 888 GLU A O 1
ATOM 6948 N N . SER A 1 889 ? -21.845 38.428 22.513 1.00 46.31 889 SER A N 1
ATOM 6949 C CA . SER A 1 889 ? -23.145 38.627 23.161 1.00 46.31 889 SER A CA 1
ATOM 6950 C C . SER A 1 889 ? -23.097 38.286 24.653 1.00 46.31 889 SER A C 1
ATOM 6952 O O . SER A 1 889 ? -23.658 39.009 25.479 1.00 46.31 889 SER A O 1
ATOM 6954 N N . LEU A 1 890 ? -22.380 37.226 25.036 1.00 46.88 890 LEU A N 1
ATOM 6955 C CA . LEU A 1 890 ? -22.173 36.836 26.429 1.00 46.88 890 LEU A CA 1
ATOM 6956 C C . LEU A 1 890 ? -21.293 37.861 27.148 1.00 46.88 890 LEU A C 1
ATOM 6958 O O . LEU A 1 890 ? -21.620 38.278 28.250 1.00 46.88 890 LEU A O 1
ATOM 6962 N N . LYS A 1 891 ? -20.229 38.343 26.497 1.00 44.97 891 LYS A N 1
ATOM 6963 C CA . LYS A 1 891 ? -19.370 39.427 26.989 1.00 44.97 891 LYS A CA 1
ATOM 6964 C C . LYS A 1 891 ? -20.154 40.728 27.149 1.00 44.97 891 LYS A C 1
ATOM 6966 O O . LYS A 1 891 ? -19.993 41.402 28.159 1.00 44.97 891 LYS A O 1
ATOM 6971 N N . SER A 1 892 ? -21.039 41.047 26.203 1.00 46.22 892 SER A N 1
ATOM 6972 C CA . SER A 1 892 ? -21.970 42.173 26.307 1.00 46.22 892 SER A CA 1
ATOM 6973 C C . SER A 1 892 ? -22.907 41.997 27.498 1.00 46.22 892 SER A C 1
ATOM 6975 O O . SER A 1 892 ? -23.053 42.919 28.289 1.00 46.22 892 SER A O 1
ATOM 6977 N N . THR A 1 893 ? -23.493 40.811 27.668 1.00 47.47 893 THR A N 1
ATOM 6978 C CA . THR A 1 893 ? -24.400 40.496 28.781 1.00 47.47 893 THR A CA 1
ATOM 6979 C C . THR A 1 893 ? -23.677 40.575 30.126 1.00 47.47 893 THR A C 1
ATOM 6981 O O . THR A 1 893 ? -24.200 41.165 31.063 1.00 47.47 893 THR A O 1
ATOM 6984 N N . VAL A 1 894 ? -22.446 40.064 30.216 1.00 46.38 894 VAL A N 1
ATOM 6985 C CA . VAL A 1 894 ? -21.586 40.157 31.404 1.00 46.38 894 VAL A CA 1
ATOM 6986 C C . VAL A 1 894 ? -21.202 41.607 31.691 1.00 46.38 894 VAL A C 1
ATOM 6988 O O . VAL A 1 894 ? -21.283 42.016 32.840 1.00 46.38 894 VAL A O 1
ATOM 6991 N N . SER A 1 895 ? -20.870 42.416 30.681 1.00 52.56 895 SER A N 1
ATOM 6992 C CA . SER A 1 895 ? -20.637 43.857 30.861 1.00 52.56 895 SER A CA 1
ATOM 6993 C C . SER A 1 895 ? -21.894 44.605 31.307 1.00 52.56 895 SER A C 1
ATOM 6995 O O . SER A 1 895 ? -21.798 45.507 32.135 1.00 52.56 895 SER A O 1
ATOM 6997 N N . THR A 1 896 ? -23.073 44.243 30.794 1.00 54.09 896 THR A N 1
ATOM 6998 C CA . THR A 1 896 ? -24.350 44.805 31.252 1.00 54.09 896 THR A CA 1
ATOM 6999 C C . THR A 1 896 ? -24.634 44.405 32.696 1.00 54.09 896 THR A C 1
ATOM 7001 O O . THR A 1 896 ? -24.985 45.269 33.488 1.00 54.09 896 THR A O 1
ATOM 7004 N N . ILE A 1 897 ? -24.404 43.142 33.065 1.00 52.19 897 ILE A N 1
ATOM 7005 C CA . ILE A 1 897 ? -24.548 42.644 34.438 1.00 52.19 897 ILE A CA 1
ATOM 7006 C C . ILE A 1 897 ? -23.541 43.321 35.375 1.00 52.19 897 ILE A C 1
ATOM 7008 O O . ILE A 1 897 ? -23.909 43.685 36.483 1.00 52.19 897 ILE A O 1
ATOM 7012 N N . ASP A 1 898 ? -22.300 43.545 34.949 1.00 47.97 898 ASP A N 1
ATOM 7013 C CA . ASP A 1 898 ? -21.270 44.223 35.746 1.00 47.97 898 ASP A CA 1
ATOM 7014 C C . ASP A 1 898 ? -21.588 45.719 35.934 1.00 47.97 898 ASP A C 1
ATOM 7016 O O . ASP A 1 898 ? -21.428 46.280 37.023 1.00 47.97 898 ASP A O 1
ATOM 7020 N N . GLY A 1 899 ? -22.153 46.353 34.900 1.00 55.75 899 GLY A N 1
ATOM 7021 C CA . GLY A 1 899 ? -22.728 47.696 34.969 1.00 55.75 899 GLY A CA 1
ATOM 7022 C C . GLY A 1 899 ? -23.953 47.769 35.886 1.00 55.75 899 GLY A C 1
ATOM 7023 O O . GLY A 1 899 ? -24.049 48.669 36.722 1.00 55.75 899 GLY A O 1
ATOM 7024 N N . ASP A 1 900 ? -24.850 46.786 35.803 1.00 50.72 900 ASP A N 1
ATOM 7025 C CA . ASP A 1 900 ? -26.015 46.658 36.675 1.00 50.72 900 ASP A CA 1
ATOM 7026 C C . ASP A 1 900 ? -25.580 46.413 38.131 1.00 50.72 900 ASP A C 1
ATOM 7028 O O . ASP A 1 900 ? -26.072 47.094 39.025 1.00 50.72 900 ASP A O 1
ATOM 7032 N N . ILE A 1 901 ? -24.593 45.550 38.395 1.00 51.03 901 ILE A N 1
ATOM 7033 C CA . ILE A 1 901 ? -24.006 45.301 39.725 1.00 51.03 901 ILE A CA 1
ATOM 7034 C C . ILE A 1 901 ? -23.338 46.561 40.282 1.00 51.03 901 ILE A C 1
ATOM 7036 O O . ILE A 1 901 ? -23.502 46.879 41.464 1.00 51.03 901 ILE A O 1
ATOM 7040 N N . SER A 1 902 ? -22.630 47.311 39.440 1.00 53.72 902 SER A N 1
ATOM 7041 C CA . SER A 1 902 ? -22.027 48.592 39.814 1.00 53.72 902 SER A CA 1
ATOM 7042 C C . SER A 1 902 ? -23.093 49.641 40.153 1.00 53.72 902 SER A C 1
ATOM 7044 O O . SER A 1 902 ? -22.961 50.354 41.148 1.00 53.72 902 SER A O 1
ATOM 7046 N N . SER A 1 903 ? -24.200 49.677 39.403 1.00 52.06 903 SER A N 1
ATOM 7047 C CA . SER A 1 903 ? -25.349 50.551 39.682 1.00 52.06 903 SER A CA 1
ATOM 7048 C C . SER A 1 903 ? -26.133 50.132 40.937 1.00 52.06 903 SER A C 1
ATOM 7050 O O . SER A 1 903 ? -26.587 50.987 41.697 1.00 52.06 903 SER A O 1
ATOM 7052 N N . MET A 1 904 ? -26.215 48.827 41.230 1.00 48.16 904 MET A N 1
ATOM 7053 C CA . MET A 1 904 ? -26.802 48.297 42.466 1.00 48.16 904 MET A CA 1
ATOM 7054 C C . MET A 1 904 ? -25.960 48.656 43.695 1.00 48.16 904 MET A C 1
ATOM 7056 O O . MET A 1 904 ? -26.518 49.008 44.734 1.00 48.16 904 MET A O 1
ATOM 7060 N N . ARG A 1 905 ? -24.623 48.625 43.584 1.00 53.06 905 ARG A N 1
ATOM 7061 C CA . ARG A 1 905 ? -23.702 49.077 44.646 1.00 53.06 905 ARG A CA 1
ATOM 7062 C C . ARG A 1 905 ? -23.791 50.585 44.909 1.00 53.06 905 ARG A C 1
ATOM 7064 O O . ARG A 1 905 ? -23.487 51.012 46.019 1.00 53.06 905 ARG A O 1
ATOM 7071 N N . ALA A 1 906 ? -24.249 51.370 43.931 1.00 50.41 906 ALA A N 1
ATOM 7072 C CA . ALA A 1 906 ? -24.465 52.814 44.049 1.00 50.41 906 ALA A CA 1
ATOM 7073 C C . ALA A 1 906 ? -25.815 53.210 44.693 1.00 50.41 906 ALA A C 1
ATOM 7075 O O . ALA A 1 906 ? -26.087 54.395 44.865 1.00 50.41 906 ALA A O 1
ATOM 7076 N N . GLY A 1 907 ? -26.643 52.243 45.109 1.00 54.25 907 GLY A N 1
ATOM 7077 C CA . GLY A 1 907 ? -27.730 52.483 46.061 1.00 54.25 907 GLY A CA 1
ATOM 7078 C C . GLY A 1 907 ? -28.937 53.258 45.522 1.00 54.25 907 GLY A C 1
ATOM 7079 O O . GLY A 1 907 ? -29.325 54.269 46.102 1.00 54.25 907 GLY A O 1
ATOM 7080 N N . THR A 1 908 ? -29.605 52.781 44.464 1.00 44.03 908 THR A N 1
ATOM 7081 C CA . THR A 1 908 ? -30.925 53.325 44.079 1.00 44.03 908 THR A CA 1
ATOM 7082 C C . THR A 1 908 ? -31.982 52.239 43.814 1.00 44.03 908 THR A C 1
ATOM 7084 O O . THR A 1 908 ? -32.036 51.617 42.763 1.00 44.03 908 THR A O 1
ATOM 7087 N N . SER A 1 909 ? -32.850 52.082 44.822 1.00 42.31 909 SER A N 1
ATOM 7088 C CA . SER A 1 909 ? -34.273 51.693 44.815 1.00 42.31 909 SER A CA 1
ATOM 7089 C C . SER A 1 909 ? -34.748 50.350 44.216 1.00 42.31 909 SER A C 1
ATOM 7091 O O . SER A 1 909 ? -35.186 50.256 43.075 1.00 42.31 909 SER A O 1
ATOM 7093 N N . SER A 1 910 ? -34.800 49.340 45.093 1.00 47.97 910 SER A N 1
ATOM 7094 C CA . SER A 1 910 ? -35.953 48.508 45.528 1.00 47.97 910 SER A CA 1
ATOM 7095 C C . SER A 1 910 ? -37.005 47.906 44.567 1.00 47.97 910 SER A C 1
ATOM 7097 O O . SER A 1 910 ? -37.723 47.010 45.002 1.00 47.97 910 SER A O 1
ATOM 7099 N N . THR A 1 911 ? -37.113 48.282 43.290 1.00 48.00 911 THR A N 1
ATOM 7100 C CA . THR A 1 911 ? -38.197 47.792 42.400 1.00 48.00 911 THR A CA 1
ATOM 7101 C C . THR A 1 911 ? -37.801 46.649 41.456 1.00 48.00 911 THR A C 1
ATOM 7103 O O . THR A 1 911 ? -38.679 45.974 40.929 1.00 48.00 911 THR A O 1
ATOM 7106 N N . LYS A 1 912 ? -36.506 46.333 41.304 1.00 48.97 912 LYS A N 1
ATOM 7107 C CA . LYS A 1 912 ? -36.027 45.187 40.491 1.00 48.97 912 LYS A CA 1
ATOM 7108 C C . LYS A 1 912 ? -36.042 43.827 41.218 1.00 48.97 912 LYS A C 1
ATOM 7110 O O . LYS A 1 912 ? -35.945 42.791 40.567 1.00 48.97 912 LYS A O 1
ATOM 7115 N N . LEU A 1 913 ? -36.201 43.800 42.546 1.00 44.53 913 LEU A N 1
ATOM 7116 C CA . LEU A 1 913 ? -36.147 42.564 43.351 1.00 44.53 913 LEU A CA 1
ATOM 7117 C C . LEU A 1 913 ? -37.317 41.599 43.087 1.00 44.53 913 LEU A C 1
ATOM 7119 O O . LEU A 1 913 ? -37.138 40.389 43.189 1.00 44.53 913 LEU A O 1
ATOM 7123 N N . ALA A 1 914 ? -38.484 42.109 42.684 1.00 43.00 914 ALA A N 1
ATOM 7124 C CA . ALA A 1 914 ? -39.638 41.269 42.358 1.00 43.00 914 ALA A CA 1
ATOM 7125 C C . ALA A 1 914 ? -39.471 40.519 41.021 1.00 43.00 914 ALA A C 1
ATOM 7127 O O . ALA A 1 914 ? -39.913 39.383 40.910 1.00 43.00 914 ALA A O 1
ATOM 7128 N N . MET A 1 915 ? -38.768 41.102 40.040 1.00 43.03 915 MET A N 1
ATOM 7129 C CA . MET A 1 915 ? -38.518 40.459 38.738 1.00 43.03 915 MET A CA 1
ATOM 7130 C C . MET A 1 915 ? -37.421 39.383 38.812 1.00 43.03 915 MET A C 1
ATOM 7132 O O . MET A 1 915 ? -37.442 38.412 38.063 1.00 43.03 915 MET A O 1
ATOM 7136 N N . ILE A 1 916 ? -36.484 39.521 39.756 1.00 47.75 916 ILE A N 1
ATOM 7137 C CA . ILE A 1 916 ? -35.397 38.556 39.994 1.00 47.75 916 ILE A CA 1
ATOM 7138 C C . ILE A 1 916 ? -35.910 37.286 40.703 1.00 47.75 916 ILE A C 1
ATOM 7140 O O . ILE A 1 916 ? -35.411 36.192 40.443 1.00 47.75 916 ILE A O 1
ATOM 7144 N N . SER A 1 917 ? -36.947 37.396 41.542 1.00 41.88 917 SER A N 1
ATOM 7145 C CA . SER A 1 917 ? -37.557 36.239 42.220 1.00 41.88 917 SER A CA 1
ATOM 7146 C C . SER A 1 917 ? -38.261 35.265 41.264 1.00 41.88 917 SER A C 1
ATOM 7148 O O . SER A 1 917 ? -38.433 34.103 41.621 1.00 41.88 917 SER A O 1
ATOM 7150 N N . GLU A 1 918 ? -38.664 35.713 40.072 1.00 41.12 918 GLU A N 1
ATOM 7151 C CA . GLU A 1 918 ? -39.342 34.879 39.068 1.00 41.12 918 GLU A CA 1
ATOM 7152 C C . GLU A 1 918 ? -38.345 34.181 38.119 1.00 41.12 918 GLU A C 1
ATOM 7154 O O . GLU A 1 918 ? -38.635 33.110 37.594 1.00 41.12 918 GLU A O 1
ATOM 7159 N N . GLN A 1 919 ? -37.122 34.714 37.973 1.00 41.75 919 GLN A N 1
ATOM 7160 C CA . GLN A 1 919 ? -36.042 34.103 37.176 1.00 41.75 919 GLN A CA 1
ATOM 7161 C C . GLN A 1 919 ? -35.128 33.142 37.961 1.00 41.75 919 GLN A C 1
ATOM 7163 O O . GLN A 1 919 ? -34.415 32.347 37.352 1.00 41.75 919 GLN A O 1
ATOM 7168 N N . LEU A 1 920 ? -35.140 33.169 39.299 1.00 43.34 920 LEU A N 1
ATOM 7169 C CA . LEU A 1 920 ? -34.255 32.345 40.144 1.00 43.34 920 LEU A CA 1
ATOM 7170 C C . LEU A 1 920 ? -34.807 30.955 40.507 1.00 43.34 920 LEU A C 1
ATOM 7172 O O . LEU A 1 920 ? -34.161 30.214 41.242 1.00 43.34 920 LEU A O 1
ATOM 7176 N N . GLY A 1 921 ? -35.958 30.555 39.963 1.00 41.19 921 GLY A N 1
ATOM 7177 C CA . GLY A 1 921 ? -36.550 29.235 40.213 1.00 41.19 921 GLY A CA 1
ATOM 7178 C C . GLY A 1 921 ? -35.832 28.036 39.568 1.00 41.19 921 GLY A C 1
ATOM 7179 O O . GLY A 1 921 ? -36.286 26.914 39.763 1.00 41.19 921 GLY A O 1
ATOM 7180 N N . MET A 1 922 ? -34.751 28.229 38.797 1.00 43.84 922 MET A N 1
ATOM 7181 C CA . MET A 1 922 ? -34.112 27.146 38.017 1.00 43.84 922 MET A CA 1
ATOM 7182 C C . MET A 1 922 ? -32.599 26.980 38.216 1.00 43.84 922 MET A C 1
ATOM 7184 O O . MET A 1 922 ? -31.978 26.200 37.499 1.00 43.84 922 MET A O 1
ATOM 7188 N N . VAL A 1 923 ? -31.977 27.686 39.162 1.00 47.44 923 VAL A N 1
ATOM 7189 C CA . VAL A 1 923 ? -30.514 27.683 39.286 1.00 47.44 923 VAL A CA 1
ATOM 7190 C C . VAL A 1 923 ? -30.082 27.148 40.651 1.00 47.44 923 VAL A C 1
ATOM 7192 O O . VAL A 1 923 ? -30.294 27.788 41.678 1.00 47.44 923 VAL A O 1
ATOM 7195 N N . ASP A 1 924 ? -29.454 25.969 40.647 1.00 51.22 924 ASP A N 1
ATOM 7196 C CA . ASP A 1 924 ? -28.821 25.347 41.815 1.00 51.22 924 ASP A CA 1
ATOM 7197 C C . ASP A 1 924 ? -27.523 26.098 42.163 1.00 51.22 924 ASP A C 1
ATOM 7199 O O . ASP A 1 924 ? -26.420 25.795 41.701 1.00 51.22 924 ASP A O 1
ATOM 7203 N N . VAL A 1 925 ? -27.687 27.163 42.947 1.00 45.41 925 VAL A N 1
ATOM 7204 C CA . VAL A 1 925 ? -26.609 28.045 43.418 1.00 45.41 925 VAL A CA 1
ATOM 7205 C C . VAL A 1 925 ? -25.489 27.282 44.158 1.00 45.41 925 VAL A C 1
ATOM 7207 O O . VAL A 1 925 ? -24.319 27.608 43.934 1.00 45.41 925 VAL A O 1
ATOM 7210 N N . PRO A 1 926 ? -25.772 26.267 45.004 1.00 45.91 926 PRO A N 1
ATOM 7211 C CA . PRO A 1 926 ? -24.742 25.389 45.564 1.00 45.91 926 PRO A CA 1
ATOM 7212 C C . PRO A 1 926 ? -23.844 24.708 44.522 1.00 45.91 926 PRO A C 1
ATOM 7214 O O . PRO A 1 926 ? -22.624 24.684 44.703 1.00 45.91 926 PRO A O 1
ATOM 7217 N N . GLN A 1 927 ? -24.416 24.190 43.430 1.00 47.00 927 GLN A N 1
ATOM 7218 C CA . GLN A 1 927 ? -23.644 23.522 42.379 1.00 47.00 927 GLN A CA 1
ATOM 7219 C C . GLN A 1 927 ? -22.789 24.518 41.585 1.00 47.00 927 GLN A C 1
ATOM 7221 O O . GLN A 1 927 ? -21.602 24.279 41.389 1.00 47.00 927 GLN A O 1
ATOM 7226 N N . LEU A 1 928 ? -23.327 25.692 41.249 1.00 46.38 928 LEU A N 1
ATOM 7227 C CA . LEU A 1 928 ? -22.556 26.762 40.602 1.00 46.38 928 LEU A CA 1
ATOM 7228 C C . LEU A 1 928 ? -21.380 27.253 41.443 1.00 46.38 928 LEU A C 1
ATOM 7230 O O . LEU A 1 928 ? -20.327 27.587 40.904 1.00 46.38 928 LEU A O 1
ATOM 7234 N N . LYS A 1 929 ? -21.537 27.291 42.769 1.00 47.50 929 LYS A N 1
ATOM 7235 C CA . LYS A 1 929 ? -20.433 27.626 43.671 1.00 47.50 929 LYS A CA 1
ATOM 7236 C C . LYS A 1 929 ? -19.334 26.563 43.611 1.00 47.50 929 LYS A C 1
ATOM 7238 O O . LYS A 1 929 ? -18.161 26.912 43.537 1.00 47.50 929 LYS A O 1
ATOM 7243 N N . LYS A 1 930 ? -19.717 25.286 43.577 1.00 53.38 930 LYS A N 1
ATOM 7244 C CA . LYS A 1 930 ? -18.791 24.156 43.445 1.00 53.38 930 LYS A CA 1
ATOM 7245 C C . LYS A 1 930 ? -18.074 24.155 42.091 1.00 53.38 930 LYS A C 1
ATOM 7247 O O . LYS A 1 930 ? -16.875 23.897 42.039 1.00 53.38 930 LYS A O 1
ATOM 7252 N N . ASP A 1 931 ? -18.782 24.502 41.022 1.00 48.16 931 ASP A N 1
ATOM 7253 C CA . ASP A 1 931 ? -18.229 24.589 39.668 1.00 48.16 931 ASP A CA 1
ATOM 7254 C C . ASP A 1 931 ? -17.294 25.797 39.520 1.00 48.16 931 ASP A C 1
ATOM 7256 O O . ASP A 1 931 ? -16.229 25.692 38.910 1.00 48.16 931 ASP A O 1
ATOM 7260 N N . TYR A 1 932 ? -17.632 26.930 40.144 1.00 51.72 932 TYR A N 1
ATOM 7261 C CA . TYR A 1 932 ? -16.753 28.095 40.230 1.00 51.72 932 TYR A CA 1
ATOM 7262 C C . TYR A 1 932 ? -15.472 27.779 41.012 1.00 51.72 932 TYR A C 1
ATOM 7264 O O . TYR A 1 932 ? -14.380 28.099 40.550 1.00 51.72 932 TYR A O 1
ATOM 7272 N N . GLU A 1 933 ? -15.582 27.102 42.157 1.00 54.66 933 GLU A N 1
ATOM 7273 C CA . GLU A 1 933 ? -14.433 26.664 42.961 1.00 54.66 933 GLU A CA 1
ATOM 7274 C C . GLU A 1 933 ? -13.554 25.646 42.206 1.00 54.66 933 GLU A C 1
ATOM 7276 O O . GLU A 1 933 ? -12.328 25.745 42.253 1.00 54.66 933 GLU A O 1
ATOM 7281 N N . GLY A 1 934 ? -14.157 24.722 41.448 1.00 56.16 934 GLY A N 1
ATOM 7282 C CA . GLY A 1 934 ? -13.436 23.796 40.565 1.00 56.16 934 GLY A CA 1
ATOM 7283 C C . GLY A 1 934 ? -12.709 24.510 39.422 1.00 56.16 934 GLY A C 1
ATOM 7284 O O . GLY A 1 934 ? -11.529 24.270 39.189 1.00 56.16 934 GLY A O 1
ATOM 7285 N N . THR A 1 935 ? -13.370 25.474 38.781 1.00 53.81 935 THR A N 1
ATOM 7286 C CA . THR A 1 935 ? -12.782 26.266 37.689 1.00 53.81 935 THR A CA 1
ATOM 7287 C C . THR A 1 935 ? -11.632 27.148 38.184 1.00 53.81 935 THR A C 1
ATOM 7289 O O . THR A 1 935 ? -10.614 27.282 37.508 1.00 53.81 935 THR A O 1
ATOM 7292 N N . GLN A 1 936 ? -11.754 27.735 39.381 1.00 59.62 936 GLN A N 1
ATOM 7293 C CA . GLN A 1 936 ? -10.659 28.481 40.014 1.00 59.62 936 GLN A CA 1
ATOM 7294 C C . GLN A 1 936 ? -9.444 27.579 40.262 1.00 59.62 936 GLN A C 1
ATOM 7296 O O . GLN A 1 936 ? -8.317 27.980 39.970 1.00 59.62 936 GLN A O 1
ATOM 7301 N N . LYS A 1 937 ? -9.677 26.341 40.713 1.00 57.97 937 LYS A N 1
ATOM 7302 C CA . LYS A 1 937 ? -8.622 25.348 40.923 1.00 57.97 937 LYS A CA 1
ATOM 7303 C C . LYS A 1 937 ? -7.929 24.939 39.619 1.00 57.97 937 LYS A C 1
ATOM 7305 O O . LYS A 1 937 ? -6.704 24.914 39.572 1.00 57.97 937 LYS A O 1
ATOM 7310 N N . ASP A 1 938 ? -8.678 24.714 38.544 1.00 53.91 938 ASP A N 1
ATOM 7311 C CA . ASP A 1 938 ? -8.106 24.352 37.240 1.00 53.91 938 ASP A CA 1
ATOM 7312 C C . ASP A 1 938 ? -7.262 25.483 36.626 1.00 53.91 938 ASP A C 1
ATOM 7314 O O . ASP A 1 938 ? -6.241 25.234 35.971 1.00 53.91 938 ASP A O 1
ATOM 7318 N N . ILE A 1 939 ? -7.659 26.741 36.856 1.00 62.34 939 ILE A N 1
ATOM 7319 C CA . ILE A 1 939 ? -6.886 27.927 36.460 1.00 62.34 939 ILE A CA 1
ATOM 7320 C C . ILE A 1 939 ? -5.577 27.999 37.250 1.00 62.34 939 ILE A C 1
ATOM 7322 O O . ILE A 1 939 ? -4.531 28.307 36.677 1.00 62.34 939 ILE A O 1
ATOM 7326 N N . GLU A 1 940 ? -5.613 27.710 38.548 1.00 65.31 940 GLU A N 1
ATOM 7327 C CA . GLU A 1 940 ? -4.434 27.732 39.413 1.00 65.31 940 GLU A CA 1
ATOM 7328 C C . GLU A 1 940 ? -3.455 26.590 39.088 1.00 65.31 940 GLU A C 1
ATOM 7330 O O . GLU A 1 940 ? -2.249 26.821 38.946 1.00 65.31 940 GLU A O 1
ATOM 7335 N N . ASP A 1 941 ? -3.967 25.390 38.808 1.00 62.31 941 ASP A N 1
ATOM 7336 C CA . ASP A 1 941 ? -3.169 24.253 38.339 1.00 62.31 941 ASP A CA 1
ATOM 7337 C C . ASP A 1 941 ? -2.542 24.532 36.961 1.00 62.31 941 ASP A C 1
ATOM 7339 O O . ASP A 1 941 ? -1.399 24.156 36.688 1.00 62.31 941 ASP A O 1
ATOM 7343 N N . SER A 1 942 ? -3.261 25.235 36.081 1.00 58.88 942 SER A N 1
ATOM 7344 C CA . SER A 1 942 ? -2.753 25.627 34.761 1.00 58.88 942 SER A CA 1
ATOM 7345 C C . SER A 1 942 ? -1.674 26.704 34.845 1.00 58.88 942 SER A C 1
ATOM 7347 O O . SER A 1 942 ? -0.672 26.598 34.139 1.00 58.88 942 SER A O 1
ATOM 7349 N N . LYS A 1 943 ? -1.820 27.690 35.741 1.00 68.75 943 LYS A N 1
ATOM 7350 C CA . LYS A 1 943 ? -0.759 28.666 36.046 1.00 68.75 943 LYS A CA 1
ATOM 7351 C C . LYS A 1 943 ? 0.486 27.977 36.599 1.00 68.75 943 LYS A C 1
ATOM 7353 O O . LYS A 1 943 ? 1.584 28.245 36.133 1.00 68.75 943 LYS A O 1
ATOM 7358 N N . THR A 1 944 ? 0.315 27.013 37.503 1.00 69.81 944 THR A N 1
ATOM 7359 C CA . THR A 1 944 ? 1.433 26.234 38.061 1.00 69.81 944 THR A CA 1
ATOM 7360 C C . THR A 1 944 ? 2.188 25.446 36.983 1.00 69.81 944 THR A C 1
ATOM 7362 O O . THR A 1 944 ? 3.423 25.414 36.972 1.00 69.81 944 THR A O 1
ATOM 7365 N N . ARG A 1 945 ? 1.469 24.828 36.036 1.00 66.62 945 ARG A N 1
ATOM 7366 C CA . ARG A 1 945 ? 2.086 24.137 34.890 1.00 66.62 945 ARG A CA 1
ATOM 7367 C C . ARG A 1 945 ? 2.803 25.102 33.944 1.00 66.62 945 ARG A C 1
ATOM 7369 O O . ARG A 1 945 ? 3.890 24.766 33.479 1.00 66.62 945 ARG A O 1
ATOM 7376 N N . LEU A 1 946 ? 2.230 26.281 33.694 1.00 62.91 946 LEU A N 1
ATOM 7377 C CA . LEU A 1 946 ? 2.840 27.326 32.868 1.00 62.91 946 LEU A CA 1
ATOM 7378 C C . LEU A 1 946 ? 4.149 27.826 33.493 1.00 62.91 946 LEU A C 1
ATOM 7380 O O . LEU A 1 946 ? 5.180 27.786 32.832 1.00 62.91 946 LEU A O 1
ATOM 7384 N N . ASP A 1 947 ? 4.144 28.159 34.785 1.00 71.12 947 ASP A N 1
ATOM 7385 C CA . ASP A 1 947 ? 5.344 28.580 35.521 1.00 71.12 947 ASP A CA 1
ATOM 7386 C C . ASP A 1 947 ? 6.436 27.496 35.511 1.00 71.12 947 ASP A C 1
ATOM 7388 O O . ASP A 1 947 ? 7.632 27.789 35.442 1.00 71.12 947 ASP A O 1
ATOM 7392 N N . THR A 1 948 ? 6.042 26.220 35.575 1.00 67.31 948 THR A N 1
ATOM 7393 C CA . THR A 1 948 ? 6.975 25.084 35.495 1.00 67.31 948 THR A CA 1
ATOM 7394 C C . THR A 1 948 ? 7.585 24.965 34.097 1.00 67.31 948 THR A C 1
ATOM 7396 O O . THR A 1 948 ? 8.794 24.766 33.967 1.00 67.31 948 THR A O 1
ATOM 7399 N N . ALA A 1 949 ? 6.775 25.133 33.049 1.00 55.03 949 ALA A N 1
ATOM 7400 C CA . ALA A 1 949 ? 7.236 25.121 31.665 1.00 55.03 949 ALA A CA 1
ATOM 7401 C C . ALA A 1 949 ? 8.146 26.321 31.349 1.00 55.03 949 ALA A C 1
ATOM 7403 O O . ALA A 1 949 ? 9.172 26.152 30.695 1.00 55.03 949 ALA A O 1
ATOM 7404 N N . GLU A 1 950 ? 7.831 27.512 31.864 1.00 63.25 950 GLU A N 1
ATOM 7405 C CA . GLU A 1 950 ? 8.659 28.713 31.711 1.00 63.25 950 GLU A CA 1
ATOM 7406 C C . GLU A 1 950 ? 10.014 28.574 32.417 1.00 63.25 950 GLU A C 1
ATOM 7408 O O . GLU A 1 950 ? 11.046 28.950 31.855 1.00 63.25 950 GLU A O 1
ATOM 7413 N N . LYS A 1 951 ? 10.048 27.962 33.610 1.00 70.19 951 LYS A N 1
ATOM 7414 C CA . LYS A 1 951 ? 11.305 27.616 34.296 1.00 70.19 951 LYS A CA 1
ATOM 7415 C C . LYS A 1 951 ? 12.125 26.593 33.510 1.00 70.19 951 LYS A C 1
ATOM 7417 O O . LYS A 1 951 ? 13.327 26.791 33.355 1.00 70.19 951 LYS A O 1
ATOM 7422 N N . GLY A 1 952 ? 11.490 25.548 32.976 1.00 65.31 952 GLY A N 1
ATOM 7423 C CA . GLY A 1 952 ? 12.154 24.562 32.116 1.00 65.31 952 GLY A CA 1
ATOM 7424 C C . GLY A 1 952 ? 12.740 25.192 30.850 1.00 65.31 952 GLY A C 1
ATOM 7425 O O . GLY A 1 952 ? 13.889 24.937 30.506 1.00 65.31 952 GLY A O 1
ATOM 7426 N N . LEU A 1 953 ? 11.995 26.096 30.207 1.00 61.12 953 LEU A N 1
ATOM 7427 C CA . LEU A 1 953 ? 12.455 26.831 29.028 1.00 61.12 953 LEU A CA 1
ATOM 7428 C C . LEU A 1 953 ? 13.644 27.751 29.340 1.00 61.12 953 LEU A C 1
ATOM 7430 O O . LEU A 1 953 ? 14.515 27.938 28.493 1.00 61.12 953 LEU A O 1
ATOM 7434 N N . LYS A 1 954 ? 13.691 28.327 30.545 1.00 70.19 954 LYS A N 1
ATOM 7435 C CA . LYS A 1 954 ? 14.818 29.151 30.990 1.00 70.19 954 LYS A CA 1
ATOM 7436 C C . LYS A 1 954 ? 16.087 28.317 31.197 1.00 70.19 954 LYS A C 1
ATOM 7438 O O . LYS A 1 954 ? 17.133 28.730 30.715 1.00 70.19 954 LYS A O 1
ATOM 7443 N N . ILE A 1 955 ? 15.973 27.137 31.813 1.00 69.56 955 ILE A N 1
ATOM 7444 C CA . ILE A 1 955 ? 17.095 26.197 32.000 1.00 69.56 955 ILE A CA 1
ATOM 7445 C C . ILE A 1 955 ? 17.658 25.757 30.644 1.00 69.56 955 ILE A C 1
ATOM 7447 O O . ILE A 1 955 ? 18.857 25.843 30.424 1.00 69.56 955 ILE A O 1
ATOM 7451 N N . VAL A 1 956 ? 16.795 25.384 29.694 1.00 62.72 956 VAL A N 1
ATOM 7452 C CA . VAL A 1 956 ? 17.231 24.983 28.344 1.00 62.72 956 VAL A CA 1
ATOM 7453 C C . VAL A 1 956 ? 17.958 26.118 27.613 1.00 62.72 956 VAL A C 1
ATOM 7455 O O . VAL A 1 956 ? 18.927 25.870 26.903 1.00 62.72 956 VAL A O 1
ATOM 7458 N N . LYS A 1 957 ? 17.525 27.373 27.793 1.00 63.75 957 LYS A N 1
ATOM 7459 C CA . LYS A 1 957 ? 18.219 28.539 27.220 1.00 63.75 957 LYS A CA 1
ATOM 7460 C C . LYS A 1 957 ? 19.573 28.806 27.883 1.00 63.75 957 LYS A C 1
ATOM 7462 O O . LYS A 1 957 ? 20.501 29.213 27.196 1.00 63.75 957 LYS A O 1
ATOM 7467 N N . GLU A 1 958 ? 19.685 28.596 29.193 1.00 68.00 958 GLU A N 1
ATOM 7468 C CA . GLU A 1 958 ? 20.951 28.731 29.927 1.00 68.00 958 GLU A CA 1
ATOM 7469 C C . GLU A 1 958 ? 21.944 27.608 29.552 1.00 68.00 958 GLU A C 1
ATOM 7471 O O . GLU A 1 958 ? 23.133 27.883 29.380 1.00 68.00 958 GLU A O 1
ATOM 7476 N N . ASP A 1 959 ? 21.466 26.382 29.309 1.00 63.62 959 ASP A N 1
ATOM 7477 C CA . ASP A 1 959 ? 22.281 25.259 28.817 1.00 63.62 959 ASP A CA 1
ATOM 7478 C C . ASP A 1 959 ? 22.752 25.468 27.365 1.00 63.62 959 ASP A C 1
ATOM 7480 O O . ASP A 1 959 ? 23.903 25.167 27.038 1.00 63.62 959 ASP A O 1
ATOM 7484 N N . ASP A 1 960 ? 21.900 26.024 26.494 1.00 64.19 960 ASP A N 1
ATOM 7485 C CA . ASP A 1 960 ? 22.253 26.372 25.106 1.00 64.19 960 ASP A CA 1
ATOM 7486 C C . ASP A 1 960 ? 23.354 27.444 25.054 1.00 64.19 960 ASP A C 1
ATOM 7488 O O . ASP A 1 960 ? 24.345 27.296 24.338 1.00 64.19 960 ASP A O 1
ATOM 7492 N N . GLU A 1 961 ? 23.240 28.497 25.869 1.00 69.75 961 GLU A N 1
ATOM 7493 C CA . GLU A 1 961 ? 24.278 29.529 25.975 1.00 69.75 961 GLU A CA 1
ATOM 7494 C C . GLU A 1 961 ? 25.585 28.984 26.567 1.00 69.75 961 GLU A C 1
ATOM 7496 O O . GLU A 1 961 ? 26.661 29.280 26.046 1.00 69.75 961 GLU A O 1
ATOM 7501 N N . THR A 1 962 ? 25.510 28.118 27.584 1.00 70.19 962 THR A N 1
ATOM 7502 C CA . THR A 1 962 ? 26.697 27.441 28.143 1.00 70.19 962 THR A CA 1
ATOM 7503 C C . THR A 1 962 ? 27.393 26.586 27.083 1.00 70.19 962 THR A C 1
ATOM 7505 O O . THR A 1 962 ? 28.609 26.666 26.906 1.00 70.19 962 THR A O 1
ATOM 7508 N N . THR A 1 963 ? 26.615 25.829 26.307 1.00 66.00 963 THR A N 1
ATOM 7509 C CA . THR A 1 963 ? 27.120 24.971 25.228 1.00 66.00 963 THR A CA 1
ATOM 7510 C C . THR A 1 963 ? 27.791 25.792 24.127 1.00 66.00 963 THR A C 1
ATOM 7512 O O . THR A 1 963 ? 28.873 25.427 23.665 1.00 66.00 963 THR A O 1
ATOM 7515 N N . LYS A 1 964 ? 27.210 26.937 23.737 1.00 69.50 964 LYS A N 1
ATOM 7516 C CA . LYS A 1 964 ? 27.831 27.875 22.782 1.00 69.50 964 LYS A CA 1
ATOM 7517 C C . LYS A 1 964 ? 29.151 28.436 23.302 1.00 69.50 964 LYS A C 1
ATOM 7519 O O . LYS A 1 964 ? 30.097 28.568 22.525 1.00 69.50 964 LYS A O 1
ATOM 7524 N N . GLN A 1 965 ? 29.232 28.740 24.597 1.00 72.69 965 GLN A N 1
ATOM 7525 C CA . GLN A 1 965 ? 30.453 29.237 25.229 1.00 72.69 965 GLN A CA 1
ATOM 7526 C C . GLN A 1 965 ? 31.568 28.183 25.197 1.00 72.69 965 GLN A C 1
ATOM 7528 O O . GLN A 1 965 ? 32.673 28.476 24.742 1.00 72.69 965 GLN A O 1
ATOM 7533 N N . THR A 1 966 ? 31.258 26.934 25.555 1.00 69.12 966 THR A N 1
ATOM 7534 C CA . THR A 1 966 ? 32.199 25.806 25.450 1.00 69.12 966 THR A CA 1
ATOM 7535 C C . THR A 1 966 ? 32.624 25.547 23.999 1.00 69.12 966 THR A C 1
ATOM 7537 O O . THR A 1 966 ? 33.794 25.275 23.730 1.00 69.12 966 THR A O 1
ATOM 7540 N N . LEU A 1 967 ? 31.709 25.688 23.033 1.00 67.12 967 LEU A N 1
ATOM 7541 C CA . LEU A 1 967 ? 32.035 25.551 21.611 1.00 67.12 967 LEU A CA 1
ATOM 7542 C C . LEU A 1 967 ? 33.029 26.630 21.147 1.00 67.12 967 LEU A C 1
ATOM 7544 O O . LEU A 1 967 ? 33.966 26.330 20.407 1.00 67.12 967 LEU A O 1
ATOM 7548 N N . ALA A 1 968 ? 32.851 27.872 21.605 1.00 74.00 968 ALA A N 1
ATOM 7549 C CA . ALA A 1 968 ? 33.751 28.981 21.299 1.00 74.00 968 ALA A CA 1
ATOM 7550 C C . ALA A 1 968 ? 35.150 28.779 21.914 1.00 74.00 968 ALA A C 1
ATOM 7552 O O . ALA A 1 968 ? 36.160 29.069 21.267 1.00 74.00 968 ALA A O 1
ATOM 7553 N N . GLU A 1 969 ? 35.232 28.226 23.127 1.00 77.12 969 GLU A N 1
ATOM 7554 C CA . GLU A 1 969 ? 36.501 27.851 23.769 1.00 77.12 969 GLU A CA 1
ATOM 7555 C C . GLU A 1 969 ? 37.226 26.734 23.002 1.00 77.12 969 GLU A C 1
ATOM 7557 O O . GLU A 1 969 ? 38.443 26.808 22.783 1.00 77.12 969 GLU A O 1
ATOM 7562 N N . TYR A 1 970 ? 36.489 25.727 22.516 1.00 67.31 970 TYR A N 1
ATOM 7563 C CA . TYR A 1 970 ? 37.060 24.688 21.658 1.00 67.31 970 TYR A CA 1
ATOM 7564 C C . TYR A 1 970 ? 37.561 25.251 20.330 1.00 67.31 970 TYR A C 1
ATOM 7566 O O . TYR A 1 970 ? 38.657 24.891 19.905 1.00 67.31 970 TYR A O 1
ATOM 7574 N N . GLN A 1 971 ? 36.828 26.176 19.708 1.00 72.31 971 GLN A N 1
ATOM 7575 C CA . GLN A 1 971 ? 37.259 26.838 18.473 1.00 72.31 971 GLN A CA 1
ATOM 7576 C C . GLN A 1 971 ? 38.539 27.664 18.671 1.00 72.31 971 GLN A C 1
ATOM 7578 O O . GLN A 1 971 ? 39.454 27.570 17.852 1.00 72.31 971 GLN A O 1
ATOM 7583 N N . GLN A 1 972 ? 38.659 28.413 19.775 1.00 76.62 972 GLN A N 1
ATOM 7584 C CA . GLN A 1 972 ? 39.898 29.132 20.109 1.00 76.62 972 GLN A CA 1
ATOM 7585 C C . GLN A 1 972 ? 41.077 28.181 20.344 1.00 76.62 972 GLN A C 1
ATOM 7587 O O . GLN A 1 972 ? 42.197 28.444 19.901 1.00 76.62 972 GLN A O 1
ATOM 7592 N N . THR A 1 973 ? 40.828 27.058 21.016 1.00 77.25 973 THR A N 1
ATOM 7593 C CA . THR A 1 973 ? 41.848 26.032 21.259 1.00 77.25 973 THR A CA 1
ATOM 7594 C C . THR A 1 973 ? 42.309 25.391 19.948 1.00 77.25 973 THR A C 1
ATOM 7596 O O . THR A 1 973 ? 43.509 25.221 19.728 1.00 77.25 973 THR A O 1
ATOM 7599 N N . LEU A 1 974 ? 41.372 25.106 19.041 1.00 72.38 974 LEU A N 1
ATOM 7600 C CA . LEU A 1 974 ? 41.657 24.540 17.725 1.00 72.38 974 LEU A CA 1
ATOM 7601 C C . LEU A 1 974 ? 42.499 25.497 16.870 1.00 72.38 974 LEU A C 1
ATOM 7603 O O . LEU A 1 974 ? 43.493 25.074 16.283 1.00 72.38 974 LEU A O 1
ATOM 7607 N N . ALA A 1 975 ? 42.167 26.792 16.876 1.00 77.38 975 ALA A N 1
ATOM 7608 C CA . ALA A 1 975 ? 42.941 27.824 16.187 1.00 77.38 975 ALA A CA 1
ATOM 7609 C C . ALA A 1 975 ? 44.384 27.910 16.718 1.00 77.38 975 ALA A C 1
ATOM 7611 O O . ALA A 1 975 ? 45.336 28.022 15.946 1.00 77.38 975 ALA A O 1
ATOM 7612 N N . LYS A 1 976 ? 44.571 27.776 18.038 1.00 80.94 976 LYS A N 1
ATOM 7613 C CA . LYS A 1 976 ? 45.904 27.748 18.657 1.00 80.94 976 LYS A CA 1
ATOM 7614 C C . LYS A 1 976 ? 46.714 26.517 18.237 1.00 80.94 976 LYS A C 1
ATOM 7616 O O . LYS A 1 976 ? 47.917 26.632 17.995 1.00 80.94 976 LYS A O 1
ATOM 7621 N N . TYR A 1 977 ? 46.077 25.349 18.128 1.00 71.19 977 TYR A N 1
ATOM 7622 C CA . TYR A 1 977 ? 46.740 24.145 17.623 1.00 71.19 977 TYR A CA 1
ATOM 7623 C C . TYR A 1 977 ? 47.113 24.268 16.148 1.00 71.19 977 TYR A C 1
ATOM 7625 O O . TYR A 1 977 ? 48.241 23.940 15.794 1.00 71.19 977 TYR A O 1
ATOM 7633 N N . GLN A 1 978 ? 46.230 24.815 15.312 1.00 78.25 978 GLN A N 1
ATOM 7634 C CA . GLN A 1 978 ? 46.528 25.082 13.901 1.00 78.25 978 GLN A CA 1
ATOM 7635 C C . GLN A 1 978 ? 47.720 26.030 13.742 1.00 78.25 978 GLN A C 1
ATOM 7637 O O . GLN A 1 978 ? 48.616 25.761 12.948 1.00 78.25 978 GLN A O 1
ATOM 7642 N N . GLN A 1 979 ? 47.784 27.090 14.551 1.00 80.88 979 GLN A N 1
ATOM 7643 C CA . GLN A 1 979 ? 48.917 28.014 14.540 1.00 80.88 979 GLN A CA 1
ATOM 7644 C C . GLN A 1 979 ? 50.216 27.346 15.008 1.00 80.88 979 GLN A C 1
ATOM 7646 O O . GLN A 1 979 ? 51.268 27.575 14.423 1.00 80.88 979 GLN A O 1
ATOM 7651 N N . THR A 1 980 ? 50.143 26.470 16.014 1.00 81.19 980 THR A N 1
ATOM 7652 C CA . THR A 1 980 ? 51.303 25.689 16.478 1.00 81.19 980 THR A CA 1
ATOM 7653 C C . THR A 1 980 ? 51.806 24.734 15.393 1.00 81.19 980 THR A C 1
ATOM 7655 O O . THR A 1 980 ? 53.012 24.602 15.207 1.00 81.19 980 THR A O 1
ATOM 7658 N N . ILE A 1 981 ? 50.894 24.080 14.669 1.00 76.56 981 ILE A N 1
ATOM 7659 C CA . ILE A 1 981 ? 51.230 23.189 13.552 1.00 76.56 981 ILE A CA 1
ATOM 7660 C C . ILE A 1 981 ? 51.897 23.985 12.426 1.00 76.56 981 ILE A C 1
ATOM 7662 O O . ILE A 1 981 ? 52.943 23.564 11.947 1.00 76.56 981 ILE A O 1
ATOM 7666 N N . ALA A 1 982 ? 51.361 25.155 12.067 1.00 74.56 982 ALA A N 1
ATOM 7667 C CA . ALA A 1 982 ? 51.949 26.020 11.043 1.00 74.56 982 ALA A CA 1
ATOM 7668 C C . ALA A 1 982 ? 53.373 26.485 11.407 1.00 74.56 982 ALA A C 1
ATOM 7670 O O . ALA A 1 982 ? 54.272 26.430 10.569 1.00 74.56 982 ALA A O 1
ATOM 7671 N N . ASP A 1 983 ? 53.600 26.875 12.666 1.00 79.31 983 ASP A N 1
ATOM 7672 C CA . ASP A 1 983 ? 54.926 27.253 13.178 1.00 79.31 983 ASP A CA 1
ATOM 7673 C C . ASP A 1 983 ? 55.918 26.077 13.127 1.00 79.31 983 ASP A C 1
ATOM 7675 O O . ASP A 1 983 ? 57.100 26.249 12.814 1.00 79.31 983 ASP A O 1
ATOM 7679 N N . LEU A 1 984 ? 55.454 24.863 13.446 1.00 75.94 984 LEU A N 1
ATOM 7680 C CA . LEU A 1 984 ? 56.267 23.648 13.364 1.00 75.94 984 LEU A CA 1
ATOM 7681 C C . LEU A 1 984 ? 56.624 23.308 11.914 1.00 75.94 984 LEU A C 1
ATOM 7683 O O . LEU A 1 984 ? 57.778 22.972 11.657 1.00 75.94 984 LEU A O 1
ATOM 7687 N N . ASP A 1 985 ? 55.685 23.463 10.984 1.00 73.44 985 ASP A N 1
ATOM 7688 C CA . ASP A 1 985 ? 55.894 23.248 9.549 1.00 73.44 985 ASP A CA 1
ATOM 7689 C C . ASP A 1 985 ? 56.900 24.250 8.961 1.00 73.44 985 ASP A C 1
ATOM 7691 O O . ASP A 1 985 ? 57.779 23.884 8.179 1.00 73.44 985 ASP A O 1
ATOM 7695 N N . GLU A 1 986 ? 56.837 25.522 9.373 1.00 73.88 986 GLU A N 1
ATOM 7696 C CA . GLU A 1 986 ? 57.803 26.540 8.943 1.00 73.88 986 GLU A CA 1
ATOM 7697 C C . GLU A 1 986 ? 59.213 26.250 9.482 1.00 73.88 986 GLU A C 1
ATOM 7699 O O . GLU A 1 986 ? 60.218 26.456 8.793 1.00 73.88 986 GLU A O 1
ATOM 7704 N N . ARG A 1 987 ? 59.306 25.729 10.711 1.00 75.62 987 ARG A N 1
ATOM 7705 C CA . ARG A 1 987 ? 60.576 25.270 11.289 1.00 75.62 987 ARG A CA 1
ATOM 7706 C C . ARG A 1 987 ? 61.110 24.031 10.578 1.00 75.62 987 ARG A C 1
ATOM 7708 O O . ARG A 1 987 ? 62.316 23.967 10.357 1.00 75.62 987 ARG A O 1
ATOM 7715 N N . LEU A 1 988 ? 60.242 23.090 10.207 1.00 67.44 988 LEU A N 1
ATOM 7716 C CA . LEU A 1 988 ? 60.616 21.890 9.459 1.00 67.44 988 LEU A CA 1
ATOM 7717 C C . LEU A 1 988 ? 61.195 22.269 8.088 1.00 67.44 988 LEU A C 1
ATOM 7719 O O . LEU A 1 988 ? 62.305 21.862 7.764 1.00 67.44 988 LEU A O 1
ATOM 7723 N N . LYS A 1 989 ? 60.531 23.176 7.357 1.00 71.38 989 LYS A N 1
ATOM 7724 C CA . LYS A 1 989 ? 61.007 23.699 6.061 1.00 71.38 989 LYS A CA 1
ATOM 7725 C C . LYS A 1 989 ? 62.365 24.401 6.141 1.00 71.38 989 LYS A C 1
ATOM 7727 O O . LYS A 1 989 ? 63.140 24.333 5.193 1.00 71.38 989 LYS A O 1
ATOM 7732 N N . LYS A 1 990 ? 62.674 25.076 7.256 1.00 70.75 990 LYS A N 1
ATOM 7733 C CA . LYS A 1 990 ? 63.999 25.691 7.483 1.00 70.75 990 LYS A CA 1
ATOM 7734 C C . LYS A 1 990 ? 65.088 24.663 7.789 1.00 70.75 990 LYS A C 1
ATOM 7736 O O . LYS A 1 990 ? 66.242 24.923 7.480 1.00 70.75 990 LYS A O 1
ATOM 7741 N N . ILE A 1 991 ? 64.732 23.525 8.384 1.00 64.69 991 ILE A N 1
ATOM 7742 C CA . ILE A 1 991 ? 65.663 22.423 8.662 1.00 64.69 991 ILE A CA 1
ATOM 7743 C C . ILE A 1 991 ? 65.917 21.596 7.393 1.00 64.69 991 ILE A C 1
ATOM 7745 O O . ILE A 1 991 ? 67.042 21.179 7.158 1.00 64.69 991 ILE A O 1
ATOM 7749 N N . GLU A 1 992 ? 64.902 21.406 6.548 1.00 60.84 992 GLU A N 1
ATOM 7750 C CA . GLU A 1 992 ? 64.998 20.644 5.292 1.00 60.84 992 GLU A CA 1
ATOM 7751 C C . GLU A 1 992 ? 65.644 21.433 4.133 1.00 60.84 992 GLU A C 1
ATOM 7753 O O . GLU A 1 992 ? 65.946 20.862 3.088 1.00 60.84 992 GLU A O 1
ATOM 7758 N N . GLY A 1 993 ? 65.862 22.744 4.303 1.00 53.75 993 GLY A N 1
ATOM 7759 C CA . GLY A 1 993 ? 66.430 23.641 3.290 1.00 53.75 993 GLY A CA 1
ATOM 7760 C C . GLY A 1 993 ? 67.925 23.958 3.429 1.00 53.75 993 GLY A C 1
ATOM 7761 O O . GLY A 1 993 ? 68.434 24.704 2.596 1.00 53.75 993 GLY A O 1
ATOM 7762 N N . ASP A 1 994 ? 68.623 23.434 4.442 1.00 47.69 994 ASP A N 1
ATOM 7763 C CA . ASP A 1 994 ? 70.043 23.737 4.708 1.00 47.69 994 ASP A CA 1
ATOM 7764 C C . ASP A 1 994 ? 70.949 22.504 4.530 1.00 47.69 994 ASP A C 1
ATOM 7766 O O . ASP A 1 994 ? 71.711 22.131 5.415 1.00 47.69 994 ASP A O 1
ATOM 7770 N N . ASP A 1 995 ? 70.858 21.871 3.356 1.00 46.62 995 ASP A N 1
ATOM 7771 C CA . ASP A 1 995 ? 71.853 20.917 2.848 1.00 46.62 995 ASP A CA 1
ATOM 7772 C C . ASP A 1 995 ? 72.517 21.493 1.584 1.00 46.62 995 ASP A C 1
ATOM 7774 O O . ASP A 1 995 ? 72.413 20.975 0.470 1.00 46.62 995 ASP A O 1
ATOM 7778 N N . SER A 1 996 ? 73.234 22.604 1.759 1.00 44.81 996 SER A N 1
ATOM 7779 C CA . SER A 1 996 ? 74.319 22.991 0.854 1.00 44.81 996 SER A CA 1
ATOM 7780 C C . SER A 1 996 ? 75.621 23.122 1.639 1.00 44.81 996 SER A C 1
ATOM 7782 O O . SER A 1 996 ? 76.091 24.222 1.927 1.00 44.81 996 SER A O 1
ATOM 7784 N N . VAL A 1 997 ? 76.221 21.980 1.978 1.00 42.91 997 VAL A N 1
ATOM 7785 C CA . VAL A 1 997 ? 77.653 21.926 2.288 1.00 42.91 997 VAL A CA 1
ATOM 7786 C C . VAL A 1 997 ? 78.404 21.850 0.959 1.00 42.91 997 VAL A C 1
ATOM 7788 O O . VAL A 1 997 ? 78.426 20.820 0.286 1.00 42.91 997 VAL A O 1
ATOM 7791 N N . ASP A 1 998 ? 78.972 22.993 0.585 1.00 40.66 998 ASP A N 1
ATOM 7792 C CA . ASP A 1 998 ? 79.912 23.198 -0.517 1.00 40.66 998 ASP A CA 1
ATOM 7793 C C . ASP A 1 998 ? 81.161 22.306 -0.343 1.00 40.66 998 ASP A C 1
ATOM 7795 O O . ASP A 1 998 ? 81.852 22.416 0.675 1.00 40.66 998 ASP A O 1
ATOM 7799 N N . PRO A 1 999 ? 81.489 21.418 -1.300 1.00 46.69 999 PRO A N 1
ATOM 7800 C CA . PRO A 1 999 ? 82.677 20.593 -1.231 1.00 46.69 999 PRO A CA 1
ATOM 7801 C C . PRO A 1 999 ? 83.851 21.254 -1.967 1.00 46.69 999 PRO A C 1
ATOM 7803 O O . PRO A 1 999 ? 84.404 20.633 -2.868 1.00 46.69 999 PRO A O 1
ATOM 7806 N N . SER A 1 1000 ? 84.251 22.480 -1.604 1.00 40.91 1000 SER A N 1
ATOM 7807 C CA . SER A 1 1000 ? 85.649 22.948 -1.718 1.00 40.91 1000 SER A CA 1
ATOM 7808 C C . SER A 1 1000 ? 85.867 24.409 -1.281 1.00 40.91 1000 SER A C 1
ATOM 7810 O O . SER A 1 1000 ? 86.197 25.225 -2.136 1.00 40.91 1000 SER A O 1
ATOM 7812 N N . VAL A 1 1001 ? 85.792 24.733 0.020 1.00 41.28 1001 VAL A N 1
ATOM 7813 C CA . VAL A 1 1001 ? 86.548 25.839 0.670 1.00 41.28 1001 VAL A CA 1
ATOM 7814 C C . VAL A 1 1001 ? 86.783 25.511 2.140 1.00 41.28 1001 VAL A C 1
ATOM 7816 O O . VAL A 1 1001 ? 85.810 25.103 2.808 1.00 41.28 1001 VAL A O 1
#